Protein AF-0000000070964194 (afdb_homodimer)

Sequence (1006 aa):
MASSAAGGKPCYDMGPHTLQVPMDLFAENRRRLCARLRRRGDVPRGAVVLLQGGDGVSVYDSDIEYNFRQEAYFQWAFGVQEPGFYGAIHVDSGASALFMPRFPAEYAVWMGKLRDPDDVRKRYDVNRVFYADEIASVMESTLEFRPSVLLLLHGINTDSNLIAREAVFDGISKFKVDKVILFPEIAECRVIKTPMELEVIRYTNKISSEAHIQIMQKMKPGMKEYQAEATFLEYCYYVGGCRHVSYTCICGSGENGAILHYGHAAAPNDKTIHDGDMCLFDMGCSYNGYTSDITCSFPANGVFTPEQKIIYNAVLKANRAVIAAMKPGVSWVDMHVLANRVLLQELTDNGLLQGDVDDMLKADLGAIFQPHGLGHLMGLDVHDVGGYLPDQPQRPSAPGLKSLRTARVLQAGMVLTVEPGCYFIEPLLEAAKANERQNKFLVHDVLQRYKNFGGVRIEDDVVVTETGAENLTQVPRTVEEIEKVMKTEASNLNEICTSRSSKMASSAAGGKPCYDMGPHTLQVPMDLFAENRRRLCARLRRRGDVPRGAVVLLQGGDGVSVYDSDIEYNFRQEAYFQWAFGVQEPGFYGAIHVDSGASALFMPRFPAEYAVWMGKLRDPDDVRKRYDVNRVFYADEIASVMESTLEFRPSVLLLLHGINTDSNLIAREAVFDGISKFKVDKVILFPEIAECRVIKTPMELEVIRYTNKISSEAHIQIMQKMKPGMKEYQAEATFLEYCYYVGGCRHVSYTCICGSGENGAILHYGHAAAPNDKTIHDGDMCLFDMGCSYNGYTSDITCSFPANGVFTPEQKIIYNAVLKANRAVIAAMKPGVSWVDMHVLANRVLLQELTDNGLLQGDVDDMLKADLGAIFQPHGLGHLMGLDVHDVGGYLPDQPQRPSAPGLKSLRTARVLQAGMVLTVEPGCYFIEPLLEAAKANERQNKFLVHDVLQRYKNFGGVRIEDDVVVTETGAENLTQVPRTVEEIEKVMKTEASNLNEICTSRSSK

Secondary structure (DSSP, 8-state):
-----TTSPPEE-SSTTS--EETHHHHHHHHHHHHHHHT-TTPPTT-EEEEE-----BSTTSS-BPPP---HHHHHHH---SSS-EEEEETTT--EEEEEPP--TTHHHHH-PPPPHHHHHHHHT-SEEEEGGGHHHHHHH-GGG--SSEEE--EEETTTTEEEPPP--TTGGGS-EESSSHHHHHHHHHHS--HHHHHHHHHHHHHHHHHHHHHHHH--TT-BHHHHHHHHHHHHHHTT---EESS--EEEEGGGGG-TTTTSTTS-S-PBP-TTPEEEEEE-EEETTEE--EEEEEETTSS--HHHHHHHHHHHHHHHHHHHH--TT-BHHHHHHHHHHHHHHHHHHTTSB-S-HHHHHHTTTHHHH--S-S--B-SSSSS-S-TT-TTSPPPP-STTGGG-S--PBP-TT-EEEE--EEE--HHHHHHHHH-HHHHTTB-HHHHGGGTTT-EEE-BEEEEE-SSSEEE---S--SHHHHHHHTTSPPPPHHHHHHHHH--/-----TTSPPEE-SSTTS--EETHHHHHHHHHHHHHHHTSTTPPTT-EEEEE-----BSTTSS-BPPP---HHHHHHH---SSS-EEEEETTT--EEEEEPP--TTHHHHH-PPPPHHHHHHHHT-SEEEEGGGHHHHHHH-GGG--SSEEE--EE-TTT-PEEPPP--TTGGGS-EESSSHHHHHHHHHHS--HHHHHHHHHHHHHHHHHHHHHHHH--TT-BHHHHHHHHHHHHHHTT---EESS--EEEEGGGGG-TTTTSTTS-S-PBPPTTPEEEEEE-EEETTEE--EEEEEETTSS--HHHHHHHHHHHHHHHHHHHH--TT-BHHHHHHHHHHHHHHHHHHTTSB-S-HHHHHHTTTHHHH--S-S--B-SSSSS-S-TT-TTSPPPP-STTGGG-S--PBP-TT-EEEE--EEE--HHHHHHHHH-HHHHTTB-HHHHGGGTT--EEE-BEEEEE-SSSEEE---S--SHHHHHHHTTSPPPPHHHHHHHHHT-

Solvent-accessible surface area (backbone atoms only — not comparable to full-atom values): 50056 Å² total; per-residue (Å²): 94,50,58,63,57,96,88,60,78,32,22,42,40,58,48,80,46,32,70,74,45,53,40,63,50,19,51,50,43,44,47,53,47,25,54,55,47,65,70,37,89,84,58,60,79,46,25,23,40,40,40,47,41,22,61,78,45,56,54,76,30,46,72,43,55,55,84,70,62,62,31,52,72,37,35,52,44,48,64,60,66,51,64,53,29,34,39,36,35,23,42,82,82,56,50,32,35,37,19,38,67,83,73,60,79,68,43,34,54,40,62,27,83,76,80,50,49,68,56,52,20,55,48,46,66,44,77,38,49,48,46,42,93,39,50,50,59,44,33,71,67,36,75,84,56,35,50,64,29,34,33,21,38,34,44,70,30,84,84,47,68,29,58,38,73,51,54,81,60,82,59,54,85,80,50,54,75,39,54,65,70,39,31,65,54,52,31,49,53,60,38,44,47,50,74,65,54,45,52,49,34,43,48,20,19,46,38,34,21,52,22,52,50,43,40,47,25,66,53,46,51,70,40,44,24,37,38,49,51,24,51,33,51,25,40,25,21,48,53,47,50,18,88,41,58,39,53,75,49,21,39,21,44,18,53,42,25,33,21,72,54,36,29,42,65,80,46,54,19,57,52,68,34,44,77,78,21,31,26,22,34,38,47,21,26,19,47,97,57,26,23,27,59,34,28,49,51,49,39,31,69,40,61,72,50,74,70,53,44,54,55,46,50,25,33,50,51,17,37,49,52,36,53,72,65,39,25,52,71,39,45,42,56,58,40,40,51,49,28,37,51,44,31,50,44,42,38,32,76,70,52,42,27,49,87,55,57,70,58,38,56,74,50,42,46,47,27,51,33,29,55,59,29,41,39,34,36,43,35,60,33,55,75,24,64,55,32,67,42,92,94,43,46,68,77,51,78,52,76,29,50,48,44,37,55,41,34,41,62,40,42,54,34,28,32,31,35,45,33,35,42,44,33,45,42,66,73,44,52,53,52,34,60,73,30,71,80,40,29,76,31,56,30,62,79,53,48,59,76,38,62,64,40,6,24,38,37,45,26,36,36,31,34,28,32,88,79,20,56,45,74,48,53,62,62,70,76,49,71,67,47,40,35,52,50,32,71,37,80,61,78,60,63,69,59,52,38,57,57,42,47,76,102,95,50,56,62,56,95,89,58,79,32,22,43,39,58,47,80,47,32,70,74,45,52,39,62,50,19,50,51,42,44,47,52,47,24,54,54,48,64,69,37,89,83,58,62,80,47,27,22,39,39,40,47,41,22,62,78,47,58,53,76,32,47,72,45,54,53,85,71,62,62,30,53,70,34,36,53,45,48,64,58,66,52,63,52,30,34,40,37,34,23,42,82,79,56,51,31,34,38,18,38,65,82,73,60,78,68,45,34,55,38,62,28,83,76,81,48,50,67,58,51,20,55,46,46,67,44,75,39,50,49,46,43,94,39,51,49,58,45,33,73,68,36,75,84,56,33,51,65,29,36,33,22,38,34,43,71,30,84,83,46,68,28,58,38,71,49,53,79,62,82,59,56,84,80,50,52,74,40,52,65,69,39,30,64,54,52,31,48,53,61,38,44,49,49,74,64,53,46,51,50,33,43,50,20,19,45,38,33,22,52,23,53,51,42,41,47,25,67,53,46,53,68,40,43,26,37,38,49,51,23,52,33,53,25,40,25,22,48,51,47,50,17,89,43,58,41,52,74,49,21,39,21,44,16,52,42,26,32,22,73,53,36,30,42,66,80,46,55,20,56,51,68,34,45,78,81,20,32,27,23,36,39,46,21,25,19,46,97,57,26,22,28,58,35,29,50,51,50,38,32,69,40,61,72,50,74,70,54,43,53,54,46,48,27,32,49,53,16,36,50,53,37,54,72,65,37,24,52,72,39,46,43,56,58,41,42,51,50,28,38,51,44,32,49,45,42,38,31,77,70,52,40,28,49,84,56,58,69,59,37,56,75,50,41,47,47,26,52,34,29,55,60,29,42,39,34,37,43,35,61,34,52,73,25,64,55,30,67,41,91,92,42,46,67,75,50,79,50,75,30,50,48,45,36,54,40,34,40,61,40,41,54,35,27,34,31,33,45,34,36,44,43,32,45,40,65,74,44,52,52,51,35,59,72,31,73,79,40,29,76,31,55,30,63,79,55,48,58,75,38,62,64,40,6,24,37,38,45,28,35,35,31,35,29,31,87,78,22,56,45,74,49,52,62,61,71,77,51,72,68,47,40,36,52,50,33,73,38,81,60,79,60,63,69,60,52,38,55,58,40,47,77,101

Structure (mmCIF, N/CA/C/O backbone):
data_AF-0000000070964194-model_v1
#
loop_
_entity.id
_entity.type
_entity.pdbx_description
1 polymer 'Xaa-Pro dipeptidase'
#
loop_
_atom_site.group_PDB
_atom_site.id
_atom_site.type_symbol
_atom_site.label_atom_id
_atom_site.label_alt_id
_atom_site.label_comp_id
_atom_site.label_asym_id
_atom_site.label_entity_id
_atom_site.label_seq_id
_atom_site.pdbx_PDB_ins_code
_atom_site.Cartn_x
_atom_site.Cartn_y
_atom_site.Cartn_z
_atom_site.occupancy
_atom_site.B_iso_or_equiv
_atom_site.auth_seq_id
_atom_site.auth_comp_id
_atom_site.auth_asym_id
_atom_site.auth_atom_id
_atom_site.pdbx_PDB_model_num
ATOM 1 N N . MET A 1 1 ? -18.938 5.734 -2.074 1 29.72 1 MET A N 1
ATOM 2 C CA . MET A 1 1 ? -20.141 5.898 -1.262 1 29.72 1 MET A CA 1
ATOM 3 C C . MET A 1 1 ? -21.266 5.023 -1.781 1 29.72 1 MET A C 1
ATOM 5 O O . MET A 1 1 ? -21.5 4.953 -2.99 1 29.72 1 MET A O 1
ATOM 9 N N . ALA A 1 2 ? -21.562 4.074 -0.957 1 39.56 2 ALA A N 1
ATOM 10 C CA . ALA A 1 2 ? -22.859 3.529 -1.351 1 39.56 2 ALA A CA 1
ATOM 11 C C . ALA A 1 2 ? -23.844 4.645 -1.724 1 39.56 2 ALA A C 1
ATOM 13 O O . ALA A 1 2 ? -24.141 5.512 -0.902 1 39.56 2 ALA A O 1
ATOM 14 N N . SER A 1 3 ? -23.719 5.285 -2.867 1 37.75 3 SER A N 1
ATOM 15 C CA . SER A 1 3 ? -24.656 6.312 -3.33 1 37.75 3 SER A CA 1
ATOM 16 C C . SER A 1 3 ? -26.094 5.84 -3.223 1 37.75 3 SER A C 1
ATOM 18 O O . SER A 1 3 ? -26.453 4.797 -3.771 1 37.75 3 SER A O 1
ATOM 20 N N . SER A 1 4 ? -26.625 6.184 -2.115 1 36.38 4 SER A N 1
ATOM 21 C CA . SER A 1 4 ? -28.062 5.98 -2.258 1 36.38 4 SER A CA 1
ATOM 22 C C . SER A 1 4 ? -28.656 6.898 -3.328 1 36.38 4 SER A C 1
ATOM 24 O O . SER A 1 4 ? -28.719 8.117 -3.139 1 36.38 4 SER A O 1
ATOM 26 N N . ALA A 1 5 ? -28.547 6.898 -4.504 1 33.94 5 ALA A N 1
ATOM 27 C CA . ALA A 1 5 ? -29.516 7.586 -5.336 1 33.94 5 ALA A CA 1
ATOM 28 C C . ALA A 1 5 ? -30.922 7.504 -4.723 1 33.94 5 ALA A C 1
ATOM 30 O O . ALA A 1 5 ? -31.266 6.512 -4.074 1 33.94 5 ALA A O 1
ATOM 31 N N . ALA A 1 6 ? -31.797 8.438 -4.84 1 35.66 6 ALA A N 1
ATOM 32 C CA . ALA A 1 6 ? -33.25 8.523 -4.629 1 35.66 6 ALA A CA 1
ATOM 33 C C . ALA A 1 6 ? -33.969 7.305 -5.199 1 35.66 6 ALA A C 1
ATOM 35 O O . ALA A 1 6 ? -33.906 7.066 -6.406 1 35.66 6 ALA A O 1
ATOM 36 N N . GLY A 1 7 ? -34.188 6.285 -4.355 1 53.31 7 GLY A N 1
ATOM 37 C CA . GLY A 1 7 ? -35.156 5.215 -4.348 1 53.31 7 GLY A CA 1
ATOM 38 C C . GLY A 1 7 ? -34.562 3.844 -4.582 1 53.31 7 GLY A C 1
ATOM 39 O O . GLY A 1 7 ? -35.281 2.846 -4.648 1 53.31 7 GLY A O 1
ATOM 40 N N . GLY A 1 8 ? -33.125 3.697 -4.973 1 65.62 8 GLY A N 1
ATOM 41 C CA . GLY A 1 8 ? -32.719 2.359 -5.375 1 65.62 8 GLY A CA 1
ATOM 42 C C . GLY A 1 8 ? -32 1.595 -4.273 1 65.62 8 GLY A C 1
ATOM 43 O O . GLY A 1 8 ? -31.781 2.131 -3.188 1 65.62 8 GLY A O 1
ATOM 44 N N . LYS A 1 9 ? -31.688 0.338 -4.379 1 83.81 9 LYS A N 1
ATOM 45 C CA . LYS A 1 9 ? -31.031 -0.595 -3.475 1 83.81 9 LYS A CA 1
ATOM 46 C C . LYS A 1 9 ? -29.578 -0.184 -3.229 1 83.81 9 LYS A C 1
ATOM 48 O O . LYS A 1 9 ? -28.891 0.283 -4.145 1 83.81 9 LYS A O 1
ATOM 53 N N . PRO A 1 10 ? -29.125 -0.149 -1.895 1 94.94 10 PRO A N 1
ATOM 54 C CA . PRO A 1 10 ? -27.75 0.233 -1.575 1 94.94 10 PRO A CA 1
ATOM 55 C C . PRO A 1 10 ? -26.719 -0.574 -2.359 1 94.94 10 PRO A C 1
ATOM 57 O O . PRO A 1 10 ? -26.906 -1.769 -2.596 1 94.94 10 PRO A O 1
ATOM 60 N N . CYS A 1 11 ? -25.703 0.067 -2.861 1 96.44 11 CYS A N 1
ATOM 61 C CA . CYS A 1 11 ? -24.656 -0.59 -3.639 1 96.44 11 CYS A CA 1
ATOM 62 C C . CYS A 1 11 ? -23.312 0.078 -3.41 1 96.44 11 CYS A C 1
ATOM 64 O O . CYS A 1 11 ? -23.25 1.175 -2.854 1 96.44 11 CYS A O 1
ATOM 66 N N . TYR A 1 12 ? -22.312 -0.607 -3.684 1 96.38 12 TYR A N 1
ATOM 67 C CA . TYR A 1 12 ? -20.953 -0.064 -3.789 1 96.38 12 TYR A CA 1
ATOM 68 C C . TYR A 1 12 ? -20.625 0.292 -5.234 1 96.38 12 TYR A C 1
ATOM 70 O O . TYR A 1 12 ? -20.938 -0.47 -6.152 1 96.38 12 TYR A O 1
ATOM 78 N N . ASP A 1 13 ? -20.031 1.395 -5.484 1 95.88 13 ASP A N 1
ATOM 79 C CA . ASP A 1 13 ? -19.438 1.751 -6.77 1 95.88 13 ASP A CA 1
ATOM 80 C C . ASP A 1 13 ? -18.438 2.896 -6.617 1 95.88 13 ASP A C 1
ATOM 82 O O . ASP A 1 13 ? -18.344 3.498 -5.547 1 95.88 13 ASP A O 1
ATOM 86 N N . MET A 1 14 ? -17.641 3.121 -7.57 1 96.75 14 MET A N 1
ATOM 87 C CA . MET A 1 14 ? -16.625 4.18 -7.578 1 96.75 14 MET A CA 1
ATOM 88 C C . MET A 1 14 ? -16.922 5.207 -8.664 1 96.75 14 MET A C 1
ATOM 90 O O . MET A 1 14 ? -16.016 5.875 -9.164 1 96.75 14 MET A O 1
ATOM 94 N N . GLY A 1 15 ? -18.125 5.277 -9.078 1 94.88 15 GLY A N 1
ATOM 95 C CA . GLY A 1 15 ? -18.547 6.215 -10.102 1 94.88 15 GLY A CA 1
ATOM 96 C C . GLY A 1 15 ? -19.406 5.578 -11.18 1 94.88 15 GLY A C 1
ATOM 97 O O . GLY A 1 15 ? -19.5 4.352 -11.258 1 94.88 15 GLY A O 1
ATOM 98 N N . PRO A 1 16 ? -20.031 6.355 -12.008 1 93.81 16 PRO A N 1
ATOM 99 C CA . PRO A 1 16 ? -21 5.84 -12.992 1 93.81 16 PRO A CA 1
ATOM 100 C C . PRO A 1 16 ? -20.344 4.926 -14.031 1 93.81 16 PRO A C 1
ATOM 102 O O . PRO A 1 16 ? -21.016 4.094 -14.641 1 93.81 16 PRO A O 1
ATOM 105 N N . HIS A 1 17 ? -19.078 5.031 -14.227 1 95.81 17 HIS A N 1
ATOM 106 C CA . HIS A 1 17 ? -18.375 4.254 -15.25 1 95.81 17 HIS A CA 1
ATOM 107 C C . HIS A 1 17 ? -17.875 2.934 -14.68 1 95.81 17 HIS A C 1
ATOM 109 O O . HIS A 1 17 ? -17.234 2.15 -15.391 1 95.81 17 HIS A O 1
ATOM 115 N N . THR A 1 18 ? -18.062 2.656 -13.391 1 97.62 18 THR A N 1
ATOM 116 C CA . THR A 1 18 ? -17.562 1.442 -12.742 1 97.62 18 THR A CA 1
ATOM 117 C C . THR A 1 18 ? -18.719 0.506 -12.406 1 97.62 18 THR A C 1
ATOM 119 O O . THR A 1 18 ? -19.891 0.874 -12.547 1 97.62 18 THR A O 1
ATOM 122 N N . LEU A 1 19 ? -18.406 -0.662 -11.984 1 98.12 19 LEU A N 1
ATOM 123 C CA . LEU A 1 19 ? -19.422 -1.657 -11.656 1 98.12 19 LEU A CA 1
ATOM 124 C C . LEU A 1 19 ? -20.141 -1.304 -10.352 1 98.12 19 LEU A C 1
ATOM 126 O O . LEU A 1 19 ? -19.484 -0.942 -9.367 1 98.12 19 LEU A O 1
ATOM 130 N N . GLN A 1 20 ? -21.453 -1.402 -10.391 1 97.56 20 GLN A N 1
ATOM 131 C CA . GLN A 1 20 ? -22.234 -1.322 -9.164 1 97.56 20 GLN A CA 1
ATOM 132 C C . GLN A 1 20 ? -22.375 -2.693 -8.508 1 97.56 20 GLN A C 1
ATOM 134 O O . GLN A 1 20 ? -22.828 -3.646 -9.148 1 97.56 20 GLN A O 1
ATOM 139 N N . VAL A 1 21 ? -22 -2.826 -7.297 1 98.5 21 VAL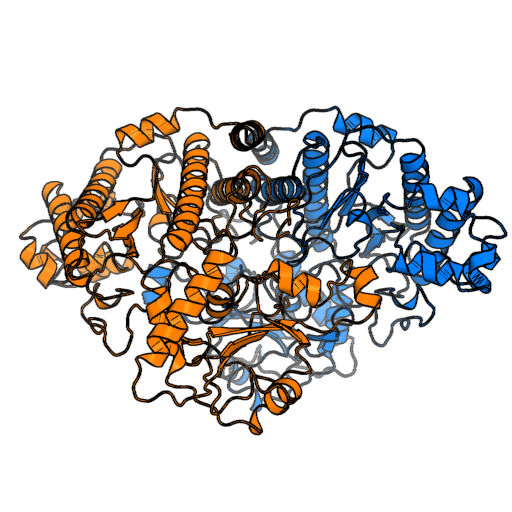 A N 1
ATOM 140 C CA . VAL A 1 21 ? -22.109 -4.066 -6.539 1 98.5 21 VAL A CA 1
ATOM 141 C C . VAL A 1 21 ? -23.25 -3.955 -5.523 1 98.5 21 VAL A C 1
ATOM 143 O O . VAL A 1 21 ? -23.109 -3.283 -4.5 1 98.5 21 VAL A O 1
ATOM 146 N N . PRO A 1 22 ? -24.344 -4.59 -5.746 1 98.38 22 PRO A N 1
ATOM 147 C CA . PRO A 1 22 ? -25.469 -4.48 -4.812 1 98.38 22 PRO A CA 1
ATOM 148 C C . PRO A 1 22 ? -25.156 -5.094 -3.447 1 98.38 22 PRO A C 1
ATOM 150 O O . PRO A 1 22 ? -24.484 -6.121 -3.363 1 98.38 22 PRO A O 1
ATOM 153 N N . MET A 1 23 ? -25.688 -4.523 -2.389 1 98.25 23 MET A N 1
ATOM 154 C CA . MET A 1 23 ? -25.484 -5.059 -1.043 1 98.25 23 MET A CA 1
ATOM 155 C C . MET A 1 23 ? -26.188 -6.402 -0.878 1 98.25 23 MET A C 1
ATOM 157 O O . MET A 1 23 ? -25.906 -7.145 0.063 1 98.25 23 MET A O 1
ATOM 161 N N . ASP A 1 24 ? -27.047 -6.734 -1.812 1 98.31 24 ASP A N 1
ATOM 162 C CA . ASP A 1 24 ? -27.688 -8.047 -1.849 1 98.31 24 ASP A CA 1
ATOM 163 C C . ASP A 1 24 ? -26.656 -9.164 -1.925 1 98.31 24 ASP A C 1
ATOM 165 O O . ASP A 1 24 ? -26.906 -10.281 -1.462 1 98.31 24 ASP A O 1
ATOM 169 N N . LEU A 1 25 ? -25.516 -8.867 -2.531 1 98.81 25 LEU A N 1
ATOM 170 C CA . LEU A 1 25 ? -24.438 -9.836 -2.604 1 98.81 25 LEU A CA 1
ATOM 171 C C . LEU A 1 25 ? -24.062 -10.336 -1.212 1 98.81 25 LEU A C 1
ATOM 173 O O . LEU A 1 25 ? -23.984 -11.547 -0.979 1 98.81 25 LEU A O 1
ATOM 177 N N . PHE A 1 26 ? -23.938 -9.445 -0.328 1 98.81 26 PHE A N 1
ATOM 178 C CA . PHE A 1 26 ? -23.469 -9.773 1.013 1 98.81 26 PHE A CA 1
ATOM 179 C C . PHE A 1 26 ? -24.594 -10.375 1.852 1 98.81 26 PHE A C 1
ATOM 181 O O . PHE A 1 26 ? -24.344 -11.258 2.678 1 98.81 26 PHE A O 1
ATOM 188 N N . ALA A 1 27 ? -25.781 -9.906 1.652 1 98.56 27 ALA A N 1
ATOM 189 C CA . ALA A 1 27 ? -26.938 -10.523 2.295 1 98.56 27 ALA A CA 1
ATOM 190 C C . ALA A 1 27 ? -27.078 -11.984 1.886 1 98.56 27 ALA A C 1
ATOM 192 O O . ALA A 1 27 ? -27.359 -12.844 2.723 1 98.56 27 ALA A O 1
ATOM 193 N N . GLU A 1 28 ? -26.906 -12.234 0.604 1 98.75 28 GLU A N 1
ATOM 194 C CA . GLU A 1 28 ? -26.969 -13.609 0.104 1 98.75 28 GLU A CA 1
ATOM 195 C C . GLU A 1 28 ? -25.875 -14.469 0.733 1 98.75 28 GLU A C 1
ATOM 197 O O . GLU A 1 28 ? -26.109 -15.633 1.068 1 98.75 28 GLU A O 1
ATOM 202 N N . ASN A 1 29 ? -24.719 -13.945 0.884 1 98.88 29 ASN A N 1
ATOM 203 C CA . ASN A 1 29 ? -23.625 -14.672 1.525 1 98.88 29 ASN A CA 1
ATOM 204 C C . ASN A 1 29 ? -23.969 -15.047 2.963 1 98.88 29 ASN A C 1
ATOM 206 O O . ASN A 1 29 ? -23.734 -16.188 3.385 1 98.88 29 ASN A O 1
ATOM 210 N N . ARG A 1 30 ? -24.531 -14.094 3.693 1 98.88 30 ARG A N 1
ATOM 211 C CA . ARG A 1 30 ? -24.953 -14.383 5.062 1 98.88 30 ARG A CA 1
ATOM 212 C C . ARG A 1 30 ? -26 -15.484 5.094 1 98.88 30 ARG A C 1
ATOM 214 O O . ARG A 1 30 ? -25.953 -16.375 5.938 1 98.88 30 ARG A O 1
ATOM 221 N N . ARG A 1 31 ? -26.938 -15.43 4.211 1 98.69 31 ARG A N 1
ATOM 222 C CA . ARG A 1 31 ? -27.984 -16.438 4.137 1 98.69 31 ARG A CA 1
ATOM 223 C C . ARG A 1 31 ? -27.391 -17.828 3.867 1 98.69 31 ARG A C 1
ATOM 225 O O . ARG A 1 31 ? -27.781 -18.797 4.5 1 98.69 31 ARG A O 1
ATOM 232 N N . ARG A 1 32 ? -26.5 -17.891 2.953 1 98.75 32 ARG A N 1
ATOM 233 C CA . ARG A 1 32 ? -25.859 -19.156 2.6 1 98.75 32 ARG A CA 1
ATOM 234 C C . ARG A 1 32 ? -25.094 -19.734 3.787 1 98.75 32 ARG A C 1
ATOM 236 O O . ARG A 1 32 ? -25.141 -20.938 4.027 1 98.75 32 ARG A O 1
ATOM 243 N N . LEU A 1 33 ? -24.391 -18.859 4.473 1 98.88 33 LEU A N 1
ATOM 244 C CA . LEU A 1 33 ? -23.656 -19.312 5.648 1 98.88 33 LEU A CA 1
ATOM 245 C C . LEU A 1 33 ? -24.609 -19.875 6.695 1 98.88 33 LEU A C 1
ATOM 247 O O . LEU A 1 33 ? -24.359 -20.953 7.242 1 98.88 33 LEU A O 1
ATOM 251 N N . CYS A 1 34 ? -25.672 -19.172 6.969 1 98.75 34 CYS A N 1
ATOM 252 C CA . CYS A 1 34 ? -26.656 -19.641 7.938 1 98.75 34 CYS A CA 1
ATOM 253 C C . CYS A 1 34 ? -27.234 -20.984 7.523 1 98.75 34 CYS A C 1
ATOM 255 O O . CYS A 1 34 ? -27.375 -21.875 8.352 1 98.75 34 CYS A O 1
ATOM 257 N N . ALA A 1 35 ? -27.578 -21.078 6.266 1 98.5 35 ALA A N 1
ATOM 258 C CA . ALA A 1 35 ? -28.141 -22.328 5.762 1 98.5 35 ALA A CA 1
ATOM 259 C C . ALA A 1 35 ? -27.188 -23.484 6 1 98.5 35 ALA A C 1
ATOM 261 O O . ALA A 1 35 ? -27.609 -24.578 6.414 1 98.5 35 ALA A O 1
ATOM 262 N N . ARG A 1 36 ? -25.969 -23.328 5.762 1 97.94 36 ARG A N 1
ATOM 263 C CA . ARG A 1 36 ? -24.953 -24.375 5.953 1 97.94 36 ARG A CA 1
ATOM 264 C C . ARG A 1 36 ? -24.812 -24.734 7.43 1 97.94 36 ARG A C 1
ATOM 266 O O . ARG A 1 36 ? -24.734 -25.906 7.781 1 97.94 36 ARG A O 1
ATOM 273 N N . LEU A 1 37 ? -24.766 -23.703 8.281 1 98.62 37 LEU A N 1
ATOM 274 C CA . LEU A 1 37 ? -24.609 -23.922 9.719 1 98.62 37 LEU A CA 1
ATOM 275 C C . LEU A 1 37 ? -25.812 -24.641 10.297 1 98.62 37 LEU A C 1
ATOM 277 O O . LEU A 1 37 ? -25.672 -25.516 11.148 1 98.62 37 LEU A O 1
ATOM 281 N N . ARG A 1 38 ? -26.984 -24.281 9.789 1 97.69 38 ARG A N 1
ATOM 282 C CA . ARG A 1 38 ? -28.219 -24.922 10.258 1 97.69 38 ARG A CA 1
ATOM 283 C C . ARG A 1 38 ? -28.25 -26.391 9.867 1 97.69 38 ARG A C 1
ATOM 285 O O . ARG A 1 38 ? -28.844 -27.203 10.562 1 97.69 38 ARG A O 1
ATOM 292 N N . ARG A 1 39 ? -27.641 -26.672 8.812 1 96.06 39 ARG A N 1
ATOM 293 C CA . ARG A 1 39 ? -27.641 -28.047 8.32 1 96.06 39 ARG A CA 1
ATOM 294 C C . ARG A 1 39 ? -26.688 -28.922 9.141 1 96.06 39 ARG A C 1
ATOM 296 O O . ARG A 1 39 ? -26.781 -30.156 9.094 1 96.06 39 ARG A O 1
ATOM 303 N N . ARG A 1 40 ? -25.953 -28.109 9.914 1 92.06 40 ARG A N 1
ATOM 304 C CA . ARG A 1 40 ? -25.047 -28.859 10.766 1 92.06 40 ARG A CA 1
ATOM 305 C C . ARG A 1 40 ? -25.766 -29.422 11.977 1 92.06 40 ARG A C 1
ATOM 307 O O . ARG A 1 40 ? -26.672 -28.781 12.523 1 92.06 40 ARG A O 1
ATOM 314 N N . GLY A 1 41 ? -25.719 -30.562 12.352 1 88.88 41 GLY A N 1
ATOM 315 C CA . GLY A 1 41 ? -26.375 -31.188 13.484 1 88.88 41 GLY A CA 1
ATOM 316 C C . GLY A 1 41 ? -25.781 -30.766 14.82 1 88.88 41 GLY A C 1
ATOM 317 O O . GLY A 1 41 ? -26.438 -30.875 15.859 1 88.88 41 GLY A O 1
ATOM 318 N N . ASP A 1 42 ? -24.625 -30.016 14.883 1 94.62 42 ASP A N 1
ATOM 319 C CA . ASP A 1 42 ? -23.938 -29.734 16.141 1 94.62 42 ASP A CA 1
ATOM 320 C C . ASP A 1 42 ? -23.938 -28.25 16.453 1 94.62 42 ASP A C 1
ATOM 322 O O . ASP A 1 42 ? -23.25 -27.797 17.375 1 94.62 42 ASP A O 1
ATOM 326 N N . VAL A 1 43 ? -24.672 -27.406 15.711 1 97.31 43 VAL A N 1
ATOM 327 C CA . VAL A 1 43 ? -24.812 -25.984 16 1 97.31 43 VAL A CA 1
ATOM 328 C C . VAL A 1 43 ? -26.062 -25.75 16.844 1 97.31 43 VAL A C 1
ATOM 330 O O . VAL A 1 43 ? -27.172 -26.016 16.406 1 97.31 43 VAL A O 1
ATOM 333 N N . PRO A 1 44 ? -25.891 -25.266 18.016 1 96.06 44 PRO A N 1
ATOM 334 C CA . PRO A 1 44 ? -27.047 -25.047 18.875 1 96.06 44 PRO A CA 1
ATOM 335 C C . PRO A 1 44 ? -27.953 -23.922 18.359 1 96.06 44 PRO A C 1
ATOM 337 O O . PRO A 1 44 ? -27.469 -22.984 17.719 1 96.06 44 PRO A O 1
ATOM 340 N N . ARG A 1 45 ? -29.219 -24.031 18.766 1 96.25 45 ARG A N 1
ATOM 341 C CA . ARG A 1 45 ? -30.125 -22.906 18.516 1 96.25 45 ARG A CA 1
ATOM 342 C C . ARG A 1 45 ? -29.656 -21.656 19.234 1 96.25 45 ARG A C 1
ATOM 344 O O . ARG A 1 45 ? -29.172 -21.719 20.375 1 96.25 45 ARG A O 1
ATOM 351 N N . GLY A 1 46 ? -29.812 -20.578 18.578 1 97.19 46 GLY A N 1
ATOM 352 C CA . GLY A 1 46 ? -29.438 -19.312 19.172 1 97.19 46 GLY A CA 1
ATOM 353 C C . GLY A 1 46 ? -27.984 -18.953 18.969 1 97.19 46 GLY A C 1
ATOM 354 O O . GLY A 1 46 ? -27.5 -17.953 19.516 1 97.19 46 GLY A O 1
ATOM 355 N N . ALA A 1 47 ? -27.281 -19.766 18.172 1 98.44 47 ALA A N 1
ATOM 356 C CA . ALA A 1 47 ? -25.875 -19.453 17.891 1 98.44 47 ALA A CA 1
ATOM 357 C C . ALA A 1 47 ? -25.75 -18.156 17.109 1 98.44 47 ALA A C 1
ATOM 359 O O . ALA A 1 47 ? -26.625 -17.828 16.312 1 98.44 47 ALA A O 1
ATOM 360 N N . VAL A 1 48 ? -24.688 -17.406 17.375 1 98.75 48 VAL A N 1
ATOM 361 C CA . VAL A 1 48 ? -24.406 -16.156 16.688 1 98.75 48 VAL A CA 1
ATOM 362 C C . VAL A 1 48 ? -22.984 -16.172 16.141 1 98.75 48 VAL A C 1
ATOM 364 O O . VAL A 1 48 ? -22.031 -16.438 16.875 1 98.75 48 VAL A O 1
ATOM 367 N N . VAL A 1 49 ? -22.844 -15.977 14.836 1 98.88 49 VAL A N 1
ATOM 368 C CA . VAL A 1 49 ? -21.547 -15.742 14.227 1 98.88 49 VAL A CA 1
ATOM 369 C C . VAL A 1 49 ? -21.062 -14.328 14.547 1 98.88 49 VAL A C 1
ATOM 371 O O . VAL A 1 49 ? -21.828 -13.367 14.406 1 98.88 49 VAL A O 1
ATOM 374 N N . LEU A 1 50 ? -19.875 -14.164 15.039 1 98.88 50 LEU A N 1
ATOM 375 C CA . LEU A 1 50 ? -19.281 -12.852 15.242 1 98.88 50 LEU A CA 1
ATOM 376 C C . LEU A 1 50 ? -17.953 -12.734 14.5 1 98.88 50 LEU A C 1
ATOM 378 O O . LEU A 1 50 ? -17.031 -13.508 14.75 1 98.88 50 LEU A O 1
ATOM 382 N N . LEU A 1 51 ? -17.891 -11.805 13.562 1 98.88 51 LEU A N 1
ATOM 383 C CA . LEU A 1 51 ? -16.688 -11.508 12.789 1 98.88 51 LEU A CA 1
ATOM 384 C C . LEU A 1 51 ? -16.141 -10.133 13.148 1 98.88 51 LEU A C 1
ATOM 386 O O . LEU A 1 51 ? -16.906 -9.203 13.414 1 98.88 51 LEU A O 1
ATOM 390 N N . GLN A 1 52 ? -14.852 -10.039 13.203 1 98.81 52 GLN A N 1
ATOM 391 C CA . GLN A 1 52 ? -14.156 -8.773 13.383 1 98.81 52 GLN A CA 1
ATOM 392 C C . GLN A 1 52 ? -13.531 -8.297 12.07 1 98.81 52 GLN A C 1
ATOM 394 O O . GLN A 1 52 ? -12.766 -9.039 11.445 1 98.81 52 GLN A O 1
ATOM 399 N N . GLY A 1 53 ? -13.898 -7.062 11.609 1 98.5 53 GLY A N 1
ATOM 400 C CA . GLY A 1 53 ? -13.266 -6.469 10.438 1 98.5 53 GLY A CA 1
ATOM 401 C C . GLY A 1 53 ? -11.82 -6.082 10.672 1 98.5 53 GLY A C 1
ATOM 402 O O . GLY A 1 53 ? -11.242 -6.422 11.703 1 98.5 53 GLY A O 1
ATOM 403 N N . GLY A 1 54 ? -11.273 -5.488 9.648 1 97.94 54 GLY A N 1
ATOM 404 C CA . GLY A 1 54 ? -9.875 -5.082 9.727 1 97.94 54 GLY A CA 1
ATOM 405 C C . GLY A 1 54 ? -9.68 -3.762 10.438 1 97.94 54 GLY A C 1
ATOM 406 O O . GLY A 1 54 ? -10.633 -3.008 10.641 1 97.94 54 GLY A O 1
ATOM 407 N N . ASP A 1 55 ? -8.398 -3.508 10.82 1 96.88 55 ASP A N 1
ATOM 408 C CA . ASP A 1 55 ? -7.953 -2.246 11.398 1 96.88 55 ASP A CA 1
ATOM 409 C C . ASP A 1 55 ? -6.828 -1.627 10.57 1 96.88 55 ASP A C 1
ATOM 411 O O . ASP A 1 55 ? -6.184 -2.316 9.781 1 96.88 55 ASP A O 1
ATOM 415 N N . GLY A 1 56 ? -6.703 -0.313 10.781 1 96.06 56 GLY A N 1
ATOM 416 C CA . GLY A 1 56 ? -5.539 0.321 10.18 1 96.06 56 GLY A CA 1
ATOM 417 C C . GLY A 1 56 ? -4.227 -0.254 10.68 1 96.06 56 GLY A C 1
ATOM 418 O O . GLY A 1 56 ? -4.129 -0.703 11.82 1 96.06 56 GLY A O 1
ATOM 419 N N . VAL A 1 57 ? -3.219 -0.25 9.719 1 96.94 57 VAL A N 1
ATOM 420 C CA . VAL A 1 57 ? -1.879 -0.712 10.07 1 96.94 57 VAL A CA 1
ATOM 421 C C . VAL A 1 57 ? -0.884 0.438 9.93 1 96.94 57 VAL A C 1
ATOM 423 O O . VAL A 1 57 ? -0.684 0.965 8.828 1 96.94 57 VAL A O 1
ATOM 426 N N . SER A 1 58 ? -0.238 0.833 11.016 1 97 58 SER A N 1
ATOM 427 C CA . SER A 1 58 ? 0.732 1.923 11.016 1 97 58 SER A CA 1
ATOM 428 C C . SER A 1 58 ? 2.037 1.498 10.344 1 97 58 SER A C 1
ATOM 430 O O . SER A 1 58 ? 2.451 0.343 10.461 1 97 58 SER A O 1
ATOM 432 N N . VAL A 1 59 ? 2.648 2.393 9.68 1 97.56 59 VAL A N 1
ATOM 433 C CA . VAL A 1 59 ? 4.027 2.182 9.25 1 97.56 59 VAL A CA 1
ATOM 434 C C . VAL A 1 59 ? 4.977 2.42 10.422 1 97.56 59 VAL A C 1
ATOM 436 O O . VAL A 1 59 ? 5.309 3.564 10.742 1 97.56 59 VAL A O 1
ATOM 439 N N . TYR A 1 60 ? 5.262 1.333 11.109 1 97.5 60 TYR A N 1
ATOM 440 C CA . TYR A 1 60 ? 6.121 1.335 12.289 1 97.5 60 TYR A CA 1
ATOM 441 C C . TYR A 1 60 ? 5.629 2.338 13.32 1 97.5 60 TYR A C 1
ATOM 443 O O . TYR A 1 60 ? 4.484 2.26 13.773 1 97.5 60 TYR A O 1
ATOM 451 N N . ASP A 1 61 ? 6.488 3.264 13.734 1 97.94 61 ASP A N 1
ATOM 452 C CA . ASP A 1 61 ? 6.09 4.168 14.812 1 97.94 61 ASP A CA 1
ATOM 453 C C . ASP A 1 61 ? 5.562 5.488 14.258 1 97.94 61 ASP A C 1
ATOM 455 O O . ASP A 1 61 ? 5.258 6.41 15.016 1 97.94 61 ASP A O 1
ATOM 459 N N . SER A 1 62 ? 5.406 5.645 12.953 1 97.31 62 SER A N 1
ATOM 460 C CA . SER A 1 62 ? 4.914 6.883 12.359 1 97.31 62 SER A CA 1
ATOM 461 C C . SER A 1 62 ? 3.396 6.984 12.461 1 97.31 62 SER A C 1
ATOM 463 O O . SER A 1 62 ? 2.738 6.055 12.938 1 97.31 62 SER A O 1
ATOM 465 N N . ASP A 1 63 ? 2.846 8.125 12.047 1 96.75 63 ASP A N 1
ATOM 466 C CA . ASP A 1 63 ? 1.398 8.305 12.109 1 96.75 63 ASP A CA 1
ATOM 467 C C . ASP A 1 63 ? 0.749 8.055 10.758 1 96.75 63 ASP A C 1
ATOM 469 O O . ASP A 1 63 ? -0.413 8.406 10.539 1 96.75 63 ASP A O 1
ATOM 473 N N . ILE A 1 64 ? 1.471 7.539 9.812 1 96.56 64 ILE A N 1
ATOM 474 C CA . ILE A 1 64 ? 0.852 7.152 8.547 1 96.56 64 ILE A CA 1
ATOM 475 C C . ILE A 1 64 ? 0.53 5.656 8.57 1 96.56 64 ILE A C 1
ATOM 477 O O . ILE A 1 64 ? 1.137 4.895 9.328 1 96.56 64 ILE A O 1
ATOM 481 N N . GLU A 1 65 ? -0.434 5.297 7.762 1 96.56 65 GLU A N 1
ATOM 482 C CA . GLU A 1 65 ? -0.877 3.908 7.676 1 96.56 65 GLU A CA 1
ATOM 483 C C . GLU A 1 65 ? -0.754 3.377 6.25 1 96.56 65 GLU A C 1
ATOM 485 O O . GLU A 1 65 ? -0.761 4.152 5.293 1 96.56 65 GLU A O 1
ATOM 490 N N . TYR A 1 66 ? -0.579 2.033 6.141 1 96.94 66 TYR A N 1
ATOM 491 C CA . TYR A 1 66 ? -0.808 1.396 4.848 1 96.94 66 TYR A CA 1
ATOM 492 C C . TYR A 1 66 ? -2.238 1.62 4.375 1 96.94 66 TYR A C 1
ATOM 494 O O . TYR A 1 66 ? -3.145 1.822 5.188 1 96.94 66 TYR A O 1
ATOM 502 N N . ASN A 1 67 ? -2.389 1.675 3.025 1 96 67 ASN A N 1
ATOM 503 C CA . ASN A 1 67 ? -3.758 1.74 2.523 1 96 67 ASN A CA 1
ATOM 504 C C . ASN A 1 67 ? -4.609 0.599 3.072 1 96 67 ASN A C 1
ATOM 506 O O . ASN A 1 67 ? -4.234 -0.569 2.963 1 96 67 ASN A O 1
ATOM 510 N N . PHE A 1 68 ? -5.699 0.914 3.695 1 97.56 68 PHE A N 1
ATOM 511 C CA . PHE A 1 68 ? -6.527 -0.039 4.422 1 97.56 68 PHE A CA 1
ATOM 512 C C . PHE A 1 68 ? -7.082 -1.104 3.48 1 97.56 68 PHE A C 1
ATOM 514 O O . PHE A 1 68 ? -7.531 -0.791 2.377 1 97.56 68 PHE A O 1
ATOM 521 N N . ARG A 1 69 ? -6.988 -2.311 3.871 1 96.94 69 ARG A N 1
ATOM 522 C CA . ARG A 1 69 ? -7.672 -3.461 3.285 1 96.94 69 ARG A CA 1
ATOM 523 C C . ARG A 1 69 ? -8.594 -4.125 4.305 1 96.94 69 ARG A C 1
ATOM 525 O O . ARG A 1 69 ? -8.188 -4.371 5.445 1 96.94 69 ARG A O 1
ATOM 532 N N . GLN A 1 70 ? -9.758 -4.387 3.953 1 98 70 GLN A N 1
ATOM 533 C CA . GLN A 1 70 ? -10.688 -5.047 4.863 1 98 70 GLN A CA 1
ATOM 534 C C . GLN A 1 70 ? -10.344 -6.523 5.031 1 98 70 GLN A C 1
ATOM 536 O O . GLN A 1 70 ? -9.758 -7.133 4.137 1 98 70 GLN A O 1
ATOM 541 N N . GLU A 1 71 ? -10.68 -7.059 6.164 1 98.5 71 GLU A N 1
ATOM 542 C CA . GLU A 1 71 ? -10.539 -8.492 6.41 1 98.5 71 GLU A CA 1
ATOM 543 C C . GLU A 1 71 ? -11.477 -9.297 5.512 1 98.5 71 GLU A C 1
ATOM 545 O O . GLU A 1 71 ? -12.656 -8.984 5.398 1 98.5 71 GLU A O 1
ATOM 550 N N . ALA A 1 72 ? -10.984 -10.297 4.871 1 98.56 72 ALA A N 1
ATOM 551 C CA . ALA A 1 72 ? -11.648 -10.922 3.734 1 98.56 72 ALA A CA 1
ATOM 552 C C . ALA A 1 72 ? -12.938 -11.609 4.164 1 98.56 72 ALA A C 1
ATOM 554 O O . ALA A 1 72 ? -13.938 -11.586 3.443 1 98.56 72 ALA A O 1
ATOM 555 N N . TYR A 1 73 ? -12.977 -12.336 5.301 1 98.81 73 TYR A N 1
ATOM 556 C CA . TYR A 1 73 ? -14.203 -13 5.746 1 98.81 73 TYR A CA 1
ATOM 557 C C . TYR A 1 73 ? -15.266 -11.977 6.133 1 98.81 73 TYR A C 1
ATOM 559 O O . TYR A 1 73 ? -16.453 -12.164 5.844 1 98.81 73 TYR A O 1
ATOM 567 N N . PHE A 1 74 ? -14.789 -10.945 6.801 1 98.88 74 PHE A N 1
ATOM 568 C CA . PHE A 1 74 ? -15.695 -9.859 7.152 1 98.88 74 PHE A CA 1
ATOM 569 C C . PHE A 1 74 ? -16.219 -9.164 5.898 1 98.88 74 PHE A C 1
ATOM 571 O O . PHE A 1 74 ? -17.422 -8.891 5.789 1 98.88 74 PHE A O 1
ATOM 578 N N . GLN A 1 75 ? -15.359 -8.891 4.957 1 98.81 75 GLN A N 1
ATOM 579 C CA . GLN A 1 75 ? -15.75 -8.328 3.668 1 98.81 75 GLN A CA 1
ATOM 580 C C . GLN A 1 75 ? -16.766 -9.219 2.967 1 98.81 75 GLN A C 1
ATOM 582 O O . GLN A 1 75 ? -17.734 -8.727 2.391 1 98.81 75 GLN A O 1
ATOM 587 N N . TRP A 1 76 ? -16.547 -10.461 2.998 1 98.88 76 TRP A N 1
ATOM 588 C CA . TRP A 1 76 ? -17.422 -11.438 2.359 1 98.88 76 TRP A CA 1
ATOM 589 C C . TRP A 1 76 ? -18.844 -11.352 2.936 1 98.88 76 TRP A C 1
ATOM 591 O O . TRP A 1 76 ? -19.828 -11.422 2.195 1 98.88 76 TRP A O 1
ATOM 601 N N . ALA A 1 77 ? -18.938 -11.141 4.152 1 98.88 77 ALA A N 1
ATOM 602 C CA . ALA A 1 77 ? -20.219 -11.211 4.844 1 98.88 77 ALA A CA 1
ATOM 603 C C . ALA A 1 77 ? -20.938 -9.867 4.812 1 98.88 77 ALA A C 1
ATOM 605 O O . ALA A 1 77 ? -22.156 -9.812 4.777 1 98.88 77 ALA A O 1
ATOM 606 N N . PHE A 1 78 ? -20.109 -8.727 4.816 1 98.88 78 PHE A N 1
ATOM 607 C CA . PHE A 1 78 ? -20.797 -7.488 5.152 1 98.88 78 PHE A CA 1
ATOM 608 C C . PHE A 1 78 ? -20.5 -6.398 4.137 1 98.88 78 PHE A C 1
ATOM 610 O O . PHE A 1 78 ? -21.219 -5.398 4.051 1 98.88 78 PHE A O 1
ATOM 617 N N . GLY A 1 79 ? -19.359 -6.438 3.418 1 98.5 79 GLY A N 1
ATOM 618 C CA . GLY A 1 79 ? -19.016 -5.473 2.383 1 98.5 79 GLY A CA 1
ATOM 619 C C . GLY A 1 79 ? -18.656 -4.105 2.934 1 98.5 79 GLY A C 1
ATOM 620 O O . GLY A 1 79 ? -18.703 -3.109 2.209 1 98.5 79 GLY A O 1
ATOM 621 N N . VAL A 1 80 ? -18.281 -4.043 4.223 1 98.31 80 VAL A N 1
ATOM 622 C CA . VAL A 1 80 ? -18.016 -2.775 4.891 1 98.31 80 VAL A CA 1
ATOM 623 C C . VAL A 1 80 ? -16.641 -2.248 4.449 1 98.31 80 VAL A C 1
ATOM 625 O O . VAL A 1 80 ? -15.656 -2.982 4.465 1 98.31 80 VAL A O 1
ATOM 628 N N . GLN A 1 81 ? -16.547 -1.01 4.129 1 95.62 81 GLN A N 1
ATOM 629 C CA . GLN A 1 81 ? -15.336 -0.4 3.602 1 95.62 81 GLN A CA 1
ATOM 630 C C . GLN A 1 81 ? -14.469 0.157 4.727 1 95.62 81 GLN A C 1
ATOM 632 O O . GLN A 1 81 ? -13.242 0.221 4.602 1 95.62 81 GLN A O 1
ATOM 637 N N . GLU A 1 82 ? -15.086 0.54 5.836 1 96.5 82 GLU A N 1
ATOM 638 C CA . GLU A 1 82 ? -14.414 1.25 6.922 1 96.5 82 GLU A CA 1
ATOM 639 C C . GLU A 1 82 ? -13.703 0.279 7.859 1 96.5 82 GLU A C 1
ATOM 641 O O . GLU A 1 82 ? -14.133 -0.865 8.023 1 96.5 82 GLU A O 1
ATOM 646 N N . PRO A 1 83 ? -12.656 0.669 8.508 1 97.19 83 PRO A N 1
ATOM 647 C CA . PRO A 1 83 ? -12 -0.143 9.531 1 97.19 83 PRO A CA 1
ATOM 648 C C . PRO A 1 83 ? -12.742 -0.122 10.867 1 97.19 83 PRO A C 1
ATOM 650 O O . PRO A 1 83 ? -13.586 0.751 11.094 1 97.19 83 PRO A O 1
ATOM 653 N N . GLY A 1 84 ? -12.469 -1.093 11.719 1 97.62 84 GLY A N 1
ATOM 654 C CA . GLY A 1 84 ? -12.852 -1.038 13.125 1 97.62 84 GLY A CA 1
ATOM 655 C C . GLY A 1 84 ? -14.234 -1.6 13.383 1 97.62 84 GLY A C 1
ATOM 656 O O . GLY A 1 84 ? -14.797 -1.402 14.469 1 97.62 84 GLY A O 1
ATOM 657 N N . PHE A 1 85 ? -14.82 -2.295 12.414 1 98.62 85 PHE A N 1
ATOM 658 C CA . PHE A 1 85 ? -16.188 -2.797 12.547 1 98.62 85 PHE A CA 1
ATOM 659 C C . PHE A 1 85 ? -16.172 -4.246 13.023 1 98.62 85 PHE A C 1
ATOM 661 O O . PHE A 1 85 ? -15.203 -4.969 12.82 1 98.62 85 PHE A O 1
ATOM 668 N N . TYR A 1 86 ? -17.266 -4.625 13.672 1 98.88 86 TYR A N 1
ATOM 669 C CA . TYR A 1 86 ? -17.641 -6.016 13.914 1 98.88 86 TYR A CA 1
ATOM 670 C C . TYR A 1 86 ? -18.984 -6.336 13.258 1 98.88 86 TYR A C 1
ATOM 672 O O . TYR A 1 86 ? -19.766 -5.43 12.945 1 98.88 86 TYR A O 1
ATOM 680 N N . GLY A 1 87 ? -19.234 -7.539 12.977 1 98.81 87 GLY A N 1
ATOM 681 C CA . GLY A 1 87 ? -20.5 -7.977 12.406 1 98.81 87 GLY A CA 1
ATOM 682 C C . GLY A 1 87 ? -21.016 -9.266 13.031 1 98.81 87 GLY A C 1
ATOM 683 O O . GLY A 1 87 ? -20.25 -10.203 13.258 1 98.81 87 GLY A O 1
ATOM 684 N N . ALA A 1 88 ? -22.281 -9.312 13.352 1 98.81 88 ALA A N 1
ATOM 685 C CA . ALA A 1 88 ? -22.922 -10.484 13.922 1 98.81 88 ALA A CA 1
ATOM 686 C C . ALA A 1 88 ? -24.016 -11.016 13 1 98.81 88 ALA A C 1
ATOM 688 O O . ALA A 1 88 ? -24.688 -10.234 12.32 1 98.81 88 ALA A O 1
ATOM 689 N N . ILE A 1 89 ? -24.188 -12.289 12.984 1 98.81 89 ILE A N 1
ATOM 690 C CA . ILE A 1 89 ? -25.25 -12.961 12.227 1 98.81 89 ILE A CA 1
ATOM 691 C C . ILE A 1 89 ? -25.922 -14.008 13.109 1 98.81 89 ILE A C 1
ATOM 693 O O . ILE A 1 89 ? -25.281 -14.961 13.555 1 98.81 89 ILE A O 1
ATOM 697 N N . HIS A 1 90 ? -27.172 -13.844 13.398 1 98.56 90 HIS A N 1
ATOM 698 C CA . HIS A 1 90 ? -27.938 -14.867 14.109 1 98.56 90 HIS A CA 1
ATOM 699 C C . HIS A 1 90 ? -28.25 -16.047 13.195 1 98.56 90 HIS A C 1
ATOM 701 O O . HIS A 1 90 ? -28.969 -15.898 12.211 1 98.56 90 HIS A O 1
ATOM 707 N N . VAL A 1 91 ? -27.844 -17.219 13.547 1 98.5 91 VAL A N 1
ATOM 708 C CA . VAL A 1 91 ? -27.812 -18.359 12.633 1 98.5 91 VAL A CA 1
ATOM 709 C C . VAL A 1 91 ? -29.234 -18.797 12.297 1 98.5 91 VAL A C 1
ATOM 711 O O . VAL A 1 91 ? -29.547 -19.078 11.141 1 98.5 91 VAL A O 1
ATOM 714 N N . ASP A 1 92 ? -30.141 -18.797 13.281 1 97.62 92 ASP A N 1
ATOM 715 C CA . ASP A 1 92 ? -31.5 -19.312 13.078 1 97.62 92 ASP A CA 1
ATOM 716 C C . ASP A 1 92 ? -32.312 -18.359 12.211 1 97.62 92 ASP A C 1
ATOM 718 O O . ASP A 1 92 ? -32.969 -18.797 11.266 1 97.62 92 ASP A O 1
ATOM 722 N N . SER A 1 93 ? -32.25 -17.078 12.492 1 97.25 93 SER A N 1
ATOM 723 C CA . SER A 1 93 ? -33.156 -16.109 11.844 1 97.25 93 SER A CA 1
ATOM 724 C C . SER A 1 93 ? -32.469 -15.469 10.641 1 97.25 93 SER A C 1
ATOM 726 O O . SER A 1 93 ? -33.156 -14.945 9.75 1 97.25 93 SER A O 1
ATOM 728 N N . GLY A 1 94 ? -31.156 -15.414 10.648 1 97.88 94 GLY A N 1
ATOM 729 C CA . GLY A 1 94 ? -30.422 -14.703 9.609 1 97.88 94 GLY A CA 1
ATOM 730 C C . GLY A 1 94 ? -30.281 -13.219 9.883 1 97.88 94 GLY A C 1
ATOM 731 O O . GLY A 1 94 ? -29.703 -12.492 9.086 1 97.88 94 GLY A O 1
ATOM 732 N N . ALA A 1 95 ? -30.781 -12.781 11.055 1 98.12 95 ALA A N 1
ATOM 733 C CA . ALA A 1 95 ? -30.656 -11.375 11.406 1 98.12 95 ALA A CA 1
ATOM 734 C C . ALA A 1 95 ? -29.188 -10.961 11.531 1 98.12 95 ALA A C 1
ATOM 736 O O . ALA A 1 95 ? -28.375 -11.711 12.07 1 98.12 95 ALA A O 1
ATOM 737 N N . SER A 1 96 ? -28.891 -9.742 10.992 1 98.69 96 SER A N 1
ATOM 738 C CA . SER A 1 96 ? -27.516 -9.273 10.984 1 98.69 96 SER A CA 1
ATOM 739 C C . SER A 1 96 ? -27.391 -7.922 11.688 1 98.69 96 SER A C 1
ATOM 741 O O . SER A 1 96 ? -28.312 -7.117 11.664 1 98.69 96 SER A O 1
ATOM 743 N N . ALA A 1 97 ? -26.266 -7.734 12.32 1 98.69 97 ALA A N 1
ATOM 744 C CA . ALA A 1 97 ? -25.938 -6.465 12.969 1 98.69 97 ALA A CA 1
ATOM 745 C C . ALA A 1 97 ? -24.484 -6.066 12.703 1 98.69 97 ALA A C 1
ATOM 747 O O . ALA A 1 97 ? -23.609 -6.93 12.617 1 98.69 97 ALA A O 1
ATOM 748 N N . LEU A 1 98 ? -24.266 -4.77 12.578 1 98.81 98 LEU A N 1
ATOM 749 C CA . LEU A 1 98 ? -22.922 -4.207 12.562 1 98.81 98 LEU A CA 1
ATOM 750 C C . LEU A 1 98 ? -22.641 -3.432 13.852 1 98.81 98 LEU A C 1
ATOM 752 O O . LEU A 1 98 ? -23.562 -2.836 14.43 1 98.81 98 LEU A O 1
ATOM 756 N N . PHE A 1 99 ? -21.453 -3.545 14.297 1 98.81 99 PHE A N 1
ATOM 757 C CA . PHE A 1 99 ? -20.938 -2.725 15.391 1 98.81 99 PHE A CA 1
ATOM 758 C C . PHE A 1 99 ? -19.875 -1.754 14.883 1 98.81 99 PHE A C 1
ATOM 760 O O . PHE A 1 99 ? -18.766 -2.164 14.539 1 98.81 99 PHE A O 1
ATOM 767 N N . MET A 1 100 ? -20.203 -0.475 14.836 1 98.25 100 MET A N 1
ATOM 768 C CA . MET A 1 100 ? -19.312 0.541 14.281 1 98.25 100 MET A CA 1
ATOM 769 C C . MET A 1 100 ? -18.5 1.197 15.383 1 98.25 100 MET A C 1
ATOM 771 O O . MET A 1 100 ? -18.922 1.242 16.547 1 98.25 100 MET A O 1
ATOM 775 N N . PRO A 1 101 ? -17.312 1.688 15.086 1 97 101 PRO A N 1
ATOM 776 C CA . PRO A 1 101 ? -16.531 2.412 16.109 1 97 101 PRO A CA 1
ATOM 777 C C . PRO A 1 101 ? -17.203 3.715 16.531 1 97 101 PRO A C 1
ATOM 779 O O . PRO A 1 101 ? -17.875 4.363 15.727 1 97 101 PRO A O 1
ATOM 782 N N . ARG A 1 102 ? -17.031 4.02 17.766 1 96.19 102 ARG A N 1
ATOM 783 C CA . ARG A 1 102 ? -17.453 5.316 18.281 1 96.19 102 ARG A CA 1
ATOM 784 C C . ARG A 1 102 ? -16.312 6.332 18.203 1 96.19 102 ARG A C 1
ATOM 786 O O . ARG A 1 102 ? -15.219 6.09 18.734 1 96.19 102 ARG A O 1
ATOM 793 N N . PHE A 1 103 ? -16.578 7.43 17.5 1 94.06 103 PHE A N 1
ATOM 794 C CA . PHE A 1 103 ? -15.555 8.461 17.359 1 94.06 103 PHE A CA 1
ATOM 795 C C . PHE A 1 103 ? -15.953 9.719 18.125 1 94.06 103 PHE A C 1
ATOM 797 O O . PHE A 1 103 ? -17.141 10.023 18.266 1 94.06 103 PHE A O 1
ATOM 804 N N . PRO A 1 104 ? -14.953 10.406 18.594 1 93.12 104 PRO A N 1
ATOM 805 C CA . PRO A 1 104 ? -15.25 11.68 19.25 1 93.12 104 PRO A CA 1
ATOM 806 C C . PRO A 1 104 ? -15.695 12.758 18.266 1 93.12 104 PRO A C 1
ATOM 808 O O . PRO A 1 104 ? -15.5 12.609 17.062 1 93.12 104 PRO A O 1
ATOM 811 N N . ALA A 1 105 ? -16.266 13.789 18.797 1 88.69 105 ALA A N 1
ATOM 812 C CA . ALA A 1 105 ? -16.797 14.875 17.984 1 88.69 105 ALA A CA 1
ATOM 813 C C . ALA A 1 105 ? -15.703 15.5 17.125 1 88.69 105 ALA A C 1
ATOM 815 O O . ALA A 1 105 ? -15.953 15.914 15.984 1 88.69 105 ALA A O 1
ATOM 816 N N . GLU A 1 106 ? -14.477 15.57 17.609 1 88.44 106 GLU A N 1
ATOM 817 C CA . GLU A 1 106 ? -13.359 16.172 16.891 1 88.44 106 GLU A CA 1
ATOM 818 C C . GLU A 1 106 ? -13.023 15.414 15.617 1 88.44 106 GLU A C 1
ATOM 820 O O . GLU A 1 106 ? -12.391 15.953 14.711 1 88.44 106 GLU A O 1
ATOM 825 N N . TYR A 1 107 ? -13.453 14.172 15.625 1 89.75 107 TYR A N 1
ATOM 826 C CA . TYR A 1 107 ? -13.211 13.336 14.453 1 89.75 107 TYR A CA 1
ATOM 827 C C . TYR A 1 107 ? -13.844 13.945 13.203 1 89.75 107 TYR A C 1
ATOM 829 O O . TYR A 1 107 ? -13.305 13.82 12.102 1 89.75 107 TYR A O 1
ATOM 837 N N . ALA A 1 108 ? -14.883 14.656 13.352 1 89.06 108 ALA A N 1
ATOM 838 C CA . ALA A 1 108 ? -15.609 15.25 12.227 1 89.06 108 ALA A CA 1
ATOM 839 C C . ALA A 1 108 ? -14.766 16.312 11.539 1 89.06 108 ALA A C 1
ATOM 841 O O . ALA A 1 108 ? -14.859 16.5 10.32 1 89.06 108 ALA A O 1
ATOM 842 N N . VAL A 1 109 ? -13.953 16.984 12.289 1 88.69 109 VAL A N 1
ATOM 843 C CA . VAL A 1 109 ? -13.086 18.031 11.758 1 88.69 109 VAL A CA 1
ATOM 844 C C . VAL A 1 109 ? -11.969 17.422 10.922 1 88.69 109 VAL A C 1
ATOM 846 O O . VAL A 1 109 ? -11.727 17.844 9.789 1 88.69 109 VAL A O 1
ATOM 849 N N . TRP A 1 110 ? -11.406 16.375 11.375 1 90.69 110 TRP A N 1
ATOM 850 C CA . TRP A 1 110 ? -10.195 15.812 10.797 1 90.69 110 TRP A CA 1
ATOM 851 C C . TRP A 1 110 ? -10.523 14.82 9.688 1 90.69 110 TRP A C 1
ATOM 853 O O . TRP A 1 110 ? -9.852 14.781 8.656 1 90.69 110 TRP A O 1
ATOM 863 N N . MET A 1 111 ? -11.648 14.062 9.906 1 91.56 111 MET A N 1
ATOM 864 C CA . MET A 1 111 ? -11.875 12.906 9.039 1 91.56 111 MET A CA 1
ATOM 865 C C . MET A 1 111 ? -13.18 13.039 8.266 1 91.56 111 MET A C 1
ATOM 867 O O . MET A 1 111 ? -13.5 12.211 7.418 1 91.56 111 MET A O 1
ATOM 871 N N . GLY A 1 112 ? -13.969 14.07 8.539 1 88.75 112 GLY A N 1
ATOM 872 C CA . GLY A 1 112 ? -15.234 14.289 7.859 1 88.75 112 GLY A CA 1
ATOM 873 C C . GLY A 1 112 ? -16.438 13.922 8.703 1 88.75 112 GLY A C 1
ATOM 874 O O . GLY A 1 112 ? -16.297 13.469 9.836 1 88.75 112 GLY A O 1
ATOM 875 N N . LYS A 1 113 ? -17.578 14.125 8.141 1 86.81 113 LYS A N 1
ATOM 876 C CA . LYS A 1 113 ? -18.844 13.938 8.836 1 86.81 113 LYS A CA 1
ATOM 877 C C . LYS A 1 113 ? -18.969 12.516 9.383 1 86.81 113 LYS A C 1
ATOM 879 O O . LYS A 1 113 ? -18.656 11.547 8.68 1 86.81 113 LYS A O 1
ATOM 884 N N . LEU A 1 114 ? -19.375 12.438 10.602 1 87.44 114 LEU A N 1
ATOM 885 C CA . LEU A 1 114 ? -19.594 11.141 11.242 1 87.44 114 LEU A CA 1
ATOM 886 C C . LEU A 1 114 ? -20.906 10.516 10.773 1 87.44 114 LEU A C 1
ATOM 888 O O . LEU A 1 114 ? -21.922 11.203 10.688 1 87.44 114 LEU A O 1
ATOM 892 N N . ARG A 1 115 ? -20.875 9.312 10.5 1 88.31 115 ARG A N 1
ATOM 893 C CA . ARG A 1 115 ? -22.094 8.594 10.156 1 88.31 115 ARG A CA 1
ATOM 894 C C . ARG A 1 115 ? -22.844 8.148 11.406 1 88.31 115 ARG A C 1
ATOM 896 O O . ARG A 1 115 ? -22.234 7.836 12.422 1 88.31 115 ARG A O 1
ATOM 903 N N . ASP A 1 116 ? -24.156 8.18 11.32 1 92.94 116 ASP A N 1
ATOM 904 C CA . ASP A 1 116 ? -24.938 7.621 12.422 1 92.94 116 ASP A CA 1
ATOM 905 C C . ASP A 1 116 ? -25.359 6.184 12.125 1 92.94 116 ASP A C 1
ATOM 907 O O . ASP A 1 116 ? -25.266 5.727 10.977 1 92.94 116 ASP A O 1
ATOM 911 N N . PRO A 1 117 ? -25.75 5.488 13.125 1 96.94 117 PRO A N 1
ATOM 912 C CA . PRO A 1 117 ? -26.078 4.066 12.969 1 96.94 117 PRO A CA 1
ATOM 913 C C . PRO A 1 117 ? -27.141 3.82 11.898 1 96.94 117 PRO A C 1
ATOM 915 O O . PRO A 1 117 ? -27.062 2.828 11.172 1 96.94 117 PRO A O 1
ATOM 918 N N . ASP A 1 118 ? -28.109 4.656 11.789 1 96.88 118 ASP A N 1
ATOM 919 C CA . ASP A 1 118 ? -29.172 4.465 10.797 1 96.88 118 ASP A CA 1
ATOM 920 C C . ASP A 1 118 ? -28.625 4.609 9.383 1 96.88 118 ASP A C 1
ATOM 922 O O . ASP A 1 118 ? -29.016 3.875 8.477 1 96.88 118 ASP A O 1
ATOM 926 N N . ASP A 1 119 ? -27.75 5.559 9.234 1 94.81 119 ASP A N 1
ATOM 927 C CA . ASP A 1 119 ? -27.078 5.715 7.941 1 94.81 119 ASP A CA 1
ATOM 928 C C . ASP A 1 119 ? -26.297 4.461 7.574 1 94.81 119 ASP A C 1
ATOM 930 O O . ASP A 1 119 ? -26.328 4.012 6.426 1 94.81 119 ASP A O 1
ATOM 934 N N . VAL A 1 120 ? -25.562 3.918 8.516 1 97.44 120 VAL A N 1
ATOM 935 C CA . VAL A 1 120 ? -24.766 2.719 8.305 1 97.44 120 VAL A CA 1
ATOM 936 C C . VAL A 1 120 ? -25.672 1.531 8 1 97.44 120 VAL A C 1
ATOM 938 O O . VAL A 1 120 ? -25.359 0.714 7.129 1 97.44 120 VAL A O 1
ATOM 941 N N . ARG A 1 121 ? -26.781 1.466 8.75 1 98.06 121 ARG A N 1
ATOM 942 C CA . ARG A 1 121 ? -27.75 0.395 8.539 1 98.06 121 ARG A CA 1
ATOM 943 C C . ARG A 1 121 ? -28.25 0.391 7.102 1 98.06 121 ARG A C 1
ATOM 945 O O . ARG A 1 121 ? -28.297 -0.658 6.457 1 98.06 121 ARG A O 1
ATOM 952 N N . LYS A 1 122 ? -28.594 1.557 6.602 1 96.75 122 LYS A N 1
ATOM 953 C CA . LYS A 1 122 ? -29.109 1.691 5.238 1 96.75 122 LYS A CA 1
ATOM 954 C C . LYS A 1 122 ? -28.016 1.418 4.211 1 96.75 122 LYS A C 1
ATOM 956 O O . LYS A 1 122 ? -28.25 0.744 3.207 1 96.75 122 LYS A O 1
ATOM 961 N N . ARG A 1 123 ? -26.891 1.856 4.5 1 96 123 ARG A N 1
ATOM 962 C CA . ARG A 1 123 ? -25.766 1.753 3.572 1 96 123 ARG A CA 1
ATOM 963 C C . ARG A 1 123 ? -25.375 0.297 3.346 1 96 123 ARG A C 1
ATOM 965 O O . ARG A 1 123 ? -25.062 -0.1 2.221 1 96 123 ARG A O 1
ATOM 972 N N . TYR A 1 124 ? -25.375 -0.506 4.391 1 98 124 TYR A N 1
ATOM 973 C CA . TYR A 1 124 ? -24.844 -1.858 4.281 1 98 124 TYR A CA 1
ATOM 974 C C . TYR A 1 124 ? -25.953 -2.895 4.355 1 98 124 TYR A C 1
ATOM 976 O O . TYR A 1 124 ? -25.688 -4.098 4.367 1 98 124 TYR A O 1
ATOM 984 N N . ASP A 1 125 ? -27.219 -2.414 4.391 1 97.44 125 ASP A N 1
ATOM 985 C CA . ASP A 1 125 ? -28.406 -3.264 4.301 1 97.44 125 ASP A CA 1
ATOM 986 C C . ASP A 1 125 ? -28.359 -4.375 5.344 1 97.44 125 ASP A C 1
ATOM 988 O O . ASP A 1 125 ? -28.469 -5.559 5.008 1 97.44 125 ASP A O 1
ATOM 992 N N . VAL A 1 126 ? -28.234 -3.957 6.609 1 98.38 126 VAL A N 1
ATOM 993 C CA . VAL A 1 126 ? -28.281 -4.891 7.73 1 98.38 126 VAL A CA 1
ATOM 994 C C . VAL A 1 126 ? -29.5 -4.578 8.609 1 98.38 126 VAL A C 1
ATOM 996 O O . VAL A 1 126 ? -30.156 -3.555 8.414 1 98.38 126 VAL A O 1
ATOM 999 N N . ASN A 1 127 ? -29.781 -5.434 9.57 1 98.25 127 ASN A N 1
ATOM 1000 C CA . ASN A 1 127 ? -30.984 -5.262 10.398 1 98.25 127 ASN A CA 1
ATOM 1001 C C . ASN A 1 127 ? -30.766 -4.211 11.477 1 98.25 127 ASN A C 1
ATOM 1003 O O . ASN A 1 127 ? -31.656 -3.422 11.773 1 98.25 127 ASN A O 1
ATOM 1007 N N . ARG A 1 128 ? -29.547 -4.25 12.086 1 98.12 128 ARG A N 1
ATOM 1008 C CA . ARG A 1 128 ? -29.266 -3.348 13.195 1 98.12 128 ARG A CA 1
ATOM 1009 C C . ARG A 1 128 ? -27.812 -2.852 13.133 1 98.12 128 ARG A C 1
ATOM 1011 O O . ARG A 1 128 ? -26.953 -3.504 12.531 1 98.12 128 ARG A O 1
ATOM 1018 N N . VAL A 1 129 ? -27.625 -1.672 13.711 1 98.62 129 VAL A N 1
ATOM 1019 C CA . VAL A 1 129 ? -26.281 -1.136 13.883 1 98.62 129 VAL A CA 1
ATOM 1020 C C . VAL A 1 129 ? -26.109 -0.616 15.312 1 98.62 129 VAL A C 1
ATOM 1022 O O . VAL A 1 129 ? -26.984 0.082 15.836 1 98.62 129 VAL A O 1
ATOM 1025 N N . PHE A 1 130 ? -25.047 -1.038 15.953 1 98.31 130 PHE A N 1
ATOM 1026 C CA . PHE A 1 130 ? -24.656 -0.605 17.297 1 98.31 130 PHE A CA 1
ATOM 1027 C C . PHE A 1 130 ? -23.234 -0.095 17.312 1 98.31 130 PHE A C 1
ATOM 1029 O O . PHE A 1 130 ? -22.594 0.022 16.266 1 98.31 130 PHE A O 1
ATOM 1036 N N . TYR A 1 131 ? -22.812 0.336 18.453 1 98.12 131 TYR A N 1
ATOM 1037 C CA . TYR A 1 131 ? -21.422 0.746 18.609 1 98.12 131 TYR A CA 1
ATOM 1038 C C . TYR A 1 131 ? -20.562 -0.41 19.109 1 98.12 131 TYR A C 1
ATOM 1040 O O . TYR A 1 131 ? -21.016 -1.204 19.953 1 98.12 131 TYR A O 1
ATOM 1048 N N . ALA A 1 132 ? -19.344 -0.452 18.656 1 98.19 132 ALA A N 1
ATOM 1049 C CA . ALA A 1 132 ? -18.422 -1.554 18.938 1 98.19 132 ALA A CA 1
ATOM 1050 C C . ALA A 1 132 ? -18.141 -1.672 20.438 1 98.19 132 ALA A C 1
ATOM 1052 O O . ALA A 1 132 ? -17.953 -2.775 20.953 1 98.19 132 ALA A O 1
ATOM 1053 N N . ASP A 1 133 ? -18.109 -0.572 21.156 1 97.81 133 ASP A N 1
ATOM 1054 C CA . ASP A 1 133 ? -17.812 -0.608 22.594 1 97.81 133 ASP A CA 1
ATOM 1055 C C . ASP A 1 133 ? -19.016 -1.123 23.375 1 97.81 133 ASP A C 1
ATOM 1057 O O . ASP A 1 133 ? -18.938 -1.267 24.609 1 97.81 133 ASP A O 1
ATOM 1061 N N . GLU A 1 134 ? -20.125 -1.485 22.641 1 97.38 134 GLU A N 1
ATOM 1062 C CA . GLU A 1 134 ? -21.344 -1.979 23.297 1 97.38 134 GLU A CA 1
ATOM 1063 C C . GLU A 1 134 ? -21.578 -3.449 22.969 1 97.38 134 GLU A C 1
ATOM 1065 O O . GLU A 1 134 ? -22.625 -4 23.297 1 97.38 134 GLU A O 1
ATOM 1070 N N . ILE A 1 135 ? -20.703 -4.121 22.344 1 98.19 135 ILE A N 1
ATOM 1071 C CA . ILE A 1 135 ? -20.938 -5.473 21.844 1 98.19 135 ILE A CA 1
ATOM 1072 C C . ILE A 1 135 ? -21.406 -6.371 22.984 1 98.19 135 ILE A C 1
ATOM 1074 O O . ILE A 1 135 ? -22.422 -7.043 22.875 1 98.19 135 ILE A O 1
ATOM 1078 N N . ALA A 1 136 ? -20.688 -6.391 24.156 1 98 136 ALA A N 1
ATOM 1079 C CA . ALA A 1 136 ? -21.031 -7.262 25.281 1 98 136 ALA A CA 1
ATOM 1080 C C . ALA A 1 136 ? -22.422 -6.953 25.812 1 98 136 ALA A C 1
ATOM 1082 O O . ALA A 1 136 ? -23.234 -7.859 26 1 98 136 ALA A O 1
ATOM 1083 N N . SER A 1 137 ? -22.688 -5.691 26 1 97.62 137 SER A N 1
ATOM 1084 C CA . SER A 1 137 ? -23.984 -5.289 26.547 1 97.62 137 SER A CA 1
ATOM 1085 C C . SER A 1 137 ? -25.125 -5.617 25.594 1 97.62 137 SER A C 1
ATOM 1087 O O . SER A 1 137 ? -26.188 -6.055 26.016 1 97.62 137 SER A O 1
ATOM 1089 N N . VAL A 1 138 ? -24.891 -5.352 24.312 1 97.38 138 VAL A N 1
ATOM 1090 C CA . VAL A 1 138 ? -25.906 -5.629 23.312 1 97.38 138 VAL A CA 1
ATOM 1091 C C . VAL A 1 138 ? -26.203 -7.125 23.266 1 97.38 138 VAL A C 1
ATOM 1093 O O . VAL A 1 138 ? -27.359 -7.535 23.234 1 97.38 138 VAL A O 1
ATOM 1096 N N . MET A 1 139 ? -25.219 -7.977 23.281 1 96.75 139 MET A N 1
ATOM 1097 C CA . MET A 1 139 ? -25.391 -9.422 23.188 1 96.75 139 MET A CA 1
ATOM 1098 C C . MET A 1 139 ? -26.016 -9.992 24.453 1 96.75 139 MET A C 1
ATOM 1100 O O . MET A 1 139 ? -26.641 -11.055 24.406 1 96.75 139 MET A O 1
ATOM 1104 N N . GLU A 1 140 ? -25.875 -9.273 25.547 1 96.19 140 GLU A N 1
ATOM 1105 C CA . GLU A 1 140 ? -26.516 -9.688 26.781 1 96.19 140 GLU A CA 1
ATOM 1106 C C . GLU A 1 140 ? -27.984 -9.266 26.828 1 96.19 140 GLU A C 1
ATOM 1108 O O . GLU A 1 140 ? -28.828 -10 27.312 1 96.19 140 GLU A O 1
ATOM 1113 N N . SER A 1 141 ? -28.25 -8.102 26.219 1 94.44 141 SER A N 1
ATOM 1114 C CA . SER A 1 141 ? -29.531 -7.469 26.531 1 94.44 141 SER A CA 1
ATOM 1115 C C . SER A 1 141 ? -30.469 -7.555 25.328 1 94.44 141 SER A C 1
ATOM 1117 O O . SER A 1 141 ? -31.688 -7.434 25.5 1 94.44 141 SER A O 1
ATOM 1119 N N . THR A 1 142 ? -29.969 -7.645 24.172 1 92.38 142 THR A N 1
ATOM 1120 C CA . THR A 1 142 ? -30.797 -7.691 22.984 1 92.38 142 THR A CA 1
ATOM 1121 C C . THR A 1 142 ? -31.125 -9.133 22.609 1 92.38 142 THR A C 1
ATOM 1123 O O . THR A 1 142 ? -30.297 -9.844 22.047 1 92.38 142 THR A O 1
ATOM 1126 N N . LEU A 1 143 ? -32.312 -9.547 22.734 1 87.94 143 LEU A N 1
ATOM 1127 C CA . LEU A 1 143 ? -32.75 -10.93 22.562 1 87.94 143 LEU A CA 1
ATOM 1128 C C . LEU A 1 143 ? -32.406 -11.445 21.172 1 87.94 143 LEU A C 1
ATOM 1130 O O . LEU A 1 143 ? -31.984 -12.594 21.016 1 87.94 143 LEU A O 1
ATOM 1134 N N . GLU A 1 144 ? -32.5 -10.648 20.25 1 90.81 144 GLU A N 1
ATOM 1135 C CA . GLU A 1 144 ? -32.25 -10.992 18.844 1 90.81 144 GLU A CA 1
ATOM 1136 C C . GLU A 1 144 ? -30.812 -11.422 18.625 1 90.81 144 GLU A C 1
ATOM 1138 O O . GLU A 1 144 ? -30.516 -12.18 17.688 1 90.81 144 GLU A O 1
ATOM 1143 N N . PHE A 1 145 ? -29.906 -11.016 19.469 1 93.5 145 PHE A N 1
ATOM 1144 C CA . PHE A 1 145 ? -28.484 -11.289 19.25 1 93.5 145 PHE A CA 1
ATOM 1145 C C . PHE A 1 145 ? -27.859 -11.906 20.484 1 93.5 145 PHE A C 1
ATOM 1147 O O . PHE A 1 145 ? -26.625 -11.977 20.594 1 93.5 145 PHE A O 1
ATOM 1154 N N . ARG A 1 146 ? -28.672 -12.297 21.469 1 95.56 146 ARG A N 1
ATOM 1155 C CA . ARG A 1 146 ? -28.141 -13.008 22.641 1 95.56 146 ARG A CA 1
ATOM 1156 C C . ARG A 1 146 ? -27.703 -14.414 22.25 1 95.56 146 ARG A C 1
ATOM 1158 O O . ARG A 1 146 ? -28.547 -15.273 21.969 1 95.56 146 ARG A O 1
ATOM 1165 N N . PRO A 1 147 ? -26.469 -14.664 22.312 1 97.38 147 PRO A N 1
ATOM 1166 C CA . PRO A 1 147 ? -26.016 -15.945 21.781 1 97.38 147 PRO A CA 1
ATOM 1167 C C . PRO A 1 147 ? -26.094 -17.078 22.812 1 97.38 147 PRO A C 1
ATOM 1169 O O . PRO A 1 147 ? -25.719 -16.891 23.969 1 97.38 147 PRO A O 1
ATOM 1172 N N . SER A 1 148 ? -26.609 -18.219 22.375 1 97.88 148 SER A N 1
ATOM 1173 C CA . SER A 1 148 ? -26.344 -19.453 23.125 1 97.88 148 SER A CA 1
ATOM 1174 C C . SER A 1 148 ? -24.875 -19.812 23.094 1 97.88 148 SER A C 1
ATOM 1176 O O . SER A 1 148 ? -24.328 -20.312 24.078 1 97.88 148 SER A O 1
ATOM 1178 N N . VAL A 1 149 ? -24.25 -19.578 22 1 98.31 149 VAL A N 1
ATOM 1179 C CA . VAL A 1 149 ? -22.828 -19.75 21.75 1 98.31 149 VAL A CA 1
ATOM 1180 C C . VAL A 1 149 ? -22.359 -18.781 20.656 1 98.31 149 VAL A C 1
ATOM 1182 O O . VAL A 1 149 ? -23.094 -18.531 19.703 1 98.31 149 VAL A O 1
ATOM 1185 N N . LEU A 1 150 ? -21.203 -18.172 20.859 1 98.62 150 LEU A N 1
ATOM 1186 C CA . LEU A 1 150 ? -20.562 -17.375 19.828 1 98.62 150 LEU A CA 1
ATOM 1187 C C . LEU A 1 150 ? -19.672 -18.234 18.922 1 98.62 150 LEU A C 1
ATOM 1189 O O . LEU A 1 150 ? -18.734 -18.859 19.406 1 98.62 150 LEU A O 1
ATOM 1193 N N . LEU A 1 151 ? -20.031 -18.297 17.672 1 98.81 151 LEU A N 1
ATOM 1194 C CA . LEU A 1 151 ? -19.156 -18.922 16.688 1 98.81 151 LEU A CA 1
ATOM 1195 C C . LEU A 1 151 ? -18.109 -17.938 16.188 1 98.81 151 LEU A C 1
ATOM 1197 O O . LEU A 1 151 ? -18.453 -16.953 15.523 1 98.81 151 LEU A O 1
ATOM 1201 N N . LEU A 1 152 ? -16.859 -18.188 16.453 1 98.81 152 LEU A N 1
ATOM 1202 C CA . LEU A 1 152 ? -15.773 -17.281 16.109 1 98.81 152 LEU A CA 1
ATOM 1203 C C . LEU A 1 152 ? -14.891 -17.875 15.016 1 98.81 152 LEU A C 1
ATOM 1205 O O . LEU A 1 152 ? -14.742 -19.109 14.938 1 98.81 152 LEU A O 1
ATOM 1209 N N . LEU A 1 153 ? -14.398 -17.016 14.211 1 98.56 153 LEU A N 1
ATOM 1210 C CA . LEU A 1 153 ? -13.469 -17.391 13.148 1 98.56 153 LEU A CA 1
ATOM 1211 C C . LEU A 1 153 ? -12.117 -17.797 13.727 1 98.56 153 LEU A C 1
ATOM 1213 O O . LEU A 1 153 ? -11.477 -17 14.422 1 98.56 153 LEU A O 1
ATOM 1217 N N . HIS A 1 154 ? -11.695 -19 13.438 1 98.25 154 HIS A N 1
ATOM 1218 C CA . HIS A 1 154 ? -10.383 -19.5 13.828 1 98.25 154 HIS A CA 1
ATOM 1219 C C . HIS A 1 154 ? -9.969 -20.703 12.984 1 98.25 154 HIS A C 1
ATOM 1221 O O . HIS A 1 154 ? -10.594 -21.766 13.062 1 98.25 154 HIS A O 1
ATOM 1227 N N . GLY A 1 155 ? -9.016 -20.547 12.18 1 97.62 155 GLY A N 1
ATOM 1228 C CA . GLY A 1 155 ? -8.531 -21.625 11.328 1 97.62 155 GLY A CA 1
ATOM 1229 C C . GLY A 1 155 ? -7.281 -21.25 10.555 1 97.62 155 GLY A C 1
ATOM 1230 O O . GLY A 1 155 ? -6.984 -20.078 10.367 1 97.62 155 GLY A O 1
ATOM 1231 N N . ILE A 1 156 ? -6.57 -22.219 10.086 1 97.12 156 ILE A N 1
ATOM 1232 C CA . ILE A 1 156 ? -5.309 -22.016 9.391 1 97.12 156 ILE A CA 1
ATOM 1233 C C . ILE A 1 156 ? -5.574 -21.766 7.902 1 97.12 156 ILE A C 1
ATOM 1235 O O . ILE A 1 156 ? -6.289 -22.531 7.258 1 97.12 156 ILE A O 1
ATOM 1239 N N . ASN A 1 157 ? -5.098 -20.672 7.391 1 97.81 157 ASN A N 1
ATOM 1240 C CA . ASN A 1 157 ? -4.988 -20.484 5.949 1 97.81 157 ASN A CA 1
ATOM 1241 C C . ASN A 1 157 ? -3.842 -21.297 5.359 1 97.81 157 ASN A C 1
ATOM 1243 O O . ASN A 1 157 ? -2.672 -21.016 5.633 1 97.81 157 ASN A O 1
ATOM 1247 N N . THR A 1 158 ? -4.109 -22.188 4.527 1 96.62 158 THR A N 1
ATOM 1248 C CA . THR A 1 158 ? -3.131 -23.188 4.094 1 96.62 158 THR A CA 1
ATOM 1249 C C . THR A 1 158 ? -2.16 -22.578 3.084 1 96.62 158 THR A C 1
ATOM 1251 O O . THR A 1 158 ? -1.122 -23.172 2.779 1 96.62 158 THR A O 1
ATOM 1254 N N . ASP A 1 159 ? -2.486 -21.438 2.531 1 96.5 159 ASP A N 1
ATOM 1255 C CA . ASP A 1 159 ? -1.583 -20.781 1.595 1 96.5 159 ASP A CA 1
ATOM 1256 C C . ASP A 1 159 ? -0.498 -20 2.336 1 96.5 159 ASP A C 1
ATOM 1258 O O . ASP A 1 159 ? 0.612 -19.844 1.825 1 96.5 159 ASP A O 1
ATOM 1262 N N . SER A 1 160 ? -0.828 -19.5 3.523 1 96.94 160 SER A N 1
ATOM 1263 C CA . SER A 1 160 ? 0.115 -18.672 4.273 1 96.94 160 SER A CA 1
ATOM 1264 C C . SER A 1 160 ? 0.569 -19.375 5.547 1 96.94 160 SER A C 1
ATOM 1266 O O . SER A 1 160 ? 1.56 -18.984 6.164 1 96.94 160 SER A O 1
ATOM 1268 N N . ASN A 1 161 ? -0.212 -20.375 5.988 1 97.06 161 ASN A N 1
ATOM 1269 C CA . ASN A 1 161 ? -0.045 -21.047 7.266 1 97.06 161 ASN A CA 1
ATOM 1270 C C . ASN A 1 161 ? -0.33 -20.125 8.438 1 97.06 161 ASN A C 1
ATOM 1272 O O . ASN A 1 161 ? 0.016 -20.422 9.586 1 97.06 161 ASN A O 1
ATOM 1276 N N . LEU A 1 162 ? -0.909 -18.969 8.195 1 97.94 162 LEU A N 1
ATOM 1277 C CA . LEU A 1 162 ? -1.344 -18.047 9.25 1 97.94 162 LEU A CA 1
ATOM 1278 C C . LEU A 1 162 ? -2.764 -18.375 9.703 1 97.94 162 LEU A C 1
ATOM 1280 O O . LEU A 1 162 ? -3.494 -19.078 9 1 97.94 162 LEU A O 1
ATOM 1284 N N . ILE A 1 163 ? -3.072 -17.875 10.852 1 97.75 163 ILE A N 1
ATOM 1285 C CA . ILE A 1 163 ? -4.375 -18.172 11.445 1 97.75 163 ILE A CA 1
ATOM 1286 C C . ILE A 1 163 ? -5.328 -17 11.188 1 97.75 163 ILE A C 1
ATOM 1288 O O . ILE A 1 163 ? -4.98 -15.844 11.422 1 97.75 163 ILE A O 1
ATOM 1292 N N . ALA A 1 164 ? -6.477 -17.312 10.594 1 97.12 164 ALA A N 1
ATOM 1293 C CA . ALA A 1 164 ? -7.547 -16.328 10.594 1 97.12 164 ALA A CA 1
ATOM 1294 C C . ALA A 1 164 ? -7.965 -15.969 12.016 1 97.12 164 ALA A C 1
ATOM 1296 O O . ALA A 1 164 ? -8.461 -16.828 12.758 1 97.12 164 ALA A O 1
ATOM 1297 N N . ARG A 1 165 ? -7.906 -14.789 12.367 1 94.19 165 ARG A N 1
ATOM 1298 C CA . ARG A 1 165 ? -8 -14.391 13.766 1 94.19 165 ARG A CA 1
ATOM 1299 C C . ARG A 1 165 ? -9.453 -14.242 14.203 1 94.19 165 ARG A C 1
ATOM 1301 O O . ARG A 1 165 ? -10.273 -13.68 13.469 1 94.19 165 ARG A O 1
ATOM 1308 N N . GLU A 1 166 ? -9.734 -14.742 15.344 1 98.12 166 GLU A N 1
ATOM 1309 C CA . GLU A 1 166 ? -11.062 -14.633 15.93 1 98.12 166 GLU A CA 1
ATOM 1310 C C . GLU A 1 166 ? -11.344 -13.211 16.406 1 98.12 166 GLU A C 1
ATOM 1312 O O . GLU A 1 166 ? -10.414 -12.453 16.688 1 98.12 166 GLU A O 1
ATOM 1317 N N . ALA A 1 167 ? -12.625 -12.906 16.406 1 98.5 167 ALA A N 1
ATOM 1318 C CA . ALA A 1 167 ? -13.031 -11.625 16.984 1 98.5 167 ALA A CA 1
ATOM 1319 C C . ALA A 1 167 ? -12.641 -11.539 18.453 1 98.5 167 ALA A C 1
ATOM 1321 O O . ALA A 1 167 ? -12.758 -12.516 19.203 1 98.5 167 ALA A O 1
ATOM 1322 N N . VAL A 1 168 ? -12.141 -10.438 18.875 1 98 168 VAL A N 1
ATOM 1323 C CA . VAL A 1 168 ? -11.82 -10.141 20.266 1 98 168 VAL A CA 1
ATOM 1324 C C . VAL A 1 168 ? -12.484 -8.836 20.688 1 98 168 VAL A C 1
ATOM 1326 O O . VAL A 1 168 ? -12.492 -7.863 19.938 1 98 168 VAL A O 1
ATOM 1329 N N . PHE A 1 169 ? -13.141 -8.844 21.781 1 97.81 169 PHE A N 1
ATOM 1330 C CA . PHE A 1 169 ? -13.742 -7.645 22.344 1 97.81 169 PHE A CA 1
ATOM 1331 C C . PHE A 1 169 ? -13.797 -7.73 23.859 1 97.81 169 PHE A C 1
ATOM 1333 O O . PHE A 1 169 ? -13.75 -8.82 24.438 1 97.81 169 PHE A O 1
ATOM 1340 N N . ASP A 1 170 ? -13.891 -6.602 24.516 1 97.25 170 ASP A N 1
ATOM 1341 C CA . ASP A 1 170 ? -13.984 -6.555 25.984 1 97.25 170 ASP A CA 1
ATOM 1342 C C . ASP A 1 170 ? -15.281 -7.199 26.469 1 97.25 170 ASP A C 1
ATOM 1344 O O . ASP A 1 170 ? -16.375 -6.797 26.047 1 97.25 170 ASP A O 1
ATOM 1348 N N . GLY A 1 171 ? -15.195 -8.203 27.297 1 97.69 171 GLY A N 1
ATOM 1349 C CA . GLY A 1 171 ? -16.359 -8.859 27.859 1 97.69 171 GLY A CA 1
ATOM 1350 C C . GLY A 1 171 ? -16.672 -10.188 27.188 1 97.69 171 GLY A C 1
ATOM 1351 O O . GLY A 1 171 ? -17.672 -10.844 27.531 1 97.69 171 GLY A O 1
ATOM 1352 N N . ILE A 1 172 ? -15.844 -10.578 26.281 1 97.81 172 ILE A N 1
ATOM 1353 C CA . ILE A 1 172 ? -16.094 -11.797 25.531 1 97.81 172 ILE A CA 1
ATOM 1354 C C . ILE A 1 172 ? -16.141 -12.992 26.469 1 97.81 172 ILE A C 1
ATOM 1356 O O . ILE A 1 172 ? -16.766 -14.008 26.172 1 97.81 172 ILE A O 1
ATOM 1360 N N . SER A 1 173 ? -15.469 -12.961 27.625 1 97.12 173 SER A N 1
ATOM 1361 C CA . SER A 1 173 ? -15.383 -14.055 28.594 1 97.12 173 SER A CA 1
ATOM 1362 C C . SER A 1 173 ? -16.75 -14.375 29.188 1 97.12 173 SER A C 1
ATOM 1364 O O . SER A 1 173 ? -16.938 -15.43 29.797 1 97.12 173 SER A O 1
ATOM 1366 N N . LYS A 1 174 ? -17.688 -13.508 29.016 1 96.94 174 LYS A N 1
ATOM 1367 C CA . LYS A 1 174 ? -19.031 -13.703 29.547 1 96.94 174 LYS A CA 1
ATOM 1368 C C . LYS A 1 174 ? -19.828 -14.68 28.688 1 96.94 174 LYS A C 1
ATOM 1370 O O . LYS A 1 174 ? -20.891 -15.148 29.078 1 96.94 174 LYS A O 1
ATOM 1375 N N . PHE A 1 175 ? -19.312 -15.023 27.578 1 98.31 175 PHE A N 1
ATOM 1376 C CA . PHE A 1 175 ? -20.062 -15.805 26.609 1 98.31 175 PHE A CA 1
ATOM 1377 C C . PHE A 1 175 ? -19.375 -17.141 26.328 1 98.31 175 PHE A C 1
ATOM 1379 O O . PHE A 1 175 ? -18.156 -17.25 26.453 1 98.31 175 PHE A O 1
ATOM 1386 N N . LYS A 1 176 ? -20.219 -18.141 26.047 1 97.94 176 LYS A N 1
ATOM 1387 C CA . LYS A 1 176 ? -19.672 -19.375 25.516 1 97.94 176 LYS A CA 1
ATOM 1388 C C . LYS A 1 176 ? -19.188 -19.188 24.078 1 97.94 176 LYS A C 1
ATOM 1390 O O . LYS A 1 176 ? -19.891 -18.609 23.25 1 97.94 176 LYS A O 1
ATOM 1395 N N . VAL A 1 177 ? -17.953 -19.656 23.828 1 98.25 177 VAL A N 1
ATOM 1396 C CA . VAL A 1 177 ? -17.359 -19.422 22.516 1 98.25 177 VAL A CA 1
ATOM 1397 C C . VAL A 1 177 ? -17 -20.766 21.875 1 98.25 177 VAL A C 1
ATOM 1399 O O . VAL A 1 177 ? -16.656 -21.719 22.562 1 98.25 177 VAL A O 1
ATOM 1402 N N . ASP A 1 178 ? -17.25 -20.906 20.594 1 98.38 178 ASP A N 1
ATOM 1403 C CA . ASP A 1 178 ? -16.797 -22 19.75 1 98.38 178 ASP A CA 1
ATOM 1404 C C . ASP A 1 178 ? -15.859 -21.5 18.656 1 98.38 178 ASP A C 1
ATOM 1406 O O . ASP A 1 178 ? -16.219 -20.609 17.875 1 98.38 178 ASP A O 1
ATOM 1410 N N . LYS A 1 179 ? -14.664 -22.047 18.562 1 97.94 179 LYS A N 1
ATOM 1411 C CA . LYS A 1 179 ? -13.664 -21.625 17.594 1 97.94 179 LYS A CA 1
ATOM 1412 C C . LYS A 1 179 ? -13.414 -22.703 16.547 1 97.94 179 LYS A C 1
ATOM 1414 O O . LYS A 1 179 ? -12.453 -22.625 15.781 1 97.94 179 LYS A O 1
ATOM 1419 N N . VAL A 1 180 ? -14.281 -23.672 16.438 1 96.81 180 VAL A N 1
ATOM 1420 C CA . VAL A 1 180 ? -14.008 -24.844 15.609 1 96.81 180 VAL A CA 1
ATOM 1421 C C . VAL A 1 180 ? -14.977 -24.875 14.43 1 96.81 180 VAL A C 1
ATOM 1423 O O . VAL A 1 180 ? -14.562 -25.125 13.289 1 96.81 180 VAL A O 1
ATOM 1426 N N . ILE A 1 181 ? -16.188 -24.562 14.625 1 97.44 181 ILE A N 1
ATOM 1427 C CA . ILE A 1 181 ? -17.281 -24.844 13.703 1 97.44 181 ILE A CA 1
ATOM 1428 C C . ILE A 1 181 ? -17.219 -23.875 12.523 1 97.44 181 ILE A C 1
ATOM 1430 O O . ILE A 1 181 ? -17.391 -24.281 11.367 1 97.44 181 ILE A O 1
ATOM 1434 N N . LEU A 1 182 ? -16.969 -22.641 12.758 1 98.5 182 LEU A N 1
ATOM 1435 C CA . LEU A 1 182 ? -17.266 -21.578 11.805 1 98.5 182 LEU A CA 1
ATOM 1436 C C . LEU A 1 182 ? -16.297 -21.625 10.625 1 98.5 182 LEU A C 1
ATOM 1438 O O . LEU A 1 182 ? -16.719 -21.547 9.469 1 98.5 182 LEU A O 1
ATOM 1442 N N . PHE A 1 183 ? -15 -21.812 10.828 1 98.25 183 PHE A N 1
ATOM 1443 C CA . PHE A 1 183 ? -13.961 -21.609 9.828 1 98.25 183 PHE A CA 1
ATOM 1444 C C . PHE A 1 183 ? -14.18 -22.516 8.625 1 98.25 183 PHE A C 1
ATOM 1446 O O . PHE A 1 183 ? -14.25 -22.031 7.488 1 98.25 183 PHE A O 1
ATOM 1453 N N . PRO A 1 184 ? -14.328 -23.828 8.75 1 97.5 184 PRO A N 1
ATOM 1454 C CA . PRO A 1 184 ? -14.492 -24.672 7.562 1 97.5 184 PRO A CA 1
ATOM 1455 C C . PRO A 1 184 ? -15.781 -24.359 6.797 1 97.5 184 PRO A C 1
ATOM 1457 O O . PRO A 1 184 ? -15.812 -24.453 5.566 1 97.5 184 PRO A O 1
ATOM 1460 N N . GLU A 1 185 ? -16.844 -23.938 7.496 1 98 185 GLU A N 1
ATOM 1461 C CA . GLU A 1 185 ? -18.125 -23.672 6.852 1 98 185 GLU A CA 1
ATOM 1462 C C . GLU A 1 185 ? -18.078 -22.391 6.027 1 98 185 GLU A C 1
ATOM 1464 O O . GLU A 1 185 ? -18.516 -22.359 4.875 1 98 185 GLU A O 1
ATOM 1469 N N . ILE A 1 186 ? -17.547 -21.375 6.66 1 98.69 186 ILE A N 1
ATOM 1470 C CA . ILE A 1 186 ? -17.516 -20.094 5.965 1 98.69 186 ILE A CA 1
ATOM 1471 C C . ILE A 1 186 ? -16.5 -20.156 4.828 1 98.69 186 ILE A C 1
ATOM 1473 O O . ILE A 1 186 ? -16.703 -19.547 3.771 1 98.69 186 ILE A O 1
ATOM 1477 N N . ALA A 1 187 ? -15.375 -20.844 4.957 1 98.5 187 ALA A N 1
ATOM 1478 C CA . ALA A 1 187 ? -14.406 -21.047 3.885 1 98.5 187 ALA A CA 1
ATOM 1479 C C . ALA A 1 187 ? -15.039 -21.766 2.701 1 98.5 187 ALA A C 1
ATOM 1481 O O . ALA A 1 187 ? -14.805 -21.406 1.546 1 98.5 187 ALA A O 1
ATOM 1482 N N . GLU A 1 188 ? -15.828 -22.781 3.016 1 98.06 188 GLU A N 1
ATOM 1483 C CA . GLU A 1 188 ? -16.484 -23.516 1.946 1 98.06 188 GLU A CA 1
ATOM 1484 C C . GLU A 1 188 ? -17.469 -22.625 1.182 1 98.06 188 GLU A C 1
ATOM 1486 O O . GLU A 1 188 ? -17.594 -22.75 -0.038 1 98.06 188 GLU A O 1
ATOM 1491 N N . CYS A 1 189 ? -18.156 -21.781 1.909 1 98.56 189 CYS A N 1
ATOM 1492 C CA . CYS A 1 189 ? -19.016 -20.828 1.234 1 98.56 189 CYS A CA 1
ATOM 1493 C C . CYS A 1 189 ? -18.234 -19.969 0.255 1 98.56 189 CYS A C 1
ATOM 1495 O O . CYS A 1 189 ? -18.703 -19.656 -0.836 1 98.56 189 CYS A O 1
ATOM 1497 N N . ARG A 1 190 ? -17 -19.594 0.614 1 98.69 190 ARG A N 1
ATOM 1498 C CA . ARG A 1 190 ? -16.172 -18.719 -0.209 1 98.69 190 ARG A CA 1
ATOM 1499 C C . ARG A 1 190 ? -15.609 -19.469 -1.409 1 98.69 190 ARG A C 1
ATOM 1501 O O . ARG A 1 190 ? -15.172 -18.859 -2.383 1 98.69 190 ARG A O 1
ATOM 1508 N N . VAL A 1 191 ? -15.594 -20.781 -1.37 1 98.62 191 VAL A N 1
ATOM 1509 C CA . VAL A 1 191 ? -15.07 -21.594 -2.465 1 98.62 191 VAL A CA 1
ATOM 1510 C C . VAL A 1 191 ? -16.031 -21.531 -3.652 1 98.62 191 VAL A C 1
ATOM 1512 O O . VAL A 1 191 ? -15.602 -21.469 -4.805 1 98.62 191 VAL A O 1
ATOM 1515 N N . ILE A 1 192 ? -17.328 -21.594 -3.381 1 98.62 192 ILE A N 1
ATOM 1516 C CA . ILE A 1 192 ? -18.344 -21.594 -4.426 1 98.62 192 ILE A CA 1
ATOM 1517 C C . ILE A 1 192 ? -18.922 -20.188 -4.57 1 98.62 192 ILE A C 1
ATOM 1519 O O . ILE A 1 192 ? -19.641 -19.703 -3.691 1 98.62 192 ILE A O 1
ATOM 1523 N N . LYS A 1 193 ? -18.672 -19.578 -5.664 1 98.81 193 LYS A N 1
ATOM 1524 C CA . LYS A 1 193 ? -19.078 -18.188 -5.863 1 98.81 193 LYS A CA 1
ATOM 1525 C C . LYS A 1 193 ? -20.547 -18.094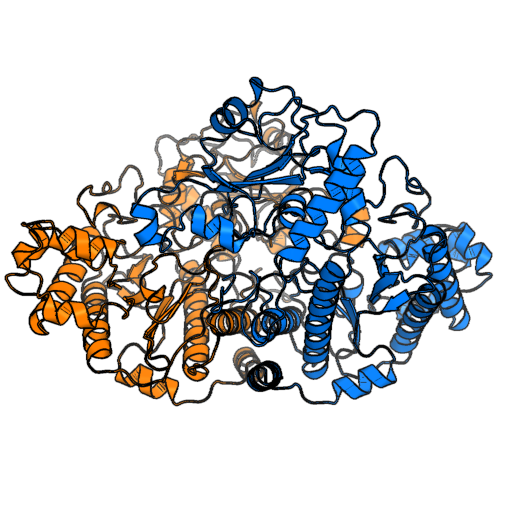 -6.285 1 98.81 193 LYS A C 1
ATOM 1527 O O . LYS A 1 193 ? -21.016 -18.922 -7.059 1 98.81 193 LYS A O 1
ATOM 1532 N N . THR A 1 194 ? -21.25 -17.094 -5.82 1 98.62 194 THR A N 1
ATOM 1533 C CA . THR A 1 194 ? -22.578 -16.75 -6.305 1 98.62 194 THR A CA 1
ATOM 1534 C C . THR A 1 194 ? -22.5 -15.992 -7.629 1 98.62 194 THR A C 1
ATOM 1536 O O . THR A 1 194 ? -21.438 -15.469 -7.988 1 98.62 194 THR A O 1
ATOM 1539 N N . PRO A 1 195 ? -23.641 -15.922 -8.328 1 98.5 195 PRO A N 1
ATOM 1540 C CA . PRO A 1 195 ? -23.656 -15.125 -9.555 1 98.5 195 PRO A CA 1
ATOM 1541 C C . PRO A 1 195 ? -23.25 -13.672 -9.32 1 98.5 195 PRO A C 1
ATOM 1543 O O . PRO A 1 195 ? -22.547 -13.078 -10.148 1 98.5 195 PRO A O 1
ATOM 1546 N N . MET A 1 196 ? -23.641 -13.07 -8.211 1 98.75 196 MET A N 1
ATOM 1547 C CA . MET A 1 196 ? -23.266 -11.688 -7.922 1 98.75 196 MET A CA 1
ATOM 1548 C C . MET A 1 196 ? -21.781 -11.562 -7.664 1 98.75 196 MET A C 1
ATOM 1550 O O . MET A 1 196 ? -21.141 -10.586 -8.078 1 98.75 196 MET A O 1
ATOM 1554 N N . GLU A 1 197 ? -21.188 -12.531 -6.957 1 98.88 197 GLU A N 1
ATOM 1555 C CA . GLU A 1 197 ? -19.734 -12.539 -6.781 1 98.88 197 GLU A CA 1
ATOM 1556 C C . GLU A 1 197 ? -19.016 -12.656 -8.125 1 98.88 197 GLU A C 1
ATOM 1558 O O . GLU A 1 197 ? -18.016 -11.977 -8.359 1 98.88 197 GLU A O 1
ATOM 1563 N N . LEU A 1 198 ? -19.531 -13.508 -8.938 1 98.88 198 LEU A N 1
ATOM 1564 C CA . LEU A 1 198 ? -18.922 -13.727 -10.25 1 98.88 198 LEU A CA 1
ATOM 1565 C C . LEU A 1 198 ? -18.953 -12.453 -11.086 1 98.88 198 LEU A C 1
ATOM 1567 O O . LEU A 1 198 ? -18.031 -12.195 -11.867 1 98.88 198 LEU A O 1
ATOM 1571 N N . GLU A 1 199 ? -19.984 -11.703 -10.93 1 98.75 199 GLU A N 1
ATOM 1572 C CA . GLU A 1 199 ? -20.062 -10.445 -11.664 1 98.75 199 GLU A CA 1
ATOM 1573 C C . GLU A 1 199 ? -18.906 -9.516 -11.281 1 98.75 199 GLU A C 1
ATOM 1575 O O . GLU A 1 199 ? -18.328 -8.844 -12.133 1 98.75 199 GLU A O 1
ATOM 1580 N N . VAL A 1 200 ? -18.594 -9.422 -10.031 1 98.88 200 VAL A N 1
ATOM 1581 C CA . VAL A 1 200 ? -17.5 -8.578 -9.578 1 98.88 200 VAL A CA 1
ATOM 1582 C C . VAL A 1 200 ? -16.172 -9.133 -10.094 1 98.88 200 VAL A C 1
ATOM 1584 O O . VAL A 1 200 ? -15.305 -8.375 -10.531 1 98.88 200 VAL A O 1
ATOM 1587 N N . ILE A 1 201 ? -15.992 -10.453 -10.031 1 98.88 201 ILE A N 1
ATOM 1588 C CA . ILE A 1 201 ? -14.773 -11.086 -10.516 1 98.88 201 ILE A CA 1
ATOM 1589 C C . ILE A 1 201 ? -14.633 -10.867 -12.016 1 98.88 201 ILE A C 1
ATOM 1591 O O . ILE A 1 201 ? -13.531 -10.594 -12.508 1 98.88 201 ILE A O 1
ATOM 1595 N N . ARG A 1 202 ? -15.742 -10.961 -12.781 1 98.81 202 ARG A N 1
ATOM 1596 C CA . ARG A 1 202 ? -15.727 -10.648 -14.203 1 98.81 202 ARG A CA 1
ATOM 1597 C C . ARG A 1 202 ? -15.25 -9.219 -14.445 1 98.81 202 ARG A C 1
ATOM 1599 O O . ARG A 1 202 ? -14.484 -8.961 -15.375 1 98.81 202 ARG A O 1
ATOM 1606 N N . TYR A 1 203 ? -15.734 -8.328 -13.602 1 98.75 203 TYR A N 1
ATOM 1607 C CA . TYR A 1 203 ? -15.352 -6.93 -13.742 1 98.75 203 TYR A CA 1
ATOM 1608 C C . TYR A 1 203 ? -13.852 -6.746 -13.516 1 98.75 203 TYR A C 1
ATOM 1610 O O . TYR A 1 203 ? -13.18 -6.062 -14.297 1 98.75 203 TYR A O 1
ATOM 1618 N N . THR A 1 204 ? -13.297 -7.336 -12.438 1 98.88 204 THR A N 1
ATOM 1619 C CA . THR A 1 204 ? -11.867 -7.211 -12.172 1 98.88 204 THR A CA 1
ATOM 1620 C C . THR A 1 204 ? -11.055 -7.82 -13.312 1 98.88 204 THR A C 1
ATOM 1622 O O . THR A 1 204 ? -9.992 -7.301 -13.664 1 98.88 204 THR A O 1
ATOM 1625 N N . ASN A 1 205 ? -11.516 -8.914 -13.867 1 98.88 205 ASN A N 1
ATOM 1626 C CA . ASN A 1 205 ? -10.844 -9.516 -15.008 1 98.88 205 ASN A CA 1
ATOM 1627 C C . ASN A 1 205 ? -10.883 -8.602 -16.234 1 98.88 205 ASN A C 1
ATOM 1629 O O . ASN A 1 205 ? -9.898 -8.5 -16.969 1 98.88 205 ASN A O 1
ATOM 1633 N N . LYS A 1 206 ? -12.016 -8.023 -16.438 1 98.75 206 LYS A N 1
ATOM 1634 C CA . LYS A 1 206 ? -12.148 -7.094 -17.562 1 98.75 206 LYS A CA 1
ATOM 1635 C C . LYS A 1 206 ? -11.148 -5.941 -17.438 1 98.75 206 LYS A C 1
ATOM 1637 O O . LYS A 1 206 ? -10.398 -5.664 -18.375 1 98.75 206 LYS A O 1
ATOM 1642 N N . ILE A 1 207 ? -11.133 -5.262 -16.312 1 98.75 207 ILE A N 1
ATOM 1643 C CA . ILE A 1 207 ? -10.273 -4.109 -16.078 1 98.75 207 ILE A CA 1
ATOM 1644 C C . ILE A 1 207 ? -8.812 -4.531 -16.172 1 98.75 207 ILE A C 1
ATOM 1646 O O . ILE A 1 207 ? -8.008 -3.867 -16.844 1 98.75 207 ILE A O 1
ATOM 1650 N N . SER A 1 208 ? -8.43 -5.645 -15.555 1 98.94 208 SER A N 1
ATOM 1651 C CA . SER A 1 208 ? -7.059 -6.133 -15.602 1 98.94 208 SER A CA 1
ATOM 1652 C C . SER A 1 208 ? -6.652 -6.488 -17.031 1 98.94 208 SER A C 1
ATOM 1654 O O . SER A 1 208 ? -5.527 -6.203 -17.453 1 98.94 208 SER A O 1
ATOM 1656 N N . SER A 1 209 ? -7.527 -7.148 -17.719 1 98.88 209 SER A N 1
ATOM 1657 C CA . SER A 1 209 ? -7.254 -7.496 -19.109 1 98.88 209 SER A CA 1
ATOM 1658 C C . SER A 1 209 ? -6.965 -6.254 -19.953 1 98.88 209 SER A C 1
ATOM 1660 O O . SER A 1 209 ? -5.973 -6.207 -20.688 1 98.88 209 SER A O 1
ATOM 1662 N N . GLU A 1 210 ? -7.84 -5.301 -19.797 1 98.62 210 GLU A N 1
ATOM 1663 C CA . GLU A 1 210 ? -7.664 -4.051 -20.531 1 98.62 210 GLU A CA 1
ATOM 1664 C C . GLU A 1 210 ? -6.348 -3.375 -20.156 1 98.62 210 GLU A C 1
ATOM 1666 O O . GLU A 1 210 ? -5.668 -2.809 -21.016 1 98.62 210 GLU A O 1
ATOM 1671 N N . ALA A 1 211 ? -6.016 -3.395 -18.922 1 98.75 211 ALA A N 1
ATOM 1672 C CA . ALA A 1 211 ? -4.766 -2.797 -18.453 1 98.75 211 ALA A CA 1
ATOM 1673 C C . ALA A 1 211 ? -3.561 -3.506 -19.062 1 98.75 211 ALA A C 1
ATOM 1675 O O . ALA A 1 211 ? -2.594 -2.859 -19.484 1 98.75 211 ALA A O 1
ATOM 1676 N N . HIS A 1 212 ? -3.545 -4.855 -19.094 1 98.81 212 HIS A N 1
ATOM 1677 C CA . HIS A 1 212 ? -2.479 -5.613 -19.734 1 98.81 212 HIS A CA 1
ATOM 1678 C C . HIS A 1 212 ? -2.34 -5.227 -21.203 1 98.81 212 HIS A C 1
ATOM 1680 O O . HIS A 1 212 ? -1.225 -5.098 -21.719 1 98.81 212 HIS A O 1
ATOM 1686 N N . ILE A 1 213 ? -3.443 -5.117 -21.859 1 98.75 213 ILE A N 1
ATOM 1687 C CA . ILE A 1 213 ? -3.436 -4.758 -23.266 1 98.75 213 ILE A CA 1
ATOM 1688 C C . ILE A 1 213 ? -2.818 -3.371 -23.453 1 98.75 213 ILE A C 1
ATOM 1690 O O . ILE A 1 213 ? -2.02 -3.15 -24.359 1 98.75 213 ILE A O 1
ATOM 1694 N N . GLN A 1 214 ? -3.191 -2.412 -22.547 1 97.69 214 GLN A N 1
ATOM 1695 C CA . GLN A 1 214 ? -2.598 -1.08 -22.562 1 97.69 214 GLN A CA 1
ATOM 1696 C C . GLN A 1 214 ? -1.075 -1.153 -22.5 1 97.69 214 GLN A C 1
ATOM 1698 O O . GLN A 1 214 ? -0.381 -0.413 -23.203 1 97.69 214 GLN A O 1
ATOM 1703 N N . ILE A 1 215 ? -0.538 -1.973 -21.703 1 98.06 215 ILE A N 1
ATOM 1704 C CA . ILE A 1 215 ? 0.902 -2.133 -21.531 1 98.06 215 ILE A CA 1
ATOM 1705 C C . ILE A 1 215 ? 1.512 -2.693 -22.812 1 98.06 215 ILE A C 1
ATOM 1707 O O . ILE A 1 215 ? 2.561 -2.229 -23.266 1 98.06 215 ILE A O 1
ATOM 1711 N N . MET A 1 216 ? 0.872 -3.715 -23.359 1 98.38 216 MET A N 1
ATOM 1712 C CA . MET A 1 216 ? 1.371 -4.305 -24.594 1 98.38 216 MET A CA 1
ATOM 1713 C C . MET A 1 216 ? 1.471 -3.252 -25.703 1 98.38 216 MET A C 1
ATOM 1715 O O . MET A 1 216 ? 2.439 -3.232 -26.469 1 98.38 216 MET A O 1
ATOM 1719 N N . GLN A 1 217 ? 0.498 -2.367 -25.734 1 97.88 217 GLN A N 1
ATOM 1720 C CA . GLN A 1 217 ? 0.433 -1.342 -26.766 1 97.88 217 GLN A CA 1
ATOM 1721 C C . GLN A 1 217 ? 1.495 -0.268 -26.547 1 97.88 217 GLN A C 1
ATOM 1723 O O . GLN A 1 217 ? 1.949 0.369 -27.5 1 97.88 217 GLN A O 1
ATOM 1728 N N . LYS A 1 218 ? 1.926 -0.114 -25.312 1 96.25 218 LYS A N 1
ATOM 1729 C CA . LYS A 1 218 ? 2.875 0.943 -24.984 1 96.25 218 LYS A CA 1
ATOM 1730 C C . LYS A 1 218 ? 4.297 0.395 -24.875 1 96.25 218 LYS A C 1
ATOM 1732 O O . LYS A 1 218 ? 5.262 1.16 -24.844 1 96.25 218 LYS A O 1
ATOM 1737 N N . MET A 1 219 ? 4.488 -0.887 -24.891 1 97.06 219 MET A N 1
ATOM 1738 C CA . MET A 1 219 ? 5.75 -1.546 -24.578 1 97.06 219 MET A CA 1
ATOM 1739 C C . MET A 1 219 ? 6.805 -1.242 -25.641 1 97.06 219 MET A C 1
ATOM 1741 O O . MET A 1 219 ? 6.527 -1.342 -26.828 1 97.06 219 MET A O 1
ATOM 1745 N N . LYS A 1 220 ? 7.969 -0.882 -25.188 1 95.31 220 LYS A N 1
ATOM 1746 C CA . LYS A 1 220 ? 9.141 -0.71 -26.047 1 95.31 220 LYS A CA 1
ATOM 1747 C C . LYS A 1 220 ? 10.43 -0.993 -25.266 1 95.31 220 LYS A C 1
ATOM 1749 O O . LYS A 1 220 ? 10.547 -0.644 -24.094 1 95.31 220 LYS A O 1
ATOM 1754 N N . PRO A 1 221 ? 11.391 -1.645 -26.031 1 97.19 221 PRO A N 1
ATOM 1755 C CA . PRO A 1 221 ? 12.695 -1.764 -25.375 1 97.19 221 PRO A CA 1
ATOM 1756 C C . PRO A 1 221 ? 13.227 -0.424 -24.875 1 97.19 221 PRO A C 1
ATOM 1758 O O . PRO A 1 221 ? 13.047 0.604 -25.531 1 97.19 221 PRO A O 1
ATOM 1761 N N . GLY A 1 222 ? 13.922 -0.437 -23.75 1 96.25 222 GLY A N 1
ATOM 1762 C CA . GLY A 1 222 ? 14.43 0.778 -23.141 1 96.25 222 GLY A CA 1
ATOM 1763 C C . GLY A 1 222 ? 13.617 1.212 -21.922 1 96.25 222 GLY A C 1
ATOM 1764 O O . GLY A 1 222 ? 14.133 1.916 -21.047 1 96.25 222 GLY A O 1
ATOM 1765 N N . MET A 1 223 ? 12.406 0.811 -21.812 1 96.62 223 MET A N 1
ATOM 1766 C CA . MET A 1 223 ? 11.555 1.104 -20.672 1 96.62 223 MET A CA 1
ATOM 1767 C C . MET A 1 223 ? 12.055 0.373 -19.422 1 96.62 223 MET A C 1
ATOM 1769 O O . MET A 1 223 ? 12.711 -0.662 -19.531 1 96.62 223 MET A O 1
ATOM 1773 N N . LYS A 1 224 ? 11.781 0.976 -18.281 1 97.88 224 LYS A N 1
ATOM 1774 C CA . LYS A 1 224 ? 11.922 0.236 -17.031 1 97.88 224 LYS A CA 1
ATOM 1775 C C . LYS A 1 224 ? 10.711 -0.656 -16.766 1 97.88 224 LYS A C 1
ATOM 1777 O O . LYS A 1 224 ? 9.578 -0.276 -17.078 1 97.88 224 LYS A O 1
ATOM 1782 N N . GLU A 1 225 ? 10.953 -1.856 -16.141 1 98.69 225 GLU A N 1
ATOM 1783 C CA . GLU A 1 225 ? 9.875 -2.77 -15.789 1 98.69 225 GLU A CA 1
ATOM 1784 C C . GLU A 1 225 ? 8.797 -2.059 -14.969 1 98.69 225 GLU A C 1
ATOM 1786 O O . GLU A 1 225 ? 7.602 -2.262 -15.195 1 98.69 225 GLU A O 1
ATOM 1791 N N . TYR A 1 226 ? 9.188 -1.152 -14.023 1 98.56 226 TYR A N 1
ATOM 1792 C CA . TYR A 1 226 ? 8.227 -0.515 -13.133 1 98.56 226 TYR A CA 1
ATOM 1793 C C . TYR A 1 226 ? 7.379 0.504 -13.883 1 98.56 226 TYR A C 1
ATOM 1795 O O . TYR A 1 226 ? 6.336 0.939 -13.391 1 98.56 226 TYR A O 1
ATOM 1803 N N . GLN A 1 227 ? 7.812 0.958 -15.031 1 98.44 227 GLN A N 1
ATOM 1804 C CA . GLN A 1 227 ? 6.98 1.851 -15.836 1 98.44 227 GLN A CA 1
ATOM 1805 C C . GLN A 1 227 ? 5.766 1.114 -16.391 1 98.44 227 GLN A C 1
ATOM 1807 O O . GLN A 1 227 ? 4.691 1.701 -16.531 1 98.44 227 GLN A O 1
ATOM 1812 N N . ALA A 1 228 ? 5.945 -0.204 -16.703 1 98.56 228 ALA A N 1
ATOM 1813 C CA . ALA A 1 228 ? 4.797 -1.042 -17.047 1 98.56 228 ALA A CA 1
ATOM 1814 C C . ALA A 1 228 ? 3.867 -1.213 -15.852 1 98.56 228 ALA A C 1
ATOM 1816 O O . ALA A 1 228 ? 2.645 -1.135 -15.984 1 98.56 228 ALA A O 1
ATOM 1817 N N . GLU A 1 229 ? 4.461 -1.453 -14.703 1 98.62 229 GLU A N 1
ATOM 1818 C CA . GLU A 1 229 ? 3.674 -1.558 -13.477 1 98.62 229 GLU A CA 1
ATOM 1819 C C . GLU A 1 229 ? 2.871 -0.284 -13.227 1 98.62 229 GLU A C 1
ATOM 1821 O O . GLU A 1 229 ? 1.681 -0.347 -12.914 1 98.62 229 GLU A O 1
ATOM 1826 N N . ALA A 1 230 ? 3.525 0.883 -13.367 1 98.5 230 ALA A N 1
ATOM 1827 C CA . ALA A 1 230 ? 2.869 2.172 -13.164 1 98.5 230 ALA A CA 1
ATOM 1828 C C . ALA A 1 230 ? 1.68 2.336 -14.102 1 98.5 230 ALA A C 1
ATOM 1830 O O . ALA A 1 230 ? 0.614 2.801 -13.695 1 98.5 230 ALA A O 1
ATOM 1831 N N . THR A 1 231 ? 1.854 1.945 -15.344 1 98.12 231 THR A N 1
ATOM 1832 C CA . THR A 1 231 ? 0.799 2.023 -16.344 1 98.12 231 THR A CA 1
ATOM 1833 C C . THR A 1 231 ? -0.381 1.136 -15.961 1 98.12 231 THR A C 1
ATOM 1835 O O . THR A 1 231 ? -1.537 1.55 -16.062 1 98.12 231 THR A O 1
ATOM 1838 N N . PHE A 1 232 ? -0.099 -0.053 -15.547 1 98.75 232 PHE A N 1
ATOM 1839 C CA . PHE A 1 232 ? -1.131 -0.985 -15.102 1 98.75 232 PHE A CA 1
ATOM 1840 C C . PHE A 1 232 ? -1.93 -0.4 -13.945 1 98.75 232 PHE A C 1
ATOM 1842 O O . PHE A 1 232 ? -3.162 -0.407 -13.969 1 98.75 232 PHE A O 1
ATOM 1849 N N . LEU A 1 233 ? -1.203 0.104 -12.938 1 98.62 233 LEU A N 1
ATOM 1850 C CA . LEU A 1 233 ? -1.827 0.641 -11.734 1 98.62 233 LEU A CA 1
ATOM 1851 C C . LEU A 1 233 ? -2.729 1.824 -12.07 1 98.62 233 LEU A C 1
ATOM 1853 O O . LEU A 1 233 ? -3.842 1.929 -11.555 1 98.62 233 LEU A O 1
ATOM 1857 N N . GLU A 1 234 ? -2.26 2.674 -12.906 1 98.38 234 GLU A N 1
ATOM 1858 C CA . GLU A 1 234 ? -3.064 3.834 -13.281 1 98.38 234 GLU A CA 1
ATOM 1859 C C . GLU A 1 234 ? -4.359 3.41 -13.961 1 98.38 234 GLU A C 1
ATOM 1861 O O . GLU A 1 234 ? -5.438 3.898 -13.617 1 98.38 234 GLU A O 1
ATOM 1866 N N . TYR A 1 235 ? -4.254 2.502 -14.93 1 98.56 235 TYR A N 1
ATOM 1867 C CA . TYR A 1 235 ? -5.445 2.088 -15.664 1 98.56 235 TYR A CA 1
ATOM 1868 C C . TYR A 1 235 ? -6.492 1.51 -14.727 1 98.56 235 TYR A C 1
ATOM 1870 O O . TYR A 1 235 ? -7.668 1.876 -14.797 1 98.56 235 TYR A O 1
ATOM 1878 N N . CYS A 1 236 ? -6.051 0.603 -13.883 1 98.75 236 CYS A N 1
ATOM 1879 C CA . CYS A 1 236 ? -6.965 -0.075 -12.977 1 98.75 236 CYS A CA 1
ATOM 1880 C C . CYS A 1 236 ? -7.68 0.926 -12.07 1 98.75 236 CYS A C 1
ATOM 1882 O O . CYS A 1 236 ? -8.875 0.789 -11.812 1 98.75 236 CYS A O 1
ATOM 1884 N N . TYR A 1 237 ? -6.906 1.922 -11.633 1 98.56 237 TYR A N 1
ATOM 1885 C CA . TYR A 1 237 ? -7.469 2.887 -10.695 1 98.56 237 TYR A CA 1
ATOM 1886 C C . TYR A 1 237 ? -8.281 3.947 -11.422 1 98.56 237 TYR A C 1
ATOM 1888 O O . TYR A 1 237 ? -9.469 4.141 -11.133 1 98.56 237 TYR A O 1
ATOM 1896 N N . TYR A 1 238 ? -7.75 4.527 -12.445 1 98.31 238 TYR A N 1
ATOM 1897 C CA . TYR A 1 238 ? -8.352 5.625 -13.188 1 98.31 238 TYR A CA 1
ATOM 1898 C C . TYR A 1 238 ? -9.617 5.176 -13.898 1 98.31 238 TYR A C 1
ATOM 1900 O O . TYR A 1 238 ? -10.656 5.844 -13.812 1 98.31 238 TYR A O 1
ATOM 1908 N N . VAL A 1 239 ? -9.547 4.035 -14.57 1 98.12 239 VAL A N 1
ATOM 1909 C CA . VAL A 1 239 ? -10.664 3.555 -15.375 1 98.12 239 VAL A CA 1
ATOM 1910 C C . VAL A 1 239 ? -11.547 2.631 -14.539 1 98.12 239 VAL A C 1
ATOM 1912 O O . VAL A 1 239 ? -12.773 2.73 -14.578 1 98.12 239 VAL A O 1
ATOM 1915 N N . GLY A 1 240 ? -10.938 1.786 -13.719 1 98.38 240 GLY A N 1
ATOM 1916 C CA . GLY A 1 240 ? -11.68 0.715 -13.07 1 98.38 240 GLY A CA 1
ATOM 1917 C C . GLY A 1 240 ? -12.133 1.07 -11.672 1 98.38 240 GLY A C 1
ATOM 1918 O O . GLY A 1 240 ? -12.945 0.357 -11.078 1 98.38 240 GLY A O 1
ATOM 1919 N N . GLY A 1 241 ? -11.586 2.164 -11.125 1 98.12 241 GLY A N 1
ATOM 1920 C CA . GLY A 1 241 ? -11.883 2.48 -9.742 1 98.12 241 GLY A CA 1
ATOM 1921 C C . GLY A 1 241 ? -11.266 1.505 -8.758 1 98.12 241 GLY A C 1
ATOM 1922 O O . GLY A 1 241 ? -11.742 1.362 -7.629 1 98.12 241 GLY A O 1
ATOM 1923 N N . CYS A 1 242 ? -10.266 0.78 -9.211 1 98.44 242 CYS A N 1
ATOM 1924 C CA . CYS A 1 242 ? -9.578 -0.2 -8.375 1 98.44 242 CYS A CA 1
ATOM 1925 C C . CYS A 1 242 ? -8.414 0.438 -7.625 1 98.44 242 CYS A C 1
ATOM 1927 O O . CYS A 1 242 ? -7.293 0.474 -8.125 1 98.44 242 CYS A O 1
ATOM 1929 N N . ARG A 1 243 ? -8.609 0.81 -6.418 1 96.25 243 ARG A N 1
ATOM 1930 C CA . ARG A 1 243 ? -7.605 1.476 -5.594 1 96.25 243 ARG A CA 1
ATOM 1931 C C . ARG A 1 243 ? -6.48 0.518 -5.219 1 96.25 243 ARG A C 1
ATOM 1933 O O . ARG A 1 243 ? -5.371 0.949 -4.902 1 96.25 243 ARG A O 1
ATOM 1940 N N . HIS A 1 244 ? -6.809 -0.797 -5.262 1 96.81 244 HIS A N 1
ATOM 1941 C CA . HIS A 1 244 ? -5.859 -1.829 -4.855 1 96.81 244 HIS A CA 1
ATOM 1942 C C . HIS A 1 244 ? -5.582 -2.801 -5.996 1 96.81 244 HIS A C 1
ATOM 1944 O O . HIS A 1 244 ? -6.387 -2.924 -6.926 1 96.81 244 HIS A O 1
ATOM 1950 N N . VAL A 1 245 ? -4.43 -3.396 -5.867 1 97.56 245 VAL A N 1
ATOM 1951 C CA . VAL A 1 245 ? -4.145 -4.578 -6.672 1 97.56 245 VAL A CA 1
ATOM 1952 C C . VAL A 1 245 ? -4.164 -5.824 -5.785 1 97.56 245 VAL A C 1
ATOM 1954 O O . VAL A 1 245 ? -4.031 -5.727 -4.562 1 97.56 245 VAL A O 1
ATOM 1957 N N . SER A 1 246 ? -4.324 -6.91 -6.379 1 98 246 SER A N 1
ATOM 1958 C CA . SER A 1 246 ? -4.586 -8.164 -5.68 1 98 246 SER A CA 1
ATOM 1959 C C . SER A 1 246 ? -3.33 -8.688 -4.992 1 98 246 SER A C 1
ATOM 1961 O O . SER A 1 246 ? -3.416 -9.414 -4 1 98 246 SER A O 1
ATOM 1963 N N . TYR A 1 247 ? -2.217 -8.43 -5.492 1 97.5 247 TYR A N 1
ATOM 1964 C CA . TYR A 1 247 ? -0.896 -8.867 -5.055 1 97.5 247 TYR A CA 1
ATOM 1965 C C . TYR A 1 247 ? 0.195 -7.984 -5.648 1 97.5 247 TYR A C 1
ATOM 1967 O O . TYR A 1 247 ? -0.088 -7.09 -6.445 1 97.5 247 TYR A O 1
ATOM 1975 N N . THR A 1 248 ? 1.409 -8.18 -5.164 1 96.38 248 THR A N 1
ATOM 1976 C CA . THR A 1 248 ? 2.535 -7.438 -5.715 1 96.38 248 THR A CA 1
ATOM 1977 C C . THR A 1 248 ? 2.693 -7.719 -7.207 1 96.38 248 THR A C 1
ATOM 1979 O O . THR A 1 248 ? 2.779 -8.875 -7.621 1 96.38 248 THR A O 1
ATOM 1982 N N . CYS A 1 249 ? 2.752 -6.711 -7.992 1 98.19 249 CYS A N 1
ATOM 1983 C CA . CYS A 1 249 ? 2.857 -6.852 -9.438 1 98.19 249 CYS A CA 1
ATOM 1984 C C . CYS A 1 249 ? 4.211 -7.426 -9.836 1 98.19 249 CYS A C 1
ATOM 1986 O O . CYS A 1 249 ? 5.242 -7.027 -9.297 1 98.19 249 CYS A O 1
ATOM 1988 N N . ILE A 1 250 ? 4.191 -8.359 -10.695 1 98.38 250 ILE A N 1
ATOM 1989 C CA . ILE A 1 250 ? 5.398 -8.953 -11.266 1 98.38 250 ILE A CA 1
ATOM 1990 C C . ILE A 1 250 ? 5.574 -8.484 -12.703 1 98.38 250 ILE A C 1
ATOM 1992 O O . ILE A 1 250 ? 4.75 -8.789 -13.57 1 98.38 250 ILE A O 1
ATOM 1996 N N . CYS A 1 251 ? 6.582 -7.766 -12.938 1 98.44 251 CYS A N 1
ATOM 1997 C CA . CYS A 1 251 ? 6.93 -7.301 -14.273 1 98.44 251 CYS A CA 1
ATOM 1998 C C . CYS A 1 251 ? 8.344 -7.73 -14.648 1 98.44 251 CYS A C 1
ATOM 2000 O O . CYS A 1 251 ? 9.234 -6.891 -14.805 1 98.44 251 CYS A O 1
ATOM 2002 N N . GLY A 1 252 ? 8.469 -9.008 -14.906 1 98.19 252 GLY A N 1
ATOM 2003 C CA . GLY A 1 252 ? 9.797 -9.531 -15.203 1 98.19 252 GLY A CA 1
ATOM 2004 C C . GLY A 1 252 ? 10.117 -9.531 -16.688 1 98.19 252 GLY A C 1
ATOM 2005 O O . GLY A 1 252 ? 9.25 -9.82 -17.516 1 98.19 252 GLY A O 1
ATOM 2006 N N . SER A 1 253 ? 11.336 -9.195 -17.062 1 98.31 253 SER A N 1
ATOM 2007 C CA . SER A 1 253 ? 11.836 -9.289 -18.438 1 98.31 253 SER A CA 1
ATOM 2008 C C . SER A 1 253 ? 13.148 -10.055 -18.484 1 98.31 253 SER A C 1
ATOM 2010 O O . SER A 1 253 ? 13.945 -10.008 -17.547 1 98.31 253 SER A O 1
ATOM 2012 N N . GLY A 1 254 ? 13.367 -10.734 -19.594 1 97.5 254 GLY A N 1
ATOM 2013 C CA . GLY A 1 254 ? 14.555 -11.57 -19.688 1 97.5 254 GLY A CA 1
ATOM 2014 C C . GLY A 1 254 ? 14.664 -12.578 -18.547 1 97.5 254 GLY A C 1
ATOM 2015 O O . GLY A 1 254 ? 13.711 -13.312 -18.281 1 97.5 254 GLY A O 1
ATOM 2016 N N . GLU A 1 255 ? 15.789 -12.617 -17.938 1 96 255 GLU A N 1
ATOM 2017 C CA . GLU A 1 255 ? 16.062 -13.617 -16.906 1 96 255 GLU A CA 1
ATOM 2018 C C . GLU A 1 255 ? 15.109 -13.461 -15.727 1 96 255 GLU A C 1
ATOM 2020 O O . GLU A 1 255 ? 14.812 -14.438 -15.031 1 96 255 GLU A O 1
ATOM 2025 N N . ASN A 1 256 ? 14.539 -12.273 -15.523 1 96.69 256 ASN A N 1
ATOM 2026 C CA . ASN A 1 256 ? 13.672 -12.031 -14.375 1 96.69 256 ASN A CA 1
ATOM 2027 C C . ASN A 1 256 ? 12.328 -12.734 -14.531 1 96.69 256 ASN A C 1
ATOM 2029 O O . ASN A 1 256 ? 11.594 -12.898 -13.555 1 96.69 256 ASN A O 1
ATOM 2033 N N . GLY A 1 257 ? 12.023 -13.133 -15.758 1 97.31 257 GLY A N 1
ATOM 2034 C CA . GLY A 1 257 ? 10.797 -13.891 -15.977 1 97.31 257 GLY A CA 1
ATOM 2035 C C . GLY A 1 257 ? 10.805 -15.242 -15.289 1 97.31 257 GLY A C 1
ATOM 2036 O O . GLY A 1 257 ? 9.75 -15.875 -15.148 1 97.31 257 GLY A O 1
ATOM 2037 N N . ALA A 1 258 ? 11.977 -15.664 -14.875 1 96.62 258 ALA A N 1
ATOM 2038 C CA . ALA A 1 258 ? 12.109 -16.969 -14.234 1 96.62 258 ALA A CA 1
ATOM 2039 C C . ALA A 1 258 ? 11.992 -16.844 -12.719 1 96.62 258 ALA A C 1
ATOM 2041 O O . ALA A 1 258 ? 11.938 -17.844 -12.008 1 96.62 258 ALA A O 1
ATOM 2042 N N . ILE A 1 259 ? 11.938 -15.648 -12.211 1 95.62 259 ILE A N 1
ATOM 2043 C CA . ILE A 1 259 ? 11.727 -15.422 -10.789 1 95.62 259 ILE A CA 1
ATOM 2044 C C . ILE A 1 259 ? 10.227 -15.438 -10.484 1 95.62 259 ILE A C 1
ATOM 2046 O O . ILE A 1 259 ? 9.508 -14.5 -10.828 1 95.62 259 ILE A O 1
ATOM 2050 N N . LEU A 1 260 ? 9.766 -16.406 -9.773 1 95 260 LEU A N 1
ATOM 2051 C CA . LEU A 1 260 ? 8.336 -16.688 -9.656 1 95 260 LEU A CA 1
ATOM 2052 C C . LEU A 1 260 ? 7.629 -15.602 -8.852 1 95 260 LEU A C 1
ATOM 2054 O O . LEU A 1 260 ? 6.492 -15.242 -9.148 1 95 260 LEU A O 1
ATOM 2058 N N . HIS A 1 261 ? 8.281 -15.117 -7.824 1 94.81 261 HIS A N 1
ATOM 2059 C CA . HIS A 1 261 ? 7.746 -14.031 -7.012 1 94.81 261 HIS A CA 1
ATOM 2060 C C . HIS A 1 261 ? 8.578 -12.766 -7.172 1 94.81 261 HIS A C 1
ATOM 2062 O O . HIS A 1 261 ? 9.031 -12.188 -6.184 1 94.81 261 HIS A O 1
ATOM 2068 N N . TYR A 1 262 ? 8.734 -12.32 -8.398 1 96 262 TYR A N 1
ATOM 2069 C CA . TYR A 1 262 ? 9.438 -11.086 -8.758 1 96 262 TYR A CA 1
ATOM 2070 C C . TYR A 1 262 ? 8.617 -9.859 -8.375 1 96 262 TYR A C 1
ATOM 2072 O O . TYR A 1 262 ? 7.434 -9.977 -8.055 1 96 262 TYR A O 1
ATOM 2080 N N . GLY A 1 263 ? 9.266 -8.656 -8.25 1 95.44 263 GLY A N 1
ATOM 2081 C CA . GLY A 1 263 ? 8.578 -7.41 -7.98 1 95.44 263 GLY A CA 1
ATOM 2082 C C . GLY A 1 263 ? 8.586 -7.023 -6.516 1 95.44 263 GLY A C 1
ATOM 2083 O O . GLY A 1 263 ? 8.188 -5.914 -6.156 1 95.44 263 GLY A O 1
ATOM 2084 N N . HIS A 1 264 ? 9.07 -7.867 -5.648 1 92.62 264 HIS A N 1
ATOM 2085 C CA . HIS A 1 264 ? 9.156 -7.59 -4.219 1 92.62 264 HIS A CA 1
ATOM 2086 C C . HIS A 1 264 ? 10.234 -6.551 -3.928 1 92.62 264 HIS A C 1
ATOM 2088 O O . HIS A 1 264 ? 10.891 -6.051 -4.848 1 92.62 264 HIS A O 1
ATOM 2094 N N . ALA A 1 265 ? 10.422 -6.215 -2.721 1 91.56 265 ALA A N 1
ATOM 2095 C CA . ALA A 1 265 ? 11.227 -5.07 -2.312 1 91.56 265 ALA A CA 1
ATOM 2096 C C . ALA A 1 265 ? 12.688 -5.254 -2.725 1 91.56 265 ALA A C 1
ATOM 2098 O O . ALA A 1 265 ? 13.375 -4.281 -3.041 1 91.56 265 ALA A O 1
ATOM 2099 N N . ALA A 1 266 ? 13.211 -6.469 -2.799 1 90 266 ALA A N 1
ATOM 2100 C CA . ALA A 1 266 ? 14.609 -6.734 -3.127 1 90 266 ALA A CA 1
ATOM 2101 C C . ALA A 1 266 ? 14.828 -6.762 -4.637 1 90 266 ALA A C 1
ATOM 2103 O O . ALA A 1 266 ? 15.961 -6.707 -5.109 1 90 266 ALA A O 1
ATOM 2104 N N . ALA A 1 267 ? 13.734 -6.879 -5.387 1 91.75 267 ALA A N 1
ATOM 2105 C CA . ALA A 1 267 ? 13.734 -6.844 -6.848 1 91.75 267 ALA A CA 1
ATOM 2106 C C . ALA A 1 267 ? 12.5 -6.121 -7.375 1 91.75 267 ALA A C 1
ATOM 2108 O O . ALA A 1 267 ? 11.594 -6.746 -7.934 1 91.75 267 ALA A O 1
ATOM 2109 N N . PRO A 1 268 ? 12.516 -4.855 -7.258 1 93.5 268 PRO A N 1
ATOM 2110 C CA . PRO A 1 268 ? 11.289 -4.059 -7.387 1 93.5 268 PRO A CA 1
ATOM 2111 C C . PRO A 1 268 ? 11 -3.652 -8.828 1 93.5 268 PRO A C 1
ATOM 2113 O O . PRO A 1 268 ? 10.719 -2.482 -9.102 1 93.5 268 PRO A O 1
ATOM 2116 N N . ASN A 1 269 ? 11.023 -4.629 -9.789 1 97.62 269 ASN A N 1
ATOM 2117 C CA . ASN A 1 269 ? 10.703 -4.359 -11.18 1 97.62 269 ASN A CA 1
ATOM 2118 C C . ASN A 1 269 ? 11.555 -3.219 -11.742 1 97.62 269 ASN A C 1
ATOM 2120 O O . ASN A 1 269 ? 11.047 -2.355 -12.461 1 97.62 269 ASN A O 1
ATOM 2124 N N . ASP A 1 270 ? 12.828 -3.205 -11.414 1 96.69 270 ASP A N 1
ATOM 2125 C CA . ASP A 1 270 ? 13.594 -2.01 -11.742 1 96.69 270 ASP A CA 1
ATOM 2126 C C . ASP A 1 270 ? 14.562 -2.273 -12.898 1 96.69 270 ASP A C 1
ATOM 2128 O O . ASP A 1 270 ? 15.391 -1.424 -13.227 1 96.69 270 ASP A O 1
ATOM 2132 N N . LYS A 1 271 ? 14.477 -3.426 -13.547 1 97.19 271 LYS A N 1
ATOM 2133 C CA . LYS A 1 271 ? 15.352 -3.719 -14.68 1 97.19 271 LYS A CA 1
ATOM 2134 C C . LYS A 1 271 ? 14.938 -2.922 -15.914 1 97.19 271 LYS A C 1
ATOM 2136 O O . LYS A 1 271 ? 13.742 -2.693 -16.141 1 97.19 271 LYS A O 1
ATOM 2141 N N . THR A 1 272 ? 15.938 -2.467 -16.672 1 97.5 272 THR A N 1
ATOM 2142 C CA . THR A 1 272 ? 15.672 -1.955 -18.016 1 97.5 272 THR A CA 1
ATOM 2143 C C . THR A 1 272 ? 15.32 -3.094 -18.969 1 97.5 272 THR A C 1
ATOM 2145 O O . THR A 1 272 ? 16.031 -4.098 -19.031 1 97.5 272 THR A O 1
ATOM 2148 N N . ILE A 1 273 ? 14.219 -2.965 -19.625 1 98 273 ILE A N 1
ATOM 2149 C CA . ILE A 1 273 ? 13.781 -3.969 -20.594 1 98 273 ILE A CA 1
ATOM 2150 C C . ILE A 1 273 ? 14.602 -3.85 -21.875 1 98 273 ILE A C 1
ATOM 2152 O O . ILE A 1 273 ? 14.648 -2.781 -22.484 1 98 273 ILE A O 1
ATOM 2156 N N . HIS A 1 274 ? 15.188 -4.918 -22.297 1 97.81 274 HIS A N 1
ATOM 2157 C CA . HIS A 1 274 ? 16.078 -4.879 -23.469 1 97.81 274 HIS A CA 1
ATOM 2158 C C . HIS A 1 274 ? 15.398 -5.477 -24.688 1 97.81 274 HIS A C 1
ATOM 2160 O O . HIS A 1 274 ? 14.477 -6.293 -24.562 1 97.81 274 HIS A O 1
ATOM 2166 N N . ASP A 1 275 ? 15.922 -5.02 -25.859 1 97.81 275 ASP A N 1
ATOM 2167 C CA . ASP A 1 275 ? 15.492 -5.656 -27.094 1 97.81 275 ASP A CA 1
ATOM 2168 C C . ASP A 1 275 ? 15.82 -7.148 -27.094 1 97.81 275 ASP A C 1
ATOM 2170 O O . ASP A 1 275 ? 16.953 -7.535 -26.797 1 97.81 275 ASP A O 1
ATOM 2174 N N . GLY A 1 276 ? 14.797 -7.941 -27.328 1 96.31 276 GLY A N 1
ATOM 2175 C CA . GLY A 1 276 ? 15 -9.383 -27.328 1 96.31 276 GLY A CA 1
ATOM 2176 C C . GLY A 1 276 ? 14.469 -10.062 -26.078 1 96.31 276 GLY A C 1
ATOM 2177 O O . GLY A 1 276 ? 14.297 -11.281 -26.047 1 96.31 276 GLY A O 1
ATOM 2178 N N . ASP A 1 277 ? 14.18 -9.297 -25.031 1 98 277 ASP A N 1
ATOM 2179 C CA . ASP A 1 277 ? 13.648 -9.867 -23.797 1 98 277 ASP A CA 1
ATOM 2180 C C . ASP A 1 277 ? 12.258 -10.453 -24.016 1 98 277 ASP A C 1
ATOM 2182 O O . ASP A 1 277 ? 11.453 -9.891 -24.766 1 98 277 ASP A O 1
ATOM 2186 N N . MET A 1 278 ? 12.031 -11.617 -23.391 1 98.19 278 MET A N 1
ATOM 2187 C CA . MET A 1 278 ? 10.664 -12.062 -23.125 1 98.19 278 MET A CA 1
ATOM 2188 C C . MET A 1 278 ? 10.117 -11.406 -21.859 1 98.19 278 MET A C 1
ATOM 2190 O O . MET A 1 278 ? 10.773 -11.414 -20.812 1 98.19 278 MET A O 1
ATOM 2194 N N . CYS A 1 279 ? 8.977 -10.789 -21.984 1 98.69 279 CYS A N 1
ATOM 2195 C CA . CYS A 1 279 ? 8.336 -10.195 -20.812 1 98.69 279 CYS A CA 1
ATOM 2196 C C . CYS A 1 279 ? 7.336 -11.164 -20.188 1 98.69 279 CYS A C 1
ATOM 2198 O O . CYS A 1 279 ? 6.613 -11.859 -20.906 1 98.69 279 CYS A O 1
ATOM 2200 N N . LEU A 1 280 ? 7.332 -11.312 -18.922 1 98.81 280 LEU A N 1
ATOM 2201 C CA . LEU A 1 280 ? 6.336 -12.023 -18.125 1 98.81 280 LEU A CA 1
ATOM 2202 C C . LEU A 1 280 ? 5.719 -11.102 -17.078 1 98.81 280 LEU A C 1
ATOM 2204 O O . LEU A 1 280 ? 6.363 -10.781 -16.078 1 98.81 280 LEU A O 1
ATOM 2208 N N . PHE A 1 281 ? 4.52 -10.648 -17.344 1 98.88 281 PHE A N 1
ATOM 2209 C CA . PHE A 1 281 ? 3.826 -9.703 -16.469 1 98.88 281 PHE A CA 1
ATOM 2210 C C . PHE A 1 281 ? 2.631 -10.359 -15.797 1 98.88 281 PHE A C 1
ATOM 2212 O O . PHE A 1 281 ? 1.707 -10.82 -16.469 1 98.88 281 PHE A O 1
ATOM 2219 N N . ASP A 1 282 ? 2.693 -10.5 -14.492 1 98.81 282 ASP A N 1
ATOM 2220 C CA . ASP A 1 282 ? 1.678 -11.094 -13.633 1 98.81 282 ASP A CA 1
ATOM 2221 C C . ASP A 1 282 ? 1.078 -10.055 -12.688 1 98.81 282 ASP A C 1
ATOM 2223 O O . ASP A 1 282 ? 1.687 -9.703 -11.68 1 98.81 282 ASP A O 1
ATOM 2227 N N . MET A 1 283 ? -0.064 -9.531 -13.047 1 98.75 283 MET A N 1
ATOM 2228 C CA . MET A 1 283 ? -0.704 -8.422 -12.336 1 98.75 283 MET A CA 1
ATOM 2229 C C . MET A 1 283 ? -2.221 -8.562 -12.367 1 98.75 283 MET A C 1
ATOM 2231 O O . MET A 1 283 ? -2.779 -9.125 -13.32 1 98.75 283 MET A O 1
ATOM 2235 N N . GLY A 1 284 ? -2.887 -8.07 -11.375 1 98.88 284 GLY A N 1
ATOM 2236 C CA . GLY A 1 284 ? -4.336 -8.094 -11.266 1 98.88 284 GLY A CA 1
ATOM 2237 C C . GLY A 1 284 ? -4.875 -7.074 -10.273 1 98.88 284 GLY A C 1
ATOM 2238 O O . GLY A 1 284 ? -4.301 -6.875 -9.203 1 98.88 284 GLY A O 1
ATOM 2239 N N . CYS A 1 285 ? -5.969 -6.414 -10.648 1 98.75 285 CYS A N 1
ATOM 2240 C CA . CYS A 1 285 ? -6.566 -5.41 -9.773 1 98.75 285 CYS A CA 1
ATOM 2241 C C . CYS A 1 285 ? -7.566 -6.043 -8.812 1 98.75 285 CYS A C 1
ATOM 2243 O O . CYS A 1 285 ? -7.875 -7.23 -8.93 1 98.75 285 CYS A O 1
ATOM 2245 N N . SER A 1 286 ? -8.016 -5.363 -7.871 1 98.62 286 SER A N 1
ATOM 2246 C CA . SER A 1 286 ? -9.031 -5.727 -6.891 1 98.62 286 SER A CA 1
ATOM 2247 C C . SER A 1 286 ? -10.133 -4.676 -6.816 1 98.62 286 SER A C 1
ATOM 2249 O O . SER A 1 286 ? -9.852 -3.475 -6.84 1 98.62 286 SER A O 1
ATOM 2251 N N . TYR A 1 287 ? -11.344 -5.074 -6.84 1 98.69 287 TYR A N 1
ATOM 2252 C CA . TYR A 1 287 ? -12.516 -4.211 -6.742 1 98.69 287 TYR A CA 1
ATOM 2253 C C . TYR A 1 287 ? -13.5 -4.746 -5.707 1 98.69 287 TYR A C 1
ATOM 2255 O O . TYR A 1 287 ? -13.922 -5.898 -5.785 1 98.69 287 TYR A O 1
ATOM 2263 N N . ASN A 1 288 ? -13.773 -3.861 -4.723 1 97.94 288 ASN A N 1
ATOM 2264 C CA . ASN A 1 288 ? -14.641 -4.262 -3.615 1 97.94 288 ASN A CA 1
ATOM 2265 C C . ASN A 1 288 ? -14.141 -5.539 -2.951 1 97.94 288 ASN A C 1
ATOM 2267 O O . ASN A 1 288 ? -14.938 -6.391 -2.557 1 97.94 288 ASN A O 1
ATOM 2271 N N . GLY A 1 289 ? -12.859 -5.719 -2.951 1 97.94 289 GLY A N 1
ATOM 2272 C CA . GLY A 1 289 ? -12.211 -6.836 -2.289 1 97.94 289 GLY A CA 1
ATOM 2273 C C . GLY A 1 289 ? -11.953 -8.008 -3.215 1 97.94 289 GLY A C 1
ATOM 2274 O O . GLY A 1 289 ? -11.055 -8.812 -2.969 1 97.94 289 GLY A O 1
ATOM 2275 N N . TYR A 1 290 ? -12.688 -8.188 -4.27 1 98.81 290 TYR A N 1
ATOM 2276 C CA . TYR A 1 290 ? -12.539 -9.32 -5.18 1 98.81 290 TYR A CA 1
ATOM 2277 C C . TYR A 1 290 ? -11.359 -9.109 -6.121 1 98.81 290 TYR A C 1
ATOM 2279 O O . TYR A 1 290 ? -11.102 -7.988 -6.566 1 98.81 290 TYR A O 1
ATOM 2287 N N . THR A 1 291 ? -10.711 -10.211 -6.508 1 98.81 291 THR A N 1
ATOM 2288 C CA . THR A 1 291 ? -9.398 -10.109 -7.145 1 98.81 291 THR A CA 1
ATOM 2289 C C . THR A 1 291 ? -9.461 -10.625 -8.578 1 98.81 291 THR A C 1
ATOM 2291 O O . THR A 1 291 ? -10.469 -11.195 -9 1 98.81 291 THR A O 1
ATOM 2294 N N . SER A 1 292 ? -8.453 -10.375 -9.312 1 98.81 292 SER A N 1
ATOM 2295 C CA . SER A 1 292 ? -8.039 -11.023 -10.555 1 98.81 292 SER A CA 1
ATOM 2296 C C . SER A 1 292 ? -6.555 -11.367 -10.531 1 98.81 292 SER A C 1
ATOM 2298 O O . SER A 1 292 ? -5.801 -10.844 -9.711 1 98.81 292 SER A O 1
ATOM 2300 N N . ASP A 1 293 ? -6.176 -12.273 -11.328 1 98.88 293 ASP A N 1
ATOM 2301 C CA . ASP A 1 293 ? -4.801 -12.75 -11.43 1 98.88 293 ASP A CA 1
ATOM 2302 C C . ASP A 1 293 ? -4.473 -13.188 -12.859 1 98.88 293 ASP A C 1
ATOM 2304 O O . ASP A 1 293 ? -4.809 -14.305 -13.266 1 98.88 293 ASP A O 1
ATOM 2308 N N . ILE A 1 294 ? -3.795 -12.305 -13.586 1 98.94 294 ILE A N 1
ATOM 2309 C CA . ILE A 1 294 ? -3.557 -12.539 -15 1 98.94 294 ILE A CA 1
ATOM 2310 C C . ILE A 1 294 ? -2.062 -12.438 -15.297 1 98.94 294 ILE A C 1
ATOM 2312 O O . ILE A 1 294 ? -1.393 -11.516 -14.836 1 98.94 294 ILE A O 1
ATOM 2316 N N . THR A 1 295 ? -1.549 -13.414 -15.945 1 98.88 295 THR A N 1
ATOM 2317 C CA . THR A 1 295 ? -0.177 -13.336 -16.438 1 98.88 295 THR A CA 1
ATOM 2318 C C . THR A 1 295 ? -0.147 -13.305 -17.969 1 98.88 295 THR A C 1
ATOM 2320 O O . THR A 1 295 ? -0.783 -14.133 -18.625 1 98.88 295 THR A O 1
ATOM 2323 N N . CYS A 1 296 ? 0.501 -12.359 -18.516 1 98.94 296 CYS A N 1
ATOM 2324 C CA . CYS A 1 296 ? 0.785 -12.25 -19.938 1 98.94 296 CYS A CA 1
ATOM 2325 C C . CYS A 1 296 ? 2.283 -12.328 -20.203 1 98.94 296 CYS A C 1
ATOM 2327 O O . CYS A 1 296 ? 3.072 -11.664 -19.516 1 98.94 296 CYS A O 1
ATOM 2329 N N . SER A 1 297 ? 2.625 -13.148 -21.109 1 98.88 297 SER A N 1
ATOM 2330 C CA . SER A 1 297 ? 3.988 -13.18 -21.625 1 98.88 297 SER A CA 1
ATOM 2331 C C . SER A 1 297 ? 4.039 -12.727 -23.078 1 98.88 297 SER A C 1
ATOM 2333 O O . SER A 1 297 ? 3.213 -13.141 -23.891 1 98.88 297 SER A O 1
ATOM 2335 N N . PHE A 1 298 ? 4.91 -11.844 -23.422 1 98.88 298 PHE A N 1
ATOM 2336 C CA . PHE A 1 298 ? 5.004 -11.281 -24.766 1 98.88 298 PHE A CA 1
ATOM 2337 C C . PHE A 1 298 ? 6.398 -10.727 -25.016 1 98.88 298 PHE A C 1
ATOM 2339 O O . PHE A 1 298 ? 7.156 -10.469 -24.078 1 98.88 298 PHE A O 1
ATOM 2346 N N . PRO A 1 299 ? 6.812 -10.617 -26.312 1 98.69 299 PRO A N 1
ATOM 2347 C CA . PRO A 1 299 ? 8.148 -10.102 -26.625 1 98.69 299 PRO A CA 1
ATOM 2348 C C . PRO A 1 299 ? 8.266 -8.594 -26.422 1 98.69 299 PRO A C 1
ATOM 2350 O O . PRO A 1 299 ? 7.363 -7.844 -26.797 1 98.69 299 PRO A O 1
ATOM 2353 N N . ALA A 1 300 ? 9.328 -8.133 -25.875 1 98.06 300 ALA A N 1
ATOM 2354 C CA . ALA A 1 300 ? 9.531 -6.734 -25.516 1 98.06 300 ALA A CA 1
ATOM 2355 C C . ALA A 1 300 ? 9.367 -5.828 -26.734 1 98.06 300 ALA A C 1
ATOM 2357 O O . ALA A 1 300 ? 8.922 -4.684 -26.609 1 98.06 300 ALA A O 1
ATOM 2358 N N . ASN A 1 301 ? 9.758 -6.34 -27.922 1 97.81 301 ASN A N 1
ATOM 2359 C CA . ASN A 1 301 ? 9.766 -5.473 -29.094 1 97.81 301 ASN A CA 1
ATOM 2360 C C . ASN A 1 301 ? 8.555 -5.723 -29.984 1 97.81 301 ASN A C 1
ATOM 2362 O O . ASN A 1 301 ? 8.477 -5.191 -31.094 1 97.81 301 ASN A O 1
ATOM 2366 N N . GLY A 1 302 ? 7.66 -6.684 -29.656 1 98.12 302 GLY A N 1
ATOM 2367 C CA . GLY A 1 302 ? 6.402 -6.855 -30.359 1 98.12 302 GLY A CA 1
ATOM 2368 C C . GLY A 1 302 ? 6.426 -8 -31.344 1 98.12 302 GLY A C 1
ATOM 2369 O O . GLY A 1 302 ? 5.406 -8.32 -31.969 1 98.12 302 GLY A O 1
ATOM 2370 N N . VAL A 1 303 ? 7.586 -8.641 -31.484 1 98.38 303 VAL A N 1
ATOM 2371 C CA . VAL A 1 303 ? 7.691 -9.766 -32.406 1 98.38 303 VAL A CA 1
ATOM 2372 C C . VAL A 1 303 ? 8.43 -10.914 -31.719 1 98.38 303 VAL A C 1
ATOM 2374 O O . VAL A 1 303 ? 9.57 -10.75 -31.266 1 98.38 303 VAL A O 1
ATOM 2377 N N . PHE A 1 304 ? 7.855 -12.078 -31.75 1 98.56 304 PHE A N 1
ATOM 2378 C CA . PHE A 1 304 ? 8.461 -13.25 -31.141 1 98.56 304 PHE A CA 1
ATOM 2379 C C . PHE A 1 304 ? 9.625 -13.773 -31.984 1 98.56 304 PHE A C 1
ATOM 2381 O O . PHE A 1 304 ? 9.539 -13.812 -33.219 1 98.56 304 PHE A O 1
ATOM 2388 N N . THR A 1 305 ? 10.719 -14.172 -31.328 1 97.62 305 THR A N 1
ATOM 2389 C CA . THR A 1 305 ? 11.727 -14.992 -32 1 97.62 305 THR A CA 1
ATOM 2390 C C . THR A 1 305 ? 11.25 -16.438 -32.125 1 97.62 305 THR A C 1
ATOM 2392 O O . THR A 1 305 ? 10.289 -16.844 -31.469 1 97.62 305 THR A O 1
ATOM 2395 N N . PRO A 1 306 ? 11.883 -17.219 -32.938 1 97.62 306 PRO A N 1
ATOM 2396 C CA . PRO A 1 306 ? 11.5 -18.625 -33.031 1 97.62 306 PRO A CA 1
ATOM 2397 C C . PRO A 1 306 ? 11.578 -19.375 -31.703 1 97.62 306 PRO A C 1
ATOM 2399 O O . PRO A 1 306 ? 10.688 -20.156 -31.375 1 97.62 306 PRO A O 1
ATOM 2402 N N . GLU A 1 307 ? 12.625 -19.109 -30.938 1 97.44 307 GLU A N 1
ATOM 2403 C CA . GLU A 1 307 ? 12.781 -19.75 -29.625 1 97.44 307 GLU A CA 1
ATOM 2404 C C . GLU A 1 307 ? 11.656 -19.344 -28.672 1 97.44 307 GLU A C 1
ATOM 2406 O O . GLU A 1 307 ? 11.109 -20.172 -27.953 1 97.44 307 GLU A O 1
ATOM 2411 N N . GLN A 1 308 ? 11.352 -18.078 -28.672 1 98.38 308 GLN A N 1
ATOM 2412 C CA . GLN A 1 308 ? 10.273 -17.578 -27.828 1 98.38 308 GLN A CA 1
ATOM 2413 C C . GLN A 1 308 ? 8.938 -18.203 -28.219 1 98.38 308 GLN A C 1
ATOM 2415 O O . GLN A 1 308 ? 8.141 -18.547 -27.344 1 98.38 308 GLN A O 1
ATOM 2420 N N . LYS A 1 309 ? 8.695 -18.375 -29.484 1 98.5 309 LYS A N 1
ATOM 2421 C CA . LYS A 1 309 ? 7.457 -18.953 -29.984 1 98.5 309 LYS A CA 1
ATOM 2422 C C . LYS A 1 309 ? 7.297 -20.391 -29.5 1 98.5 309 LYS A C 1
ATOM 2424 O O . LYS A 1 309 ? 6.191 -20.812 -29.141 1 98.5 309 LYS A O 1
ATOM 2429 N N . ILE A 1 310 ? 8.367 -21.094 -29.562 1 98.62 310 ILE A N 1
ATOM 2430 C CA . ILE A 1 310 ? 8.336 -22.5 -29.172 1 98.62 310 ILE A CA 1
ATOM 2431 C C . ILE A 1 310 ? 7.852 -22.609 -27.734 1 98.62 310 ILE A C 1
ATOM 2433 O O . ILE A 1 310 ? 6.91 -23.359 -27.438 1 98.62 310 ILE A O 1
ATOM 2437 N N . ILE A 1 311 ? 8.469 -21.875 -26.844 1 98.81 311 ILE A N 1
ATOM 2438 C CA . ILE A 1 311 ? 8.141 -21.969 -25.422 1 98.81 311 ILE A CA 1
ATOM 2439 C C . ILE A 1 311 ? 6.746 -21.406 -25.188 1 98.81 311 ILE A C 1
ATOM 2441 O O . ILE A 1 311 ? 5.949 -22 -24.453 1 98.81 311 ILE A O 1
ATOM 2445 N N . TYR A 1 312 ? 6.445 -20.25 -25.781 1 98.94 312 TYR A N 1
ATOM 2446 C CA . TYR A 1 312 ? 5.137 -19.641 -25.609 1 98.94 312 TYR A CA 1
ATOM 2447 C C . TYR A 1 312 ? 4.02 -20.594 -26.016 1 98.94 312 TYR A C 1
ATOM 2449 O O . TYR A 1 312 ? 3.059 -20.797 -25.281 1 98.94 312 TYR A O 1
ATOM 2457 N N . ASN A 1 313 ? 4.156 -21.125 -27.156 1 98.94 313 ASN A N 1
ATOM 2458 C CA . ASN A 1 313 ? 3.121 -22 -27.688 1 98.94 313 ASN A CA 1
ATOM 2459 C C . ASN A 1 313 ? 2.992 -23.281 -26.859 1 98.94 313 ASN A C 1
ATOM 2461 O O . ASN A 1 313 ? 1.896 -23.812 -26.703 1 98.94 313 ASN A O 1
ATOM 2465 N N . ALA A 1 314 ? 4.109 -23.828 -26.375 1 98.94 314 ALA A N 1
ATOM 2466 C CA . ALA A 1 314 ? 4.047 -24.984 -25.5 1 98.94 314 ALA A CA 1
ATOM 2467 C C . ALA A 1 314 ? 3.189 -24.703 -24.266 1 98.94 314 ALA A C 1
ATOM 2469 O O . ALA A 1 314 ? 2.332 -25.5 -23.891 1 98.94 314 ALA A O 1
ATOM 2470 N N . VAL A 1 315 ? 3.402 -23.531 -23.641 1 98.94 315 VAL A N 1
ATOM 2471 C CA . VAL A 1 315 ? 2.662 -23.141 -22.453 1 98.94 315 VAL A CA 1
ATOM 2472 C C . VAL A 1 315 ? 1.201 -22.875 -22.812 1 98.94 315 VAL A C 1
ATOM 2474 O O . VAL A 1 315 ? 0.295 -23.266 -22.062 1 98.94 315 VAL A O 1
ATOM 2477 N N . LEU A 1 316 ? 0.987 -22.188 -23.938 1 98.94 316 LEU A N 1
ATOM 2478 C CA . LEU A 1 316 ? -0.378 -21.906 -24.359 1 98.94 316 LEU A CA 1
ATOM 2479 C C . LEU A 1 316 ? -1.145 -23.203 -24.594 1 98.94 316 LEU A C 1
ATOM 2481 O O . LEU A 1 316 ? -2.311 -23.328 -24.219 1 98.94 316 LEU A O 1
ATOM 2485 N N . LYS A 1 317 ? -0.526 -24.188 -25.281 1 98.94 317 LYS A N 1
ATOM 2486 C CA . LYS A 1 317 ? -1.171 -25.469 -25.516 1 98.94 317 LYS A CA 1
ATOM 2487 C C . LYS A 1 317 ? -1.554 -26.156 -24.203 1 98.94 317 LYS A C 1
ATOM 2489 O O . LYS A 1 317 ? -2.625 -26.75 -24.094 1 98.94 317 LYS A O 1
ATOM 2494 N N . ALA A 1 318 ? -0.657 -26.109 -23.25 1 98.94 318 ALA A N 1
ATOM 2495 C CA . ALA A 1 318 ? -0.957 -26.656 -21.922 1 98.94 318 ALA A CA 1
ATOM 2496 C C . ALA A 1 318 ? -2.154 -25.953 -21.297 1 98.94 318 ALA A C 1
ATOM 2498 O O . ALA A 1 318 ? -3.053 -26.609 -20.766 1 98.94 318 ALA A O 1
ATOM 2499 N N . ASN A 1 319 ? -2.154 -24.641 -21.297 1 98.94 319 ASN A N 1
ATOM 2500 C CA . ASN A 1 319 ? -3.26 -23.844 -20.766 1 98.94 319 ASN A CA 1
ATOM 2501 C C . ASN A 1 319 ? -4.59 -24.234 -21.406 1 98.94 319 ASN A C 1
ATOM 2503 O O . ASN A 1 319 ? -5.559 -24.516 -20.688 1 98.94 319 ASN A O 1
ATOM 2507 N N . ARG A 1 320 ? -4.598 -24.344 -22.703 1 98.81 320 ARG A N 1
ATOM 2508 C CA . ARG A 1 320 ? -5.82 -24.656 -23.438 1 98.81 320 ARG A CA 1
ATOM 2509 C C . ARG A 1 320 ? -6.273 -26.094 -23.172 1 98.81 320 ARG A C 1
ATOM 2511 O O . ARG A 1 320 ? -7.473 -26.359 -23.078 1 98.81 320 ARG A O 1
ATOM 2518 N N . ALA A 1 321 ? -5.359 -26.984 -23.094 1 98.88 321 ALA A N 1
ATOM 2519 C CA . ALA A 1 321 ? -5.703 -28.359 -22.797 1 98.88 321 ALA A CA 1
ATOM 2520 C C . ALA A 1 321 ? -6.422 -28.484 -21.453 1 98.88 321 ALA A C 1
ATOM 2522 O O . ALA A 1 321 ? -7.418 -29.203 -21.328 1 98.88 321 ALA A O 1
ATOM 2523 N N . VAL A 1 322 ? -5.926 -27.781 -20.469 1 98.94 322 VAL A N 1
ATOM 2524 C CA . VAL A 1 322 ? -6.516 -27.828 -19.141 1 98.94 322 VAL A CA 1
ATOM 2525 C C . VAL A 1 322 ? -7.922 -27.234 -19.172 1 98.94 322 VAL A C 1
ATOM 2527 O O . VAL A 1 322 ? -8.883 -27.859 -18.703 1 98.94 322 VAL A O 1
ATOM 2530 N N . ILE A 1 323 ? -8.062 -26.047 -19.734 1 98.88 323 ILE A N 1
ATOM 2531 C CA . ILE A 1 323 ? -9.352 -25.359 -19.75 1 98.88 323 ILE A CA 1
ATOM 2532 C C . ILE A 1 323 ? -10.383 -26.203 -20.484 1 98.88 323 ILE A C 1
ATOM 2534 O O . ILE A 1 323 ? -11.531 -26.312 -20.062 1 98.88 323 ILE A O 1
ATOM 2538 N N . ALA A 1 324 ? -9.914 -26.844 -21.562 1 98.75 324 ALA A N 1
ATOM 2539 C CA . ALA A 1 324 ? -10.812 -27.688 -22.344 1 98.75 324 ALA A CA 1
ATOM 2540 C C . ALA A 1 324 ? -11.281 -28.891 -21.531 1 98.75 324 ALA A C 1
ATOM 2542 O O . ALA A 1 324 ? -12.391 -29.406 -21.75 1 98.75 324 ALA A O 1
ATOM 2543 N N . ALA A 1 325 ? -10.5 -29.344 -20.641 1 98.75 325 ALA A N 1
ATOM 2544 C CA . ALA A 1 325 ? -10.805 -30.547 -19.859 1 98.75 325 ALA A CA 1
ATOM 2545 C C . ALA A 1 325 ? -11.602 -30.203 -18.609 1 98.75 325 ALA A C 1
ATOM 2547 O O . ALA A 1 325 ? -12.203 -31.094 -17.984 1 98.75 325 ALA A O 1
ATOM 2548 N N . MET A 1 326 ? -11.641 -29.016 -18.188 1 98.81 326 MET A N 1
ATOM 2549 C CA . MET A 1 326 ? -12.258 -28.578 -16.938 1 98.81 326 MET A CA 1
ATOM 2550 C C . MET A 1 326 ? -13.773 -28.766 -16.984 1 98.81 326 MET A C 1
ATOM 2552 O O . MET A 1 326 ? -14.414 -28.328 -17.938 1 98.81 326 MET A O 1
ATOM 2556 N N . LYS A 1 327 ? -14.305 -29.328 -16.016 1 98.62 327 LYS A N 1
ATOM 2557 C CA . LYS A 1 327 ? -15.727 -29.516 -15.742 1 98.62 327 LYS A CA 1
ATOM 2558 C C . LYS A 1 327 ? -15.938 -30.125 -14.359 1 98.62 327 LYS A C 1
ATOM 2560 O O . LYS A 1 327 ? -14.992 -30.609 -13.742 1 98.62 327 LYS A O 1
ATOM 2565 N N . PRO A 1 328 ? -17.156 -30.016 -13.828 1 98.69 328 PRO A N 1
ATOM 2566 C CA . PRO A 1 328 ? -17.391 -30.625 -12.516 1 98.69 328 PRO A CA 1
ATOM 2567 C C . PRO A 1 328 ? -16.984 -32.094 -12.469 1 98.69 328 PRO A C 1
ATOM 2569 O O . PRO A 1 328 ? -17.219 -32.844 -13.422 1 98.69 328 PRO A O 1
ATOM 2572 N N . GLY A 1 329 ? -16.328 -32.469 -11.391 1 98.56 329 GLY A N 1
ATOM 2573 C CA . GLY A 1 329 ? -15.945 -33.875 -11.211 1 98.56 329 GLY A CA 1
ATOM 2574 C C . GLY A 1 329 ? -14.484 -34.125 -11.539 1 98.56 329 GLY A C 1
ATOM 2575 O O . GLY A 1 329 ? -13.938 -35.156 -11.164 1 98.56 329 GLY A O 1
ATOM 2576 N N . VAL A 1 330 ? -13.891 -33.25 -12.195 1 98.5 330 VAL A N 1
ATOM 2577 C CA . VAL A 1 330 ? -12.5 -33.406 -12.609 1 98.5 330 VAL A CA 1
ATOM 2578 C C . VAL A 1 330 ? -11.57 -33.094 -11.445 1 98.5 330 VAL A C 1
ATOM 2580 O O . VAL A 1 330 ? -11.805 -32.125 -10.695 1 98.5 330 VAL A O 1
ATOM 2583 N N . SER A 1 331 ? -10.547 -33.906 -11.266 1 98.56 331 SER A N 1
ATOM 2584 C CA . SER A 1 331 ? -9.531 -33.688 -10.242 1 98.56 331 SER A CA 1
ATOM 2585 C C . SER A 1 331 ? -8.539 -32.594 -10.672 1 98.56 331 SER A C 1
ATOM 2587 O O . SER A 1 331 ? -7.965 -32.688 -11.766 1 98.56 331 SER A O 1
ATOM 2589 N N . TRP A 1 332 ? -8.281 -31.625 -9.773 1 98.69 332 TRP A N 1
ATOM 2590 C CA . TRP A 1 332 ? -7.312 -30.578 -10.078 1 98.69 332 TRP A CA 1
ATOM 2591 C C . TRP A 1 332 ? -5.906 -31.156 -10.195 1 98.69 332 TRP A C 1
ATOM 2593 O O . TRP A 1 332 ? -5.098 -30.688 -11 1 98.69 332 TRP A O 1
ATOM 2603 N N . VAL A 1 333 ? -5.57 -32.188 -9.414 1 98.56 333 VAL A N 1
ATOM 2604 C CA . VAL A 1 333 ? -4.281 -32.875 -9.492 1 98.56 333 VAL A CA 1
ATOM 2605 C C . VAL A 1 333 ? -4.078 -33.438 -10.906 1 98.56 333 VAL A C 1
ATOM 2607 O O . VAL A 1 333 ? -2.998 -33.281 -11.484 1 98.56 333 VAL A O 1
ATOM 2610 N N . ASP A 1 334 ? -5.156 -34.031 -11.438 1 98.5 334 ASP A N 1
ATOM 2611 C CA . ASP A 1 334 ? -5.086 -34.562 -12.789 1 98.5 334 ASP A CA 1
ATOM 2612 C C . ASP A 1 334 ? -4.855 -33.469 -13.812 1 98.5 334 ASP A C 1
ATOM 2614 O O . ASP A 1 334 ? -4.195 -33.688 -14.836 1 98.5 334 ASP A O 1
ATOM 2618 N N . MET A 1 335 ? -5.465 -32.312 -13.562 1 98.75 335 MET A N 1
ATOM 2619 C CA . MET A 1 335 ? -5.273 -31.188 -14.461 1 98.75 335 MET A CA 1
ATOM 2620 C C . MET A 1 335 ? -3.818 -30.734 -14.461 1 98.75 335 MET A C 1
ATOM 2622 O O . MET A 1 335 ? -3.285 -30.344 -15.5 1 98.75 335 MET A O 1
ATOM 2626 N N . HIS A 1 336 ? -3.145 -30.734 -13.297 1 98.69 336 HIS A N 1
ATOM 2627 C CA . HIS A 1 336 ? -1.726 -30.406 -13.219 1 98.69 336 HIS A CA 1
ATOM 2628 C C . HIS A 1 336 ? -0.886 -31.375 -14.039 1 98.69 336 HIS A C 1
ATOM 2630 O O . HIS A 1 336 ? 0.02 -30.969 -14.766 1 98.69 336 HIS A O 1
ATOM 2636 N N . VAL A 1 337 ? -1.195 -32.625 -13.914 1 98.56 337 VAL A N 1
ATOM 2637 C CA . VAL A 1 337 ? -0.486 -33.656 -14.656 1 98.56 337 VAL A CA 1
ATOM 2638 C C . VAL A 1 337 ? -0.716 -33.469 -16.156 1 98.56 337 VAL A C 1
ATOM 2640 O O . VAL A 1 337 ? 0.212 -33.625 -16.953 1 98.56 337 VAL A O 1
ATOM 2643 N N . LEU A 1 338 ? -1.949 -33.188 -16.516 1 98.81 338 LEU A N 1
ATOM 2644 C CA . LEU A 1 338 ? -2.277 -32.938 -17.906 1 98.81 338 LEU A CA 1
ATOM 2645 C C . LEU A 1 338 ? -1.438 -31.797 -18.469 1 98.81 338 LEU A C 1
ATOM 2647 O O . LEU A 1 338 ? -0.873 -31.906 -19.562 1 98.81 338 LEU A O 1
ATOM 2651 N N . ALA A 1 339 ? -1.346 -30.703 -17.766 1 98.88 339 ALA A N 1
ATOM 2652 C CA . ALA A 1 339 ? -0.553 -29.562 -18.203 1 98.88 339 ALA A CA 1
ATOM 2653 C C . ALA A 1 339 ? 0.911 -29.953 -18.391 1 98.88 339 ALA A C 1
ATOM 2655 O O . ALA A 1 339 ? 1.527 -29.578 -19.391 1 98.88 339 ALA A O 1
ATOM 2656 N N . ASN A 1 340 ? 1.459 -30.672 -17.453 1 98.69 340 ASN A N 1
ATOM 2657 C CA . ASN A 1 340 ? 2.848 -31.109 -17.531 1 98.69 340 ASN A CA 1
ATOM 2658 C C . ASN A 1 340 ? 3.072 -32.031 -18.734 1 98.69 340 ASN A C 1
ATOM 2660 O O . ASN A 1 340 ? 4.094 -31.922 -19.422 1 98.69 340 ASN A O 1
ATOM 2664 N N . ARG A 1 341 ? 2.145 -32.938 -18.906 1 98.81 341 ARG A N 1
ATOM 2665 C CA . ARG A 1 341 ? 2.258 -33.875 -20.031 1 98.81 341 ARG A CA 1
ATOM 2666 C C . ARG A 1 341 ? 2.328 -33.094 -21.359 1 98.81 341 ARG A C 1
ATOM 2668 O O . ARG A 1 341 ? 3.191 -33.375 -22.188 1 98.81 341 ARG A O 1
ATOM 2675 N N . VAL A 1 342 ? 1.423 -32.156 -21.531 1 98.88 342 VAL A N 1
ATOM 2676 C CA . VAL A 1 342 ? 1.37 -31.391 -22.781 1 98.88 342 VAL A CA 1
ATOM 2677 C C . VAL A 1 342 ? 2.658 -30.594 -22.938 1 98.88 342 VAL A C 1
ATOM 2679 O O . VAL A 1 342 ? 3.246 -30.562 -24.016 1 98.88 342 VAL A O 1
ATOM 2682 N N . LEU A 1 343 ? 3.131 -29.953 -21.891 1 98.88 343 LEU A N 1
ATOM 2683 C CA . LEU A 1 343 ? 4.352 -29.156 -21.922 1 98.88 343 LEU A CA 1
ATOM 2684 C C . LEU A 1 343 ? 5.551 -30 -22.312 1 98.88 343 LEU A C 1
ATOM 2686 O O . LEU A 1 343 ? 6.32 -29.641 -23.203 1 98.88 343 LEU A O 1
ATOM 2690 N N . LEU A 1 344 ? 5.711 -31.141 -21.641 1 98.88 344 LEU A N 1
ATOM 2691 C CA . LEU A 1 344 ? 6.852 -32.031 -21.875 1 98.88 344 LEU A CA 1
ATOM 2692 C C . LEU A 1 344 ? 6.828 -32.562 -23.297 1 98.88 344 LEU A C 1
ATOM 2694 O O . LEU A 1 344 ? 7.879 -32.719 -23.922 1 98.88 344 LEU A O 1
ATOM 2698 N N . GLN A 1 345 ? 5.633 -32.875 -23.766 1 98.88 345 GLN A N 1
ATOM 2699 C CA . GLN A 1 345 ? 5.512 -33.344 -25.141 1 98.88 345 GLN A CA 1
ATOM 2700 C C . GLN A 1 345 ? 5.977 -32.281 -26.125 1 98.88 345 GLN A C 1
ATOM 2702 O O . GLN A 1 345 ? 6.723 -32.562 -27.062 1 98.88 345 GLN A O 1
ATOM 2707 N N . GLU A 1 346 ? 5.531 -31.062 -25.922 1 98.88 346 GLU A N 1
ATOM 2708 C CA . GLU A 1 346 ? 5.914 -29.953 -26.797 1 98.88 346 GLU A CA 1
ATOM 2709 C C . GLU A 1 346 ? 7.422 -29.719 -26.766 1 98.88 346 GLU A C 1
ATOM 2711 O O . GLU A 1 346 ? 8.039 -29.438 -27.781 1 98.88 346 GLU A O 1
ATOM 2716 N N . LEU A 1 347 ? 8.031 -29.734 -25.578 1 98.81 347 LEU A N 1
ATOM 2717 C CA . LEU A 1 347 ? 9.469 -29.547 -25.453 1 98.81 347 LEU A CA 1
ATOM 2718 C C . LEU A 1 347 ? 10.234 -30.672 -26.156 1 98.81 347 LEU A C 1
ATOM 2720 O O . LEU A 1 347 ? 11.297 -30.438 -26.734 1 98.81 347 LEU A O 1
ATOM 2724 N N . THR A 1 348 ? 9.695 -31.844 -26.062 1 98.81 348 THR A N 1
ATOM 2725 C CA . THR A 1 348 ? 10.289 -33 -26.766 1 98.81 348 THR A CA 1
ATOM 2726 C C . THR A 1 348 ? 10.18 -32.812 -28.266 1 98.81 348 THR A C 1
ATOM 2728 O O . THR A 1 348 ? 11.164 -32.969 -29 1 98.81 348 THR A O 1
ATOM 2731 N N . ASP A 1 349 ? 8.984 -32.469 -28.719 1 98.75 349 ASP A N 1
ATOM 2732 C CA . ASP A 1 349 ? 8.727 -32.312 -30.156 1 98.75 349 ASP A CA 1
ATOM 2733 C C . ASP A 1 349 ? 9.609 -31.219 -30.75 1 98.75 349 ASP A C 1
ATOM 2735 O O . ASP A 1 349 ? 9.93 -31.25 -31.938 1 98.75 349 ASP A O 1
ATOM 2739 N N . ASN A 1 350 ? 10.047 -30.297 -29.953 1 98.44 350 ASN A N 1
ATOM 2740 C CA . ASN A 1 350 ? 10.828 -29.188 -30.453 1 98.44 350 ASN A CA 1
ATOM 2741 C C . ASN A 1 350 ? 12.305 -29.328 -30.094 1 98.44 350 ASN A C 1
ATOM 2743 O O . ASN A 1 350 ? 13.086 -28.391 -30.25 1 98.44 350 ASN A O 1
ATOM 2747 N N . GLY A 1 351 ? 12.719 -30.422 -29.516 1 98.44 351 GLY A N 1
ATOM 2748 C CA . GLY A 1 351 ? 14.117 -30.812 -29.422 1 98.44 351 GLY A CA 1
ATOM 2749 C C . GLY A 1 351 ? 14.781 -30.375 -28.141 1 98.44 351 GLY A C 1
ATOM 2750 O O . GLY A 1 351 ? 15.992 -30.547 -27.969 1 98.44 351 GLY A O 1
ATOM 2751 N N . LEU A 1 352 ? 14.102 -29.797 -27.219 1 98.69 352 LEU A N 1
ATOM 2752 C CA . LEU A 1 352 ? 14.695 -29.422 -25.938 1 98.69 352 LEU A CA 1
ATOM 2753 C C . LEU A 1 352 ? 14.852 -30.641 -25.031 1 98.69 352 LEU A C 1
ATOM 2755 O O . LEU A 1 352 ? 15.75 -30.672 -24.188 1 98.69 352 LEU A O 1
ATOM 2759 N N . LEU A 1 353 ? 13.961 -31.562 -25.188 1 98.81 353 LEU A N 1
ATOM 2760 C CA . LEU A 1 353 ? 13.977 -32.844 -24.469 1 98.81 353 LEU A CA 1
ATOM 2761 C C . LEU A 1 353 ? 13.977 -34.031 -25.422 1 98.81 353 LEU A C 1
ATOM 2763 O O . LEU A 1 353 ? 13.773 -33.844 -26.625 1 98.81 353 LEU A O 1
ATOM 2767 N N . GLN A 1 354 ? 14.211 -35.188 -24.828 1 98.81 354 GLN A N 1
ATOM 2768 C CA . GLN A 1 354 ? 14.164 -36.438 -25.578 1 98.81 354 GLN A CA 1
ATOM 2769 C C . GLN A 1 354 ? 13.633 -37.562 -24.703 1 98.81 354 GLN A C 1
ATOM 2771 O O . GLN A 1 354 ? 13.664 -37.469 -23.484 1 98.81 354 GLN A O 1
ATOM 2776 N N . GLY A 1 355 ? 13.086 -38.594 -25.391 1 98.44 355 GLY A N 1
ATOM 2777 C CA . GLY A 1 355 ? 12.57 -39.75 -24.672 1 98.44 355 GLY A CA 1
ATOM 2778 C C . GLY A 1 355 ? 11.055 -39.75 -24.562 1 98.44 355 GLY A C 1
ATOM 2779 O O . GLY A 1 355 ? 10.367 -39.062 -25.328 1 98.44 355 GLY A O 1
ATOM 2780 N N . ASP A 1 356 ? 10.562 -40.594 -23.578 1 98.44 356 ASP A N 1
ATOM 2781 C CA . ASP A 1 356 ? 9.125 -40.812 -23.438 1 98.44 356 ASP A CA 1
ATOM 2782 C C . ASP A 1 356 ? 8.531 -39.906 -22.375 1 98.44 356 ASP A C 1
ATOM 2784 O O . ASP A 1 356 ? 9.062 -39.812 -21.266 1 98.44 356 ASP A O 1
ATOM 2788 N N . VAL A 1 357 ? 7.422 -39.344 -22.688 1 98.56 357 VAL A N 1
ATOM 2789 C CA . VAL A 1 357 ? 6.812 -38.344 -21.812 1 98.56 357 VAL A CA 1
ATOM 2790 C C . VAL A 1 357 ? 6.34 -39 -20.516 1 98.56 357 VAL A C 1
ATOM 2792 O O . VAL A 1 357 ? 6.43 -38.406 -19.438 1 98.56 357 VAL A O 1
ATOM 2795 N N . ASP A 1 358 ? 5.812 -40.188 -20.594 1 98.31 358 ASP A N 1
ATOM 2796 C CA . ASP A 1 358 ? 5.383 -40.906 -19.391 1 98.31 358 ASP A CA 1
ATOM 2797 C C . ASP A 1 358 ? 6.551 -41.125 -18.438 1 98.31 358 ASP A C 1
ATOM 2799 O O . ASP A 1 358 ? 6.395 -41 -17.219 1 98.31 358 ASP A O 1
ATOM 2803 N N . ASP A 1 359 ? 7.641 -41.469 -18.984 1 98.44 359 ASP A N 1
ATOM 2804 C CA . ASP A 1 359 ? 8.836 -41.656 -18.172 1 98.44 359 ASP A CA 1
ATOM 2805 C C . ASP A 1 359 ? 9.297 -40.312 -17.547 1 98.44 359 ASP A C 1
ATOM 2807 O O . ASP A 1 359 ? 9.789 -40.312 -16.422 1 98.44 359 ASP A O 1
ATOM 2811 N N . MET A 1 360 ? 9.203 -39.281 -18.312 1 98.56 360 MET A N 1
ATOM 2812 C CA . MET A 1 360 ? 9.531 -37.969 -17.797 1 98.56 360 MET A CA 1
ATOM 2813 C C . MET A 1 360 ? 8.656 -37.625 -16.594 1 98.56 360 MET A C 1
ATOM 2815 O O . MET A 1 360 ? 9.141 -37.062 -15.602 1 98.56 360 MET A O 1
ATOM 2819 N N . LEU A 1 361 ? 7.352 -37.875 -16.719 1 98.12 361 LEU A N 1
ATOM 2820 C CA . LEU A 1 361 ? 6.41 -37.594 -15.641 1 98.12 361 LEU A CA 1
ATOM 2821 C C . LEU A 1 361 ? 6.77 -38.406 -14.391 1 98.12 361 LEU A C 1
ATOM 2823 O O . LEU A 1 361 ? 6.73 -37.875 -13.281 1 98.12 361 LEU A O 1
ATOM 2827 N N . LYS A 1 362 ? 7.141 -39.656 -14.562 1 97.25 362 LYS A N 1
ATOM 2828 C CA . LYS A 1 362 ? 7.539 -40.531 -13.453 1 97.25 362 LYS A CA 1
ATOM 2829 C C . LYS A 1 362 ? 8.797 -39.969 -12.773 1 97.25 362 LYS A C 1
ATOM 2831 O O . LYS A 1 362 ? 8.969 -40.156 -11.562 1 97.25 362 LYS A O 1
ATOM 2836 N N . ALA A 1 363 ? 9.602 -39.344 -13.547 1 97.75 363 ALA A N 1
ATOM 2837 C CA . ALA A 1 363 ? 10.844 -38.781 -13.023 1 97.75 363 ALA A CA 1
ATOM 2838 C C . ALA A 1 363 ? 10.625 -37.375 -12.469 1 97.75 363 ALA A C 1
ATOM 2840 O O . ALA A 1 363 ? 11.586 -36.688 -12.094 1 97.75 363 ALA A O 1
ATOM 2841 N N . ASP A 1 364 ? 9.414 -36.875 -12.469 1 97.12 364 ASP A N 1
ATOM 2842 C CA . ASP A 1 364 ? 9.031 -35.562 -11.961 1 97.12 364 ASP A CA 1
ATOM 2843 C C . ASP A 1 364 ? 9.727 -34.438 -12.742 1 97.12 364 ASP A C 1
ATOM 2845 O O . ASP A 1 364 ? 10.125 -33.438 -12.164 1 97.12 364 ASP A O 1
ATOM 2849 N N . LEU A 1 365 ? 9.953 -34.656 -14.023 1 98.06 365 LEU A N 1
ATOM 2850 C CA . LEU A 1 365 ? 10.695 -33.688 -14.844 1 98.06 365 LEU A CA 1
ATOM 2851 C C . LEU A 1 365 ? 9.906 -32.406 -15.008 1 98.06 365 LEU A C 1
ATOM 2853 O O . LEU A 1 365 ? 10.492 -31.344 -15.203 1 98.06 365 LEU A O 1
ATOM 2857 N N . GLY A 1 366 ? 8.531 -32.531 -14.938 1 97.56 366 GLY A N 1
ATOM 2858 C CA . GLY A 1 366 ? 7.703 -31.328 -15.047 1 97.56 366 GLY A CA 1
ATOM 2859 C C . GLY A 1 366 ? 8.07 -30.266 -14.031 1 97.56 366 GLY A C 1
ATOM 2860 O O . GLY A 1 366 ? 8.047 -29.062 -14.344 1 97.56 366 GLY A O 1
ATOM 2861 N N . ALA A 1 367 ? 8.469 -30.609 -12.836 1 97 367 ALA A N 1
ATOM 2862 C CA . ALA A 1 367 ? 8.766 -29.719 -11.727 1 97 367 ALA A CA 1
ATOM 2863 C C . ALA A 1 367 ? 10.016 -28.891 -12.008 1 97 367 ALA A C 1
ATOM 2865 O O . ALA A 1 367 ? 10.203 -27.812 -11.422 1 97 367 ALA A O 1
ATOM 2866 N N . ILE A 1 368 ? 10.859 -29.344 -12.914 1 97.12 368 ILE A N 1
ATOM 2867 C CA . ILE A 1 368 ? 12.078 -28.641 -13.273 1 97.12 368 ILE A CA 1
ATOM 2868 C C . ILE A 1 368 ? 11.727 -27.391 -14.078 1 97.12 368 ILE A C 1
ATOM 2870 O O . ILE A 1 368 ? 12.344 -26.328 -13.906 1 97.12 368 ILE A O 1
ATOM 2874 N N . PHE A 1 369 ? 10.688 -27.5 -14.906 1 97.88 369 PHE A N 1
ATOM 2875 C CA . PHE A 1 369 ? 10.32 -26.406 -15.797 1 97.88 369 PHE A CA 1
ATOM 2876 C C . PHE A 1 369 ? 9.148 -25.609 -15.227 1 97.88 369 PHE A C 1
ATOM 2878 O O . PHE A 1 369 ? 8.969 -24.438 -15.562 1 97.88 369 PHE A O 1
ATOM 2885 N N . GLN A 1 370 ? 8.344 -26.219 -14.422 1 97.19 370 GLN A N 1
ATOM 2886 C CA . GLN A 1 370 ? 7.246 -25.562 -13.719 1 97.19 370 GLN A CA 1
ATOM 2887 C C . GLN A 1 370 ? 7.234 -25.953 -12.242 1 97.19 370 GLN A C 1
ATOM 2889 O O . GLN A 1 370 ? 6.453 -26.797 -11.82 1 97.19 370 GLN A O 1
ATOM 2894 N N . PRO A 1 371 ? 7.938 -25.234 -11.453 1 95.56 371 PRO A N 1
ATOM 2895 C CA . PRO A 1 371 ? 8.047 -25.641 -10.047 1 95.56 371 PRO A CA 1
ATOM 2896 C C . PRO A 1 371 ? 6.824 -25.234 -9.219 1 95.56 371 PRO A C 1
ATOM 2898 O O . PRO A 1 371 ? 6.645 -25.734 -8.102 1 95.56 371 PRO A O 1
ATOM 2901 N N . HIS A 1 372 ? 6.043 -24.297 -9.688 1 96.25 372 HIS A N 1
ATOM 2902 C CA . HIS A 1 372 ? 4.84 -23.906 -8.961 1 96.25 372 HIS A CA 1
ATOM 2903 C C . HIS A 1 372 ? 3.639 -24.75 -9.375 1 96.25 372 HIS A C 1
ATOM 2905 O O . HIS A 1 372 ? 3.713 -25.5 -10.352 1 96.25 372 HIS A O 1
ATOM 2911 N N . GLY A 1 373 ? 2.568 -24.688 -8.641 1 97.44 373 GLY A N 1
ATOM 2912 C CA . GLY A 1 373 ? 1.331 -25.375 -8.977 1 97.44 373 GLY A CA 1
ATOM 2913 C C . GLY A 1 373 ? 0.635 -24.781 -10.195 1 97.44 373 GLY A C 1
ATOM 2914 O O . GLY A 1 373 ? 1.003 -23.719 -10.672 1 97.44 373 GLY A O 1
ATOM 2915 N N . LEU A 1 374 ? -0.358 -25.516 -10.68 1 98.44 374 LEU A N 1
ATOM 2916 C CA . LEU A 1 374 ? -1.052 -25.156 -11.914 1 98.44 374 LEU A CA 1
ATOM 2917 C C . LEU A 1 374 ? -1.93 -23.922 -11.703 1 98.44 374 LEU A C 1
ATOM 2919 O O . LEU A 1 374 ? -2.24 -23.219 -12.656 1 98.44 374 LEU A O 1
ATOM 2923 N N . GLY A 1 375 ? -2.35 -23.734 -10.461 1 98.31 375 GLY A N 1
ATOM 2924 C CA . GLY A 1 375 ? -3.234 -22.625 -10.164 1 98.31 375 GLY A CA 1
ATOM 2925 C C . GLY A 1 375 ? -3.76 -22.641 -8.742 1 98.31 375 GLY A C 1
ATOM 2926 O O . GLY A 1 375 ? -3.213 -23.344 -7.879 1 98.31 375 GLY A O 1
ATOM 2927 N N . HIS A 1 376 ? -4.699 -21.781 -8.484 1 98.69 376 HIS A N 1
ATOM 2928 C CA . HIS A 1 376 ? -5.262 -21.625 -7.148 1 98.69 376 HIS A CA 1
ATOM 2929 C C . HIS A 1 376 ? -6.699 -21.125 -7.215 1 98.69 376 HIS A C 1
ATOM 2931 O O . HIS A 1 376 ? -7.117 -20.547 -8.227 1 98.69 376 HIS A O 1
ATOM 2937 N N . LEU A 1 377 ? -7.41 -21.359 -6.102 1 98.75 377 LEU A N 1
ATOM 2938 C CA . LEU A 1 377 ? -8.719 -20.75 -5.949 1 98.75 377 LEU A CA 1
ATOM 2939 C C . LEU A 1 377 ? -8.602 -19.219 -5.875 1 98.75 377 LEU A C 1
ATOM 2941 O O . LEU A 1 377 ? -7.586 -18.703 -5.418 1 98.75 377 LEU A O 1
ATOM 2945 N N . MET A 1 378 ? -9.641 -18.562 -6.324 1 98.62 378 MET A N 1
ATOM 2946 C CA . MET A 1 378 ? -9.602 -17.109 -6.367 1 98.62 378 MET A CA 1
ATOM 2947 C C . MET A 1 378 ? -10.93 -16.516 -5.895 1 98.62 378 MET A C 1
ATOM 2949 O O . MET A 1 378 ? -11.992 -17.094 -6.109 1 98.62 378 MET A O 1
ATOM 2953 N N . GLY A 1 379 ? -10.922 -15.414 -5.254 1 98.5 379 GLY A N 1
ATOM 2954 C CA . GLY A 1 379 ? -12.055 -14.664 -4.738 1 98.5 379 GLY A CA 1
ATOM 2955 C C . GLY A 1 379 ? -11.648 -13.375 -4.043 1 98.5 379 GLY A C 1
ATOM 2956 O O . GLY A 1 379 ? -11.07 -12.484 -4.668 1 98.5 379 GLY A O 1
ATOM 2957 N N . LEU A 1 380 ? -11.828 -13.328 -2.732 1 98.62 380 LEU A N 1
ATOM 2958 C CA . LEU A 1 380 ? -11.5 -12.133 -1.963 1 98.62 380 LEU A CA 1
ATOM 2959 C C . LEU A 1 380 ? -10.023 -12.117 -1.587 1 98.62 380 LEU A C 1
ATOM 2961 O O . LEU A 1 380 ? -9.484 -11.078 -1.188 1 98.62 380 LEU A O 1
ATOM 2965 N N . ASP A 1 381 ? -9.391 -13.203 -1.667 1 98.38 381 ASP A N 1
ATOM 2966 C CA . ASP A 1 381 ? -7.938 -13.32 -1.713 1 98.38 381 ASP A CA 1
ATOM 2967 C C . ASP A 1 381 ? -7.465 -13.805 -3.084 1 98.38 381 ASP A C 1
ATOM 2969 O O . ASP A 1 381 ? -8.164 -14.57 -3.752 1 98.38 381 ASP A O 1
ATOM 2973 N N . VAL A 1 382 ? -6.301 -13.297 -3.488 1 98.56 382 VAL A N 1
ATOM 2974 C CA . VAL A 1 382 ? -5.805 -13.781 -4.773 1 98.56 382 VAL A CA 1
ATOM 2975 C C . VAL A 1 382 ? -5.617 -15.297 -4.715 1 98.56 382 VAL A C 1
ATOM 2977 O O . VAL A 1 382 ? -6.039 -16.016 -5.625 1 98.56 382 VAL A O 1
ATOM 2980 N N . HIS A 1 383 ? -4.949 -15.727 -3.682 1 98.56 383 HIS A N 1
ATOM 2981 C CA . HIS A 1 383 ? -4.984 -17.141 -3.32 1 98.56 383 HIS A CA 1
ATOM 2982 C C . HIS A 1 383 ? -6.059 -17.406 -2.273 1 98.56 383 HIS A C 1
ATOM 2984 O O . HIS A 1 383 ? -5.797 -17.328 -1.071 1 98.56 383 HIS A O 1
ATOM 2990 N N . ASP A 1 384 ? -7.199 -17.703 -2.766 1 98.19 384 ASP A N 1
ATOM 2991 C CA . ASP A 1 384 ? -8.375 -17.734 -1.901 1 98.19 384 ASP A CA 1
ATOM 2992 C C . ASP A 1 384 ? -8.398 -19.016 -1.068 1 98.19 384 ASP A C 1
ATOM 2994 O O . ASP A 1 384 ? -7.703 -19.984 -1.383 1 98.19 384 ASP A O 1
ATOM 2998 N N . VAL A 1 385 ? -9.211 -19.125 -0.122 1 97 385 VAL A N 1
ATOM 2999 C CA . VAL A 1 385 ? -9.266 -20.141 0.917 1 97 385 VAL A CA 1
ATOM 3000 C C . VAL A 1 385 ? -9.992 -21.391 0.389 1 97 385 VAL A C 1
ATOM 3002 O O . VAL A 1 385 ? -10.594 -21.344 -0.688 1 97 385 VAL A O 1
ATOM 3005 N N . GLY A 1 386 ? -9.828 -22.516 1.143 1 97.5 386 GLY A N 1
ATOM 3006 C CA . GLY A 1 386 ? -10.641 -23.703 0.921 1 97.5 386 GLY A CA 1
ATOM 3007 C C . GLY A 1 386 ? -9.93 -24.766 0.119 1 97.5 386 GLY A C 1
ATOM 3008 O O . GLY A 1 386 ? -10.516 -25.797 -0.206 1 97.5 386 GLY A O 1
ATOM 3009 N N . GLY A 1 387 ? -8.648 -24.547 -0.203 1 98.06 387 GLY A N 1
ATOM 3010 C CA . GLY A 1 387 ? -7.93 -25.516 -1.012 1 98.06 387 GLY A CA 1
ATOM 3011 C C . GLY A 1 387 ? -7.746 -26.844 -0.319 1 98.06 387 GLY A C 1
ATOM 3012 O O . GLY A 1 387 ? -7.746 -27.891 -0.97 1 98.06 387 GLY A O 1
ATOM 3013 N N . TYR A 1 388 ? -7.613 -26.844 0.972 1 97.94 388 TYR A N 1
ATOM 3014 C CA . TYR A 1 388 ? -7.332 -28.047 1.739 1 97.94 388 TYR A CA 1
ATOM 3015 C C . TYR A 1 388 ? -8.148 -28.078 3.025 1 97.94 388 TYR A C 1
ATOM 3017 O O . TYR A 1 388 ? -7.605 -28.312 4.109 1 97.94 388 TYR A O 1
ATOM 3025 N N . LEU A 1 389 ? -9.438 -27.953 2.934 1 96.19 389 LEU A N 1
ATOM 3026 C CA . LEU A 1 389 ? -10.328 -28.109 4.078 1 96.19 389 LEU A CA 1
ATOM 3027 C C . LEU A 1 389 ? -10.398 -29.562 4.527 1 96.19 389 LEU A C 1
ATOM 3029 O O . LEU A 1 389 ? -10.016 -30.453 3.777 1 96.19 389 LEU A O 1
ATOM 3033 N N . PRO A 1 390 ? -10.805 -29.891 5.723 1 91 390 PRO A N 1
ATOM 3034 C CA . PRO A 1 390 ? -10.766 -31.25 6.285 1 91 390 PRO A CA 1
ATOM 3035 C C . PRO A 1 390 ? -11.461 -32.281 5.398 1 91 390 PRO A C 1
ATOM 3037 O O . PRO A 1 390 ? -11.008 -33.406 5.293 1 91 390 PRO A O 1
ATOM 3040 N N . ASP A 1 391 ? -12.469 -32 4.742 1 90.88 391 ASP A N 1
ATOM 3041 C CA . ASP A 1 391 ? -13.227 -32.969 3.965 1 90.88 391 ASP A CA 1
ATOM 3042 C C . ASP A 1 391 ? -12.828 -32.938 2.492 1 90.88 391 ASP A C 1
ATOM 3044 O O . ASP A 1 391 ? -13.5 -33.531 1.644 1 90.88 391 ASP A O 1
ATOM 3048 N N . GLN A 1 392 ? -11.672 -32.375 2.238 1 95.94 392 GLN A N 1
ATOM 3049 C CA . GLN A 1 392 ? -11.195 -32.281 0.865 1 95.94 392 GLN A CA 1
ATOM 3050 C C . GLN A 1 392 ? -9.914 -33.062 0.66 1 95.94 392 GLN A C 1
ATOM 3052 O O . GLN A 1 392 ? -9.234 -33.406 1.628 1 95.94 392 GLN A O 1
ATOM 3057 N N . PRO A 1 393 ? -9.586 -33.406 -0.638 1 97.31 393 PRO A N 1
ATOM 3058 C CA . PRO A 1 393 ? -8.344 -34.125 -0.891 1 97.31 393 PRO A CA 1
ATOM 3059 C C . PRO A 1 393 ? -7.121 -33.469 -0.26 1 97.31 393 PRO A C 1
ATOM 3061 O O . PRO A 1 393 ? -7.016 -32.219 -0.264 1 97.31 393 PRO A O 1
ATOM 3064 N N . GLN A 1 394 ? -6.246 -34.281 0.224 1 96.62 394 GLN A N 1
ATOM 3065 C CA . GLN A 1 394 ? -5.039 -33.781 0.876 1 96.62 394 GLN A CA 1
ATOM 3066 C C . GLN A 1 394 ? -3.998 -33.344 -0.151 1 96.62 394 GLN A C 1
ATOM 3068 O O . GLN A 1 394 ? -4.023 -33.781 -1.299 1 96.62 394 GLN A O 1
ATOM 3073 N N . ARG A 1 395 ? -3.125 -32.531 0.264 1 96.62 395 ARG A N 1
ATOM 3074 C CA . ARG A 1 395 ? -2.051 -32.094 -0.607 1 96.62 395 ARG A CA 1
ATOM 3075 C C . ARG A 1 395 ? -1.107 -33.219 -0.971 1 96.62 395 ARG A C 1
ATOM 3077 O O . ARG A 1 395 ? -0.577 -33.906 -0.09 1 96.62 395 ARG A O 1
ATOM 3084 N N . PRO A 1 396 ? -0.901 -33.406 -2.232 1 96.38 396 PRO A N 1
ATOM 3085 C CA . PRO A 1 396 ? 0.079 -34.438 -2.605 1 96.38 396 PRO A CA 1
ATOM 3086 C C . PRO A 1 396 ? 1.494 -34.094 -2.146 1 96.38 396 PRO A C 1
ATOM 3088 O O . PRO A 1 396 ? 1.812 -32.906 -1.938 1 96.38 396 PRO A O 1
ATOM 3091 N N . SER A 1 397 ? 2.357 -35.062 -2.033 1 94.75 397 SER A N 1
ATOM 3092 C CA . SER A 1 397 ? 3.703 -34.844 -1.514 1 94.75 397 SER A CA 1
ATOM 3093 C C . SER A 1 397 ? 4.742 -34.875 -2.631 1 94.75 397 SER A C 1
ATOM 3095 O O . SER A 1 397 ? 5.875 -34.438 -2.443 1 94.75 397 SER A O 1
ATOM 3097 N N . ALA A 1 398 ? 4.441 -35.406 -3.801 1 91.94 398 ALA A N 1
ATOM 3098 C CA . ALA A 1 398 ? 5.398 -35.562 -4.895 1 91.94 398 ALA A CA 1
ATOM 3099 C C . ALA A 1 398 ? 5.883 -34.188 -5.387 1 91.94 398 ALA A C 1
ATOM 3101 O O . ALA A 1 398 ? 5.152 -33.188 -5.316 1 91.94 398 ALA A O 1
ATOM 3102 N N . PRO A 1 399 ? 7.184 -34.156 -5.926 1 87.38 399 PRO A N 1
ATOM 3103 C CA . PRO A 1 399 ? 7.691 -32.875 -6.473 1 87.38 399 PRO A CA 1
ATOM 3104 C C . PRO A 1 399 ? 6.77 -32.281 -7.531 1 87.38 399 PRO A C 1
ATOM 3106 O O . PRO A 1 399 ? 6.215 -33.031 -8.359 1 87.38 399 PRO A O 1
ATOM 3109 N N . GLY A 1 400 ? 6.625 -31 -7.48 1 88.06 400 GLY A N 1
ATOM 3110 C CA . GLY A 1 400 ? 5.688 -30.328 -8.359 1 88.06 400 GLY A CA 1
ATOM 3111 C C . GLY A 1 400 ? 4.27 -30.297 -7.82 1 88.06 400 GLY A C 1
ATOM 3112 O O . GLY A 1 400 ? 3.654 -29.234 -7.711 1 88.06 400 GLY A O 1
ATOM 3113 N N . LEU A 1 401 ? 3.797 -31.516 -7.496 1 94.5 401 LEU A N 1
ATOM 3114 C CA . LEU A 1 401 ? 2.428 -31.641 -7.008 1 94.5 401 LEU A CA 1
ATOM 3115 C C . LEU A 1 401 ? 2.291 -31.062 -5.605 1 94.5 401 LEU A C 1
ATOM 3117 O O . LEU A 1 401 ? 1.218 -30.594 -5.227 1 94.5 401 LEU A O 1
ATOM 3121 N N . LYS A 1 402 ? 3.361 -31.109 -4.852 1 95.31 402 LYS A N 1
ATOM 3122 C CA . LYS A 1 402 ? 3.346 -30.578 -3.486 1 95.31 402 LYS A CA 1
ATOM 3123 C C . LYS A 1 402 ? 3.143 -29.062 -3.479 1 95.31 402 LYS A C 1
ATOM 3125 O O . LYS A 1 402 ? 2.855 -28.484 -2.434 1 95.31 402 LYS A O 1
ATOM 3130 N N . SER A 1 403 ? 3.338 -28.422 -4.605 1 95.25 403 SER A N 1
ATOM 3131 C CA . SER A 1 403 ? 3.188 -26.969 -4.723 1 95.25 403 SER A CA 1
ATOM 3132 C C . SER A 1 403 ? 1.755 -26.594 -5.078 1 95.25 403 SER A C 1
ATOM 3134 O O . SER A 1 403 ? 1.427 -25.406 -5.168 1 95.25 403 SER A O 1
ATOM 3136 N N . LEU A 1 404 ? 0.888 -27.609 -5.25 1 98.19 404 LEU A N 1
ATOM 3137 C CA . LEU A 1 404 ? -0.51 -27.312 -5.551 1 98.19 404 LEU A CA 1
ATOM 3138 C C . LEU A 1 404 ? -1.178 -26.594 -4.387 1 98.19 404 LEU A C 1
ATOM 3140 O O . LEU A 1 404 ? -1.062 -27.016 -3.236 1 98.19 404 LEU A O 1
ATOM 3144 N N . ARG A 1 405 ? -1.878 -25.547 -4.707 1 98.19 405 ARG A N 1
ATOM 3145 C CA . ARG A 1 405 ? -2.576 -24.766 -3.682 1 98.19 405 ARG A CA 1
ATOM 3146 C C . ARG A 1 405 ? -3.979 -25.328 -3.443 1 98.19 405 ARG A C 1
ATOM 3148 O O . ARG A 1 405 ? -4.688 -24.859 -2.545 1 98.19 405 ARG A O 1
ATOM 3155 N N . THR A 1 406 ? -4.391 -26.281 -4.207 1 98.56 406 THR A N 1
ATOM 3156 C CA . THR A 1 406 ? -5.617 -27.047 -3.998 1 98.56 406 THR A CA 1
ATOM 3157 C C . THR A 1 406 ? -5.539 -28.391 -4.703 1 98.56 406 THR A C 1
ATOM 3159 O O . THR A 1 406 ? -4.816 -28.547 -5.691 1 98.56 406 THR A O 1
ATOM 3162 N N . ALA A 1 407 ? -6.172 -29.328 -4.211 1 98.38 407 ALA A N 1
ATOM 3163 C CA . ALA A 1 407 ? -6.309 -30.656 -4.82 1 98.38 407 ALA A CA 1
ATOM 3164 C C . ALA A 1 407 ? -7.777 -31.016 -5.02 1 98.38 407 ALA A C 1
ATOM 3166 O O . ALA A 1 407 ? -8.117 -32.188 -5.191 1 98.38 407 ALA A O 1
ATOM 3167 N N . ARG A 1 408 ? -8.586 -30.047 -5.043 1 98.25 408 ARG A N 1
ATOM 3168 C CA . ARG A 1 408 ? -10.031 -30.266 -5.02 1 98.25 408 ARG A CA 1
ATOM 3169 C C . ARG A 1 408 ? -10.516 -30.875 -6.328 1 98.25 408 ARG A C 1
ATOM 3171 O O . ARG A 1 408 ? -9.875 -30.719 -7.371 1 98.25 408 ARG A O 1
ATOM 3178 N N . VAL A 1 409 ? -11.641 -31.578 -6.164 1 98.62 409 VAL A N 1
ATOM 3179 C CA . VAL A 1 409 ? -12.453 -31.922 -7.328 1 98.62 409 VAL A CA 1
ATOM 3180 C C . VAL A 1 409 ? -13.305 -30.734 -7.738 1 98.62 409 VAL A C 1
ATOM 3182 O O . VAL A 1 409 ? -13.992 -30.141 -6.906 1 98.62 409 VAL A O 1
ATOM 3185 N N . LEU A 1 410 ? -13.242 -30.359 -9.016 1 98.81 410 LEU A N 1
ATOM 3186 C CA . LEU A 1 410 ? -13.875 -29.141 -9.492 1 98.81 410 LEU A CA 1
ATOM 3187 C C . LEU A 1 410 ? -15.391 -29.219 -9.359 1 98.81 410 LEU A C 1
ATOM 3189 O O . LEU A 1 410 ? -15.984 -30.266 -9.586 1 98.81 410 LEU A O 1
ATOM 3193 N N . GLN A 1 411 ? -15.961 -28.156 -8.977 1 98.69 411 GLN A N 1
ATOM 3194 C CA . GLN A 1 411 ? -17.406 -27.984 -8.859 1 98.69 411 GLN A CA 1
ATOM 3195 C C . GLN A 1 411 ? -17.859 -26.672 -9.5 1 98.69 411 GLN A C 1
ATOM 3197 O O . GLN A 1 411 ? -17.094 -25.703 -9.531 1 98.69 411 GLN A O 1
ATOM 3202 N N . ALA A 1 412 ? -19.109 -26.703 -10.016 1 98.75 412 ALA A N 1
ATOM 3203 C CA . ALA A 1 412 ? -19.672 -25.484 -10.578 1 98.75 412 ALA A CA 1
ATOM 3204 C C . ALA A 1 412 ? -19.609 -24.344 -9.562 1 98.75 412 ALA A C 1
ATOM 3206 O O . ALA A 1 412 ? -19.891 -24.531 -8.375 1 98.75 412 ALA A O 1
ATOM 3207 N N . GLY A 1 413 ? -19.156 -23.188 -10.039 1 98.62 413 GLY A N 1
ATOM 3208 C CA . GLY A 1 413 ? -19.094 -22.016 -9.18 1 98.62 413 GLY A CA 1
ATOM 3209 C C . GLY A 1 413 ? -17.703 -21.75 -8.641 1 98.62 413 GLY A C 1
ATOM 3210 O O . GLY A 1 413 ? -17.438 -20.672 -8.102 1 98.62 413 GLY A O 1
ATOM 3211 N N . MET A 1 414 ? -16.812 -22.75 -8.766 1 98.88 414 MET A N 1
ATOM 3212 C CA . MET A 1 414 ? -15.414 -22.516 -8.398 1 98.88 414 MET A CA 1
ATOM 3213 C C . MET A 1 414 ? -14.734 -21.594 -9.398 1 98.88 414 MET A C 1
ATOM 3215 O O . MET A 1 414 ? -15 -21.672 -10.602 1 98.88 414 MET A O 1
ATOM 3219 N N . VAL A 1 415 ? -13.953 -20.719 -8.906 1 98.88 415 VAL A N 1
ATOM 3220 C CA . VAL A 1 415 ? -13.086 -19.891 -9.742 1 98.88 415 VAL A CA 1
ATOM 3221 C C . VAL A 1 415 ? -11.625 -20.25 -9.484 1 98.88 415 VAL A C 1
ATOM 3223 O O . VAL A 1 415 ? -11.172 -20.25 -8.328 1 98.88 415 VAL A O 1
ATOM 3226 N N . LEU A 1 416 ? -10.883 -20.578 -10.508 1 98.69 416 LEU A N 1
ATOM 3227 C CA . LEU A 1 416 ? -9.477 -20.953 -10.406 1 98.69 416 LEU A CA 1
ATOM 3228 C C . LEU A 1 416 ? -8.648 -20.234 -11.469 1 98.69 416 LEU A C 1
ATOM 3230 O O . LEU A 1 416 ? -9.172 -19.844 -12.508 1 98.69 416 LEU A O 1
ATOM 3234 N N . THR A 1 417 ? -7.406 -20.062 -11.172 1 98.88 417 THR A N 1
ATOM 3235 C CA . THR A 1 417 ? -6.469 -19.703 -12.234 1 98.88 417 THR A CA 1
ATOM 3236 C C . THR A 1 417 ? -5.922 -20.953 -12.922 1 98.88 417 THR A C 1
ATOM 3238 O O . THR A 1 417 ? -5.688 -21.984 -12.266 1 98.88 417 THR A O 1
ATOM 3241 N N . VAL A 1 418 ? -5.797 -20.922 -14.148 1 98.94 418 VAL A N 1
ATOM 3242 C CA . VAL A 1 418 ? -5.039 -21.891 -14.938 1 98.94 418 VAL A CA 1
ATOM 3243 C C . VAL A 1 418 ? -3.742 -21.266 -15.43 1 98.94 418 VAL A C 1
ATOM 3245 O O . VAL A 1 418 ? -3.754 -20.453 -16.359 1 98.94 418 VAL A O 1
ATOM 3248 N N . GLU A 1 419 ? -2.633 -21.641 -14.766 1 98.81 419 GLU A N 1
ATOM 3249 C CA . GLU A 1 419 ? -1.429 -20.844 -14.984 1 98.81 419 GLU A CA 1
ATOM 3250 C C . GLU A 1 419 ? -0.209 -21.734 -15.195 1 98.81 419 GLU A C 1
ATOM 3252 O O . GLU A 1 419 ? 0.805 -21.578 -14.508 1 98.81 419 GLU A O 1
ATOM 3257 N N . PRO A 1 420 ? -0.24 -22.562 -16.25 1 98.81 420 PRO A N 1
ATOM 3258 C CA . PRO A 1 420 ? 1.006 -23.266 -16.562 1 98.81 420 PRO A CA 1
ATOM 3259 C C . PRO A 1 420 ? 2.15 -22.312 -16.906 1 98.81 420 PRO A C 1
ATOM 3261 O O . PRO A 1 420 ? 1.909 -21.156 -17.25 1 98.81 420 PRO A O 1
ATOM 3264 N N . GLY A 1 421 ? 3.354 -22.812 -16.719 1 98.62 421 GLY A N 1
ATOM 3265 C CA . GLY A 1 421 ? 4.555 -22.078 -17.062 1 98.62 421 GLY A CA 1
ATOM 3266 C C . GLY A 1 421 ? 5.707 -22.953 -17.484 1 98.62 421 GLY A C 1
ATOM 3267 O O . GLY A 1 421 ? 5.641 -24.188 -17.344 1 98.62 421 GLY A O 1
ATOM 3268 N N . CYS A 1 422 ? 6.637 -22.406 -18.094 1 98.81 422 CYS A N 1
ATOM 3269 C CA . CYS A 1 422 ? 7.91 -23 -18.453 1 98.81 422 CYS A CA 1
ATOM 3270 C C . CYS A 1 422 ? 9.062 -22.047 -18.203 1 98.81 422 CYS A C 1
ATOM 3272 O O . CYS A 1 422 ? 9.156 -20.984 -18.844 1 98.81 422 CYS A O 1
ATOM 3274 N N . TYR A 1 423 ? 9.891 -22.438 -17.297 1 98.19 423 TYR A N 1
ATOM 3275 C CA . TYR A 1 423 ? 10.969 -21.562 -16.859 1 98.19 423 TYR A CA 1
ATOM 3276 C C . TYR A 1 423 ? 12.328 -22.234 -17.031 1 98.19 423 TYR A C 1
ATOM 3278 O O . TYR A 1 423 ? 12.438 -23.453 -16.953 1 98.19 423 TYR A O 1
ATOM 3286 N N . PHE A 1 424 ? 13.234 -21.453 -17.297 1 97.81 424 PHE A N 1
ATOM 3287 C CA . PHE A 1 424 ? 14.617 -21.906 -17.328 1 97.81 424 PHE A CA 1
ATOM 3288 C C . PHE A 1 424 ? 15.398 -21.328 -16.141 1 97.81 424 PHE A C 1
ATOM 3290 O O . PHE A 1 424 ? 16.016 -20.266 -16.25 1 97.81 424 PHE A O 1
ATOM 3297 N N . ILE A 1 425 ? 15.328 -22.078 -15.062 1 96.06 425 ILE A N 1
ATOM 3298 C CA . ILE A 1 425 ? 15.922 -21.688 -13.789 1 96.06 425 ILE A CA 1
ATOM 3299 C C . ILE A 1 425 ? 17.219 -22.469 -13.555 1 96.06 425 ILE A C 1
ATOM 3301 O O . ILE A 1 425 ? 17.188 -23.688 -13.406 1 96.06 425 ILE A O 1
ATOM 3305 N N . GLU A 1 426 ? 18.297 -21.781 -13.422 1 93.06 426 GLU A N 1
ATOM 3306 C CA . GLU A 1 426 ? 19.625 -22.391 -13.43 1 93.06 426 GLU A CA 1
ATOM 3307 C C . GLU A 1 426 ? 19.766 -23.422 -12.305 1 93.06 426 GLU A C 1
ATOM 3309 O O . GLU A 1 426 ? 20.172 -24.547 -12.547 1 93.06 426 GLU A O 1
ATOM 3314 N N . PRO A 1 427 ? 19.391 -23.109 -11.055 1 92.81 427 PRO A N 1
ATOM 3315 C CA . PRO A 1 427 ? 19.562 -24.094 -9.992 1 92.81 427 PRO A CA 1
ATOM 3316 C C . PRO A 1 427 ? 18.75 -25.375 -10.25 1 92.81 427 PRO A C 1
ATOM 3318 O O . PRO A 1 427 ? 19.203 -26.469 -9.898 1 92.81 427 PRO A O 1
ATOM 3321 N N . LEU A 1 428 ? 17.609 -25.281 -10.82 1 95.31 428 LEU A N 1
ATOM 3322 C CA . LEU A 1 428 ? 16.781 -26.453 -11.094 1 95.31 428 LEU A CA 1
ATOM 3323 C C . LEU A 1 428 ? 17.344 -27.266 -12.258 1 95.31 428 LEU A C 1
ATOM 3325 O O . LEU A 1 428 ? 17.375 -28.5 -12.211 1 95.31 428 LEU A O 1
ATOM 3329 N N . LEU A 1 429 ? 17.797 -26.562 -13.297 1 96.19 429 LEU A N 1
ATOM 3330 C CA . LEU A 1 429 ? 18.359 -27.234 -14.453 1 96.19 429 LEU A CA 1
ATOM 3331 C C . LEU A 1 429 ? 19.656 -27.953 -14.086 1 96.19 429 LEU A C 1
ATOM 3333 O O . LEU A 1 429 ? 19.906 -29.078 -14.539 1 96.19 429 LEU A O 1
ATOM 3337 N N . GLU A 1 430 ? 20.469 -27.297 -13.234 1 95.06 430 GLU A N 1
ATOM 3338 C CA . GLU A 1 430 ? 21.688 -27.938 -12.773 1 95.06 430 GLU A CA 1
ATOM 3339 C C . GLU A 1 430 ? 21.391 -29.156 -11.914 1 95.06 430 GLU A C 1
ATOM 3341 O O . GLU A 1 430 ? 22.094 -30.172 -12.008 1 95.06 430 GLU A O 1
ATOM 3346 N N . ALA A 1 431 ? 20.422 -29.062 -11.086 1 95.19 431 ALA A N 1
ATOM 3347 C CA . ALA A 1 431 ? 20.016 -30.203 -10.266 1 95.19 431 ALA A CA 1
ATOM 3348 C C . ALA A 1 431 ? 19.547 -31.359 -11.133 1 95.19 431 ALA A C 1
ATOM 3350 O O . ALA A 1 431 ? 19.859 -32.531 -10.852 1 95.19 431 ALA A O 1
ATOM 3351 N N . ALA A 1 432 ? 18.797 -31.062 -12.164 1 97.38 432 ALA A N 1
ATOM 3352 C CA . ALA A 1 432 ? 18.312 -32.094 -13.078 1 97.38 432 ALA A CA 1
ATOM 3353 C C . ALA A 1 432 ? 19.469 -32.75 -13.836 1 97.38 432 ALA A C 1
ATOM 3355 O O . ALA A 1 432 ? 19.438 -33.969 -14.086 1 97.38 432 ALA A O 1
ATOM 3356 N N . LYS A 1 433 ? 20.422 -31.953 -14.219 1 97.38 433 LYS A N 1
ATOM 3357 C CA . LYS A 1 433 ? 21.609 -32.469 -14.898 1 97.38 433 LYS A CA 1
ATOM 3358 C C . LYS A 1 433 ? 22.375 -33.469 -14.016 1 97.38 433 LYS A C 1
ATOM 3360 O O . LYS A 1 433 ? 22.938 -34.438 -14.508 1 97.38 433 LYS A O 1
ATOM 3365 N N . ALA A 1 434 ? 22.359 -33.188 -12.75 1 97.56 434 ALA A N 1
ATOM 3366 C CA . ALA A 1 434 ? 23.094 -34 -11.797 1 97.56 434 ALA A CA 1
ATOM 3367 C C . ALA A 1 434 ? 22.281 -35.219 -11.398 1 97.56 434 ALA A C 1
ATOM 3369 O O . ALA A 1 434 ? 22.797 -36.156 -10.75 1 97.56 434 ALA A O 1
ATOM 3370 N N . ASN A 1 435 ? 21.062 -35.281 -11.711 1 97.5 435 ASN A N 1
ATOM 3371 C CA . ASN A 1 435 ? 20.156 -36.406 -11.414 1 97.5 435 ASN A CA 1
ATOM 3372 C C . ASN A 1 435 ? 20.031 -37.344 -12.594 1 97.5 435 ASN A C 1
ATOM 3374 O O . ASN A 1 435 ? 19.359 -37.031 -13.578 1 97.5 435 ASN A O 1
ATOM 3378 N N . GLU A 1 436 ? 20.469 -38.5 -12.453 1 97.5 436 GLU A N 1
ATOM 3379 C CA . GLU A 1 436 ? 20.516 -39.469 -13.555 1 97.5 436 GLU A CA 1
ATOM 3380 C C . GLU A 1 436 ? 19.109 -39.781 -14.07 1 97.5 436 GLU A C 1
ATOM 3382 O O . GLU A 1 436 ? 18.922 -40 -15.266 1 97.5 436 GLU A O 1
ATOM 3387 N N . ARG A 1 437 ? 18.188 -39.781 -13.18 1 97.38 437 ARG A N 1
ATOM 3388 C CA . ARG A 1 437 ? 16.797 -40.094 -13.547 1 97.38 437 ARG A CA 1
ATOM 3389 C C . ARG A 1 437 ? 16.203 -39 -14.43 1 97.38 437 ARG A C 1
ATOM 3391 O O . ARG A 1 437 ? 15.266 -39.25 -15.188 1 97.38 437 ARG A O 1
ATOM 3398 N N . GLN A 1 438 ? 16.75 -37.812 -14.43 1 98.38 438 GLN A N 1
ATOM 3399 C CA . GLN A 1 438 ? 16.219 -36.688 -15.18 1 98.38 438 GLN A CA 1
ATOM 3400 C C . GLN A 1 438 ? 17.141 -36.312 -16.328 1 98.38 438 GLN A C 1
ATOM 3402 O O . GLN A 1 438 ? 16.672 -35.938 -17.406 1 98.38 438 GLN A O 1
ATOM 3407 N N . ASN A 1 439 ? 18.422 -36.438 -16.141 1 98.5 439 ASN A N 1
ATOM 3408 C CA . ASN A 1 439 ? 19.453 -36 -17.078 1 98.5 439 ASN A CA 1
ATOM 3409 C C . ASN A 1 439 ? 19.281 -36.656 -18.438 1 98.5 439 ASN A C 1
ATOM 3411 O O . ASN A 1 439 ? 19.547 -36.031 -19.469 1 98.5 439 ASN A O 1
ATOM 3415 N N . LYS A 1 440 ? 18.875 -37.844 -18.453 1 98.44 440 LYS A N 1
ATOM 3416 C CA . LYS A 1 440 ? 18.781 -38.594 -19.688 1 98.44 440 LYS A CA 1
ATOM 3417 C C . LYS A 1 440 ? 17.766 -38 -20.656 1 98.44 440 LYS A C 1
ATOM 3419 O O . LYS A 1 440 ? 17.781 -38.281 -21.844 1 98.44 440 LYS A O 1
ATOM 3424 N N . PHE A 1 441 ? 16.844 -37.188 -20.109 1 98.75 441 PHE A N 1
ATOM 3425 C CA . PHE A 1 441 ? 15.797 -36.594 -20.938 1 98.75 441 PHE A CA 1
ATOM 3426 C C . PHE A 1 441 ? 16.219 -35.25 -21.484 1 98.75 441 PHE A C 1
ATOM 3428 O O . PHE A 1 441 ? 15.586 -34.719 -22.391 1 98.75 441 PHE A O 1
ATOM 3435 N N . LEU A 1 442 ? 17.297 -34.625 -20.969 1 98.75 442 LEU A N 1
ATOM 3436 C CA . LEU A 1 442 ? 17.688 -33.25 -21.281 1 98.75 442 LEU A CA 1
ATOM 3437 C C . LEU A 1 442 ? 18.594 -33.219 -22.5 1 98.75 442 LEU A C 1
ATOM 3439 O O . LEU A 1 442 ? 19.547 -34 -22.594 1 98.75 442 LEU A O 1
ATOM 3443 N N . VAL A 1 443 ? 18.281 -32.375 -23.453 1 98.62 443 VAL A N 1
ATOM 3444 C CA . VAL A 1 443 ? 19.188 -32.094 -24.562 1 98.62 443 VAL A CA 1
ATOM 3445 C C . VAL A 1 443 ? 20 -30.812 -24.25 1 98.62 443 VAL A C 1
ATOM 3447 O O . VAL A 1 443 ? 19.625 -29.719 -24.688 1 98.62 443 VAL A O 1
ATOM 3450 N N . HIS A 1 444 ? 21.109 -30.969 -23.703 1 97.06 444 HIS A N 1
ATOM 3451 C CA . HIS A 1 444 ? 21.859 -29.906 -23.047 1 97.06 444 HIS A CA 1
ATOM 3452 C C . HIS A 1 444 ? 22.25 -28.812 -24.031 1 97.06 444 HIS A C 1
ATOM 3454 O O . HIS A 1 444 ? 22.172 -27.625 -23.703 1 97.06 444 HIS A O 1
ATOM 3460 N N . ASP A 1 445 ? 22.656 -29.125 -25.219 1 96.75 445 ASP A N 1
ATOM 3461 C CA . ASP A 1 445 ? 23.094 -28.141 -26.203 1 96.75 445 ASP A CA 1
ATOM 3462 C C . ASP A 1 445 ? 21.969 -27.203 -26.609 1 96.75 445 ASP A C 1
ATOM 3464 O O . ASP A 1 445 ? 22.188 -26.016 -26.844 1 96.75 445 ASP A O 1
ATOM 3468 N N . VAL A 1 446 ? 20.812 -27.734 -26.688 1 97.69 446 VAL A N 1
ATOM 3469 C CA . VAL A 1 446 ? 19.656 -26.922 -27.062 1 97.69 446 VAL A CA 1
ATOM 3470 C C . VAL A 1 446 ? 19.203 -26.094 -25.859 1 97.69 446 VAL A C 1
ATOM 3472 O O . VAL A 1 446 ? 18.922 -24.906 -26 1 97.69 446 VAL A O 1
ATOM 3475 N N . LEU A 1 447 ? 19.172 -26.719 -24.656 1 97.69 447 LEU A N 1
ATOM 3476 C CA . LEU A 1 447 ? 18.734 -26.031 -23.453 1 97.69 447 LEU A CA 1
ATOM 3477 C C . LEU A 1 447 ? 19.625 -24.844 -23.141 1 97.69 447 LEU A C 1
ATOM 3479 O O . LEU A 1 447 ? 19.172 -23.828 -22.594 1 97.69 447 LEU A O 1
ATOM 3483 N N . GLN A 1 448 ? 20.859 -24.875 -23.516 1 95.81 448 GLN A N 1
ATOM 3484 C CA . GLN A 1 448 ? 21.828 -23.812 -23.266 1 95.81 448 GLN A CA 1
ATOM 3485 C C . GLN A 1 448 ? 21.422 -22.531 -24.016 1 95.81 448 GLN A C 1
ATOM 3487 O O . GLN A 1 448 ? 21.734 -21.438 -23.562 1 95.81 448 GLN A O 1
ATOM 3492 N N . ARG A 1 449 ? 20.688 -22.641 -25.062 1 95.38 449 ARG A N 1
ATOM 3493 C CA . ARG A 1 449 ? 20.234 -21.5 -25.844 1 95.38 449 ARG A CA 1
ATOM 3494 C C . ARG A 1 449 ? 19.203 -20.688 -25.062 1 95.38 449 ARG A C 1
ATOM 3496 O O . ARG A 1 449 ? 18.922 -19.531 -25.406 1 95.38 449 ARG A O 1
ATOM 3503 N N . TYR A 1 450 ? 18.641 -21.281 -24.047 1 96.5 450 TYR A N 1
ATOM 3504 C CA . TYR A 1 450 ? 17.547 -20.656 -23.312 1 96.5 450 TYR A CA 1
ATOM 3505 C C . TYR A 1 450 ? 18.031 -20.156 -21.953 1 96.5 450 TYR A C 1
ATOM 3507 O O . TYR A 1 450 ? 17.219 -19.797 -21.094 1 96.5 450 TYR A O 1
ATOM 3515 N N . LYS A 1 451 ? 19.312 -20.125 -21.719 1 90.5 451 LYS A N 1
ATOM 3516 C CA . LYS A 1 451 ? 19.906 -19.75 -20.438 1 90.5 451 LYS A CA 1
ATOM 3517 C C . LYS A 1 451 ? 19.438 -18.375 -19.969 1 90.5 451 LYS A C 1
ATOM 3519 O O . LYS A 1 451 ? 19.203 -18.156 -18.781 1 90.5 451 LYS A O 1
ATOM 3524 N N . ASN A 1 452 ? 19.266 -17.391 -20.734 1 89.5 452 ASN A N 1
ATOM 3525 C CA . ASN A 1 452 ? 18.844 -16.047 -20.359 1 89.5 452 ASN A CA 1
ATOM 3526 C C . ASN A 1 452 ? 17.438 -15.734 -20.859 1 89.5 452 ASN A C 1
ATOM 3528 O O . ASN A 1 452 ? 17.078 -14.57 -21.031 1 89.5 452 ASN A O 1
ATOM 3532 N N . PHE A 1 453 ? 16.734 -16.797 -21.016 1 96.5 453 PHE A N 1
ATOM 3533 C CA . PHE A 1 453 ? 15.391 -16.672 -21.578 1 96.5 453 PHE A CA 1
ATOM 3534 C C . PHE A 1 453 ? 14.398 -16.203 -20.531 1 96.5 453 PHE A C 1
ATOM 3536 O O . PHE A 1 453 ? 13.484 -15.43 -20.828 1 96.5 453 PHE A O 1
ATOM 3543 N N . GLY A 1 454 ? 14.586 -16.609 -19.328 1 97.19 454 GLY A N 1
ATOM 3544 C CA . GLY A 1 454 ? 13.586 -16.422 -18.297 1 97.19 454 GLY A CA 1
ATOM 3545 C C . GLY A 1 454 ? 12.508 -17.484 -18.312 1 97.19 454 GLY A C 1
ATOM 3546 O O . GLY A 1 454 ? 12.805 -18.672 -18.141 1 97.19 454 GLY A O 1
ATOM 3547 N N . GLY A 1 455 ? 11.312 -17.047 -18.688 1 98.25 455 GLY A N 1
ATOM 3548 C CA . GLY A 1 455 ? 10.219 -18 -18.734 1 98.25 455 GLY A CA 1
ATOM 3549 C C . GLY A 1 455 ? 8.938 -17.422 -19.312 1 98.25 455 GLY A C 1
ATOM 3550 O O . GLY A 1 455 ? 8.914 -16.25 -19.719 1 98.25 455 GLY A O 1
ATOM 3551 N N . VAL A 1 456 ? 8.008 -18.312 -19.5 1 98.81 456 VAL A N 1
ATOM 3552 C CA . VAL A 1 456 ? 6.656 -17.953 -19.922 1 98.81 456 VAL A CA 1
ATOM 3553 C C . VAL A 1 456 ? 5.641 -18.5 -18.922 1 98.81 456 VAL A C 1
ATOM 3555 O O . VAL A 1 456 ? 5.805 -19.609 -18.406 1 98.81 456 VAL A O 1
ATOM 3558 N N . ARG A 1 457 ? 4.746 -17.719 -18.578 1 98.88 457 ARG A N 1
ATOM 3559 C CA . ARG A 1 457 ? 3.559 -18.109 -17.828 1 98.88 457 ARG A CA 1
ATOM 3560 C C . ARG A 1 457 ? 2.297 -17.531 -18.469 1 98.88 457 ARG A C 1
ATOM 3562 O O . ARG A 1 457 ? 2.283 -16.375 -18.891 1 98.88 457 ARG A O 1
ATOM 3569 N N . ILE A 1 458 ? 1.393 -18.281 -18.672 1 98.88 458 ILE A N 1
ATOM 3570 C CA . ILE A 1 458 ? 0.068 -17.875 -19.125 1 98.88 458 ILE A CA 1
ATOM 3571 C C . ILE A 1 458 ? -0.968 -18.203 -18.062 1 98.88 458 ILE A C 1
ATOM 3573 O O . ILE A 1 458 ? -1.128 -19.359 -17.672 1 98.88 458 ILE A O 1
ATOM 3577 N N . GLU A 1 459 ? -1.575 -17.172 -17.562 1 98.88 459 GLU A N 1
ATOM 3578 C CA . GLU A 1 459 ? -2.502 -17.359 -16.453 1 98.88 459 GLU A CA 1
ATOM 3579 C C . GLU A 1 459 ? -3.861 -16.734 -16.75 1 98.88 459 GLU A C 1
ATOM 3581 O O . GLU A 1 459 ? -3.969 -15.516 -16.938 1 98.88 459 GLU A O 1
ATOM 3586 N N . ASP A 1 460 ? -4.879 -17.531 -16.812 1 98.94 460 ASP A N 1
ATOM 3587 C CA . ASP A 1 460 ? -6.27 -17.125 -17 1 98.94 460 ASP A CA 1
ATOM 3588 C C . ASP A 1 460 ? -7.109 -17.453 -15.773 1 98.94 460 ASP A C 1
ATOM 3590 O O . ASP A 1 460 ? -6.879 -18.469 -15.102 1 98.94 460 ASP A O 1
ATOM 3594 N N . ASP A 1 461 ? -7.992 -16.547 -15.477 1 98.94 461 ASP A N 1
ATOM 3595 C CA . ASP A 1 461 ? -8.992 -16.797 -14.445 1 98.94 461 ASP A CA 1
ATOM 3596 C C . ASP A 1 461 ? -10.219 -17.5 -15.031 1 98.94 461 ASP A C 1
ATOM 3598 O O . ASP A 1 461 ? -10.875 -16.969 -15.93 1 98.94 461 ASP A O 1
ATOM 3602 N N . VAL A 1 462 ? -10.594 -18.656 -14.461 1 98.94 462 VAL A N 1
ATOM 3603 C CA . VAL A 1 462 ? -11.586 -19.516 -15.078 1 98.94 462 VAL A CA 1
ATOM 3604 C C . VAL A 1 462 ? -12.664 -19.891 -14.062 1 98.94 462 VAL A C 1
ATOM 3606 O O . VAL A 1 462 ? -12.352 -20.25 -12.922 1 98.94 462 VAL A O 1
ATOM 3609 N N . VAL A 1 463 ? -13.914 -19.828 -14.461 1 98.75 463 VAL A N 1
ATOM 3610 C CA . VAL A 1 463 ? -15.031 -20.281 -13.648 1 98.75 463 VAL A CA 1
ATOM 3611 C C . VAL A 1 463 ? -15.484 -21.672 -14.117 1 98.75 463 VAL A C 1
ATOM 3613 O O . VAL A 1 463 ? -15.672 -21.891 -15.312 1 98.75 463 VAL A O 1
ATOM 3616 N N . VAL A 1 464 ? -15.609 -22.562 -13.219 1 98.88 464 VAL A N 1
ATOM 3617 C CA . VAL A 1 464 ? -16.188 -23.859 -13.539 1 98.88 464 VAL A CA 1
ATOM 3618 C C . VAL A 1 464 ? -17.703 -23.734 -13.672 1 98.88 464 VAL A C 1
ATOM 3620 O O . VAL A 1 464 ? -18.375 -23.234 -12.766 1 98.88 464 VAL A O 1
ATOM 3623 N N . THR A 1 465 ? -18.219 -24.078 -14.789 1 98.5 465 THR A N 1
ATOM 3624 C CA . THR A 1 465 ? -19.672 -24.062 -15.016 1 98.5 465 THR A CA 1
ATOM 3625 C C . THR A 1 465 ? -20.266 -25.438 -14.781 1 98.5 465 THR A C 1
ATOM 3627 O O . THR A 1 465 ? -19.594 -26.344 -14.312 1 98.5 465 THR A O 1
ATOM 3630 N N . GLU A 1 466 ? -21.547 -25.578 -15.109 1 98.25 466 GLU A N 1
ATOM 3631 C CA . GLU A 1 466 ? -22.234 -26.844 -14.883 1 98.25 466 GLU A CA 1
ATOM 3632 C C . GLU A 1 466 ? -21.734 -27.938 -15.82 1 98.25 466 GLU A C 1
ATOM 3634 O O . GLU A 1 466 ? -21.844 -29.125 -15.523 1 98.25 466 GLU A O 1
ATOM 3639 N N . THR A 1 467 ? -21.172 -27.484 -16.938 1 98.06 467 THR A N 1
ATOM 3640 C CA . THR A 1 467 ? -20.828 -28.484 -17.938 1 98.06 467 THR A CA 1
ATOM 3641 C C . THR A 1 467 ? -19.406 -28.297 -18.438 1 98.06 467 THR A C 1
ATOM 3643 O O . THR A 1 467 ? -18.922 -29.062 -19.281 1 98.06 467 THR A O 1
ATOM 3646 N N . GLY A 1 468 ? -18.781 -27.312 -18.016 1 98.38 468 GLY A N 1
ATOM 3647 C CA . GLY A 1 468 ? -17.438 -26.984 -18.484 1 98.38 468 GLY A CA 1
ATOM 3648 C C . GLY A 1 468 ? -16.797 -25.844 -17.719 1 98.38 468 GLY A C 1
ATOM 3649 O O . GLY A 1 468 ? -16.844 -25.797 -16.484 1 98.38 468 GLY A O 1
ATOM 3650 N N . ALA A 1 469 ? -16.156 -24.953 -18.484 1 98.25 469 ALA A N 1
ATOM 3651 C CA . ALA A 1 469 ? -15.461 -23.812 -17.891 1 98.25 469 ALA A CA 1
ATOM 3652 C C . ALA A 1 469 ? -15.594 -22.562 -18.75 1 98.25 469 ALA A C 1
ATOM 3654 O O . ALA A 1 469 ? -15.719 -22.656 -19.969 1 98.25 469 ALA A O 1
ATOM 3655 N N . GLU A 1 470 ? -15.648 -21.453 -18.109 1 98.38 470 GLU A N 1
ATOM 3656 C CA . GLU A 1 470 ? -15.656 -20.141 -18.766 1 98.38 470 GLU A CA 1
ATOM 3657 C C . GLU A 1 470 ? -14.391 -19.344 -18.438 1 98.38 470 GLU A C 1
ATOM 3659 O O . GLU A 1 470 ? -14.086 -19.125 -17.266 1 98.38 470 GLU A O 1
ATOM 3664 N N . ASN A 1 471 ? -13.656 -19.016 -19.453 1 98.75 471 ASN A N 1
ATOM 3665 C CA . ASN A 1 471 ? -12.492 -18.156 -19.266 1 98.75 471 ASN A CA 1
ATOM 3666 C C . ASN A 1 471 ? -12.898 -16.688 -19.125 1 98.75 471 ASN A C 1
ATOM 3668 O O . ASN A 1 471 ? -13.469 -16.109 -20.047 1 98.75 471 ASN A O 1
ATOM 3672 N N . LEU A 1 472 ? -12.555 -16.062 -18 1 98.81 472 LEU A N 1
ATOM 3673 C CA . LEU A 1 472 ? -12.953 -14.688 -17.719 1 98.81 472 LEU A CA 1
ATOM 3674 C C . LEU A 1 472 ? -11.906 -13.7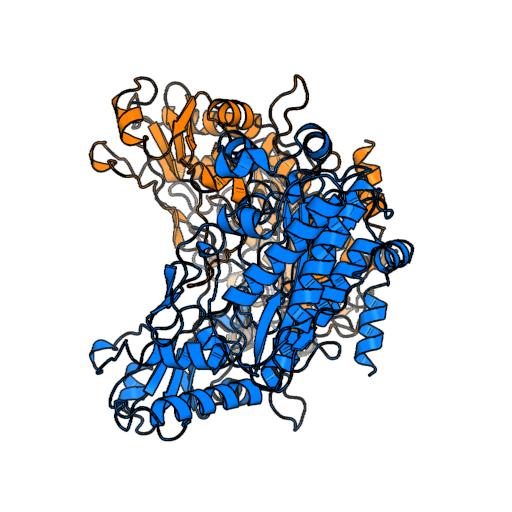03 -18.234 1 98.81 472 LEU A C 1
ATOM 3676 O O . LEU A 1 472 ? -12.18 -12.5 -18.344 1 98.81 472 LEU A O 1
ATOM 3680 N N . THR A 1 473 ? -10.711 -14.156 -18.5 1 98.81 473 THR A N 1
ATOM 3681 C CA . THR A 1 473 ? -9.609 -13.312 -18.938 1 98.81 473 THR A CA 1
ATOM 3682 C C . THR A 1 473 ? -9.734 -12.992 -20.438 1 98.81 473 THR A C 1
ATOM 3684 O O . THR A 1 473 ? -9.906 -13.891 -21.25 1 98.81 473 THR A O 1
ATOM 3687 N N . GLN A 1 474 ? -9.664 -11.742 -20.703 1 98.12 474 GLN A N 1
ATOM 3688 C CA . GLN A 1 474 ? -9.82 -11.297 -22.094 1 98.12 474 GLN A CA 1
ATOM 3689 C C . GLN A 1 474 ? -8.578 -10.562 -22.578 1 98.12 474 GLN A C 1
ATOM 3691 O O . GLN A 1 474 ? -8.602 -9.336 -22.75 1 98.12 474 GLN A O 1
ATOM 3696 N N . VAL A 1 475 ? -7.598 -11.227 -22.938 1 98.75 475 VAL A N 1
ATOM 3697 C CA . VAL A 1 475 ? -6.352 -10.711 -23.484 1 98.75 475 VAL A CA 1
ATOM 3698 C C . VAL A 1 475 ? -5.957 -11.508 -24.719 1 98.75 475 VAL A C 1
ATOM 3700 O O . VAL A 1 475 ? -6.422 -12.633 -24.922 1 98.75 475 VAL A O 1
ATOM 3703 N N . PRO A 1 476 ? -5.137 -10.922 -25.625 1 98.75 476 PRO A N 1
ATOM 3704 C CA . PRO A 1 476 ? -4.621 -11.75 -26.719 1 98.75 476 PRO A CA 1
ATOM 3705 C C . PRO A 1 476 ? -3.752 -12.906 -26.234 1 98.75 476 PRO A C 1
ATOM 3707 O O . PRO A 1 476 ? -2.936 -12.727 -25.328 1 98.75 476 PRO A O 1
ATOM 3710 N N . ARG A 1 477 ? -3.918 -14.078 -26.844 1 98.75 477 ARG A N 1
ATOM 3711 C CA . ARG A 1 477 ? -3.176 -15.234 -26.344 1 98.75 477 ARG A CA 1
ATOM 3712 C C . ARG A 1 477 ? -2.352 -15.875 -27.453 1 98.75 477 ARG A C 1
ATOM 3714 O O . ARG A 1 477 ? -1.255 -16.375 -27.203 1 98.75 477 ARG A O 1
ATOM 3721 N N . THR A 1 478 ? -2.801 -15.875 -28.625 1 98.81 478 THR A N 1
ATOM 3722 C CA . THR A 1 478 ? -1.957 -16.453 -29.656 1 98.81 478 THR A CA 1
ATOM 3723 C C . THR A 1 478 ? -0.821 -15.508 -30.031 1 98.81 478 THR A C 1
ATOM 3725 O O . THR A 1 478 ? -0.92 -14.297 -29.812 1 98.81 478 THR A O 1
ATOM 3728 N N . VAL A 1 479 ? 0.207 -16.094 -30.609 1 98.69 479 VAL A N 1
ATOM 3729 C CA . VAL A 1 479 ? 1.344 -15.297 -31.062 1 98.69 479 VAL A CA 1
ATOM 3730 C C . VAL A 1 479 ? 0.867 -14.219 -32.031 1 98.69 479 VAL A C 1
ATOM 3732 O O . VAL A 1 479 ? 1.242 -13.047 -31.891 1 98.69 479 VAL A O 1
ATOM 3735 N N . GLU A 1 480 ? -0.017 -14.578 -32.938 1 98.56 480 GLU A N 1
ATOM 3736 C CA . GLU A 1 480 ? -0.526 -13.648 -33.938 1 98.56 480 GLU A CA 1
ATOM 3737 C C . GLU A 1 480 ? -1.328 -12.523 -33.281 1 98.56 480 GLU A C 1
ATOM 3739 O O . GLU A 1 480 ? -1.163 -11.352 -33.656 1 98.56 480 GLU A O 1
ATOM 3744 N N . GLU A 1 481 ? -2.17 -12.852 -32.375 1 98.69 481 GLU A N 1
ATOM 3745 C CA . GLU A 1 481 ? -2.994 -11.859 -31.703 1 98.69 481 GLU A CA 1
ATOM 3746 C C . GLU A 1 481 ? -2.135 -10.875 -30.906 1 98.69 481 GLU A C 1
ATOM 3748 O O . GLU A 1 481 ? -2.408 -9.68 -30.891 1 98.69 481 GLU A O 1
ATOM 3753 N N . ILE A 1 482 ? -1.137 -11.398 -30.25 1 98.81 482 ILE A N 1
ATOM 3754 C CA . ILE A 1 482 ? -0.264 -10.57 -29.422 1 98.81 482 ILE A CA 1
ATOM 3755 C C . ILE A 1 482 ? 0.517 -9.602 -30.312 1 98.81 482 ILE A C 1
ATOM 3757 O O . ILE A 1 482 ? 0.544 -8.398 -30.047 1 98.81 482 ILE A O 1
ATOM 3761 N N . GLU A 1 483 ? 1.129 -10.117 -31.375 1 98.69 483 GLU A N 1
ATOM 3762 C CA . GLU A 1 483 ? 1.897 -9.266 -32.281 1 98.69 483 GLU A CA 1
ATOM 3763 C C . GLU A 1 483 ? 1.011 -8.203 -32.938 1 98.69 483 GLU A C 1
ATOM 3765 O O . GLU A 1 483 ? 1.442 -7.062 -33.125 1 98.69 483 GLU A O 1
ATOM 3770 N N . LYS A 1 484 ? -0.197 -8.555 -33.188 1 98.5 484 LYS A N 1
ATOM 3771 C CA . LYS A 1 484 ? -1.14 -7.613 -33.812 1 98.5 484 LYS A CA 1
ATOM 3772 C C . LYS A 1 484 ? -1.489 -6.496 -32.812 1 98.5 484 LYS A C 1
ATOM 3774 O O . LYS A 1 484 ? -1.45 -5.316 -33.188 1 98.5 484 LYS A O 1
ATOM 3779 N N . VAL A 1 485 ? -1.846 -6.828 -31.594 1 98.12 485 VAL A N 1
ATOM 3780 C CA . VAL A 1 485 ? -2.271 -5.852 -30.609 1 98.12 485 VAL A CA 1
ATOM 3781 C C . VAL A 1 485 ? -1.113 -4.91 -30.281 1 98.12 485 VAL A C 1
ATOM 3783 O O . VAL A 1 485 ? -1.319 -3.715 -30.062 1 98.12 485 VAL A O 1
ATOM 3786 N N . MET A 1 486 ? 0.094 -5.426 -30.25 1 98.12 486 MET A N 1
ATOM 3787 C CA . MET A 1 486 ? 1.257 -4.625 -29.875 1 98.12 486 MET A CA 1
ATOM 3788 C C . MET A 1 486 ? 1.577 -3.602 -30.969 1 98.12 486 MET A C 1
ATOM 3790 O O . MET A 1 486 ? 2.342 -2.664 -30.734 1 98.12 486 MET A O 1
ATOM 3794 N N . LYS A 1 487 ? 0.938 -3.711 -32.125 1 96.94 487 LYS A N 1
ATOM 3795 C CA . LYS A 1 487 ? 1.127 -2.764 -33.219 1 96.94 487 LYS A CA 1
ATOM 3796 C C . LYS A 1 487 ? 0.066 -1.669 -33.188 1 96.94 487 LYS A C 1
ATOM 3798 O O . LYS A 1 487 ? 0.152 -0.692 -33.938 1 96.94 487 LYS A O 1
ATOM 3803 N N . THR A 1 488 ? -0.877 -1.772 -32.281 1 95 488 THR A N 1
ATOM 3804 C CA . THR A 1 488 ? -1.945 -0.784 -32.188 1 95 488 THR A CA 1
ATOM 3805 C C . THR A 1 488 ? -1.63 0.252 -31.109 1 95 488 THR A C 1
ATOM 3807 O O . THR A 1 488 ? -0.796 0.012 -30.234 1 95 488 THR A O 1
ATOM 3810 N N . GLU A 1 489 ? -2.371 1.402 -31.234 1 90.25 489 GLU A N 1
ATOM 3811 C CA . GLU A 1 489 ? -2.156 2.486 -30.281 1 90.25 489 GLU A CA 1
ATOM 3812 C C . GLU A 1 489 ? -3.053 2.328 -29.047 1 90.25 489 GLU A C 1
ATOM 3814 O O . GLU A 1 489 ? -4.207 1.908 -29.172 1 90.25 489 GLU A O 1
ATOM 3819 N N . ALA A 1 490 ? -2.473 2.717 -27.953 1 87.81 490 ALA A N 1
ATOM 3820 C CA . ALA A 1 490 ? -3.254 2.693 -26.719 1 87.81 490 ALA A CA 1
ATOM 3821 C C . ALA A 1 490 ? -4.301 3.803 -26.719 1 87.81 490 ALA A C 1
ATOM 3823 O O . ALA A 1 490 ? -4.09 4.871 -27.297 1 87.81 490 ALA A O 1
ATOM 3824 N N . SER A 1 491 ? -5.383 3.531 -26.047 1 83.81 491 SER A N 1
ATOM 3825 C CA . SER A 1 491 ? -6.465 4.504 -25.969 1 83.81 491 SER A CA 1
ATOM 3826 C C . SER A 1 491 ? -6.215 5.508 -24.844 1 83.81 491 SER A C 1
ATOM 3828 O O . SER A 1 491 ? -5.496 5.215 -23.891 1 83.81 491 SER A O 1
ATOM 3830 N N . ASN A 1 492 ? -6.898 6.676 -25.047 1 86.56 492 ASN A N 1
ATOM 3831 C CA . ASN A 1 492 ? -6.887 7.695 -24 1 86.56 492 ASN A CA 1
ATOM 3832 C C . ASN A 1 492 ? -7.816 7.32 -22.844 1 86.56 492 ASN A C 1
ATOM 3834 O O . ASN A 1 492 ? -8.977 6.965 -23.062 1 86.56 492 ASN A O 1
ATOM 3838 N N . LEU A 1 493 ? -7.379 7.461 -21.688 1 87.25 493 LEU A N 1
ATOM 3839 C CA . LEU A 1 493 ? -8.109 6.965 -20.531 1 87.25 493 LEU A CA 1
ATOM 3840 C C . LEU A 1 493 ? -9.406 7.746 -20.328 1 87.25 493 LEU A C 1
ATOM 3842 O O . LEU A 1 493 ? -10.43 7.168 -19.953 1 87.25 493 LEU A O 1
ATOM 3846 N N . ASN A 1 494 ? -9.281 9.047 -20.484 1 83.69 494 ASN A N 1
ATOM 3847 C CA . ASN A 1 494 ? -10.477 9.867 -20.312 1 83.69 494 ASN A CA 1
ATOM 3848 C C . ASN A 1 494 ? -11.578 9.477 -21.281 1 83.69 494 ASN A C 1
ATOM 3850 O O . ASN A 1 494 ? -12.758 9.469 -20.922 1 83.69 494 ASN A O 1
ATOM 3854 N N . GLU A 1 495 ? -11.219 9.148 -22.469 1 84.44 495 GLU A N 1
ATOM 3855 C CA . GLU A 1 495 ? -12.188 8.734 -23.484 1 84.44 495 GLU A CA 1
ATOM 3856 C C . GLU A 1 495 ? -12.812 7.391 -23.109 1 84.44 495 GLU A C 1
ATOM 3858 O O . GLU A 1 495 ? -14.016 7.184 -23.328 1 84.44 495 GLU A O 1
ATOM 3863 N N . ILE A 1 496 ? -12.078 6.559 -22.516 1 87.88 496 ILE A N 1
ATOM 3864 C CA . ILE A 1 496 ? -12.578 5.258 -22.094 1 87.88 496 ILE A CA 1
ATOM 3865 C C . ILE A 1 496 ? -13.641 5.441 -21.016 1 87.88 496 ILE A C 1
ATOM 3867 O O . ILE A 1 496 ? -14.727 4.852 -21.078 1 87.88 496 ILE A O 1
ATOM 3871 N N . CYS A 1 497 ? -13.359 6.273 -20.062 1 88.06 497 CYS A N 1
ATOM 3872 C CA . CYS A 1 497 ? -14.281 6.496 -18.953 1 88.06 497 CYS A CA 1
ATOM 3873 C C . CYS A 1 497 ? -15.586 7.121 -19.438 1 88.06 497 CYS A C 1
ATOM 3875 O O . CYS A 1 497 ? -16.672 6.727 -19 1 88.06 497 CYS A O 1
ATOM 3877 N N . THR A 1 498 ? -15.469 8.094 -20.312 1 84.56 498 THR A N 1
ATOM 3878 C CA . THR A 1 498 ? -16.641 8.789 -20.828 1 84.56 498 THR A CA 1
ATOM 3879 C C . THR A 1 498 ? -17.531 7.824 -21.609 1 84.56 498 THR A C 1
ATOM 3881 O O . THR A 1 498 ? -18.766 7.875 -21.484 1 84.56 498 THR A O 1
ATOM 3884 N N . SER A 1 499 ? -16.953 6.945 -22.312 1 82.81 499 SER A N 1
ATOM 3885 C CA . SER A 1 499 ? -17.703 5.973 -23.094 1 82.81 499 SER A CA 1
ATOM 3886 C C . SER A 1 499 ? -18.438 4.984 -22.188 1 82.81 499 SER A C 1
ATOM 3888 O O . SER A 1 499 ? -19.547 4.551 -22.516 1 82.81 499 SER A O 1
ATOM 3890 N N . ARG A 1 500 ? -17.922 4.66 -21.125 1 85.38 500 ARG A N 1
ATOM 3891 C CA . ARG A 1 500 ? -18.5 3.686 -20.203 1 85.38 500 ARG A CA 1
ATOM 3892 C C . ARG A 1 500 ? -19.641 4.305 -19.391 1 85.38 500 ARG A C 1
ATOM 3894 O O . ARG A 1 500 ? -20.531 3.598 -18.938 1 85.38 500 ARG A O 1
ATOM 3901 N N . SER A 1 501 ? -19.516 5.562 -19.156 1 80.62 501 SER A N 1
ATOM 3902 C CA . SER A 1 501 ? -20.547 6.242 -18.391 1 80.62 501 SER A CA 1
ATOM 3903 C C . SER A 1 501 ? -21.828 6.422 -19.188 1 80.62 501 SER A C 1
ATOM 3905 O O . SER A 1 501 ? -22.906 6.543 -18.625 1 80.62 501 SER A O 1
ATOM 3907 N N . SER A 1 502 ? -21.844 6.391 -20.484 1 69.38 502 SER A N 1
ATOM 3908 C CA . SER A 1 502 ? -22.969 6.641 -21.375 1 69.38 502 SER A CA 1
ATOM 3909 C C . SER A 1 502 ? -23.719 5.352 -21.688 1 69.38 502 SER A C 1
ATOM 3911 O O . SER A 1 502 ? -24.812 5.383 -22.281 1 69.38 502 SER A O 1
ATOM 3913 N N . LYS A 1 503 ? -23.25 4.277 -21.266 1 59.22 503 LYS A N 1
ATOM 3914 C CA . LYS A 1 503 ? -23.953 3.016 -21.516 1 59.22 503 LYS A CA 1
ATOM 3915 C C . LYS A 1 503 ? -24.719 2.559 -20.281 1 59.22 503 LYS A C 1
ATOM 3917 O O . LYS A 1 503 ? -24.25 2.738 -19.156 1 59.22 503 LYS A O 1
ATOM 3922 N N . MET B 1 1 ? 18.547 -1.517 -8.008 1 30.77 1 MET B N 1
ATOM 3923 C CA . MET B 1 1 ? 19.812 -2.186 -7.727 1 30.77 1 MET B CA 1
ATOM 3924 C C . MET B 1 1 ? 20.938 -1.17 -7.551 1 30.77 1 MET B C 1
ATOM 3926 O O . MET B 1 1 ? 21.031 -0.209 -8.32 1 30.77 1 MET B O 1
ATOM 3930 N N . ALA B 1 2 ? 21.422 -1.164 -6.375 1 38.91 2 ALA B N 1
ATOM 3931 C CA . ALA B 1 2 ? 22.688 -0.453 -6.391 1 38.91 2 ALA B CA 1
ATOM 3932 C C . ALA B 1 2 ? 23.547 -0.891 -7.57 1 38.91 2 ALA B C 1
ATOM 3934 O O . ALA B 1 2 ? 23.922 -2.062 -7.68 1 38.91 2 ALA B O 1
ATOM 3935 N N . SER B 1 3 ? 23.234 -0.469 -8.758 1 37 3 SER B N 1
ATOM 3936 C CA . SER B 1 3 ? 24.047 -0.805 -9.914 1 37 3 SER B CA 1
ATOM 3937 C C . SER B 1 3 ? 25.516 -0.451 -9.68 1 37 3 SER B C 1
ATOM 3939 O O . SER B 1 3 ? 25.844 0.675 -9.289 1 37 3 SER B O 1
ATOM 3941 N N . SER B 1 4 ? 26.203 -1.443 -9.297 1 38.19 4 SER B N 1
ATOM 3942 C CA . SER B 1 4 ? 27.594 -1.051 -9.383 1 38.19 4 SER B CA 1
ATOM 3943 C C . SER B 1 4 ? 28 -0.725 -10.82 1 38.19 4 SER B C 1
ATOM 3945 O O . SER B 1 4 ? 28.031 -1.611 -11.68 1 38.19 4 SER B O 1
ATOM 3947 N N . ALA B 1 5 ? 27.719 0.152 -11.492 1 33.34 5 ALA B N 1
ATOM 3948 C CA . ALA B 1 5 ? 28.547 0.485 -12.648 1 33.34 5 ALA B CA 1
ATOM 3949 C C . ALA B 1 5 ? 30 0.079 -12.43 1 33.34 5 ALA B C 1
ATOM 3951 O O . ALA B 1 5 ? 30.5 0.164 -11.305 1 33.34 5 ALA B O 1
ATOM 3952 N N . ALA B 1 6 ? 30.703 -0.429 -13.328 1 33.56 6 ALA B N 1
ATOM 3953 C CA . ALA B 1 6 ? 32.156 -0.622 -13.461 1 33.56 6 ALA B CA 1
ATOM 3954 C C . ALA B 1 6 ? 32.906 0.599 -12.969 1 33.56 6 ALA B C 1
ATOM 3956 O O . ALA B 1 6 ? 32.781 1.69 -13.531 1 33.56 6 ALA B O 1
ATOM 3957 N N . GLY B 1 7 ? 33.438 0.553 -11.68 1 51.97 7 GLY B N 1
ATOM 3958 C CA . GLY B 1 7 ? 34.469 1.306 -11.008 1 51.97 7 GLY B CA 1
ATOM 3959 C C . GLY B 1 7 ? 33.938 2.402 -10.109 1 51.97 7 GLY B C 1
ATOM 3960 O O . GLY B 1 7 ? 34.719 3.158 -9.516 1 51.97 7 GLY B O 1
ATOM 3961 N N . GLY B 1 8 ? 32.5 2.693 -10.047 1 65.62 8 GLY B N 1
ATOM 3962 C CA . GLY B 1 8 ? 32.094 3.871 -9.289 1 65.62 8 GLY B CA 1
ATOM 3963 C C . GLY B 1 8 ? 31.547 3.541 -7.918 1 65.62 8 GLY B C 1
ATOM 3964 O O . GLY B 1 8 ? 31.438 2.369 -7.555 1 65.62 8 GLY B O 1
ATOM 3965 N N . LYS B 1 9 ? 31.25 4.438 -7.062 1 83.25 9 LYS B N 1
ATOM 3966 C CA . LYS B 1 9 ? 30.75 4.355 -5.695 1 83.25 9 LYS B CA 1
ATOM 3967 C C . LYS B 1 9 ? 29.328 3.814 -5.668 1 83.25 9 LYS B C 1
ATOM 3969 O O . LYS B 1 9 ? 28.516 4.137 -6.539 1 83.25 9 LYS B O 1
ATOM 3974 N N . PRO B 1 10 ? 29.031 2.773 -4.762 1 95.06 10 PRO B N 1
ATOM 3975 C CA . PRO B 1 10 ? 27.688 2.203 -4.672 1 95.06 10 PRO B CA 1
ATOM 3976 C C . PRO B 1 10 ? 26.609 3.266 -4.473 1 95.06 10 PRO B C 1
ATOM 3978 O O . PRO B 1 10 ? 26.828 4.25 -3.76 1 95.06 10 PRO B O 1
ATOM 3981 N N . CYS B 1 11 ? 25.516 3.15 -5.168 1 96.44 11 CYS B N 1
ATOM 3982 C CA . CYS B 1 11 ? 24.422 4.109 -5.074 1 96.44 11 CYS B CA 1
ATOM 3983 C C . CYS B 1 11 ? 23.062 3.422 -5.258 1 96.44 11 CYS B C 1
ATOM 3985 O O . CYS B 1 11 ? 23.016 2.268 -5.684 1 96.44 11 CYS B O 1
ATOM 3987 N N . TYR B 1 12 ? 22.078 4.031 -4.816 1 96.38 12 TYR B N 1
ATOM 3988 C CA . TYR B 1 12 ? 20.688 3.676 -5.125 1 96.38 12 TYR B CA 1
ATOM 3989 C C . TYR B 1 12 ? 20.172 4.492 -6.301 1 96.38 12 TYR B C 1
ATOM 3991 O O . TYR B 1 12 ? 20.406 5.699 -6.383 1 96.38 12 TYR B O 1
ATOM 3999 N N . ASP B 1 13 ? 19.5 3.914 -7.219 1 95.88 13 ASP B N 1
ATOM 4000 C CA . ASP B 1 13 ? 18.734 4.598 -8.258 1 95.88 13 ASP B CA 1
ATOM 4001 C C . ASP B 1 13 ? 17.703 3.664 -8.883 1 95.88 13 ASP B C 1
ATOM 4003 O O . ASP B 1 13 ? 17.688 2.463 -8.609 1 95.88 13 ASP B O 1
ATOM 4007 N N . MET B 1 14 ? 16.781 4.172 -9.586 1 96.81 14 MET B N 1
ATOM 4008 C CA . MET B 1 14 ? 15.727 3.414 -10.25 1 96.81 14 MET B CA 1
ATOM 4009 C C . MET B 1 14 ? 15.828 3.547 -11.766 1 96.81 14 MET B C 1
ATOM 4011 O O . MET B 1 14 ? 14.836 3.414 -12.477 1 96.81 14 MET B O 1
ATOM 4015 N N . GLY B 1 15 ? 16.953 3.869 -12.227 1 94.94 15 GLY B N 1
ATOM 4016 C CA . GLY B 1 15 ? 17.203 4.023 -13.656 1 94.94 15 GLY B CA 1
ATOM 4017 C C . GLY B 1 15 ? 17.969 5.289 -14 1 94.94 15 GLY B C 1
ATOM 4018 O O . GLY B 1 15 ? 18.125 6.172 -13.148 1 94.94 15 GLY B O 1
ATOM 4019 N N . PRO B 1 16 ? 18.453 5.41 -15.195 1 93.88 16 PRO B N 1
ATOM 4020 C CA . PRO B 1 16 ? 19.312 6.531 -15.578 1 93.88 16 PRO B CA 1
ATOM 4021 C C . PRO B 1 16 ? 18.594 7.875 -15.508 1 93.88 16 PRO B C 1
ATOM 4023 O O . PRO B 1 16 ? 19.234 8.922 -15.375 1 93.88 16 PRO B O 1
ATOM 4026 N N . HIS B 1 17 ? 17.297 7.891 -15.562 1 95.81 17 HIS B N 1
ATOM 4027 C CA . HIS B 1 17 ? 16.531 9.133 -15.578 1 95.81 17 HIS B CA 1
ATOM 4028 C C . HIS B 1 17 ? 16.172 9.562 -14.164 1 95.81 17 HIS B C 1
ATOM 4030 O O . HIS B 1 17 ? 15.5 10.586 -13.984 1 95.81 17 HIS B O 1
ATOM 4036 N N . THR B 1 18 ? 16.531 8.797 -13.133 1 97.62 18 THR B N 1
ATOM 4037 C CA . THR B 1 18 ? 16.188 9.109 -11.75 1 97.62 18 THR B CA 1
ATOM 4038 C C . THR B 1 18 ? 17.422 9.539 -10.969 1 97.62 18 THR B C 1
ATOM 4040 O O . THR B 1 18 ? 18.547 9.469 -11.484 1 97.62 18 THR B O 1
ATOM 4043 N N . LEU B 1 19 ? 17.234 10 -9.781 1 98.12 19 LEU B N 1
ATOM 4044 C CA . LEU B 1 19 ? 18.328 10.484 -8.953 1 98.12 19 LEU B CA 1
ATOM 4045 C C . LEU B 1 19 ? 19.172 9.32 -8.43 1 98.12 19 LEU B C 1
ATOM 4047 O O . LEU B 1 19 ? 18.641 8.32 -7.965 1 98.12 19 LEU B O 1
ATOM 4051 N N . GLN B 1 20 ? 20.469 9.484 -8.547 1 97.56 20 GLN B N 1
ATOM 4052 C CA . GLN B 1 20 ? 21.391 8.57 -7.887 1 97.56 20 GLN B CA 1
ATOM 4053 C C . GLN B 1 20 ? 21.688 9.008 -6.457 1 97.56 20 GLN B C 1
ATOM 4055 O O . GLN B 1 20 ? 22.094 10.148 -6.223 1 97.56 20 GLN B O 1
ATOM 4060 N N . VAL B 1 21 ? 21.469 8.164 -5.516 1 98.5 21 VAL B N 1
ATOM 4061 C CA . VAL B 1 21 ? 21.734 8.438 -4.109 1 98.5 21 VAL B CA 1
ATOM 4062 C C . VAL B 1 21 ? 22.984 7.672 -3.656 1 98.5 21 VAL B C 1
ATOM 4064 O O . VAL B 1 21 ? 22.922 6.457 -3.459 1 98.5 21 VAL B O 1
ATOM 4067 N N . PRO B 1 22 ? 24.062 8.328 -3.467 1 98.38 22 PRO B N 1
ATOM 4068 C CA . PRO B 1 22 ? 25.281 7.621 -3.066 1 98.38 22 PRO B CA 1
ATOM 4069 C C . PRO B 1 22 ? 25.188 7 -1.674 1 98.38 22 PRO B C 1
ATOM 4071 O O . PRO B 1 22 ? 24.578 7.594 -0.775 1 98.38 22 PRO B O 1
ATOM 4074 N N . MET B 1 23 ? 25.797 5.863 -1.459 1 98.25 23 MET B N 1
ATOM 4075 C CA . MET B 1 23 ? 25.797 5.215 -0.151 1 98.25 23 MET B CA 1
ATOM 4076 C C . MET B 1 23 ? 26.578 6.031 0.87 1 98.25 23 MET B C 1
ATOM 4078 O O . MET B 1 23 ? 26.438 5.82 2.076 1 98.25 23 MET B O 1
ATOM 4082 N N . ASP B 1 24 ? 27.344 7 0.399 1 98.38 24 ASP B N 1
ATOM 4083 C CA . ASP B 1 24 ? 28.047 7.941 1.267 1 98.38 24 ASP B CA 1
ATOM 4084 C C . ASP B 1 24 ? 27.062 8.695 2.168 1 98.38 24 ASP B C 1
ATOM 4086 O O . ASP B 1 24 ? 27.422 9.117 3.268 1 98.38 24 ASP B O 1
ATOM 4090 N N . LEU B 1 25 ? 25.844 8.867 1.679 1 98.81 25 LEU B N 1
ATOM 4091 C CA . LEU B 1 25 ? 24.812 9.516 2.48 1 98.81 25 LEU B CA 1
ATOM 4092 C C . LEU B 1 25 ? 24.641 8.797 3.812 1 98.81 25 LEU B C 1
ATOM 4094 O O . LEU B 1 25 ? 24.656 9.43 4.871 1 98.81 25 LEU B O 1
ATOM 4098 N N . PHE B 1 26 ? 24.578 7.543 3.75 1 98.81 26 PHE B N 1
ATOM 4099 C CA . PHE B 1 26 ? 24.297 6.742 4.934 1 98.81 26 PHE B CA 1
ATOM 4100 C C . PHE B 1 26 ? 25.531 6.582 5.801 1 98.81 26 PHE B C 1
ATOM 4102 O O . PHE B 1 26 ? 25.438 6.551 7.027 1 98.81 26 PHE B O 1
ATOM 4109 N N . ALA B 1 27 ? 26.672 6.48 5.18 1 98.56 27 ALA B N 1
ATOM 4110 C CA . ALA B 1 27 ? 27.922 6.48 5.926 1 98.56 27 ALA B CA 1
ATOM 4111 C C . ALA B 1 27 ? 28.094 7.773 6.723 1 98.56 27 ALA B C 1
ATOM 4113 O O . ALA B 1 27 ? 28.516 7.742 7.883 1 98.56 27 ALA B O 1
ATOM 4114 N N . GLU B 1 28 ? 27.781 8.875 6.086 1 98.75 28 GLU B N 1
ATOM 4115 C CA . GLU B 1 28 ? 27.859 10.164 6.766 1 98.75 28 GLU B CA 1
ATOM 4116 C C . GLU B 1 28 ? 26.891 10.219 7.953 1 98.75 28 GLU B C 1
ATOM 4118 O O . GLU B 1 28 ? 27.234 10.758 9.008 1 98.75 28 GLU B O 1
ATOM 4123 N N . ASN B 1 29 ? 25.734 9.695 7.801 1 98.88 29 ASN B N 1
ATOM 4124 C CA . ASN B 1 29 ? 24.766 9.648 8.891 1 98.88 29 ASN B CA 1
ATOM 4125 C C . ASN B 1 29 ? 25.297 8.852 10.078 1 98.88 29 ASN B C 1
ATOM 4127 O O . ASN B 1 29 ? 25.172 9.281 11.227 1 98.88 29 ASN B O 1
ATOM 4131 N N . ARG B 1 30 ? 25.891 7.699 9.781 1 98.88 30 ARG B N 1
ATOM 4132 C CA . ARG B 1 30 ? 26.484 6.898 10.852 1 98.88 30 ARG B CA 1
ATOM 4133 C C . ARG B 1 30 ? 27.594 7.664 11.555 1 98.88 30 ARG B C 1
ATOM 4135 O O . ARG B 1 30 ? 27.688 7.633 12.789 1 98.88 30 ARG B O 1
ATOM 4142 N N . ARG B 1 31 ? 28.406 8.336 10.828 1 98.69 31 ARG B N 1
ATOM 4143 C CA . ARG B 1 31 ? 29.484 9.125 11.406 1 98.69 31 ARG B CA 1
ATOM 4144 C C . ARG B 1 31 ? 28.938 10.219 12.328 1 98.69 31 ARG B C 1
ATOM 4146 O O . ARG B 1 31 ? 29.469 10.43 13.422 1 98.69 31 ARG B O 1
ATOM 4153 N N . ARG B 1 32 ? 27.953 10.891 11.883 1 98.75 32 ARG B N 1
ATOM 4154 C CA . ARG B 1 32 ? 27.344 11.961 12.664 1 98.75 32 ARG B CA 1
ATOM 4155 C C . ARG B 1 32 ? 26.766 11.43 13.969 1 98.75 32 ARG B C 1
ATOM 4157 O O . ARG B 1 32 ? 26.906 12.055 15.023 1 98.75 32 ARG B O 1
ATOM 4164 N N . LEU B 1 33 ? 26.109 10.297 13.859 1 98.88 33 LEU B N 1
ATOM 4165 C CA . LEU B 1 33 ? 25.547 9.688 15.055 1 98.88 33 LEU B CA 1
ATOM 4166 C C . LEU B 1 33 ? 26.641 9.336 16.062 1 98.88 33 LEU B C 1
ATOM 4168 O O . LEU B 1 33 ? 26.516 9.641 17.25 1 98.88 33 LEU B O 1
ATOM 4172 N N . CYS B 1 34 ? 27.688 8.727 15.578 1 98.75 34 CYS B N 1
ATOM 4173 C CA . CYS B 1 34 ? 28.812 8.367 16.453 1 98.75 34 CYS B CA 1
ATOM 4174 C C . CYS B 1 34 ? 29.406 9.609 17.094 1 98.75 34 CYS B C 1
ATOM 4176 O O . CYS B 1 34 ? 29.688 9.609 18.297 1 98.75 34 CYS B O 1
ATOM 4178 N N . ALA B 1 35 ? 29.609 10.617 16.297 1 98.5 35 ALA B N 1
ATOM 4179 C CA . ALA B 1 35 ? 30.172 11.859 16.828 1 98.5 35 ALA B CA 1
ATOM 4180 C C . ALA B 1 35 ? 29.312 12.414 17.969 1 98.5 35 ALA B C 1
ATOM 4182 O O . ALA B 1 35 ? 29.828 12.852 18.984 1 98.5 35 ALA B O 1
ATOM 4183 N N . ARG B 1 36 ? 28.047 12.414 17.844 1 97.94 36 ARG B N 1
ATOM 4184 C CA . ARG B 1 36 ? 27.141 12.914 18.859 1 97.94 36 ARG B CA 1
ATOM 4185 C C . ARG B 1 36 ? 27.188 12.047 20.109 1 97.94 36 ARG B C 1
ATOM 4187 O O . ARG B 1 36 ? 27.219 12.57 21.234 1 97.94 36 ARG B O 1
ATOM 4194 N N . LEU B 1 37 ? 27.188 10.727 19.906 1 98.56 37 LEU B N 1
ATOM 4195 C CA . LEU B 1 37 ? 27.219 9.797 21.031 1 98.56 37 LEU B CA 1
ATOM 4196 C C . LEU B 1 37 ? 28.531 9.922 21.812 1 98.56 37 LEU B C 1
ATOM 4198 O O . LEU B 1 37 ? 28.531 9.867 23.047 1 98.56 37 LEU B O 1
ATOM 4202 N N . ARG B 1 38 ? 29.609 10.109 21.078 1 97.69 38 ARG B N 1
ATOM 4203 C CA . ARG B 1 38 ? 30.922 10.258 21.703 1 97.69 38 ARG B CA 1
ATOM 4204 C C . ARG B 1 38 ? 30.984 11.539 22.531 1 97.69 38 ARG B C 1
ATOM 4206 O O . ARG B 1 38 ? 31.703 11.602 23.531 1 97.69 38 ARG B O 1
ATOM 4213 N N . ARG B 1 39 ? 30.266 12.469 22.125 1 96 39 ARG B N 1
ATOM 4214 C CA . ARG B 1 39 ? 30.281 13.75 22.812 1 96 39 ARG B CA 1
ATOM 4215 C C . ARG B 1 39 ? 29.484 13.688 24.109 1 96 39 ARG B C 1
ATOM 4217 O O . ARG B 1 39 ? 29.641 14.547 24.969 1 96 39 ARG B O 1
ATOM 4224 N N . ARG B 1 40 ? 28.812 12.523 24.078 1 91.69 40 ARG B N 1
ATOM 4225 C CA . ARG B 1 40 ? 28.047 12.352 25.312 1 91.69 40 ARG B CA 1
ATOM 4226 C C . ARG B 1 40 ? 28.953 11.883 26.438 1 91.69 40 ARG B C 1
ATOM 4228 O O . ARG B 1 40 ? 29.906 11.133 26.219 1 91.69 40 ARG B O 1
ATOM 4235 N N . GLY B 1 41 ? 29.016 12.359 27.531 1 88.69 41 GLY B N 1
ATOM 4236 C CA . GLY B 1 41 ? 29.844 11.977 28.672 1 88.69 41 GLY B CA 1
ATOM 4237 C C . GLY B 1 41 ? 29.391 10.68 29.328 1 88.69 41 GLY B C 1
ATOM 4238 O O . GLY B 1 41 ? 30.172 10.039 30.031 1 88.69 41 GLY B O 1
ATOM 4239 N N . ASP B 1 42 ? 28.219 10.062 28.953 1 94.5 42 ASP B N 1
ATOM 4240 C CA . ASP B 1 42 ? 27.688 8.914 29.672 1 94.5 42 ASP B CA 1
ATOM 4241 C C . ASP B 1 42 ? 27.625 7.68 28.766 1 94.5 42 ASP B C 1
ATOM 4243 O O . ASP B 1 42 ? 27.031 6.664 29.141 1 94.5 42 ASP B O 1
ATOM 4247 N N . VAL B 1 43 ? 28.219 7.703 27.578 1 97.25 43 VAL B N 1
ATOM 4248 C CA . VAL B 1 43 ? 28.297 6.535 26.703 1 97.25 43 VAL B CA 1
ATOM 4249 C C . VAL B 1 43 ? 29.625 5.812 26.938 1 97.25 43 VAL B C 1
ATOM 4251 O O . VAL B 1 43 ? 30.688 6.375 26.703 1 97.25 43 VAL B O 1
ATOM 4254 N N . PRO B 1 44 ? 29.562 4.625 27.375 1 96.06 44 PRO B N 1
ATOM 4255 C CA . PRO B 1 44 ? 30.812 3.9 27.625 1 96.06 44 PRO B CA 1
ATOM 4256 C C . PRO B 1 44 ? 31.578 3.572 26.344 1 96.06 44 PRO B C 1
ATOM 4258 O O . PRO B 1 44 ? 30.969 3.41 25.281 1 96.06 44 PRO B O 1
ATOM 4261 N N . ARG B 1 45 ? 32.875 3.402 26.547 1 96.19 45 ARG B N 1
ATOM 4262 C CA . ARG B 1 45 ? 33.688 2.898 25.438 1 96.19 45 ARG B CA 1
ATOM 4263 C C . ARG B 1 45 ? 33.25 1.493 25.047 1 96.19 45 ARG B C 1
ATOM 4265 O O . ARG B 1 45 ? 32.906 0.675 25.906 1 96.19 45 ARG B O 1
ATOM 4272 N N . GLY B 1 46 ? 33.25 1.287 23.781 1 97.19 46 GLY B N 1
ATOM 4273 C CA . GLY B 1 46 ? 32.906 -0.029 23.281 1 97.19 46 GLY B CA 1
ATOM 4274 C C . GLY B 1 46 ? 31.406 -0.193 23.062 1 97.19 46 GLY B C 1
ATOM 4275 O O . GLY B 1 46 ? 30.938 -1.287 22.734 1 97.19 46 GLY B O 1
ATOM 4276 N N . ALA B 1 47 ? 30.656 0.891 23.219 1 98.44 47 ALA B N 1
ATOM 4277 C CA . ALA B 1 47 ? 29.219 0.82 22.969 1 98.44 47 ALA B CA 1
ATOM 4278 C C . ALA B 1 47 ? 28.922 0.525 21.5 1 98.44 47 ALA B C 1
ATOM 4280 O O . ALA B 1 47 ? 29.688 0.936 20.625 1 98.44 47 ALA B O 1
ATOM 4281 N N . VAL B 1 48 ? 27.859 -0.225 21.25 1 98.75 48 VAL B N 1
ATOM 4282 C CA . VAL B 1 48 ? 27.438 -0.568 19.906 1 98.75 48 VAL B CA 1
ATOM 4283 C C . VAL B 1 48 ? 25.953 -0.222 19.719 1 98.75 48 VAL B C 1
ATOM 4285 O O . VAL B 1 48 ? 25.109 -0.628 20.516 1 98.75 48 VAL B O 1
ATOM 4288 N N . VAL B 1 49 ? 25.656 0.612 18.734 1 98.88 49 VAL B N 1
ATOM 4289 C CA . VAL B 1 49 ? 24.281 0.838 18.312 1 98.88 49 VAL B CA 1
ATOM 4290 C C . VAL B 1 49 ? 23.766 -0.37 17.531 1 98.88 49 VAL B C 1
ATOM 4292 O O . VAL B 1 49 ? 24.453 -0.868 16.641 1 98.88 49 VAL B O 1
ATOM 4295 N N . LEU B 1 50 ? 22.641 -0.911 17.891 1 98.88 50 LEU B N 1
ATOM 4296 C CA . LEU B 1 50 ? 22 -1.974 17.125 1 98.88 50 LEU B CA 1
ATOM 4297 C C . LEU B 1 50 ? 20.594 -1.571 16.703 1 98.88 50 LEU B C 1
ATOM 4299 O O . LEU B 1 50 ? 19.75 -1.289 17.562 1 98.88 50 LEU B O 1
ATOM 4303 N N . LEU B 1 51 ? 20.359 -1.503 15.398 1 98.88 51 LEU B N 1
ATOM 4304 C CA . LEU B 1 51 ? 19.062 -1.189 14.82 1 98.88 51 LEU B CA 1
ATOM 4305 C C . LEU B 1 51 ? 18.484 -2.402 14.094 1 98.88 51 LEU B C 1
ATOM 4307 O O . LEU B 1 51 ? 19.234 -3.18 13.492 1 98.88 51 LEU B O 1
ATOM 4311 N N . GLN B 1 52 ? 17.219 -2.57 14.219 1 98.81 52 GLN B N 1
ATOM 4312 C CA . GLN B 1 52 ? 16.484 -3.59 13.477 1 98.81 52 GLN B CA 1
ATOM 4313 C C . GLN B 1 52 ? 15.68 -2.969 12.336 1 98.81 52 GLN B C 1
ATOM 4315 O O . GLN B 1 52 ? 14.883 -2.049 12.562 1 98.81 52 GLN B O 1
ATOM 4320 N N . GLY B 1 53 ? 15.922 -3.438 11.07 1 98.56 53 GLY B N 1
ATOM 4321 C CA . GLY B 1 53 ? 15.125 -3 9.938 1 98.56 53 GLY B CA 1
ATOM 4322 C C . GLY B 1 53 ? 13.695 -3.51 9.977 1 98.56 53 GLY B C 1
ATOM 4323 O O . GLY B 1 53 ? 13.266 -4.078 10.977 1 98.56 53 GLY B O 1
ATOM 4324 N N . GLY B 1 54 ? 13.008 -3.178 8.93 1 97.94 54 GLY B N 1
ATOM 4325 C CA . GLY B 1 54 ? 11.609 -3.578 8.844 1 97.94 54 GLY B CA 1
ATOM 4326 C C . GLY B 1 54 ? 11.43 -5.008 8.367 1 97.94 54 GLY B C 1
ATOM 4327 O O . GLY B 1 54 ? 12.359 -5.609 7.824 1 97.94 54 GLY B O 1
ATOM 4328 N N . ASP B 1 55 ? 10.188 -5.516 8.586 1 96.88 55 ASP B N 1
ATOM 4329 C CA . ASP B 1 55 ? 9.75 -6.812 8.094 1 96.88 55 ASP B CA 1
ATOM 4330 C C . ASP B 1 55 ? 8.5 -6.676 7.219 1 96.88 55 ASP B C 1
ATOM 4332 O O . ASP B 1 55 ? 7.812 -5.652 7.273 1 96.88 55 ASP B O 1
ATOM 4336 N N . GLY B 1 56 ? 8.328 -7.727 6.398 1 96 56 GLY B N 1
ATOM 4337 C CA . GLY B 1 56 ? 7.066 -7.766 5.672 1 96 56 GLY B CA 1
ATOM 4338 C C . GLY B 1 56 ? 5.852 -7.812 6.582 1 96 56 GLY B C 1
ATOM 4339 O O . GLY B 1 56 ? 5.918 -8.367 7.684 1 96 56 GLY B O 1
ATOM 4340 N N . VAL B 1 57 ? 4.746 -7.156 6.059 1 97 57 VAL B N 1
ATOM 4341 C CA . VAL B 1 57 ? 3.482 -7.176 6.789 1 97 57 VAL B CA 1
ATOM 4342 C C . VAL B 1 57 ? 2.42 -7.898 5.965 1 97 57 VAL B C 1
ATOM 4344 O O . VAL B 1 57 ? 2.064 -7.453 4.871 1 97 57 VAL B O 1
ATOM 4347 N N . SER B 1 58 ? 1.88 -9 6.477 1 97.06 58 SER B N 1
ATOM 4348 C CA . SER B 1 58 ? 0.86 -9.781 5.781 1 97.06 58 SER B CA 1
ATOM 4349 C C . SER B 1 58 ? -0.492 -9.07 5.812 1 97.06 58 SER B C 1
ATOM 4351 O O . SER B 1 58 ? -0.826 -8.406 6.793 1 97.06 58 SER B O 1
ATOM 4353 N N . VAL B 1 59 ? -1.222 -9.219 4.777 1 97.62 59 VAL B N 1
ATOM 4354 C CA . VAL B 1 59 ? -2.629 -8.844 4.812 1 97.62 59 VAL B CA 1
ATOM 4355 C C . VAL B 1 59 ? -3.439 -9.922 5.527 1 97.62 59 VAL B C 1
ATOM 4357 O O . VAL B 1 59 ? -3.797 -10.938 4.926 1 97.62 59 VAL B O 1
ATOM 4360 N N . TYR B 1 60 ? -3.584 -9.711 6.816 1 97.56 60 TYR B N 1
ATOM 4361 C CA . TYR B 1 60 ? -4.297 -10.633 7.695 1 97.56 60 TYR B CA 1
ATOM 4362 C C . TYR B 1 60 ? -3.74 -12.047 7.57 1 97.56 60 TYR B C 1
ATOM 4364 O O . TYR B 1 60 ? -2.547 -12.266 7.785 1 97.56 60 TYR B O 1
ATOM 4372 N N . ASP B 1 61 ? -4.586 -13.016 7.273 1 97.94 61 ASP B N 1
ATOM 4373 C CA . ASP B 1 61 ? -4.109 -14.398 7.266 1 97.94 61 ASP B CA 1
ATOM 4374 C C . ASP B 1 61 ? -3.721 -14.836 5.852 1 97.94 61 ASP B C 1
ATOM 4376 O O . ASP B 1 61 ? -3.373 -15.992 5.633 1 97.94 61 ASP B O 1
ATOM 4380 N N . SER B 1 62 ? -3.742 -13.969 4.855 1 97.44 62 SER B N 1
ATOM 4381 C CA . SER B 1 62 ? -3.395 -14.328 3.484 1 97.44 62 SER B CA 1
ATOM 4382 C C . SER B 1 62 ? -1.883 -14.398 3.299 1 97.44 62 SER B C 1
ATOM 4384 O O . SER B 1 62 ? -1.123 -14.102 4.223 1 97.44 62 SER B O 1
ATOM 4386 N N . ASP B 1 63 ? -1.445 -14.805 2.111 1 96.88 63 ASP B N 1
ATOM 4387 C CA . ASP B 1 63 ? -0.014 -14.906 1.846 1 96.88 63 ASP B CA 1
ATOM 4388 C C . ASP B 1 63 ? 0.482 -13.703 1.051 1 96.88 63 ASP B C 1
ATOM 4390 O O . ASP B 1 63 ? 1.583 -13.727 0.496 1 96.88 63 ASP B O 1
ATOM 4394 N N . ILE B 1 64 ? -0.32 -12.688 0.911 1 96.62 64 ILE B N 1
ATOM 4395 C CA . ILE B 1 64 ? 0.162 -11.461 0.287 1 96.62 64 ILE B CA 1
ATOM 4396 C C . ILE B 1 64 ? 0.563 -10.461 1.365 1 96.62 64 ILE B C 1
ATOM 4398 O O . ILE B 1 64 ? 0.09 -10.539 2.502 1 96.62 64 ILE B O 1
ATOM 4402 N N . GLU B 1 65 ? 1.447 -9.57 0.996 1 96.62 65 GLU B N 1
ATOM 4403 C CA . GLU B 1 65 ? 1.952 -8.555 1.914 1 96.62 65 GLU B CA 1
ATOM 4404 C C . GLU B 1 65 ? 1.69 -7.148 1.381 1 96.62 65 GLU B C 1
ATOM 4406 O O . GLU B 1 65 ? 1.543 -6.953 0.172 1 96.62 65 GLU B O 1
ATOM 4411 N N . TYR B 1 66 ? 1.576 -6.18 2.314 1 96.94 66 TYR B N 1
ATOM 4412 C CA . TYR B 1 66 ? 1.682 -4.785 1.907 1 96.94 66 TYR B CA 1
ATOM 4413 C C . TYR B 1 66 ? 3.029 -4.508 1.252 1 96.94 66 TYR B C 1
ATOM 4415 O O . TYR B 1 66 ? 4.016 -5.195 1.531 1 96.94 66 TYR B O 1
ATOM 4423 N N . ASN B 1 67 ? 3.018 -3.539 0.302 1 96.06 67 ASN B N 1
ATOM 4424 C CA . ASN B 1 67 ? 4.312 -3.141 -0.242 1 96.06 67 ASN B CA 1
ATOM 4425 C C . ASN B 1 67 ? 5.281 -2.734 0.863 1 96.06 67 ASN B C 1
ATOM 4427 O O . ASN B 1 67 ? 4.961 -1.884 1.695 1 96.06 67 ASN B O 1
ATOM 4431 N N . PHE B 1 68 ? 6.414 -3.346 0.917 1 97.56 68 PHE B N 1
ATOM 4432 C CA . PHE B 1 68 ? 7.375 -3.203 2.004 1 97.56 68 PHE B CA 1
ATOM 4433 C C . PHE B 1 68 ? 7.871 -1.765 2.104 1 97.56 68 PHE B C 1
ATOM 4435 O O . PHE B 1 68 ? 8.164 -1.133 1.088 1 97.56 68 PHE B O 1
ATOM 4442 N N . ARG B 1 69 ? 7.898 -1.246 3.266 1 96.94 69 ARG B N 1
ATOM 4443 C CA . ARG B 1 69 ? 8.57 -0.01 3.646 1 96.94 69 ARG B CA 1
ATOM 4444 C C . ARG B 1 69 ? 9.641 -0.272 4.703 1 96.94 69 ARG B C 1
ATOM 4446 O O . ARG B 1 69 ? 9.398 -0.986 5.676 1 96.94 69 ARG B O 1
ATOM 4453 N N . GLN B 1 70 ? 10.766 0.226 4.531 1 98 70 GLN B N 1
ATOM 4454 C CA . GLN B 1 70 ? 11.836 0.043 5.512 1 98 70 GLN B CA 1
ATOM 4455 C C . GLN B 1 70 ? 11.586 0.885 6.758 1 98 70 GLN B C 1
ATOM 4457 O O . GLN B 1 70 ? 10.93 1.929 6.688 1 98 70 GLN B O 1
ATOM 4462 N N . GLU B 1 71 ? 12.086 0.426 7.863 1 98.44 71 GLU B N 1
ATOM 4463 C CA . GLU B 1 71 ? 12.047 1.197 9.102 1 98.44 71 GLU B CA 1
ATOM 4464 C C . GLU B 1 71 ? 12.906 2.453 9 1 98.44 71 GLU B C 1
ATOM 4466 O O . GLU B 1 71 ? 14.055 2.391 8.547 1 98.44 71 GLU B O 1
ATOM 4471 N N . ALA B 1 72 ? 12.398 3.566 9.375 1 98.56 72 ALA B N 1
ATOM 4472 C CA . ALA B 1 72 ? 12.953 4.863 9.008 1 98.56 72 ALA B CA 1
ATOM 4473 C C . ALA B 1 72 ? 14.32 5.074 9.648 1 98.56 72 ALA B C 1
ATOM 4475 O O . ALA B 1 72 ? 15.227 5.641 9.031 1 98.56 72 ALA B O 1
ATOM 4476 N N . TYR B 1 73 ? 14.547 4.727 10.93 1 98.81 73 TYR B N 1
ATOM 4477 C CA . TYR B 1 73 ? 15.844 4.902 11.57 1 98.81 73 TYR B CA 1
ATOM 4478 C C . TYR B 1 73 ? 16.891 3.99 10.938 1 98.81 73 TYR B C 1
ATOM 4480 O O . TYR B 1 73 ? 18.031 4.395 10.75 1 98.81 73 TYR B O 1
ATOM 4488 N N . PHE B 1 74 ? 16.438 2.783 10.672 1 98.88 74 PHE B N 1
ATOM 4489 C CA . PHE B 1 74 ? 17.312 1.843 9.984 1 98.88 74 PHE B CA 1
ATOM 4490 C C . PHE B 1 74 ? 17.656 2.334 8.586 1 98.88 74 PHE B C 1
ATOM 4492 O O . PHE B 1 74 ? 18.812 2.289 8.164 1 98.88 74 PHE B O 1
ATOM 4499 N N . GLN B 1 75 ? 16.672 2.797 7.855 1 98.81 75 GLN B N 1
ATOM 4500 C CA . GLN B 1 75 ? 16.875 3.396 6.543 1 98.81 75 GLN B CA 1
ATOM 4501 C C . GLN B 1 75 ? 17.844 4.566 6.617 1 98.81 75 GLN B C 1
ATOM 4503 O O . GLN B 1 75 ? 18.719 4.715 5.754 1 98.81 75 GLN B O 1
ATOM 4508 N N . TRP B 1 76 ? 17.703 5.363 7.59 1 98.88 76 TRP B N 1
ATOM 4509 C CA . TRP B 1 76 ? 18.547 6.535 7.785 1 98.88 76 TRP B CA 1
ATOM 4510 C C . TRP B 1 76 ? 20.016 6.125 7.934 1 98.88 76 TRP B C 1
ATOM 4512 O O . TRP B 1 76 ? 20.906 6.77 7.379 1 98.88 76 TRP B O 1
ATOM 4522 N N . ALA B 1 77 ? 20.234 5.078 8.562 1 98.88 77 ALA B N 1
ATOM 4523 C CA . ALA B 1 77 ? 21.594 4.688 8.922 1 98.88 77 ALA B CA 1
ATOM 4524 C C . ALA B 1 77 ? 22.234 3.844 7.816 1 98.88 77 ALA B C 1
ATOM 4526 O O . ALA B 1 77 ? 23.438 3.896 7.609 1 98.88 77 ALA B O 1
ATOM 4527 N N . PHE B 1 78 ? 21.344 3.043 7.07 1 98.88 78 PHE B N 1
ATOM 4528 C CA . PHE B 1 78 ? 22.016 2.004 6.293 1 98.88 78 PHE B CA 1
ATOM 4529 C C . PHE B 1 78 ? 21.516 2.01 4.852 1 98.88 78 PHE B C 1
ATOM 4531 O O . PHE B 1 78 ? 22.172 1.446 3.967 1 98.88 78 PHE B O 1
ATOM 4538 N N . GLY B 1 79 ? 20.312 2.504 4.547 1 98.5 79 GLY B N 1
ATOM 4539 C CA . GLY B 1 79 ? 19.797 2.609 3.193 1 98.5 79 GLY B CA 1
ATOM 4540 C C . GLY B 1 79 ? 19.438 1.267 2.584 1 98.5 79 GLY B C 1
ATOM 4541 O O . GLY B 1 79 ? 19.328 1.142 1.362 1 98.5 79 GLY B O 1
ATOM 4542 N N . VAL B 1 80 ? 19.234 0.247 3.436 1 98.31 80 VAL B N 1
ATOM 4543 C CA . VAL B 1 80 ? 18.953 -1.109 2.971 1 98.31 80 VAL B CA 1
ATOM 4544 C C . VAL B 1 80 ? 17.531 -1.204 2.451 1 98.31 80 VAL B C 1
ATOM 4546 O O . VAL B 1 80 ? 16.594 -0.772 3.121 1 98.31 80 VAL B O 1
ATOM 4549 N N . GLN B 1 81 ? 17.328 -1.805 1.328 1 95.75 81 GLN B N 1
ATOM 4550 C CA . GLN B 1 81 ? 16.031 -1.885 0.674 1 95.75 81 GLN B CA 1
ATOM 4551 C C . GLN B 1 81 ? 15.266 -3.135 1.11 1 95.75 81 GLN B C 1
ATOM 4553 O O . GLN B 1 81 ? 14.031 -3.145 1.129 1 95.75 81 GLN B O 1
ATOM 4558 N N . GLU B 1 82 ? 15.992 -4.188 1.488 1 96.5 82 GLU B N 1
ATOM 4559 C CA . GLU B 1 82 ? 15.414 -5.5 1.759 1 96.5 82 GLU B CA 1
ATOM 4560 C C . GLU B 1 82 ? 14.875 -5.582 3.184 1 96.5 82 GLU B C 1
ATOM 4562 O O . GLU B 1 82 ? 15.383 -4.906 4.086 1 96.5 82 GLU B O 1
ATOM 4567 N N . PRO B 1 83 ? 13.891 -6.383 3.441 1 97.19 83 PRO B N 1
ATOM 4568 C CA . PRO B 1 83 ? 13.414 -6.633 4.801 1 97.19 83 PRO B CA 1
ATOM 4569 C C . PRO B 1 83 ? 14.305 -7.598 5.578 1 97.19 83 PRO B C 1
ATOM 4571 O O . PRO B 1 83 ? 15.117 -8.305 4.98 1 97.19 83 PRO B O 1
ATOM 4574 N N . GLY B 1 84 ? 14.195 -7.586 6.895 1 97.62 84 GLY B N 1
ATOM 4575 C CA . GLY B 1 84 ? 14.734 -8.641 7.738 1 97.62 84 GLY B CA 1
ATOM 4576 C C . GLY B 1 84 ? 16.172 -8.391 8.156 1 97.62 84 GLY B C 1
ATOM 4577 O O . GLY B 1 84 ? 16.844 -9.289 8.656 1 97.62 84 GLY B O 1
ATOM 4578 N N . PHE B 1 85 ? 16.672 -7.172 7.957 1 98.69 85 PHE B N 1
ATOM 4579 C CA . PHE B 1 85 ? 18.062 -6.863 8.25 1 98.69 85 PHE B CA 1
ATOM 4580 C C . PHE B 1 85 ? 18.203 -6.25 9.641 1 98.69 85 PHE B C 1
ATOM 4582 O O . PHE B 1 85 ? 17.25 -5.664 10.164 1 98.69 85 PHE B O 1
ATOM 4589 N N . TYR B 1 86 ? 19.375 -6.414 10.219 1 98.88 86 TYR B N 1
ATOM 4590 C CA . TYR B 1 86 ? 19.859 -5.641 11.359 1 98.88 86 TYR B CA 1
ATOM 4591 C C . TYR B 1 86 ? 21.125 -4.871 11.008 1 98.88 86 TYR B C 1
ATOM 4593 O O . TYR B 1 86 ? 21.812 -5.207 10.039 1 98.88 86 TYR B O 1
ATOM 4601 N N . GLY B 1 87 ? 21.406 -3.842 11.68 1 98.81 87 GLY B N 1
ATOM 4602 C CA . GLY B 1 87 ? 22.609 -3.064 11.484 1 98.81 87 GLY B CA 1
ATOM 4603 C C . GLY B 1 87 ? 23.266 -2.637 12.781 1 98.81 87 GLY B C 1
ATOM 4604 O O . GLY B 1 87 ? 22.578 -2.217 13.719 1 98.81 87 GLY B O 1
ATOM 4605 N N . ALA B 1 88 ? 24.547 -2.771 12.883 1 98.81 88 ALA B N 1
ATOM 4606 C CA . ALA B 1 88 ? 25.328 -2.375 14.055 1 98.81 88 ALA B CA 1
ATOM 4607 C C . ALA B 1 88 ? 26.328 -1.278 13.703 1 98.81 88 ALA B C 1
ATOM 4609 O O . ALA B 1 88 ? 26.875 -1.259 12.594 1 98.81 88 ALA B O 1
ATOM 4610 N N . ILE B 1 89 ? 26.562 -0.415 14.617 1 98.81 89 ILE B N 1
ATOM 4611 C CA . ILE B 1 89 ? 27.562 0.65 14.492 1 98.81 89 ILE B CA 1
ATOM 4612 C C . ILE B 1 89 ? 28.391 0.731 15.773 1 98.81 89 ILE B C 1
ATOM 4614 O O . ILE B 1 89 ? 27.859 1.002 16.844 1 98.81 89 ILE B O 1
ATOM 4618 N N . HIS B 1 90 ? 29.672 0.481 15.695 1 98.56 90 HIS B N 1
ATOM 4619 C CA . HIS B 1 90 ? 30.562 0.681 16.828 1 98.56 90 HIS B CA 1
ATOM 4620 C C . HIS B 1 90 ? 30.828 2.164 17.062 1 98.56 90 HIS B C 1
ATOM 4622 O O . HIS B 1 90 ? 31.406 2.836 16.219 1 98.56 90 HIS B O 1
ATOM 4628 N N . VAL B 1 91 ? 30.516 2.662 18.219 1 98.5 91 VAL B N 1
ATOM 4629 C CA . VAL B 1 91 ? 30.438 4.098 18.453 1 98.5 91 VAL B CA 1
ATOM 4630 C C . VAL B 1 91 ? 31.844 4.711 18.391 1 98.5 91 VAL B C 1
ATOM 4632 O O . VAL B 1 91 ? 32.031 5.777 17.797 1 98.5 91 VAL B O 1
ATOM 4635 N N . ASP B 1 92 ? 32.844 4.035 18.922 1 97.62 92 ASP B N 1
ATOM 4636 C CA . ASP B 1 92 ? 34.188 4.598 19.016 1 97.62 92 ASP B CA 1
ATOM 4637 C C . ASP B 1 92 ? 34.875 4.652 17.641 1 97.62 92 ASP B C 1
ATOM 4639 O O . ASP B 1 92 ? 35.438 5.676 17.25 1 97.62 92 ASP B O 1
ATOM 4643 N N . SER B 1 93 ? 34.75 3.582 16.875 1 97.25 93 SER B N 1
ATOM 4644 C CA . SER B 1 93 ? 35.5 3.461 15.625 1 97.25 93 SER B CA 1
ATOM 4645 C C . SER B 1 93 ? 34.656 3.895 14.43 1 97.25 93 SER B C 1
ATOM 4647 O O . SER B 1 93 ? 35.188 4.242 13.375 1 97.25 93 SER B O 1
ATOM 4649 N N . GLY B 1 94 ? 33.375 3.775 14.555 1 97.81 94 GLY B N 1
ATOM 4650 C CA . GLY B 1 94 ? 32.469 4.035 13.438 1 97.81 94 GLY B CA 1
ATOM 4651 C C . GLY B 1 94 ? 32.281 2.832 12.531 1 97.81 94 GLY B C 1
ATOM 4652 O O . GLY B 1 94 ? 31.562 2.908 11.531 1 97.81 94 GLY B O 1
ATOM 4653 N N . ALA B 1 95 ? 32.906 1.711 12.922 1 98.12 95 ALA B N 1
ATOM 4654 C CA . ALA B 1 95 ? 32.75 0.499 12.117 1 98.12 95 ALA B CA 1
ATOM 4655 C C . ALA B 1 95 ? 31.281 0.058 12.078 1 98.12 95 ALA B C 1
ATOM 4657 O O . ALA B 1 95 ? 30.562 0.12 13.086 1 98.12 95 ALA B O 1
ATOM 4658 N N . SER B 1 96 ? 30.844 -0.389 10.859 1 98.62 96 SER B N 1
ATOM 4659 C CA . SER B 1 96 ? 29.453 -0.772 10.672 1 98.62 96 SER B CA 1
ATOM 4660 C C . SER B 1 96 ? 29.344 -2.201 10.148 1 98.62 96 SER B C 1
ATOM 4662 O O . SER B 1 96 ? 30.219 -2.676 9.422 1 98.62 96 SER B O 1
ATOM 4664 N N . ALA B 1 97 ? 28.297 -2.854 10.555 1 98.69 97 ALA B N 1
ATOM 4665 C CA . ALA B 1 97 ? 27.984 -4.203 10.086 1 98.69 97 ALA B CA 1
ATOM 4666 C C . ALA B 1 97 ? 26.5 -4.352 9.797 1 98.69 97 ALA B C 1
ATOM 4668 O O . ALA B 1 97 ? 25.656 -3.752 10.477 1 98.69 97 ALA B O 1
ATOM 4669 N N . LEU B 1 98 ? 26.188 -5.148 8.766 1 98.81 98 LEU B N 1
ATOM 4670 C CA . LEU B 1 98 ? 24.828 -5.586 8.5 1 98.81 98 LEU B CA 1
ATOM 4671 C C . LEU B 1 98 ? 24.656 -7.07 8.812 1 98.81 98 LEU B C 1
ATOM 4673 O O . LEU B 1 98 ? 25.609 -7.852 8.648 1 98.81 98 LEU B O 1
ATOM 4677 N N . PHE B 1 99 ? 23.531 -7.391 9.336 1 98.81 99 PHE B N 1
ATOM 4678 C CA . PHE B 1 99 ? 23.109 -8.773 9.516 1 98.81 99 PHE B CA 1
ATOM 4679 C C . PHE B 1 99 ? 21.938 -9.109 8.586 1 98.81 99 PHE B C 1
ATOM 4681 O O . PHE B 1 99 ? 20.828 -8.641 8.797 1 98.81 99 PHE B O 1
ATOM 4688 N N . MET B 1 100 ? 22.203 -9.906 7.566 1 98.25 100 MET B N 1
ATOM 4689 C CA . MET B 1 100 ? 21.203 -10.227 6.559 1 98.25 100 MET B CA 1
ATOM 4690 C C . MET B 1 100 ? 20.484 -11.523 6.902 1 98.25 100 MET B C 1
ATOM 4692 O O . MET B 1 100 ? 21.031 -12.383 7.582 1 98.25 100 MET B O 1
ATOM 4696 N N . PRO B 1 101 ? 19.234 -11.688 6.477 1 97 101 PRO B N 1
ATOM 4697 C CA . PRO B 1 101 ? 18.547 -12.969 6.703 1 97 101 PRO B CA 1
ATOM 4698 C C . PRO B 1 101 ? 19.203 -14.125 5.949 1 97 101 PRO B C 1
ATOM 4700 O O . PRO B 1 101 ? 19.734 -13.93 4.855 1 97 101 PRO B O 1
ATOM 4703 N N . ARG B 1 102 ? 19.156 -15.242 6.566 1 96.19 102 ARG B N 1
ATOM 4704 C CA . ARG B 1 102 ? 19.562 -16.469 5.898 1 96.19 102 ARG B CA 1
ATOM 4705 C C . ARG B 1 102 ? 18.375 -17.156 5.227 1 96.19 102 ARG B C 1
ATOM 4707 O O . ARG B 1 102 ? 17.375 -17.453 5.879 1 96.19 102 ARG B O 1
ATOM 4714 N N . PHE B 1 103 ? 18.5 -17.344 3.912 1 94.12 103 PHE B N 1
ATOM 4715 C CA . PHE B 1 103 ? 17.422 -18 3.172 1 94.12 103 PHE B CA 1
ATOM 4716 C C . PHE B 1 103 ? 17.828 -19.375 2.703 1 94.12 103 PHE B C 1
ATOM 4718 O O . PHE B 1 103 ? 19.016 -19.609 2.414 1 94.12 103 PHE B O 1
ATOM 4725 N N . PRO B 1 104 ? 16.875 -20.234 2.617 1 93.25 104 PRO B N 1
ATOM 4726 C CA . PRO B 1 104 ? 17.188 -21.562 2.066 1 93.25 104 PRO B CA 1
ATOM 4727 C C . PRO B 1 104 ? 17.453 -21.531 0.564 1 93.25 104 PRO B C 1
ATOM 4729 O O . PRO B 1 104 ? 17.109 -20.547 -0.105 1 93.25 104 PRO B O 1
ATOM 4732 N N . ALA B 1 105 ? 18.031 -22.578 0.079 1 88.94 105 ALA B N 1
ATOM 4733 C CA . ALA B 1 105 ? 18.406 -22.672 -1.332 1 88.94 105 ALA B CA 1
ATOM 4734 C C . ALA B 1 105 ? 17.172 -22.516 -2.23 1 88.94 105 ALA B C 1
ATOM 4736 O O . ALA B 1 105 ? 17.266 -21.938 -3.316 1 88.94 105 ALA B O 1
ATOM 4737 N N . GLU B 1 106 ? 16.016 -23 -1.806 1 88.62 106 GLU B N 1
ATOM 4738 C CA . GLU B 1 106 ? 14.789 -22.953 -2.592 1 88.62 106 GLU B CA 1
ATOM 4739 C C . GLU B 1 106 ? 14.336 -21.516 -2.828 1 88.62 106 GLU B C 1
ATOM 4741 O O . GLU B 1 106 ? 13.57 -21.234 -3.75 1 88.62 106 GLU B O 1
ATOM 4746 N N . TYR B 1 107 ? 14.82 -20.641 -1.954 1 89.88 107 TYR B N 1
ATOM 4747 C CA . TYR B 1 107 ? 14.484 -19.234 -2.08 1 89.88 107 TYR B CA 1
ATOM 4748 C C . TYR B 1 107 ? 14.922 -18.688 -3.434 1 89.88 107 TYR B C 1
ATOM 4750 O O . TYR B 1 107 ? 14.258 -17.812 -4.004 1 89.88 107 TYR B O 1
ATOM 4758 N N . ALA B 1 108 ? 15.938 -19.219 -3.994 1 89.06 108 ALA B N 1
ATOM 4759 C CA . ALA B 1 108 ? 16.484 -18.75 -5.262 1 89.06 108 ALA B CA 1
ATOM 4760 C C . ALA B 1 108 ? 15.508 -19 -6.41 1 89.06 108 ALA B C 1
ATOM 4762 O O . ALA B 1 108 ? 15.445 -18.219 -7.363 1 89.06 108 ALA B O 1
ATOM 4763 N N . VAL B 1 109 ? 14.758 -20.047 -6.297 1 88.75 109 VAL B N 1
ATOM 4764 C CA . VAL B 1 109 ? 13.781 -20.422 -7.32 1 88.75 109 VAL B CA 1
ATOM 4765 C C . VAL B 1 109 ? 12.609 -19.438 -7.289 1 88.75 109 VAL B C 1
ATOM 4767 O O . VAL B 1 109 ? 12.203 -18.906 -8.328 1 88.75 109 VAL B O 1
ATOM 4770 N N . TRP B 1 110 ? 12.156 -19.094 -6.152 1 90.81 110 TRP B N 1
ATOM 4771 C CA . TRP B 1 110 ? 10.914 -18.344 -5.977 1 90.81 110 TRP B CA 1
ATOM 4772 C C . TRP B 1 110 ? 11.172 -16.844 -6.016 1 90.81 110 TRP B C 1
ATOM 4774 O O . TRP B 1 110 ? 10.391 -16.094 -6.594 1 90.81 110 TRP B O 1
ATOM 4784 N N . MET B 1 111 ? 12.359 -16.438 -5.438 1 91.81 111 MET B N 1
ATOM 4785 C CA . MET B 1 111 ? 12.539 -15.008 -5.184 1 91.81 111 MET B CA 1
ATOM 4786 C C . MET B 1 111 ? 13.734 -14.469 -5.957 1 91.81 111 MET B C 1
ATOM 4788 O O . MET B 1 111 ? 13.992 -13.266 -5.938 1 91.81 111 MET B O 1
ATOM 4792 N N . GLY B 1 112 ? 14.484 -15.32 -6.641 1 88.94 112 GLY B N 1
ATOM 4793 C CA . GLY B 1 112 ? 15.641 -14.898 -7.41 1 88.94 112 GLY B CA 1
ATOM 4794 C C . GLY B 1 112 ? 16.953 -15.203 -6.723 1 88.94 112 GLY B C 1
ATOM 4795 O O . GLY B 1 112 ? 16.984 -15.758 -5.621 1 88.94 112 GLY B O 1
ATOM 4796 N N . LYS B 1 113 ? 18.016 -14.859 -7.371 1 87 113 LYS B N 1
ATOM 4797 C CA . LYS B 1 113 ? 19.359 -15.18 -6.918 1 87 113 LYS B CA 1
ATOM 4798 C C . LYS B 1 113 ? 19.625 -14.617 -5.523 1 87 113 LYS B C 1
ATOM 4800 O O . LYS B 1 113 ? 19.281 -13.469 -5.234 1 87 113 LYS B O 1
ATOM 4805 N N . LEU B 1 114 ? 20.172 -15.445 -4.699 1 87.44 114 LEU B N 1
ATOM 4806 C CA . LEU B 1 114 ? 20.531 -15.031 -3.348 1 87.44 114 LEU B CA 1
ATOM 4807 C C . LEU B 1 114 ? 21.812 -14.203 -3.359 1 87.44 114 LEU B C 1
ATOM 4809 O O . LEU B 1 114 ? 22.781 -14.547 -4.043 1 87.44 114 LEU B O 1
ATOM 4813 N N . ARG B 1 115 ? 21.828 -13.195 -2.629 1 88.31 115 ARG B N 1
ATOM 4814 C CA . ARG B 1 115 ? 23.031 -12.391 -2.479 1 88.31 115 ARG B CA 1
ATOM 4815 C C . ARG B 1 115 ? 23.953 -12.984 -1.41 1 88.31 115 ARG B C 1
ATOM 4817 O O . ARG B 1 115 ? 23.484 -13.562 -0.428 1 88.31 115 ARG B O 1
ATOM 4824 N N . ASP B 1 116 ? 25.234 -12.875 -1.639 1 93 116 ASP B N 1
ATOM 4825 C CA . ASP B 1 116 ? 26.172 -13.273 -0.594 1 93 116 ASP B CA 1
ATOM 4826 C C . ASP B 1 116 ? 26.625 -12.07 0.226 1 93 116 ASP B C 1
ATOM 4828 O O . ASP B 1 116 ? 26.438 -10.922 -0.183 1 93 116 ASP B O 1
ATOM 4832 N N . PRO B 1 117 ? 27.172 -12.336 1.358 1 96.94 117 PRO B N 1
ATOM 4833 C CA . PRO B 1 117 ? 27.547 -11.25 2.27 1 96.94 117 PRO B CA 1
ATOM 4834 C C . PRO B 1 117 ? 28.484 -10.234 1.621 1 96.94 117 PRO B C 1
ATOM 4836 O O . PRO B 1 117 ? 28.375 -9.039 1.881 1 96.94 117 PRO B O 1
ATOM 4839 N N . ASP B 1 118 ? 29.391 -10.656 0.808 1 96.88 118 ASP B N 1
ATOM 4840 C CA . ASP B 1 118 ? 30.328 -9.742 0.17 1 96.88 118 ASP B CA 1
ATOM 4841 C C . ASP B 1 118 ? 29.609 -8.812 -0.809 1 96.88 118 ASP B C 1
ATOM 4843 O O . ASP B 1 118 ? 29.938 -7.629 -0.907 1 96.88 118 ASP B O 1
ATOM 4847 N N . ASP B 1 119 ? 28.672 -9.391 -1.51 1 94.81 119 ASP B N 1
ATOM 4848 C CA . ASP B 1 119 ? 27.859 -8.57 -2.4 1 94.81 119 ASP B CA 1
ATOM 4849 C C . ASP B 1 119 ? 27.094 -7.504 -1.62 1 94.81 119 ASP B C 1
ATOM 4851 O O . ASP B 1 119 ? 27.016 -6.348 -2.049 1 94.81 119 ASP B O 1
ATOM 4855 N N . VAL B 1 120 ? 26.531 -7.875 -0.505 1 97.5 120 VAL B N 1
ATOM 4856 C CA . VAL B 1 120 ? 25.766 -6.961 0.337 1 97.5 120 VAL B CA 1
ATOM 4857 C C . VAL B 1 120 ? 26.688 -5.891 0.911 1 97.5 120 VAL B C 1
ATOM 4859 O O . VAL B 1 120 ? 26.328 -4.715 0.976 1 97.5 120 VAL B O 1
ATOM 4862 N N . ARG B 1 121 ? 27.891 -6.332 1.325 1 98.06 121 ARG B N 1
ATOM 4863 C CA . ARG B 1 121 ? 28.875 -5.41 1.866 1 98.06 121 ARG B CA 1
ATOM 4864 C C . ARG B 1 121 ? 29.219 -4.312 0.858 1 98.06 121 ARG B C 1
ATOM 4866 O O . ARG B 1 121 ? 29.234 -3.131 1.204 1 98.06 121 ARG B O 1
ATOM 4873 N N . LYS B 1 122 ? 29.422 -4.711 -0.385 1 96.75 122 LYS B N 1
ATOM 4874 C CA . LYS B 1 122 ? 29.75 -3.764 -1.445 1 96.75 122 LYS B CA 1
ATOM 4875 C C . LYS B 1 122 ? 28.562 -2.877 -1.792 1 96.75 122 LYS B C 1
ATOM 4877 O O . LYS B 1 122 ? 28.719 -1.67 -1.987 1 96.75 122 LYS B O 1
ATOM 4882 N N . ARG B 1 123 ? 27.453 -3.443 -1.785 1 96.06 123 ARG B N 1
ATOM 4883 C CA . ARG B 1 123 ? 26.234 -2.75 -2.188 1 96.06 123 ARG B CA 1
ATOM 4884 C C . ARG B 1 123 ? 25.906 -1.626 -1.213 1 96.06 123 ARG B C 1
ATOM 4886 O O . ARG B 1 123 ? 25.484 -0.544 -1.627 1 96.06 123 ARG B O 1
ATOM 4893 N N . TYR B 1 124 ? 26.078 -1.868 0.068 1 98.06 124 TYR B N 1
ATOM 4894 C CA . TYR B 1 124 ? 25.609 -0.908 1.061 1 98.06 124 TYR B CA 1
ATOM 4895 C C . TYR B 1 124 ? 26.781 -0.208 1.741 1 98.06 124 TYR B C 1
ATOM 4897 O O . TYR B 1 124 ? 26.578 0.581 2.668 1 98.06 124 TYR B O 1
ATOM 4905 N N . ASP B 1 125 ? 28.016 -0.482 1.265 1 97.5 125 ASP B N 1
ATOM 4906 C CA . ASP B 1 125 ? 29.219 0.214 1.693 1 97.5 125 ASP B CA 1
ATOM 4907 C C . ASP B 1 125 ? 29.375 0.18 3.213 1 97.5 125 ASP B C 1
ATOM 4909 O O . ASP B 1 125 ? 29.484 1.227 3.854 1 97.5 125 ASP B O 1
ATOM 4913 N N . VAL B 1 126 ? 29.375 -1.053 3.752 1 98.44 126 VAL B N 1
ATOM 4914 C CA . VAL B 1 126 ? 29.609 -1.255 5.18 1 98.44 126 VAL B CA 1
ATOM 4915 C C . VAL B 1 126 ? 30.891 -2.055 5.383 1 98.44 126 VAL B C 1
ATOM 4917 O O . VAL B 1 126 ? 31.469 -2.566 4.418 1 98.44 126 VAL B O 1
ATOM 4920 N N . ASN B 1 127 ? 31.344 -2.176 6.617 1 98.25 127 ASN B N 1
ATOM 4921 C CA . ASN B 1 127 ? 32.594 -2.842 6.895 1 98.25 127 ASN B CA 1
ATOM 4922 C C . ASN B 1 127 ? 32.469 -4.359 6.855 1 98.25 127 ASN B C 1
ATOM 4924 O O . ASN B 1 127 ? 33.344 -5.062 6.355 1 98.25 127 ASN B O 1
ATOM 4928 N N . ARG B 1 128 ? 31.344 -4.844 7.434 1 98.12 128 ARG B N 1
ATOM 4929 C CA . ARG B 1 128 ? 31.141 -6.285 7.531 1 98.12 128 ARG B CA 1
ATOM 4930 C C . ARG B 1 128 ? 29.672 -6.648 7.293 1 98.12 128 ARG B C 1
ATOM 4932 O O . ARG B 1 128 ? 28.781 -5.816 7.488 1 98.12 128 ARG B O 1
ATOM 4939 N N . VAL B 1 129 ? 29.484 -7.887 6.82 1 98.62 129 VAL B N 1
ATOM 4940 C CA . VAL B 1 129 ? 28.141 -8.445 6.703 1 98.62 129 VAL B CA 1
ATOM 4941 C C . VAL B 1 129 ? 28.125 -9.859 7.277 1 98.62 129 VAL B C 1
ATOM 4943 O O . VAL B 1 129 ? 29.016 -10.664 6.996 1 98.62 129 VAL B O 1
ATOM 4946 N N . PHE B 1 130 ? 27.156 -10.109 8.148 1 98.38 130 PHE B N 1
ATOM 4947 C CA . PHE B 1 130 ? 26.922 -11.414 8.758 1 98.38 130 PHE B CA 1
ATOM 4948 C C . PHE B 1 130 ? 25.469 -11.836 8.562 1 98.38 130 PHE B C 1
ATOM 4950 O O . PHE B 1 130 ? 24.703 -11.172 7.855 1 98.38 130 PHE B O 1
ATOM 4957 N N . TYR B 1 131 ? 25.172 -13 9.055 1 98.12 131 TYR B N 1
ATOM 4958 C CA . TYR B 1 131 ? 23.781 -13.461 9.016 1 98.12 131 TYR B CA 1
ATOM 4959 C C . TYR B 1 131 ? 23.062 -13.102 10.305 1 98.12 131 TYR B C 1
ATOM 4961 O O . TYR B 1 131 ? 23.641 -13.164 11.391 1 98.12 131 TYR B O 1
ATOM 4969 N N . ALA B 1 132 ? 21.797 -12.797 10.18 1 98.19 132 ALA B N 1
ATOM 4970 C CA . ALA B 1 132 ? 20.969 -12.312 11.289 1 98.19 132 ALA B CA 1
ATOM 4971 C C . ALA B 1 132 ? 20.891 -13.352 12.398 1 98.19 132 ALA B C 1
ATOM 4973 O O . ALA B 1 132 ? 20.828 -13.008 13.578 1 98.19 132 ALA B O 1
ATOM 4974 N N . ASP B 1 133 ? 20.891 -14.633 12.062 1 97.88 133 ASP B N 1
ATOM 4975 C CA . ASP B 1 133 ? 20.766 -15.688 13.07 1 97.88 133 ASP B CA 1
ATOM 4976 C C . ASP B 1 133 ? 22.078 -15.859 13.836 1 97.88 133 ASP B C 1
ATOM 4978 O O . ASP B 1 133 ? 22.156 -16.672 14.758 1 97.88 133 ASP B O 1
ATOM 4982 N N . GLU B 1 134 ? 23.109 -15.016 13.484 1 97.44 134 GLU B N 1
ATOM 4983 C CA . GLU B 1 134 ? 24.422 -15.102 14.133 1 97.44 134 GLU B CA 1
ATOM 4984 C C . GLU B 1 134 ? 24.688 -13.859 14.977 1 97.44 134 GLU B C 1
ATOM 4986 O O . GLU B 1 134 ? 25.797 -13.688 15.484 1 97.44 134 GLU B O 1
ATOM 4991 N N . ILE B 1 135 ? 23.797 -13 15.172 1 98.19 135 ILE B N 1
ATOM 4992 C CA . ILE B 1 135 ? 24.031 -11.711 15.82 1 98.19 135 ILE B CA 1
ATOM 4993 C C . ILE B 1 135 ? 24.672 -11.938 17.188 1 98.19 135 ILE B C 1
ATOM 4995 O O . ILE B 1 135 ? 25.719 -11.344 17.484 1 98.19 135 ILE B O 1
ATOM 4999 N N . ALA B 1 136 ? 24.125 -12.82 18.047 1 98 136 ALA B N 1
ATOM 5000 C CA . ALA B 1 136 ? 24.625 -13.055 19.391 1 98 136 ALA B CA 1
ATOM 5001 C C . ALA B 1 136 ? 26.062 -13.586 19.359 1 98 136 ALA B C 1
ATOM 5003 O O . ALA B 1 136 ? 26.938 -13.078 20.047 1 98 136 ALA B O 1
ATOM 5004 N N . SER B 1 137 ? 26.281 -14.555 18.5 1 97.69 137 SER B N 1
ATOM 5005 C CA . SER B 1 137 ? 27.609 -15.164 18.422 1 97.69 137 SER B CA 1
ATOM 5006 C C . SER B 1 137 ? 28.641 -14.172 17.891 1 97.69 137 SER B C 1
ATOM 5008 O O . SER B 1 137 ? 29.781 -14.141 18.359 1 97.69 137 SER B O 1
ATOM 5010 N N . VAL B 1 138 ? 28.234 -13.422 16.875 1 97.38 138 VAL B N 1
ATOM 5011 C CA . VAL B 1 138 ? 29.141 -12.438 16.297 1 97.38 138 VAL B CA 1
ATOM 5012 C C . VAL B 1 138 ? 29.516 -11.383 17.328 1 97.38 138 VAL B C 1
ATOM 5014 O O . VAL B 1 138 ? 30.688 -11.031 17.484 1 97.38 138 VAL B O 1
ATOM 5017 N N . MET B 1 139 ? 28.594 -10.883 18.094 1 96.69 139 MET B N 1
ATOM 5018 C CA . MET B 1 139 ? 28.812 -9.828 19.078 1 96.69 139 MET B CA 1
ATOM 5019 C C . MET B 1 139 ? 29.625 -10.359 20.266 1 96.69 139 MET B C 1
ATOM 5021 O O . MET B 1 139 ? 30.297 -9.586 20.953 1 96.69 139 MET B O 1
ATOM 5025 N N . GLU B 1 140 ? 29.578 -11.656 20.469 1 96.19 140 GLU B N 1
ATOM 5026 C CA . GLU B 1 140 ? 30.391 -12.266 21.531 1 96.19 140 GLU B CA 1
ATOM 5027 C C . GLU B 1 140 ? 31.828 -12.5 21.062 1 96.19 140 GLU B C 1
ATOM 5029 O O . GLU B 1 140 ? 32.781 -12.32 21.828 1 96.19 140 GLU B O 1
ATOM 5034 N N . SER B 1 141 ? 31.938 -12.82 19.766 1 94.56 141 SER B N 1
ATOM 5035 C CA . SER B 1 141 ? 33.219 -13.406 19.344 1 94.56 141 SER B CA 1
ATOM 5036 C C . SER B 1 141 ? 34 -12.414 18.5 1 94.56 141 SER B C 1
ATOM 5038 O O . SER B 1 141 ? 35.219 -12.562 18.375 1 94.56 141 SER B O 1
ATOM 5040 N N . THR B 1 142 ? 33.375 -11.523 17.875 1 92.44 142 THR B N 1
ATOM 5041 C CA . THR B 1 142 ? 34.062 -10.562 17.016 1 92.44 142 THR B CA 1
ATOM 5042 C C . THR B 1 142 ? 34.438 -9.297 17.797 1 92.44 142 THR B C 1
ATOM 5044 O O . THR B 1 142 ? 33.562 -8.453 18.047 1 92.44 142 THR B O 1
ATOM 5047 N N . LEU B 1 143 ? 35.625 -9.047 18.047 1 87.81 143 LEU B N 1
ATOM 5048 C CA . LEU B 1 143 ? 36.125 -7.977 18.906 1 87.81 143 LEU B CA 1
ATOM 5049 C C . LEU B 1 143 ? 35.625 -6.621 18.406 1 87.81 143 LEU B C 1
ATOM 5051 O O . LEU B 1 143 ? 35.281 -5.754 19.203 1 87.81 143 LEU B O 1
ATOM 5055 N N . GLU B 1 144 ? 35.562 -6.465 17.188 1 90.88 144 GLU B N 1
ATOM 5056 C CA . GLU B 1 144 ? 35.188 -5.207 16.547 1 90.88 144 GLU B CA 1
ATOM 5057 C C . GLU B 1 144 ? 33.75 -4.828 16.891 1 90.88 144 GLU B C 1
ATOM 5059 O O . GLU B 1 144 ? 33.406 -3.648 16.875 1 90.88 144 GLU B O 1
ATOM 5064 N N . PHE B 1 145 ? 32.938 -5.777 17.266 1 93.56 145 PHE B N 1
ATOM 5065 C CA . PHE B 1 145 ? 31.531 -5.5 17.484 1 93.56 145 PHE B CA 1
ATOM 5066 C C . PHE B 1 145 ? 31.078 -6.043 18.844 1 93.56 145 PHE B C 1
ATOM 5068 O O . PHE B 1 145 ? 29.875 -6.137 19.109 1 93.56 145 PHE B O 1
ATOM 5075 N N . ARG B 1 146 ? 32.031 -6.465 19.672 1 95.62 146 ARG B N 1
ATOM 5076 C CA . ARG B 1 146 ? 31.688 -6.879 21.031 1 95.62 146 ARG B CA 1
ATOM 5077 C C . ARG B 1 146 ? 31.281 -5.68 21.891 1 95.62 146 ARG B C 1
ATOM 5079 O O . ARG B 1 146 ? 32.125 -4.848 22.234 1 95.62 146 ARG B O 1
ATOM 5086 N N . PRO B 1 147 ? 30.078 -5.625 22.266 1 97.31 147 PRO B N 1
ATOM 5087 C CA . PRO B 1 147 ? 29.625 -4.395 22.906 1 97.31 147 PRO B CA 1
ATOM 5088 C C . PRO B 1 147 ? 29.891 -4.395 24.422 1 97.31 147 PRO B C 1
ATOM 5090 O O . PRO B 1 147 ? 29.641 -5.398 25.094 1 97.31 147 PRO B O 1
ATOM 5093 N N . SER B 1 148 ? 30.422 -3.277 24.922 1 97.88 148 SER B N 1
ATOM 5094 C CA . SER B 1 148 ? 30.312 -3.031 26.359 1 97.88 148 SER B CA 1
ATOM 5095 C C . SER B 1 148 ? 28.859 -2.84 26.781 1 97.88 148 SER B C 1
ATOM 5097 O O . SER B 1 148 ? 28.469 -3.258 27.875 1 97.88 148 SER B O 1
ATOM 5099 N N . VAL B 1 149 ? 28.109 -2.225 25.953 1 98.31 149 VAL B N 1
ATOM 5100 C CA . VAL B 1 149 ? 26.672 -2.004 26.109 1 98.31 149 VAL B CA 1
ATOM 5101 C C . VAL B 1 149 ? 26.031 -1.859 24.719 1 98.31 149 VAL B C 1
ATOM 5103 O O . VAL B 1 149 ? 26.609 -1.274 23.812 1 98.31 149 VAL B O 1
ATOM 5106 N N . LEU B 1 150 ? 24.859 -2.461 24.547 1 98.62 150 LEU B N 1
ATOM 5107 C CA . LEU B 1 150 ? 24.047 -2.273 23.344 1 98.62 150 LEU B CA 1
ATOM 5108 C C . LEU B 1 150 ? 23.109 -1.079 23.484 1 98.62 150 LEU B C 1
ATOM 5110 O O . LEU B 1 150 ? 22.281 -1.051 24.391 1 98.62 150 LEU B O 1
ATOM 5114 N N . LEU B 1 151 ? 23.328 -0.082 22.656 1 98.81 151 LEU B N 1
ATOM 5115 C CA . LEU B 1 151 ? 22.375 1.019 22.594 1 98.81 151 LEU B CA 1
ATOM 5116 C C . LEU B 1 151 ? 21.234 0.681 21.641 1 98.81 151 LEU B C 1
ATOM 5118 O O . LEU B 1 151 ? 21.438 0.526 20.438 1 98.81 151 LEU B O 1
ATOM 5122 N N . LEU B 1 152 ? 20.031 0.573 22.172 1 98.81 152 LEU B N 1
ATOM 5123 C CA . LEU B 1 152 ? 18.859 0.167 21.391 1 98.81 152 LEU B CA 1
ATOM 5124 C C . LEU B 1 152 ? 17.891 1.331 21.219 1 98.81 152 LEU B C 1
ATOM 5126 O O . LEU B 1 152 ? 17.797 2.201 22.094 1 98.81 152 LEU B O 1
ATOM 5130 N N . LEU B 1 153 ? 17.266 1.32 20.109 1 98.56 153 LEU B N 1
ATOM 5131 C CA . LEU B 1 153 ? 16.234 2.314 19.797 1 98.56 153 LEU B CA 1
ATOM 5132 C C . LEU B 1 153 ? 14.984 2.086 20.641 1 98.56 153 LEU B C 1
ATOM 5134 O O . LEU B 1 153 ? 14.383 1.012 20.578 1 98.56 153 LEU B O 1
ATOM 5138 N N . HIS B 1 154 ? 14.602 3.092 21.406 1 98.25 154 HIS B N 1
ATOM 5139 C CA . HIS B 1 154 ? 13.375 3.066 22.188 1 98.25 154 HIS B CA 1
ATOM 5140 C C . HIS B 1 154 ? 12.93 4.477 22.562 1 98.25 154 HIS B C 1
ATOM 5142 O O . HIS B 1 154 ? 13.625 5.168 23.312 1 98.25 154 HIS B O 1
ATOM 5148 N N . GLY B 1 155 ? 11.891 4.914 22.047 1 97.56 155 GLY B N 1
ATOM 5149 C CA . GLY B 1 155 ? 11.359 6.238 22.328 1 97.56 155 GLY B CA 1
ATOM 5150 C C . GLY B 1 155 ? 10.008 6.496 21.688 1 97.56 155 GLY B C 1
ATOM 5151 O O . GLY B 1 155 ? 9.633 5.82 20.734 1 97.56 155 GLY B O 1
ATOM 5152 N N . ILE B 1 156 ? 9.305 7.457 22.188 1 97.06 156 ILE B N 1
ATOM 5153 C CA . ILE B 1 156 ? 7.953 7.773 21.719 1 97.06 156 ILE B CA 1
ATOM 5154 C C . ILE B 1 156 ? 8.023 8.719 20.531 1 97.06 156 ILE B C 1
ATOM 5156 O O . ILE B 1 156 ? 8.695 9.75 20.578 1 97.06 156 ILE B O 1
ATOM 5160 N N . ASN B 1 157 ? 7.434 8.328 19.438 1 97.81 157 ASN B N 1
ATOM 5161 C CA . ASN B 1 157 ? 7.145 9.258 18.344 1 97.81 157 ASN B CA 1
ATOM 5162 C C . ASN B 1 157 ? 5.977 10.18 18.688 1 97.81 157 ASN B C 1
ATOM 5164 O O . ASN B 1 157 ? 4.836 9.734 18.812 1 97.81 157 ASN B O 1
ATOM 5168 N N . THR B 1 158 ? 6.195 11.422 18.781 1 96.56 158 THR B N 1
ATOM 5169 C CA . THR B 1 158 ? 5.223 12.352 19.344 1 96.56 158 THR B CA 1
ATOM 5170 C C . THR B 1 158 ? 4.109 12.648 18.344 1 96.56 158 THR B C 1
ATOM 5172 O O . THR B 1 158 ? 3.074 13.211 18.703 1 96.56 158 THR B O 1
ATOM 5175 N N . ASP B 1 159 ? 4.312 12.312 17.094 1 96.44 159 ASP B N 1
ATOM 5176 C CA . ASP B 1 159 ? 3.27 12.516 16.094 1 96.44 159 ASP B CA 1
ATOM 5177 C C . ASP B 1 159 ? 2.238 11.391 16.141 1 96.44 159 ASP B C 1
ATOM 5179 O O . ASP B 1 159 ? 1.068 11.602 15.82 1 96.44 159 ASP B O 1
ATOM 5183 N N . SER B 1 160 ? 2.68 10.195 16.516 1 96.88 160 SER B N 1
ATOM 5184 C CA . SER B 1 160 ? 1.792 9.039 16.516 1 96.88 160 SER B CA 1
ATOM 5185 C C . SER B 1 160 ? 1.531 8.539 17.938 1 96.88 160 SER B C 1
ATOM 5187 O O . SER B 1 160 ? 0.602 7.766 18.172 1 96.88 160 SER B O 1
ATOM 5189 N N . ASN B 1 161 ? 2.414 8.914 18.859 1 96.94 161 ASN B N 1
ATOM 5190 C CA . ASN B 1 161 ? 2.438 8.414 20.234 1 96.94 161 ASN B CA 1
ATOM 5191 C C . ASN B 1 161 ? 2.811 6.938 20.297 1 96.94 161 ASN B C 1
ATOM 5193 O O . ASN B 1 161 ? 2.633 6.285 21.328 1 96.94 161 ASN B O 1
ATOM 5197 N N . LEU B 1 162 ? 3.291 6.371 19.203 1 97.88 162 LEU B N 1
ATOM 5198 C CA . LEU B 1 162 ? 3.799 5.004 19.172 1 97.88 162 LEU B CA 1
ATOM 5199 C C . LEU B 1 162 ? 5.277 4.961 19.531 1 97.88 162 LEU B C 1
ATOM 5201 O O . LEU B 1 162 ? 5.961 5.988 19.5 1 97.88 162 LEU B O 1
ATOM 5205 N N . ILE B 1 163 ? 5.691 3.793 19.906 1 97.69 163 ILE B N 1
ATOM 5206 C CA . ILE B 1 163 ? 7.066 3.617 20.359 1 97.69 163 ILE B CA 1
ATOM 5207 C C . ILE B 1 163 ? 7.918 3.078 19.203 1 97.69 163 ILE B C 1
ATOM 5209 O O . ILE B 1 163 ? 7.535 2.107 18.547 1 97.69 163 ILE B O 1
ATOM 5213 N N . ALA B 1 164 ? 9 3.777 18.906 1 97.06 164 ALA B N 1
ATOM 5214 C CA . ALA B 1 164 ? 10.008 3.17 18.047 1 97.06 164 ALA B CA 1
ATOM 5215 C C . ALA B 1 164 ? 10.57 1.897 18.656 1 97.06 164 ALA B C 1
ATOM 5217 O O . ALA B 1 164 ? 11.195 1.942 19.719 1 97.06 164 ALA B O 1
ATOM 5218 N N . ARG B 1 165 ? 10.5 0.856 18.016 1 94 165 ARG B N 1
ATOM 5219 C CA . ARG B 1 165 ? 10.734 -0.445 18.641 1 94 165 ARG B CA 1
ATOM 5220 C C . ARG B 1 165 ? 12.219 -0.786 18.641 1 94 165 ARG B C 1
ATOM 5222 O O . ARG B 1 165 ? 12.914 -0.568 17.641 1 94 165 ARG B O 1
ATOM 5229 N N . GLU B 1 166 ? 12.656 -1.296 19.734 1 98.06 166 GLU B N 1
ATOM 5230 C CA . GLU B 1 166 ? 14.039 -1.731 19.875 1 98.06 166 GLU B CA 1
ATOM 5231 C C . GLU B 1 166 ? 14.297 -3.021 19.109 1 98.06 166 GLU B C 1
ATOM 5233 O O . GLU B 1 166 ? 13.375 -3.789 18.844 1 98.06 166 GLU B O 1
ATOM 5238 N N . ALA B 1 167 ? 15.547 -3.156 18.734 1 98.5 167 ALA B N 1
ATOM 5239 C CA . ALA B 1 167 ? 15.961 -4.414 18.109 1 98.5 167 ALA B CA 1
ATOM 5240 C C . ALA B 1 167 ? 15.734 -5.59 19.062 1 98.5 167 ALA B C 1
ATOM 5242 O O . ALA B 1 167 ? 15.984 -5.477 20.266 1 98.5 167 ALA B O 1
ATOM 5243 N N . VAL B 1 168 ? 15.242 -6.668 18.578 1 98 168 VAL B N 1
ATOM 5244 C CA . VAL B 1 168 ? 15.055 -7.91 19.312 1 98 168 VAL B CA 1
ATOM 5245 C C . VAL B 1 168 ? 15.695 -9.062 18.547 1 98 168 VAL B C 1
ATOM 5247 O O . VAL B 1 168 ? 15.57 -9.156 17.328 1 98 168 VAL B O 1
ATOM 5250 N N . PHE B 1 169 ? 16.469 -9.828 19.203 1 97.81 169 PHE B N 1
ATOM 5251 C CA . PHE B 1 169 ? 17.078 -11.016 18.609 1 97.81 169 PHE B CA 1
ATOM 5252 C C . PHE B 1 169 ? 17.312 -12.086 19.672 1 97.81 169 PHE B C 1
ATOM 5254 O O . PHE B 1 169 ? 17.406 -11.773 20.859 1 97.81 169 PHE B O 1
ATOM 5261 N N . ASP B 1 170 ? 17.422 -13.32 19.266 1 97.25 170 ASP B N 1
ATOM 5262 C CA . ASP B 1 170 ? 17.688 -14.422 20.172 1 97.25 170 ASP B CA 1
ATOM 5263 C C . ASP B 1 170 ? 19.078 -14.281 20.812 1 97.25 170 ASP B C 1
ATOM 5265 O O . ASP B 1 170 ? 20.078 -14.195 20.109 1 97.25 170 ASP B O 1
ATOM 5269 N N . GLY B 1 171 ? 19.141 -14.234 22.125 1 97.69 171 GLY B N 1
ATOM 5270 C CA . GLY B 1 171 ? 20.406 -14.141 22.828 1 97.69 171 GLY B CA 1
ATOM 5271 C C . GLY B 1 171 ? 20.703 -12.75 23.344 1 97.69 171 GLY B C 1
ATOM 5272 O O . GLY B 1 171 ? 21.766 -12.508 23.922 1 97.69 171 GLY B O 1
ATOM 5273 N N . ILE B 1 172 ? 19.781 -11.859 23.125 1 97.81 172 ILE B N 1
ATOM 5274 C CA . ILE B 1 172 ? 20.016 -10.461 23.5 1 97.81 172 ILE B CA 1
ATOM 5275 C C . ILE B 1 172 ? 20.234 -10.359 25.016 1 97.81 172 ILE B C 1
ATOM 5277 O O . ILE B 1 172 ? 20.891 -9.43 25.5 1 97.81 172 ILE B O 1
ATOM 5281 N N . SER B 1 173 ? 19.719 -11.281 25.844 1 97.12 173 SER B N 1
ATOM 5282 C CA . SER B 1 173 ? 19.812 -11.273 27.297 1 97.12 173 SER B CA 1
ATOM 5283 C C . SER B 1 173 ? 21.25 -11.422 27.766 1 97.12 173 SER B C 1
ATOM 5285 O O . SER B 1 173 ? 21.562 -11.156 28.922 1 97.12 173 SER B O 1
ATOM 5287 N N . LYS B 1 174 ? 22.109 -11.82 26.875 1 97 174 LYS B N 1
ATOM 5288 C CA . LYS B 1 174 ? 23.531 -12.016 27.219 1 97 174 LYS B CA 1
ATOM 5289 C C . LYS B 1 174 ? 24.266 -10.672 27.281 1 97 174 LYS B C 1
ATOM 5291 O O . LYS B 1 174 ? 25.391 -10.602 27.75 1 97 174 LYS B O 1
ATOM 5296 N N . PHE B 1 175 ? 23.625 -9.656 26.859 1 98.38 175 PHE B N 1
ATOM 5297 C CA . PHE B 1 175 ? 24.312 -8.375 26.719 1 98.38 175 PHE B CA 1
ATOM 5298 C C . PHE B 1 175 ? 23.656 -7.316 27.609 1 98.38 175 PHE B C 1
ATOM 5300 O O . PHE B 1 175 ? 22.469 -7.395 27.906 1 98.38 175 PHE B O 1
ATOM 5307 N N . LYS B 1 176 ? 24.516 -6.395 28.062 1 97.88 176 LYS B N 1
ATOM 5308 C CA . LYS B 1 176 ? 23.984 -5.191 28.688 1 97.88 176 LYS B CA 1
ATOM 5309 C C . LYS B 1 176 ? 23.312 -4.281 27.656 1 97.88 176 LYS B C 1
ATOM 5311 O O . LYS B 1 176 ? 23.875 -4.02 26.594 1 97.88 176 LYS B O 1
ATOM 5316 N N . VAL B 1 177 ? 22.078 -3.852 28 1 98.25 177 VAL B N 1
ATOM 5317 C CA . VAL B 1 177 ? 21.328 -3.064 27.031 1 98.25 177 VAL B CA 1
ATOM 5318 C C . VAL B 1 177 ? 20.969 -1.705 27.641 1 98.25 177 VAL B C 1
ATOM 5320 O O . VAL B 1 177 ? 20.766 -1.589 28.844 1 98.25 177 VAL B O 1
ATOM 5323 N N . ASP B 1 178 ? 21.062 -0.659 26.875 1 98.38 178 ASP B N 1
ATOM 5324 C CA . ASP B 1 178 ? 20.578 0.682 27.188 1 98.38 178 ASP B CA 1
ATOM 5325 C C . ASP B 1 178 ? 19.5 1.112 26.203 1 98.38 178 ASP B C 1
ATOM 5327 O O . ASP B 1 178 ? 19.719 1.105 24.984 1 98.38 178 ASP B O 1
ATOM 5331 N N . LYS B 1 179 ? 18.328 1.49 26.688 1 98 179 LYS B N 1
ATOM 5332 C CA . LYS B 1 179 ? 17.188 1.867 25.844 1 98 179 LYS B CA 1
ATOM 5333 C C . LYS B 1 179 ? 16.875 3.355 25.969 1 98 179 LYS B C 1
ATOM 5335 O O . LYS B 1 179 ? 15.82 3.814 25.547 1 98 179 LYS B O 1
ATOM 5340 N N . VAL B 1 180 ? 17.781 4.125 26.531 1 96.75 180 VAL B N 1
ATOM 5341 C CA . VAL B 1 180 ? 17.484 5.508 26.875 1 96.75 180 VAL B CA 1
ATOM 5342 C C . VAL B 1 180 ? 18.297 6.457 26 1 96.75 180 VAL B C 1
ATOM 5344 O O . VAL B 1 180 ? 17.766 7.445 25.484 1 96.75 180 VAL B O 1
ATOM 5347 N N . ILE B 1 181 ? 19.5 6.168 25.75 1 97.44 181 ILE B N 1
ATOM 5348 C CA . ILE B 1 181 ? 20.484 7.102 25.219 1 97.44 181 ILE B CA 1
ATOM 5349 C C . ILE B 1 181 ? 20.234 7.32 23.734 1 97.44 181 ILE B C 1
ATOM 5351 O O . ILE B 1 181 ? 20.297 8.453 23.25 1 97.44 181 ILE B O 1
ATOM 5355 N N . LEU B 1 182 ? 19.938 6.301 23.016 1 98.5 182 LEU B N 1
ATOM 5356 C CA . LEU B 1 182 ? 20.047 6.312 21.562 1 98.5 182 LEU B CA 1
ATOM 5357 C C . LEU B 1 182 ? 18.953 7.168 20.938 1 98.5 182 LEU B C 1
ATOM 5359 O O . LEU B 1 182 ? 19.234 7.992 20.062 1 98.5 182 LEU B O 1
ATOM 5363 N N . PHE B 1 183 ? 17.719 7.07 21.359 1 98.25 183 PHE B N 1
ATOM 5364 C CA . PHE B 1 183 ? 16.547 7.617 20.672 1 98.25 183 PHE B CA 1
ATOM 5365 C C . PHE B 1 183 ? 16.672 9.133 20.531 1 98.25 183 PHE B C 1
ATOM 5367 O O . PHE B 1 183 ? 16.594 9.656 19.406 1 98.25 183 PHE B O 1
ATOM 5374 N N . PRO B 1 184 ? 16.906 9.922 21.562 1 97.5 184 PRO B N 1
ATOM 5375 C CA . PRO B 1 184 ? 16.984 11.375 21.375 1 97.5 184 PRO B CA 1
ATOM 5376 C C . PRO B 1 184 ? 18.141 11.797 20.484 1 97.5 184 PRO B C 1
ATOM 5378 O O . PRO B 1 184 ? 18.031 12.781 19.75 1 97.5 184 PRO B O 1
ATOM 5381 N N . GLU B 1 185 ? 19.266 11.055 20.5 1 98 185 GLU B N 1
ATOM 5382 C CA . GLU B 1 185 ? 20.438 11.422 19.719 1 98 185 GLU B CA 1
ATOM 5383 C C . GLU B 1 185 ? 20.219 11.172 18.234 1 98 185 GLU B C 1
ATOM 5385 O O . GLU B 1 185 ? 20.516 12.031 17.406 1 98 185 GLU B O 1
ATOM 5390 N N . ILE B 1 186 ? 19.719 10 17.969 1 98.69 186 ILE B N 1
ATOM 5391 C CA . ILE B 1 186 ? 19.531 9.656 16.562 1 98.69 186 ILE B CA 1
ATOM 5392 C C . ILE B 1 186 ? 18.391 10.484 15.977 1 98.69 186 ILE B C 1
ATOM 5394 O O . ILE B 1 186 ? 18.422 10.875 14.812 1 98.69 186 ILE B O 1
ATOM 5398 N N . ALA B 1 187 ? 17.328 10.797 16.719 1 98.44 187 ALA B N 1
ATOM 5399 C CA . ALA B 1 187 ? 16.25 11.672 16.281 1 98.44 187 ALA B CA 1
ATOM 5400 C C . ALA B 1 187 ? 16.781 13.07 15.961 1 98.44 187 ALA B C 1
ATOM 5402 O O . ALA B 1 187 ? 16.391 13.672 14.953 1 98.44 187 ALA B O 1
ATOM 5403 N N . GLU B 1 188 ? 17.656 13.555 16.812 1 98.06 188 GLU B N 1
ATOM 5404 C CA . GLU B 1 188 ? 18.219 14.875 16.578 1 98.06 188 GLU B CA 1
ATOM 5405 C C . GLU B 1 188 ? 19.047 14.898 15.297 1 98.06 188 GLU B C 1
ATOM 5407 O O . GLU B 1 188 ? 19.047 15.891 14.57 1 98.06 188 GLU B O 1
ATOM 5412 N N . CYS B 1 189 ? 19.781 13.828 15.07 1 98.56 189 CYS B N 1
ATOM 5413 C CA . CYS B 1 189 ? 20.5 13.734 13.812 1 98.56 189 CYS B CA 1
ATOM 5414 C C . CYS B 1 189 ? 19.547 13.844 12.625 1 98.56 189 CYS B C 1
ATOM 5416 O O . CYS B 1 189 ? 19.875 14.477 11.617 1 98.56 189 CYS B O 1
ATOM 5418 N N . ARG B 1 190 ? 18.359 13.258 12.727 1 98.69 190 ARG B N 1
ATOM 5419 C CA . ARG B 1 190 ? 17.391 13.242 11.641 1 98.69 190 ARG B CA 1
ATOM 5420 C C . ARG B 1 190 ? 16.734 14.602 11.477 1 98.69 190 ARG B C 1
ATOM 5422 O O . ARG B 1 190 ? 16.156 14.898 10.43 1 98.69 190 ARG B O 1
ATOM 5429 N N . VAL B 1 191 ? 16.781 15.453 12.469 1 98.62 191 VAL B N 1
ATOM 5430 C CA . VAL B 1 191 ? 16.188 16.781 12.406 1 98.62 191 VAL B CA 1
ATOM 5431 C C . VAL B 1 191 ? 16.984 17.688 11.477 1 98.62 191 VAL B C 1
ATOM 5433 O O . VAL B 1 191 ? 16.422 18.469 10.711 1 98.62 191 VAL B O 1
ATOM 5436 N N . ILE B 1 192 ? 18.312 17.578 11.539 1 98.62 192 ILE B N 1
ATOM 5437 C CA . ILE B 1 192 ? 19.203 18.406 10.727 1 98.62 192 ILE B CA 1
ATOM 5438 C C . ILE B 1 192 ? 19.688 17.609 9.516 1 98.62 192 ILE B C 1
ATOM 5440 O O . ILE B 1 192 ? 20.484 16.672 9.656 1 98.62 192 ILE B O 1
ATOM 5444 N N . LYS B 1 193 ? 19.266 18 8.375 1 98.81 193 LYS B N 1
ATOM 5445 C CA . LYS B 1 193 ? 19.562 17.234 7.164 1 98.81 193 LYS B CA 1
ATOM 5446 C C . LYS B 1 193 ? 20.969 17.578 6.645 1 98.81 193 LYS B C 1
ATOM 5448 O O . LYS B 1 193 ? 21.391 18.734 6.691 1 98.81 193 LYS B O 1
ATOM 5453 N N . THR B 1 194 ? 21.672 16.594 6.109 1 98.62 194 THR B N 1
ATOM 5454 C CA . THR B 1 194 ? 22.906 16.797 5.375 1 98.62 194 THR B CA 1
ATOM 5455 C C . THR B 1 194 ? 22.625 17.266 3.951 1 98.62 194 THR B C 1
ATOM 5457 O O . THR B 1 194 ? 21.516 17.125 3.457 1 98.62 194 THR B O 1
ATOM 5460 N N . PRO B 1 195 ? 23.688 17.797 3.299 1 98.5 195 PRO B N 1
ATOM 5461 C CA . PRO B 1 195 ? 23.5 18.172 1.895 1 98.5 195 PRO B CA 1
ATOM 5462 C C . PRO B 1 195 ? 23.047 17 1.024 1 98.5 195 PRO B C 1
ATOM 5464 O O . PRO B 1 195 ? 22.219 17.172 0.12 1 98.5 195 PRO B O 1
ATOM 5467 N N . MET B 1 196 ? 23.531 15.797 1.271 1 98.75 196 MET B N 1
ATOM 5468 C CA . MET B 1 196 ? 23.125 14.641 0.48 1 98.75 196 MET B CA 1
ATOM 5469 C C . MET B 1 196 ? 21.672 14.281 0.74 1 98.75 196 MET B C 1
ATOM 5471 O O . MET B 1 196 ? 20.938 13.906 -0.182 1 98.75 196 MET B O 1
ATOM 5475 N N . GLU B 1 197 ? 21.219 14.375 1.997 1 98.88 197 GLU B N 1
ATOM 5476 C CA . GLU B 1 197 ? 19.812 14.172 2.295 1 98.88 197 GLU B CA 1
ATOM 5477 C C . GLU B 1 197 ? 18.938 15.203 1.579 1 98.88 197 GLU B C 1
ATOM 5479 O O . GLU B 1 197 ? 17.891 14.867 1.042 1 98.88 197 GLU B O 1
ATOM 5484 N N . LEU B 1 198 ? 19.391 16.406 1.605 1 98.88 198 LEU B N 1
ATOM 5485 C CA . LEU B 1 198 ? 18.641 17.5 0.979 1 98.88 198 LEU B CA 1
ATOM 5486 C C . LEU B 1 198 ? 18.5 17.266 -0.521 1 98.88 198 LEU B C 1
ATOM 5488 O O . LEU B 1 198 ? 17.484 17.625 -1.116 1 98.88 198 LEU B O 1
ATOM 5492 N N . GLU B 1 199 ? 19.516 16.703 -1.102 1 98.75 199 GLU B N 1
ATOM 5493 C CA . GLU B 1 199 ? 19.422 16.406 -2.527 1 98.75 199 GLU B CA 1
ATOM 5494 C C . GLU B 1 199 ? 18.281 15.43 -2.82 1 98.75 199 GLU B C 1
ATOM 5496 O O . GLU B 1 199 ? 17.562 15.586 -3.814 1 98.75 199 GLU B O 1
ATOM 5501 N N . VAL B 1 200 ? 18.109 14.438 -2.027 1 98.88 200 VAL B N 1
ATOM 5502 C CA . VAL B 1 200 ? 17.031 13.477 -2.219 1 98.88 200 VAL B CA 1
ATOM 5503 C C . VAL B 1 200 ? 15.688 14.156 -1.987 1 98.88 200 VAL B C 1
ATOM 5505 O O . VAL B 1 200 ? 14.734 13.93 -2.734 1 98.88 200 VAL B O 1
ATOM 5508 N N . ILE B 1 201 ? 15.586 14.992 -0.947 1 98.88 201 ILE B N 1
ATOM 5509 C CA . ILE B 1 201 ? 14.352 15.703 -0.646 1 98.88 201 ILE B CA 1
ATOM 5510 C C . ILE B 1 201 ? 14.023 16.672 -1.787 1 98.88 201 ILE B C 1
ATOM 5512 O O . ILE B 1 201 ? 12.867 16.797 -2.18 1 98.88 201 ILE B O 1
ATOM 5516 N N . ARG B 1 202 ? 15.047 17.359 -2.354 1 98.81 202 ARG B N 1
ATOM 5517 C CA . ARG B 1 202 ? 14.844 18.203 -3.527 1 98.81 202 ARG B CA 1
ATOM 5518 C C . ARG B 1 202 ? 14.266 17.391 -4.688 1 98.81 202 ARG B C 1
ATOM 5520 O O . ARG B 1 202 ? 13.383 17.875 -5.402 1 98.81 202 ARG B O 1
ATOM 5527 N N . TYR B 1 203 ? 14.789 16.188 -4.848 1 98.75 203 TYR B N 1
ATOM 5528 C CA . TYR B 1 203 ? 14.32 15.336 -5.93 1 98.75 203 TYR B CA 1
ATOM 5529 C C . TYR B 1 203 ? 12.852 14.969 -5.738 1 98.75 203 TYR B C 1
ATOM 5531 O O . TYR B 1 203 ? 12.055 15.055 -6.68 1 98.75 203 TYR B O 1
ATOM 5539 N N . THR B 1 204 ? 12.461 14.539 -4.527 1 98.88 204 THR B N 1
ATOM 5540 C CA . THR B 1 204 ? 11.07 14.188 -4.273 1 98.88 204 THR B CA 1
ATOM 5541 C C . THR B 1 204 ? 10.164 15.391 -4.477 1 98.88 204 THR B C 1
ATOM 5543 O O . THR B 1 204 ? 9.039 15.258 -4.969 1 98.88 204 THR B O 1
ATOM 5546 N N . ASN B 1 205 ? 10.617 16.562 -4.082 1 98.88 205 ASN B N 1
ATOM 5547 C CA . ASN B 1 205 ? 9.844 17.781 -4.309 1 98.88 205 ASN B CA 1
ATOM 5548 C C . ASN B 1 205 ? 9.688 18.078 -5.797 1 98.88 205 ASN B C 1
ATOM 5550 O O . ASN B 1 205 ? 8.617 18.5 -6.242 1 98.88 205 ASN B O 1
ATOM 5554 N N . LYS B 1 206 ? 10.75 17.891 -6.504 1 98.75 206 LYS B N 1
ATOM 5555 C CA . LYS B 1 206 ? 10.703 18.109 -7.949 1 98.75 206 LYS B CA 1
ATOM 5556 C C . LYS B 1 206 ? 9.664 17.203 -8.602 1 98.75 206 LYS B C 1
ATOM 5558 O O . LYS B 1 206 ? 8.789 17.672 -9.336 1 98.75 206 LYS B O 1
ATOM 5563 N N . ILE B 1 207 ? 9.742 15.906 -8.352 1 98.75 207 ILE B N 1
ATOM 5564 C CA . ILE B 1 207 ? 8.852 14.914 -8.953 1 98.75 207 ILE B CA 1
ATOM 5565 C C . ILE B 1 207 ? 7.414 15.203 -8.531 1 98.75 207 ILE B C 1
ATOM 5567 O O . ILE B 1 207 ? 6.508 15.203 -9.367 1 98.75 207 ILE B O 1
ATOM 5571 N N . SER B 1 208 ? 7.172 15.461 -7.25 1 98.94 208 SER B N 1
ATOM 5572 C CA . SER B 1 208 ? 5.828 15.758 -6.758 1 98.94 208 SER B CA 1
ATOM 5573 C C . SER B 1 208 ? 5.277 17.031 -7.387 1 98.94 208 SER B C 1
ATOM 5575 O O . SER B 1 208 ? 4.098 17.094 -7.742 1 98.94 208 SER B O 1
ATOM 5577 N N . SER B 1 209 ? 6.102 18.031 -7.457 1 98.88 209 SER B N 1
ATOM 5578 C CA . SER B 1 209 ? 5.684 19.281 -8.086 1 98.88 209 SER B CA 1
ATOM 5579 C C . SER B 1 209 ? 5.23 19.047 -9.523 1 98.88 209 SER B C 1
ATOM 5581 O O . SER B 1 209 ? 4.16 19.516 -9.922 1 98.88 209 SER B O 1
ATOM 5583 N N . GLU B 1 210 ? 6.062 18.344 -10.242 1 98.62 210 GLU B N 1
ATOM 5584 C CA . GLU B 1 210 ? 5.734 18.047 -11.633 1 98.62 210 GLU B CA 1
ATOM 5585 C C . GLU B 1 210 ? 4.434 17.25 -11.734 1 98.62 210 GLU B C 1
ATOM 5587 O O . GLU B 1 210 ? 3.631 17.469 -12.641 1 98.62 210 GLU B O 1
ATOM 5592 N N . ALA B 1 211 ? 4.254 16.328 -10.852 1 98.75 211 ALA B N 1
ATOM 5593 C CA . ALA B 1 211 ? 3.039 15.508 -10.844 1 98.75 211 ALA B CA 1
ATOM 5594 C C . ALA B 1 211 ? 1.809 16.375 -10.57 1 98.75 211 ALA B C 1
ATOM 5596 O O . ALA B 1 211 ? 0.768 16.188 -11.211 1 98.75 211 ALA B O 1
ATOM 5597 N N . HIS B 1 212 ? 1.863 17.281 -9.594 1 98.81 212 HIS B N 1
ATOM 5598 C CA . HIS B 1 212 ? 0.769 18.219 -9.328 1 98.81 212 HIS B CA 1
ATOM 5599 C C . HIS B 1 212 ? 0.437 19.047 -10.57 1 98.81 212 HIS B C 1
ATOM 5601 O O . HIS B 1 212 ? -0.737 19.266 -10.867 1 98.81 212 HIS B O 1
ATOM 5607 N N . ILE B 1 213 ? 1.453 19.516 -11.211 1 98.75 213 ILE B N 1
ATOM 5608 C CA . ILE B 1 213 ? 1.257 20.328 -12.414 1 98.75 213 ILE B CA 1
ATOM 5609 C C . ILE B 1 213 ? 0.549 19.5 -13.484 1 98.75 213 ILE B C 1
ATOM 5611 O O . ILE B 1 213 ? -0.365 19.984 -14.156 1 98.75 213 ILE B O 1
ATOM 5615 N N . GLN B 1 214 ? 0.97 18.219 -13.641 1 97.69 214 GLN B N 1
ATOM 5616 C CA . GLN B 1 214 ? 0.31 17.297 -14.578 1 97.69 214 GLN B CA 1
ATOM 5617 C C . GLN B 1 214 ? -1.188 17.219 -14.297 1 97.69 214 GLN B C 1
ATOM 5619 O O . GLN B 1 214 ? -1.999 17.203 -15.219 1 97.69 214 GLN B O 1
ATOM 5624 N N . ILE B 1 215 ? -1.584 17.141 -13.086 1 98.06 215 ILE B N 1
ATOM 5625 C CA . ILE B 1 215 ? -2.984 17.047 -12.688 1 98.06 215 ILE B CA 1
ATOM 5626 C C . ILE B 1 215 ? -3.711 18.344 -13.047 1 98.06 215 ILE B C 1
ATOM 5628 O O . ILE B 1 215 ? -4.828 18.312 -13.562 1 98.06 215 ILE B O 1
ATOM 5632 N N . MET B 1 216 ? -3.086 19.469 -12.719 1 98.31 216 MET B N 1
ATOM 5633 C CA . MET B 1 216 ? -3.697 20.766 -13.039 1 98.31 216 MET B CA 1
ATOM 5634 C C . MET B 1 216 ? -3.984 20.859 -14.539 1 98.31 216 MET B C 1
ATOM 5636 O O . MET B 1 216 ? -5.039 21.359 -14.938 1 98.31 216 MET B O 1
ATOM 5640 N N . GLN B 1 217 ? -3.082 20.344 -15.336 1 97.88 217 GLN B N 1
ATOM 5641 C CA . GLN B 1 217 ? -3.195 20.438 -16.797 1 97.88 217 GLN B CA 1
ATOM 5642 C C . GLN B 1 217 ? -4.277 19.5 -17.312 1 97.88 217 GLN B C 1
ATOM 5644 O O . GLN B 1 217 ? -4.871 19.75 -18.359 1 97.88 217 GLN B O 1
ATOM 5649 N N . LYS B 1 218 ? -4.562 18.453 -16.562 1 96.31 218 LYS B N 1
ATOM 5650 C CA . LYS B 1 218 ? -5.516 17.453 -17.016 1 96.31 218 LYS B CA 1
ATOM 5651 C C . LYS B 1 218 ? -6.883 17.656 -16.359 1 96.31 218 LYS B C 1
ATOM 5653 O O . LYS B 1 218 ? -7.875 17.062 -16.797 1 96.31 218 LYS B O 1
ATOM 5658 N N . MET B 1 219 ? -7.004 18.516 -15.398 1 97 219 MET B N 1
ATOM 5659 C CA . MET B 1 219 ? -8.18 18.656 -14.547 1 97 219 MET B CA 1
ATOM 5660 C C . MET B 1 219 ? -9.367 19.172 -15.352 1 97 219 MET B C 1
ATOM 5662 O O . MET B 1 219 ? -9.234 20.141 -16.109 1 97 219 MET B O 1
ATOM 5666 N N . LYS B 1 220 ? -10.5 18.547 -15.18 1 95.31 220 LYS B N 1
ATOM 5667 C CA . LYS B 1 220 ? -11.766 19 -15.734 1 95.31 220 LYS B CA 1
ATOM 5668 C C . LYS B 1 220 ? -12.938 18.547 -14.867 1 95.31 220 LYS B C 1
ATOM 5670 O O . LYS B 1 220 ? -12.938 17.438 -14.336 1 95.31 220 LYS B O 1
ATOM 5675 N N . PRO B 1 221 ? -13.945 19.5 -14.781 1 97.19 221 PRO B N 1
ATOM 5676 C CA . PRO B 1 221 ? -15.156 19.016 -14.109 1 97.19 221 PRO B CA 1
ATOM 5677 C C . PRO B 1 221 ? -15.695 17.719 -14.703 1 97.19 221 PRO B C 1
ATOM 5679 O O . PRO B 1 221 ? -15.641 17.531 -15.922 1 97.19 221 PRO B O 1
ATOM 5682 N N . GLY B 1 222 ? -16.25 16.859 -13.859 1 96.25 222 GLY B N 1
ATOM 5683 C CA . GLY B 1 222 ? -16.75 15.562 -14.289 1 96.25 222 GLY B CA 1
ATOM 5684 C C . GLY B 1 222 ? -15.82 14.422 -13.906 1 96.25 222 GLY B C 1
ATOM 5685 O O . GLY B 1 222 ? -16.25 13.273 -13.789 1 96.25 222 GLY B O 1
ATOM 5686 N N . MET B 1 223 ? -14.578 14.672 -13.695 1 96.62 223 MET B N 1
ATOM 5687 C CA . MET B 1 223 ? -13.609 13.672 -13.25 1 96.62 223 MET B CA 1
ATOM 5688 C C . MET B 1 223 ? -13.914 13.211 -11.828 1 96.62 223 MET B C 1
ATOM 5690 O O . MET B 1 223 ? -14.523 13.953 -11.055 1 96.62 223 MET B O 1
ATOM 5694 N N . LYS B 1 224 ? -13.539 11.977 -11.539 1 97.88 224 LYS B N 1
ATOM 5695 C CA . LYS B 1 224 ? -13.492 11.531 -10.148 1 97.88 224 LYS B CA 1
ATOM 5696 C C . LYS B 1 224 ? -12.219 12.008 -9.461 1 97.88 224 LYS B C 1
ATOM 5698 O O . LYS B 1 224 ? -11.148 12.031 -10.078 1 97.88 224 LYS B O 1
ATOM 5703 N N . GLU B 1 225 ? -12.32 12.336 -8.133 1 98.69 225 GLU B N 1
ATOM 5704 C CA . GLU B 1 225 ? -11.156 12.734 -7.352 1 98.69 225 GLU B CA 1
ATOM 5705 C C . GLU B 1 225 ? -10.031 11.711 -7.465 1 98.69 225 GLU B C 1
ATOM 5707 O O . GLU B 1 225 ? -8.859 12.078 -7.609 1 98.69 225 GLU B O 1
ATOM 5712 N N . TYR B 1 226 ? -10.359 10.383 -7.473 1 98.56 226 TYR B N 1
ATOM 5713 C CA . TYR B 1 226 ? -9.336 9.344 -7.473 1 98.56 226 TYR B CA 1
ATOM 5714 C C . TYR B 1 226 ? -8.641 9.266 -8.828 1 98.56 226 TYR B C 1
ATOM 5716 O O . TYR B 1 226 ? -7.57 8.664 -8.945 1 98.56 226 TYR B O 1
ATOM 5724 N N . GLN B 1 227 ? -9.227 9.781 -9.859 1 98.44 227 GLN B N 1
ATOM 5725 C CA . GLN B 1 227 ? -8.539 9.828 -11.148 1 98.44 227 GLN B CA 1
ATOM 5726 C C . GLN B 1 227 ? -7.367 10.797 -11.117 1 98.44 227 GLN B C 1
ATOM 5728 O O . GLN B 1 227 ? -6.348 10.57 -11.773 1 98.44 227 GLN B O 1
ATOM 5733 N N . ALA B 1 228 ? -7.512 11.906 -10.328 1 98.56 228 ALA B N 1
ATOM 5734 C CA . ALA B 1 228 ? -6.375 12.781 -10.07 1 98.56 228 ALA B CA 1
ATOM 5735 C C . ALA B 1 228 ? -5.301 12.062 -9.258 1 98.56 228 ALA B C 1
ATOM 5737 O O . ALA B 1 228 ? -4.105 12.18 -9.555 1 98.56 228 ALA B O 1
ATOM 5738 N N . GLU B 1 229 ? -5.746 11.336 -8.258 1 98.62 229 GLU B N 1
ATOM 5739 C CA . GLU B 1 229 ? -4.812 10.547 -7.465 1 98.62 229 GLU B CA 1
ATOM 5740 C C . GLU B 1 229 ? -4.055 9.555 -8.336 1 98.62 229 GLU B C 1
ATOM 5742 O O . GLU B 1 229 ? -2.832 9.43 -8.227 1 98.62 229 GLU B O 1
ATOM 5747 N N . ALA B 1 230 ? -4.777 8.836 -9.211 1 98.5 230 ALA B N 1
ATOM 5748 C CA . ALA B 1 230 ? -4.168 7.855 -10.109 1 98.5 230 ALA B CA 1
ATOM 5749 C C . ALA B 1 230 ? -3.109 8.508 -11 1 98.5 230 ALA B C 1
ATOM 5751 O O . ALA B 1 230 ? -2.029 7.949 -11.195 1 98.5 230 ALA B O 1
ATOM 5752 N N . THR B 1 231 ? -3.41 9.672 -11.508 1 98.12 231 THR B N 1
ATOM 5753 C CA . THR B 1 231 ? -2.488 10.422 -12.352 1 98.12 231 THR B CA 1
ATOM 5754 C C . THR B 1 231 ? -1.225 10.797 -11.586 1 98.12 231 THR B C 1
ATOM 5756 O O . THR B 1 231 ? -0.114 10.664 -12.102 1 98.12 231 THR B O 1
ATOM 5759 N N . PHE B 1 232 ? -1.39 11.273 -10.391 1 98.75 232 PHE B N 1
ATOM 5760 C CA . PHE B 1 232 ? -0.264 11.625 -9.531 1 98.75 232 PHE B CA 1
ATOM 5761 C C . PHE B 1 232 ? 0.634 10.414 -9.297 1 98.75 232 PHE B C 1
ATOM 5763 O O . PHE B 1 232 ? 1.854 10.5 -9.453 1 98.75 232 PHE B O 1
ATOM 5770 N N . LEU B 1 233 ? -0.001 9.289 -8.914 1 98.62 233 LEU B N 1
ATOM 5771 C CA . LEU B 1 233 ? 0.732 8.07 -8.594 1 98.62 233 LEU B CA 1
ATOM 5772 C C . LEU B 1 233 ? 1.522 7.574 -9.797 1 98.62 233 LEU B C 1
ATOM 5774 O O . LEU B 1 233 ? 2.684 7.18 -9.664 1 98.62 233 LEU B O 1
ATOM 5778 N N . GLU B 1 234 ? 0.92 7.602 -10.922 1 98.38 234 GLU B N 1
ATOM 5779 C CA . GLU B 1 234 ? 1.612 7.145 -12.125 1 98.38 234 GLU B CA 1
ATOM 5780 C C . GLU B 1 234 ? 2.84 8.008 -12.414 1 98.38 234 GLU B C 1
ATOM 5782 O O . GLU B 1 234 ? 3.924 7.48 -12.68 1 98.38 234 GLU B O 1
ATOM 5787 N N . TYR B 1 235 ? 2.668 9.328 -12.375 1 98.56 235 TYR B N 1
ATOM 5788 C CA . TYR B 1 235 ? 3.781 10.211 -12.695 1 98.56 235 TYR B CA 1
ATOM 5789 C C . TYR B 1 235 ? 4.965 9.961 -11.773 1 98.56 235 TYR B C 1
ATOM 5791 O O . TYR B 1 235 ? 6.102 9.828 -12.234 1 98.56 235 TYR B O 1
ATOM 5799 N N . CYS B 1 236 ? 4.676 9.922 -10.484 1 98.75 236 CYS B N 1
ATOM 5800 C CA . CYS B 1 236 ? 5.727 9.742 -9.492 1 98.75 236 CYS B CA 1
ATOM 5801 C C . CYS B 1 236 ? 6.488 8.445 -9.727 1 98.75 236 CYS B C 1
ATOM 5803 O O . CYS B 1 236 ? 7.715 8.406 -9.594 1 98.75 236 CYS B O 1
ATOM 5805 N N . TYR B 1 237 ? 5.723 7.418 -10.086 1 98.56 237 TYR B N 1
ATOM 5806 C CA . TYR B 1 237 ? 6.34 6.105 -10.25 1 98.56 237 TYR B CA 1
ATOM 5807 C C . TYR B 1 237 ? 7 5.98 -11.625 1 98.56 237 TYR B C 1
ATOM 5809 O O . TYR B 1 237 ? 8.195 5.703 -11.719 1 98.56 237 TYR B O 1
ATOM 5817 N N . TYR B 1 238 ? 6.316 6.316 -12.656 1 98.38 238 TYR B N 1
ATOM 5818 C CA . TYR B 1 238 ? 6.762 6.164 -14.039 1 98.38 238 TYR B CA 1
ATOM 5819 C C . TYR B 1 238 ? 7.961 7.059 -14.328 1 98.38 238 TYR B C 1
ATOM 5821 O O . TYR B 1 238 ? 8.961 6.605 -14.883 1 98.38 238 TYR B O 1
ATOM 5829 N N . VAL B 1 239 ? 7.871 8.32 -13.914 1 98.19 239 VAL B N 1
ATOM 5830 C CA . VAL B 1 239 ? 8.906 9.297 -14.227 1 98.19 239 VAL B CA 1
ATOM 5831 C C . VAL B 1 239 ? 9.93 9.344 -13.094 1 98.19 239 VAL B C 1
ATOM 5833 O O . VAL B 1 239 ? 11.141 9.375 -13.344 1 98.19 239 VAL B O 1
ATOM 5836 N N . GLY B 1 240 ? 9.469 9.266 -11.852 1 98.38 240 GLY B N 1
ATOM 5837 C CA . GLY B 1 240 ? 10.336 9.539 -10.719 1 98.38 240 GLY B CA 1
ATOM 5838 C C . GLY B 1 240 ? 10.945 8.289 -10.109 1 98.38 240 GLY B C 1
ATOM 5839 O O . GLY B 1 240 ? 11.859 8.367 -9.289 1 98.38 240 GLY B O 1
ATOM 5840 N N . GLY B 1 241 ? 10.414 7.129 -10.5 1 98.12 241 GLY B N 1
ATOM 5841 C CA . GLY B 1 241 ? 10.859 5.906 -9.852 1 98.12 241 GLY B CA 1
ATOM 5842 C C . GLY B 1 241 ? 10.414 5.801 -8.406 1 98.12 241 GLY B C 1
ATOM 5843 O O . GLY B 1 241 ? 11.039 5.094 -7.609 1 98.12 241 GLY B O 1
ATOM 5844 N N . CYS B 1 242 ? 9.406 6.566 -8.047 1 98.44 242 CYS B N 1
ATOM 5845 C CA . CYS B 1 242 ? 8.883 6.562 -6.684 1 98.44 242 CYS B CA 1
ATOM 5846 C C . CYS B 1 242 ? 7.785 5.52 -6.523 1 98.44 242 CYS B C 1
ATOM 5848 O O . CYS B 1 242 ? 6.609 5.816 -6.742 1 98.44 242 CYS B O 1
ATOM 5850 N N . ARG B 1 243 ? 8.094 4.387 -6.023 1 96.25 243 ARG B N 1
ATOM 5851 C CA . ARG B 1 243 ? 7.156 3.277 -5.859 1 96.25 243 ARG B CA 1
ATOM 5852 C C . ARG B 1 243 ? 6.137 3.576 -4.766 1 96.25 243 ARG B C 1
ATOM 5854 O O . ARG B 1 243 ? 5.051 2.994 -4.75 1 96.25 243 ARG B O 1
ATOM 5861 N N . HIS B 1 244 ? 6.527 4.508 -3.857 1 96.81 244 HIS B N 1
ATOM 5862 C CA . HIS B 1 244 ? 5.691 4.844 -2.711 1 96.81 244 HIS B CA 1
ATOM 5863 C C . HIS B 1 244 ? 5.332 6.324 -2.709 1 96.81 244 HIS B C 1
ATOM 5865 O O . HIS B 1 244 ? 6.027 7.137 -3.32 1 96.81 244 HIS B O 1
ATOM 5871 N N . VAL B 1 245 ? 4.238 6.57 -2.049 1 97.56 245 VAL B N 1
ATOM 5872 C CA . VAL B 1 245 ? 3.924 7.941 -1.668 1 97.56 245 VAL B CA 1
ATOM 5873 C C . VAL B 1 245 ? 4.109 8.117 -0.163 1 97.56 245 VAL B C 1
ATOM 5875 O O . VAL B 1 245 ? 4.113 7.137 0.586 1 97.56 245 VAL B O 1
ATOM 5878 N N . SER B 1 246 ? 4.262 9.281 0.234 1 98 246 SER B N 1
ATOM 5879 C CA . SER B 1 246 ? 4.672 9.617 1.594 1 98 246 SER B CA 1
ATOM 5880 C C . SER B 1 246 ? 3.537 9.391 2.586 1 98 246 SER B C 1
ATOM 5882 O O . SER B 1 246 ? 3.781 9.148 3.771 1 98 246 SER B O 1
ATOM 5884 N N . TYR B 1 247 ? 2.363 9.531 2.197 1 97.44 247 TYR B N 1
ATOM 5885 C CA . TYR B 1 247 ? 1.13 9.422 2.971 1 97.44 247 TYR B CA 1
ATOM 5886 C C . TYR B 1 247 ? -0.07 9.219 2.055 1 97.44 247 TYR B C 1
ATOM 5888 O O . TYR B 1 247 ? 0.066 9.227 0.829 1 97.44 247 TYR B O 1
ATOM 5896 N N . THR B 1 248 ? -1.209 8.93 2.668 1 96.38 248 THR B N 1
ATOM 5897 C CA . THR B 1 248 ? -2.434 8.781 1.888 1 96.38 248 THR B CA 1
ATOM 5898 C C . THR B 1 248 ? -2.75 10.062 1.129 1 96.38 248 THR B C 1
ATOM 5900 O O . THR B 1 248 ? -2.818 11.141 1.724 1 96.38 248 THR B O 1
ATOM 5903 N N . CYS B 1 249 ? -2.955 9.977 -0.139 1 98.19 249 CYS B N 1
ATOM 5904 C CA . CYS B 1 249 ? -3.225 11.141 -0.981 1 98.19 249 CYS B CA 1
ATOM 5905 C C . CYS B 1 249 ? -4.582 11.75 -0.654 1 98.19 249 CYS B C 1
ATOM 5907 O O . CYS B 1 249 ? -5.562 11.023 -0.469 1 98.19 249 CYS B O 1
ATOM 5909 N N . ILE B 1 250 ? -4.613 13.008 -0.528 1 98.38 250 ILE B N 1
ATOM 5910 C CA . ILE B 1 250 ? -5.844 13.758 -0.317 1 98.38 250 ILE B CA 1
ATOM 5911 C C . ILE B 1 250 ? -6.219 14.508 -1.596 1 98.38 250 ILE B C 1
ATOM 5913 O O . ILE B 1 250 ? -5.484 15.391 -2.043 1 98.38 250 ILE B O 1
ATOM 5917 N N . CYS B 1 251 ? -7.285 14.141 -2.15 1 98.44 251 CYS B N 1
ATOM 5918 C CA . CYS B 1 251 ? -7.816 14.805 -3.34 1 98.44 251 CYS B CA 1
ATOM 5919 C C . CYS B 1 251 ? -9.242 15.297 -3.1 1 98.44 251 CYS B C 1
ATOM 5921 O O . CYS B 1 251 ? -10.18 14.805 -3.725 1 98.44 251 CYS B O 1
ATOM 5923 N N . GLY B 1 252 ? -9.32 16.328 -2.307 1 98.19 252 GLY B N 1
ATOM 5924 C CA . GLY B 1 252 ? -10.641 16.828 -1.961 1 98.19 252 GLY B CA 1
ATOM 5925 C C . GLY B 1 252 ? -11.141 17.906 -2.906 1 98.19 252 GLY B C 1
ATOM 5926 O O . GLY B 1 252 ? -10.367 18.766 -3.346 1 98.19 252 GLY B O 1
ATOM 5927 N N . SER B 1 253 ? -12.414 17.906 -3.254 1 98.25 253 SER B N 1
ATOM 5928 C CA . SER B 1 253 ? -13.07 18.953 -4.027 1 98.25 253 SER B CA 1
ATOM 5929 C C . SER B 1 253 ? -14.344 19.438 -3.336 1 98.25 253 SER B C 1
ATOM 5931 O O . SER B 1 253 ? -15.016 18.656 -2.656 1 98.25 253 SER B O 1
ATOM 5933 N N . GLY B 1 254 ? -14.641 20.703 -3.539 1 97.44 254 GLY B N 1
ATOM 5934 C CA . GLY B 1 254 ? -15.789 21.266 -2.838 1 97.44 254 GLY B CA 1
ATOM 5935 C C . GLY B 1 254 ? -15.703 21.094 -1.332 1 97.44 254 GLY B C 1
ATOM 5936 O O . GLY B 1 254 ? -14.688 21.438 -0.722 1 97.44 254 GLY B O 1
ATOM 5937 N N . GLU B 1 255 ? -16.75 20.609 -0.759 1 96 255 GLU B N 1
ATOM 5938 C CA . GLU B 1 255 ? -16.844 20.5 0.694 1 96 255 GLU B CA 1
ATOM 5939 C C . GLU B 1 255 ? -15.766 19.562 1.247 1 96 255 GLU B C 1
ATOM 5941 O O . GLU B 1 255 ? -15.336 19.719 2.393 1 96 255 GLU B O 1
ATOM 5946 N N . ASN B 1 256 ? -15.242 18.656 0.436 1 96.69 256 ASN B N 1
ATOM 5947 C CA . ASN B 1 256 ? -14.258 17.688 0.9 1 96.69 256 ASN B CA 1
ATOM 5948 C C . ASN B 1 256 ? -12.906 18.344 1.16 1 96.69 256 ASN B C 1
ATOM 5950 O O . ASN B 1 256 ? -12.055 17.766 1.843 1 96.69 256 ASN B O 1
ATOM 5954 N N . GLY B 1 257 ? -12.719 19.547 0.618 1 97.31 257 GLY B N 1
ATOM 5955 C CA . GLY B 1 257 ? -11.492 20.281 0.889 1 97.31 257 GLY B CA 1
ATOM 5956 C C . GLY B 1 257 ? -11.344 20.672 2.344 1 97.31 257 GLY B C 1
ATOM 5957 O O . GLY B 1 257 ? -10.258 21.047 2.783 1 97.31 257 GLY B O 1
ATOM 5958 N N . ALA B 1 258 ? -12.445 20.578 3.074 1 96.62 258 ALA B N 1
ATOM 5959 C CA . ALA B 1 258 ? -12.43 20.969 4.48 1 96.62 258 ALA B CA 1
ATOM 5960 C C . ALA B 1 258 ? -12.141 19.766 5.379 1 96.62 258 ALA B C 1
ATOM 5962 O O . ALA B 1 258 ? -11.961 19.922 6.59 1 96.62 258 ALA B O 1
ATOM 5963 N N . ILE B 1 259 ? -12.094 18.594 4.812 1 95.69 259 ILE B N 1
ATOM 5964 C CA . ILE B 1 259 ? -11.727 17.406 5.562 1 95.69 259 ILE B CA 1
ATOM 5965 C C . ILE B 1 259 ? -10.203 17.266 5.598 1 95.69 259 ILE B C 1
ATOM 5967 O O . ILE B 1 259 ? -9.578 16.938 4.586 1 95.69 259 ILE B O 1
ATOM 5971 N N . LEU B 1 260 ? -9.609 17.406 6.727 1 94.94 260 LEU B N 1
ATOM 5972 C CA . LEU B 1 260 ? -8.172 17.594 6.844 1 94.94 260 LEU B CA 1
ATOM 5973 C C . LEU B 1 260 ? -7.43 16.312 6.492 1 94.94 260 LEU B C 1
ATOM 5975 O O . LEU B 1 260 ? -6.355 16.359 5.887 1 94.94 260 LEU B O 1
ATOM 5979 N N . HIS B 1 261 ? -7.98 15.188 6.879 1 94.75 261 HIS B N 1
ATOM 5980 C CA . HIS B 1 261 ? -7.41 13.891 6.547 1 94.75 261 HIS B CA 1
ATOM 5981 C C . HIS B 1 261 ? -8.32 13.117 5.602 1 94.75 261 HIS B C 1
ATOM 5983 O O . HIS B 1 261 ? -8.703 11.977 5.891 1 94.75 261 HIS B O 1
ATOM 5989 N N . TYR B 1 262 ? -8.633 13.703 4.473 1 95.94 262 TYR B N 1
ATOM 5990 C CA . TYR B 1 262 ? -9.438 13.109 3.414 1 95.94 262 TYR B CA 1
ATOM 5991 C C . TYR B 1 262 ? -8.648 12.047 2.66 1 95.94 262 TYR B C 1
ATOM 5993 O O . TYR B 1 262 ? -7.43 11.945 2.809 1 95.94 262 TYR B O 1
ATOM 6001 N N . GLY B 1 263 ? -9.352 11.109 1.928 1 95.44 263 GLY B N 1
ATOM 6002 C CA . GLY B 1 263 ? -8.711 10.117 1.089 1 95.44 263 GLY B CA 1
ATOM 6003 C C . GLY B 1 263 ? -8.562 8.766 1.77 1 95.44 263 GLY B C 1
ATOM 6004 O O . GLY B 1 263 ? -8.172 7.785 1.136 1 95.44 263 GLY B O 1
ATOM 6005 N N . HIS B 1 264 ? -8.891 8.664 3.021 1 92.69 264 HIS B N 1
ATOM 6006 C CA . HIS B 1 264 ? -8.812 7.414 3.77 1 92.69 264 HIS B CA 1
ATOM 6007 C C . HIS B 1 264 ? -9.906 6.441 3.322 1 92.69 264 HIS B C 1
ATOM 6009 O O . HIS B 1 264 ? -10.68 6.746 2.418 1 92.69 264 HIS B O 1
ATOM 6015 N N . ALA B 1 265 ? -9.969 5.309 3.902 1 91.69 265 ALA B N 1
ATOM 6016 C CA . ALA B 1 265 ? -10.781 4.195 3.426 1 91.69 265 ALA B CA 1
ATOM 6017 C C . ALA B 1 265 ? -12.266 4.551 3.455 1 91.69 265 ALA B C 1
ATOM 6019 O O . ALA B 1 265 ? -13.039 4.098 2.604 1 91.69 265 ALA B O 1
ATOM 6020 N N . ALA B 1 266 ? -12.727 5.391 4.367 1 89.81 266 ALA B N 1
ATOM 6021 C CA . ALA B 1 266 ? -14.141 5.738 4.512 1 89.81 266 ALA B CA 1
ATOM 6022 C C . ALA B 1 266 ? -14.531 6.859 3.553 1 89.81 266 ALA B C 1
ATOM 6024 O O . ALA B 1 266 ? -15.719 7.105 3.332 1 89.81 266 ALA B O 1
ATOM 6025 N N . ALA B 1 267 ? -13.539 7.559 3.021 1 91.69 267 ALA B N 1
ATOM 6026 C CA . ALA B 1 267 ? -13.719 8.617 2.029 1 91.69 267 ALA B CA 1
ATOM 6027 C C . ALA B 1 267 ? -12.594 8.586 0.994 1 91.69 267 ALA B C 1
ATOM 6029 O O . ALA B 1 267 ? -11.727 9.461 0.986 1 91.69 267 ALA B O 1
ATOM 6030 N N . PRO B 1 268 ? -12.664 7.656 0.14 1 93.44 268 PRO B N 1
ATOM 6031 C CA . PRO B 1 268 ? -11.508 7.281 -0.682 1 93.44 268 PRO B CA 1
ATOM 6032 C C . PRO B 1 268 ? -11.414 8.094 -1.97 1 93.44 268 PRO B C 1
ATOM 6034 O O . PRO B 1 268 ? -11.234 7.531 -3.051 1 93.44 268 PRO B O 1
ATOM 6037 N N . ASN B 1 269 ? -11.492 9.461 -1.869 1 97.62 269 ASN B N 1
ATOM 6038 C CA . ASN B 1 269 ? -11.352 10.336 -3.031 1 97.62 269 ASN B CA 1
ATOM 6039 C C . ASN B 1 269 ? -12.32 9.938 -4.145 1 97.62 269 ASN B C 1
ATOM 6041 O O . ASN B 1 269 ? -11.953 9.922 -5.316 1 97.62 269 ASN B O 1
ATOM 6045 N N . ASP B 1 270 ? -13.547 9.625 -3.795 1 96.69 270 ASP B N 1
ATOM 6046 C CA . ASP B 1 270 ? -14.414 9.023 -4.805 1 96.69 270 ASP B CA 1
ATOM 6047 C C . ASP B 1 270 ? -15.484 10.008 -5.262 1 96.69 270 ASP B C 1
ATOM 6049 O O . ASP B 1 270 ? -16.391 9.641 -6.016 1 96.69 270 ASP B O 1
ATOM 6053 N N . LYS B 1 271 ? -15.422 11.266 -4.848 1 97.19 271 LYS B N 1
ATOM 6054 C CA . LYS B 1 271 ? -16.406 12.25 -5.277 1 97.19 271 LYS B CA 1
ATOM 6055 C C . LYS B 1 271 ? -16.188 12.656 -6.73 1 97.19 271 LYS B C 1
ATOM 6057 O O . LYS B 1 271 ? -15.047 12.742 -7.191 1 97.19 271 LYS B O 1
ATOM 6062 N N . THR B 1 272 ? -17.297 12.867 -7.449 1 97.56 272 THR B N 1
ATOM 6063 C CA . THR B 1 272 ? -17.219 13.531 -8.742 1 97.56 272 THR B CA 1
ATOM 6064 C C . THR B 1 272 ? -16.922 15.023 -8.57 1 97.56 272 THR B C 1
ATOM 6066 O O . THR B 1 272 ? -17.578 15.703 -7.789 1 97.56 272 THR B O 1
ATOM 6069 N N . ILE B 1 273 ? -15.914 15.484 -9.227 1 98 273 ILE B N 1
ATOM 6070 C CA . ILE B 1 273 ? -15.539 16.891 -9.172 1 98 273 ILE B CA 1
ATOM 6071 C C . ILE B 1 273 ? -16.5 17.719 -10.016 1 98 273 ILE B C 1
ATOM 6073 O O . ILE B 1 273 ? -16.688 17.453 -11.203 1 98 273 ILE B O 1
ATOM 6077 N N . HIS B 1 274 ? -17.094 18.719 -9.43 1 97.81 274 HIS B N 1
ATOM 6078 C CA . HIS B 1 274 ? -18.109 19.516 -10.125 1 97.81 274 HIS B CA 1
ATOM 6079 C C . HIS B 1 274 ? -17.547 20.859 -10.57 1 97.81 274 HIS B C 1
ATOM 6081 O O . HIS B 1 274 ? -16.578 21.359 -9.992 1 97.81 274 HIS B O 1
ATOM 6087 N N . ASP B 1 275 ? -18.234 21.391 -11.617 1 97.81 275 ASP B N 1
ATOM 6088 C CA . ASP B 1 275 ? -17.906 22.766 -12.016 1 97.81 275 ASP B CA 1
ATOM 6089 C C . ASP B 1 275 ? -18.172 23.734 -10.867 1 97.81 275 ASP B C 1
ATOM 6091 O O . ASP B 1 275 ? -19.234 23.719 -10.258 1 97.81 275 ASP B O 1
ATOM 6095 N N . GLY B 1 276 ? -17.125 24.516 -10.547 1 96.25 276 GLY B N 1
ATOM 6096 C CA . GLY B 1 276 ? -17.266 25.469 -9.453 1 96.25 276 GLY B CA 1
ATOM 6097 C C . GLY B 1 276 ? -16.547 25.016 -8.188 1 96.25 276 GLY B C 1
ATOM 6098 O O . GLY B 1 276 ? -16.312 25.828 -7.285 1 96.25 276 GLY B O 1
ATOM 6099 N N . ASP B 1 277 ? -16.172 23.734 -8.102 1 98 277 ASP B N 1
ATOM 6100 C CA . ASP B 1 277 ? -15.477 23.234 -6.926 1 98 277 ASP B CA 1
ATOM 6101 C C . ASP B 1 277 ? -14.094 23.859 -6.801 1 98 277 ASP B C 1
ATOM 6103 O O . ASP B 1 277 ? -13.414 24.078 -7.809 1 98 277 ASP B O 1
ATOM 6107 N N . MET B 1 278 ? -13.727 24.188 -5.559 1 98.19 278 MET B N 1
ATOM 6108 C CA . MET B 1 278 ? -12.32 24.359 -5.219 1 98.19 278 MET B CA 1
ATOM 6109 C C . MET B 1 278 ? -11.664 23.016 -4.926 1 98.19 278 MET B C 1
ATOM 6111 O O . MET B 1 278 ? -12.195 22.203 -4.156 1 98.19 278 MET B O 1
ATOM 6115 N N . CYS B 1 279 ? -10.578 22.75 -5.598 1 98.69 279 CYS B N 1
ATOM 6116 C CA . CYS B 1 279 ? -9.836 21.516 -5.34 1 98.69 279 CYS B CA 1
ATOM 6117 C C . CYS B 1 279 ? -8.727 21.75 -4.332 1 98.69 279 CYS B C 1
ATOM 6119 O O . CYS B 1 279 ? -8.055 22.781 -4.371 1 98.69 279 CYS B O 1
ATOM 6121 N N . LEU B 1 280 ? -8.555 20.922 -3.387 1 98.81 280 LEU B N 1
ATOM 6122 C CA . LEU B 1 280 ? -7.434 20.859 -2.453 1 98.81 280 LEU B CA 1
ATOM 6123 C C . LEU B 1 280 ? -6.746 19.5 -2.514 1 98.81 280 LEU B C 1
ATOM 6125 O O . LEU B 1 280 ? -7.277 18.516 -2.012 1 98.81 280 LEU B O 1
ATOM 6129 N N . PHE B 1 281 ? -5.613 19.453 -3.172 1 98.88 281 PHE B N 1
ATOM 6130 C CA . PHE B 1 281 ? -4.871 18.203 -3.387 1 98.88 281 PHE B CA 1
ATOM 6131 C C . PHE B 1 281 ? -3.572 18.203 -2.592 1 98.88 281 PHE B C 1
ATOM 6133 O O . PHE B 1 281 ? -2.711 19.062 -2.801 1 98.88 281 PHE B O 1
ATOM 6140 N N . ASP B 1 282 ? -3.475 17.344 -1.621 1 98.81 282 ASP B N 1
ATOM 6141 C CA . ASP B 1 282 ? -2.334 17.156 -0.729 1 98.81 282 ASP B CA 1
ATOM 6142 C C . ASP B 1 282 ? -1.684 15.789 -0.951 1 98.81 282 ASP B C 1
ATOM 6144 O O . ASP B 1 282 ? -2.186 14.773 -0.47 1 98.81 282 ASP B O 1
ATOM 6148 N N . MET B 1 283 ? -0.608 15.758 -1.715 1 98.75 283 MET B N 1
ATOM 6149 C CA . MET B 1 283 ? 0.05 14.531 -2.143 1 98.75 283 MET B CA 1
ATOM 6150 C C . MET B 1 283 ? 1.56 14.719 -2.24 1 98.75 283 MET B C 1
ATOM 6152 O O . MET B 1 283 ? 2.031 15.828 -2.51 1 98.75 283 MET B O 1
ATOM 6156 N N . GLY B 1 284 ? 2.309 13.688 -2.025 1 98.88 284 GLY B N 1
ATOM 6157 C CA . GLY B 1 284 ? 3.76 13.703 -2.111 1 98.88 284 GLY B CA 1
ATOM 6158 C C . GLY B 1 284 ? 4.359 12.312 -2.281 1 98.88 284 GLY B C 1
ATOM 6159 O O . GLY B 1 284 ? 3.902 11.359 -1.655 1 98.88 284 GLY B O 1
ATOM 6160 N N . CYS B 1 285 ? 5.367 12.203 -3.146 1 98.75 285 CYS B N 1
ATOM 6161 C CA . CYS B 1 285 ? 6.008 10.922 -3.391 1 98.75 285 CYS B CA 1
ATOM 6162 C C . CYS B 1 285 ? 7.148 10.68 -2.406 1 98.75 285 CYS B C 1
ATOM 6164 O O . CYS B 1 285 ? 7.504 11.578 -1.636 1 98.75 285 CYS B O 1
ATOM 6166 N N . SER B 1 286 ? 7.668 9.547 -2.338 1 98.62 286 SER B N 1
ATOM 6167 C CA . SER B 1 286 ? 8.812 9.117 -1.544 1 98.62 286 SER B CA 1
ATOM 6168 C C . SER B 1 286 ? 9.859 8.422 -2.41 1 98.62 286 SER B C 1
ATOM 6170 O O . SER B 1 286 ? 9.516 7.621 -3.281 1 98.62 286 SER B O 1
ATOM 6172 N N . TYR B 1 287 ? 11.078 8.781 -2.27 1 98.69 287 TYR B N 1
ATOM 6173 C CA . TYR B 1 287 ? 12.203 8.195 -2.984 1 98.69 287 TYR B CA 1
ATOM 6174 C C . TYR B 1 287 ? 13.328 7.832 -2.025 1 98.69 287 TYR B C 1
ATOM 6176 O O . TYR B 1 287 ? 13.805 8.68 -1.269 1 98.69 287 TYR B O 1
ATOM 6184 N N . ASN B 1 288 ? 13.672 6.527 -2.062 1 97.94 288 ASN B N 1
ATOM 6185 C CA . ASN B 1 288 ? 14.68 6.016 -1.138 1 97.94 288 ASN B CA 1
ATOM 6186 C C . ASN B 1 288 ? 14.328 6.348 0.31 1 97.94 288 ASN B C 1
ATOM 6188 O O . ASN B 1 288 ? 15.219 6.672 1.106 1 97.94 288 ASN B O 1
ATOM 6192 N N . GLY B 1 289 ? 13.086 6.398 0.593 1 97.94 289 GLY B N 1
ATOM 6193 C CA . GLY B 1 289 ? 12.578 6.621 1.938 1 97.94 289 GLY B CA 1
ATOM 6194 C C . GLY B 1 289 ? 12.273 8.078 2.229 1 97.94 289 GLY B C 1
ATOM 6195 O O . GLY B 1 289 ? 11.453 8.383 3.096 1 97.94 289 GLY B O 1
ATOM 6196 N N . TYR B 1 290 ? 12.891 9.031 1.576 1 98.81 290 TYR B N 1
ATOM 6197 C CA . TYR B 1 290 ? 12.688 10.453 1.83 1 98.81 290 TYR B CA 1
ATOM 6198 C C . TYR B 1 290 ? 11.398 10.945 1.193 1 98.81 290 TYR B C 1
ATOM 6200 O O . TYR B 1 290 ? 11.031 10.508 0.1 1 98.81 290 TYR B O 1
ATOM 6208 N N . THR B 1 291 ? 10.766 11.93 1.828 1 98.81 291 THR B N 1
ATOM 6209 C CA . THR B 1 291 ? 9.383 12.273 1.493 1 98.81 291 THR B CA 1
ATOM 6210 C C . THR B 1 291 ? 9.305 13.68 0.916 1 98.81 291 THR B C 1
ATOM 6212 O O . THR B 1 291 ? 10.289 14.43 0.935 1 98.81 291 THR B O 1
ATOM 6215 N N . SER B 1 292 ? 8.203 14.008 0.375 1 98.81 292 SER B N 1
ATOM 6216 C CA . SER B 1 292 ? 7.684 15.344 0.083 1 98.81 292 SER B CA 1
ATOM 6217 C C . SER B 1 292 ? 6.23 15.477 0.528 1 98.81 292 SER B C 1
ATOM 6219 O O . SER B 1 292 ? 5.555 14.477 0.778 1 98.81 292 SER B O 1
ATOM 6221 N N . ASP B 1 293 ? 5.805 16.641 0.721 1 98.88 293 ASP B N 1
ATOM 6222 C CA . ASP B 1 293 ? 4.453 16.969 1.177 1 98.88 293 ASP B CA 1
ATOM 6223 C C . ASP B 1 293 ? 3.982 18.297 0.6 1 98.88 293 ASP B C 1
ATOM 6225 O O . ASP B 1 293 ? 4.328 19.359 1.117 1 98.88 293 ASP B O 1
ATOM 6229 N N . ILE B 1 294 ? 3.172 18.219 -0.448 1 98.94 294 ILE B N 1
ATOM 6230 C CA . ILE B 1 294 ? 2.777 19.406 -1.187 1 98.94 294 ILE B CA 1
ATOM 6231 C C . ILE B 1 294 ? 1.256 19.484 -1.278 1 98.94 294 ILE B C 1
ATOM 6233 O O . ILE B 1 294 ? 0.597 18.484 -1.576 1 98.94 294 ILE B O 1
ATOM 6237 N N . THR B 1 295 ? 0.72 20.594 -0.927 1 98.88 295 THR B N 1
ATOM 6238 C CA . THR B 1 295 ? -0.703 20.828 -1.144 1 98.88 295 THR B CA 1
ATOM 6239 C C . THR B 1 295 ? -0.916 21.938 -2.17 1 98.88 295 THR B C 1
ATOM 6241 O O . THR B 1 295 ? -0.322 23.016 -2.064 1 98.88 295 THR B O 1
ATOM 6244 N N . CYS B 1 296 ? -1.677 21.672 -3.156 1 98.94 296 CYS B N 1
ATOM 6245 C CA . CYS B 1 296 ? -2.135 22.641 -4.145 1 98.94 296 CYS B CA 1
ATOM 6246 C C . CYS B 1 296 ? -3.65 22.812 -4.082 1 98.94 296 CYS B C 1
ATOM 6248 O O . CYS B 1 296 ? -4.383 21.828 -4.02 1 98.94 296 CYS B O 1
ATOM 6250 N N . SER B 1 297 ? -4.051 24.016 -4.035 1 98.88 297 SER B N 1
ATOM 6251 C CA . SER B 1 297 ? -5.461 24.344 -4.188 1 98.88 297 SER B CA 1
ATOM 6252 C C . SER B 1 297 ? -5.711 25.125 -5.48 1 98.88 297 SER B C 1
ATOM 6254 O O . SER B 1 297 ? -4.969 26.047 -5.805 1 98.88 297 SER B O 1
ATOM 6256 N N . PHE B 1 298 ? -6.672 24.734 -6.258 1 98.88 298 PHE B N 1
ATOM 6257 C CA . PHE B 1 298 ? -6.953 25.344 -7.551 1 98.88 298 PHE B CA 1
ATOM 6258 C C . PHE B 1 298 ? -8.398 25.094 -7.965 1 98.88 298 PHE B C 1
ATOM 6260 O O . PHE B 1 298 ? -9.047 24.188 -7.441 1 98.88 298 PHE B O 1
ATOM 6267 N N . PRO B 1 299 ? -8.969 25.953 -8.844 1 98.69 299 PRO B N 1
ATOM 6268 C CA . PRO B 1 299 ? -10.359 25.766 -9.273 1 98.69 299 PRO B CA 1
ATOM 6269 C C . PRO B 1 299 ? -10.531 24.594 -10.242 1 98.69 299 PRO B C 1
ATOM 6271 O O . PRO B 1 299 ? -9.719 24.438 -11.156 1 98.69 299 PRO B O 1
ATOM 6274 N N . ALA B 1 300 ? -11.539 23.828 -10.094 1 98 300 ALA B N 1
ATOM 6275 C CA . ALA B 1 300 ? -11.773 22.609 -10.875 1 98 300 ALA B CA 1
ATOM 6276 C C . ALA B 1 300 ? -11.805 22.922 -12.367 1 98 300 ALA B C 1
ATOM 6278 O O . ALA B 1 300 ? -11.406 22.094 -13.188 1 98 300 ALA B O 1
ATOM 6279 N N . ASN B 1 301 ? -12.305 24.141 -12.734 1 97.81 301 ASN B N 1
ATOM 6280 C CA . ASN B 1 301 ? -12.5 24.422 -14.148 1 97.81 301 ASN B CA 1
ATOM 6281 C C . ASN B 1 301 ? -11.391 25.312 -14.695 1 97.81 301 ASN B C 1
ATOM 6283 O O . ASN B 1 301 ? -11.469 25.781 -15.836 1 97.81 301 ASN B O 1
ATOM 6287 N N . GLY B 1 302 ? -10.406 25.75 -13.867 1 98.12 302 GLY B N 1
ATOM 6288 C CA . GLY B 1 302 ? -9.234 26.453 -14.359 1 98.12 302 GLY B CA 1
ATOM 6289 C C . GLY B 1 302 ? -9.32 27.953 -14.156 1 98.12 302 GLY B C 1
ATOM 6290 O O . GLY B 1 302 ? -8.367 28.688 -14.445 1 98.12 302 GLY B O 1
ATOM 6291 N N . VAL B 1 303 ? -10.453 28.438 -13.648 1 98.38 303 VAL B N 1
ATOM 6292 C CA . VAL B 1 303 ? -10.609 29.859 -13.398 1 98.38 303 VAL B CA 1
ATOM 6293 C C . VAL B 1 303 ? -11.203 30.078 -12.008 1 98.38 303 VAL B C 1
ATOM 6295 O O . VAL B 1 303 ? -12.281 29.578 -11.695 1 98.38 303 VAL B O 1
ATOM 6298 N N . PHE B 1 304 ? -10.57 30.922 -11.227 1 98.56 304 PHE B N 1
ATOM 6299 C CA . PHE B 1 304 ? -11.031 31.203 -9.875 1 98.56 304 PHE B CA 1
ATOM 6300 C C . PHE B 1 304 ? -12.258 32.125 -9.906 1 98.56 304 PHE B C 1
ATOM 6302 O O . PHE B 1 304 ? -12.312 33.062 -10.695 1 98.56 304 PHE B O 1
ATOM 6309 N N . THR B 1 305 ? -13.242 31.844 -9.047 1 97.62 305 THR B N 1
ATOM 6310 C CA . THR B 1 305 ? -14.273 32.844 -8.766 1 97.62 305 THR B CA 1
ATOM 6311 C C . THR B 1 305 ? -13.734 33.938 -7.84 1 97.62 305 THR B C 1
ATOM 6313 O O . THR B 1 305 ? -12.688 33.75 -7.223 1 97.62 305 THR B O 1
ATOM 6316 N N . PRO B 1 306 ? -14.422 35 -7.699 1 97.56 306 PRO B N 1
ATOM 6317 C CA . PRO B 1 306 ? -13.977 36.062 -6.777 1 97.56 306 PRO B CA 1
ATOM 6318 C C . PRO B 1 306 ? -13.844 35.562 -5.34 1 97.56 306 PRO B C 1
ATOM 6320 O O . PRO B 1 306 ? -12.875 35.906 -4.648 1 97.56 306 PRO B O 1
ATOM 6323 N N . GLU B 1 307 ? -14.812 34.75 -4.887 1 97.38 307 GLU B N 1
ATOM 6324 C CA . GLU B 1 307 ? -14.773 34.219 -3.537 1 97.38 307 GLU B CA 1
ATOM 6325 C C . GLU B 1 307 ? -13.57 33.281 -3.352 1 97.38 307 GLU B C 1
ATOM 6327 O O . GLU B 1 307 ? -12.898 33.344 -2.318 1 97.38 307 GLU B O 1
ATOM 6332 N N . GLN B 1 308 ? -13.336 32.469 -4.324 1 98.38 308 GLN B N 1
ATOM 6333 C CA . GLN B 1 308 ? -12.195 31.562 -4.273 1 98.38 308 GLN B CA 1
ATOM 6334 C C . GLN B 1 308 ? -10.883 32.344 -4.223 1 98.38 308 GLN B C 1
ATOM 6336 O O . GLN B 1 308 ? -9.961 31.953 -3.484 1 98.38 308 GLN B O 1
ATOM 6341 N N . LYS B 1 309 ? -10.781 33.406 -4.961 1 98.44 309 LYS B N 1
ATOM 6342 C CA . LYS B 1 309 ? -9.578 34.219 -5.004 1 98.44 309 LYS B CA 1
ATOM 6343 C C . LYS B 1 309 ? -9.281 34.844 -3.639 1 98.44 309 LYS B C 1
ATOM 6345 O O . LYS B 1 309 ? -8.125 34.938 -3.225 1 98.44 309 LYS B O 1
ATOM 6350 N N . ILE B 1 310 ? -10.32 35.312 -3.033 1 98.62 310 ILE B N 1
ATOM 6351 C CA . ILE B 1 310 ? -10.164 35.938 -1.735 1 98.62 310 ILE B CA 1
ATOM 6352 C C . ILE B 1 310 ? -9.5 35 -0.754 1 98.62 310 ILE B C 1
ATOM 6354 O O . ILE B 1 310 ? -8.492 35.312 -0.132 1 98.62 310 ILE B O 1
ATOM 6358 N N . ILE B 1 311 ? -10.047 33.781 -0.647 1 98.81 311 ILE B N 1
ATOM 6359 C CA . ILE B 1 311 ? -9.547 32.812 0.322 1 98.81 311 ILE B CA 1
ATOM 6360 C C . ILE B 1 311 ? -8.164 32.344 -0.101 1 98.81 311 ILE B C 1
ATOM 6362 O O . ILE B 1 311 ? -7.258 32.25 0.726 1 98.81 311 ILE B O 1
ATOM 6366 N N . TYR B 1 312 ? -8.008 32.031 -1.389 1 98.94 312 TYR B N 1
ATOM 6367 C CA . TYR B 1 312 ? -6.719 31.547 -1.884 1 98.94 312 TYR B CA 1
ATOM 6368 C C . TYR B 1 312 ? -5.613 32.562 -1.59 1 98.94 312 TYR B C 1
ATOM 6370 O O . TYR B 1 312 ? -4.559 32.188 -1.062 1 98.94 312 TYR B O 1
ATOM 6378 N N . ASN B 1 313 ? -5.852 33.75 -1.934 1 98.94 313 ASN B N 1
ATOM 6379 C CA . ASN B 1 313 ? -4.84 34.781 -1.752 1 98.94 313 ASN B CA 1
ATOM 6380 C C . ASN B 1 313 ? -4.547 35.031 -0.274 1 98.94 313 ASN B C 1
ATOM 6382 O O . ASN B 1 313 ? -3.41 35.344 0.094 1 98.94 313 ASN B O 1
ATOM 6386 N N . ALA B 1 314 ? -5.566 34.969 0.584 1 98.94 314 ALA B N 1
ATOM 6387 C CA . ALA B 1 314 ? -5.336 35.125 2.02 1 98.94 314 ALA B CA 1
ATOM 6388 C C . ALA B 1 314 ? -4.355 34.062 2.516 1 98.94 314 ALA B C 1
ATOM 6390 O O . ALA B 1 314 ? -3.414 34.375 3.252 1 98.94 314 ALA B O 1
ATOM 6391 N N . VAL B 1 315 ? -4.547 32.812 2.082 1 98.94 315 VAL B N 1
ATOM 6392 C CA . VAL B 1 315 ? -3.693 31.688 2.496 1 98.94 315 VAL B CA 1
ATOM 6393 C C . VAL B 1 315 ? -2.303 31.859 1.889 1 98.94 315 VAL B C 1
ATOM 6395 O O . VAL B 1 315 ? -1.294 31.625 2.559 1 98.94 315 VAL B O 1
ATOM 6398 N N . LEU B 1 316 ? -2.262 32.25 0.615 1 98.94 316 LEU B N 1
ATOM 6399 C CA . LEU B 1 316 ? -0.976 32.438 -0.04 1 98.94 316 LEU B CA 1
ATOM 6400 C C . LEU B 1 316 ? -0.171 33.531 0.676 1 98.94 316 LEU B C 1
ATOM 6402 O O . LEU B 1 316 ? 1.036 33.375 0.875 1 98.94 316 LEU B O 1
ATOM 6406 N N . LYS B 1 317 ? -0.808 34.656 1.022 1 98.94 317 LYS B N 1
ATOM 6407 C CA . LYS B 1 317 ? -0.125 35.719 1.741 1 98.94 317 LYS B CA 1
ATOM 6408 C C . LYS B 1 317 ? 0.447 35.219 3.064 1 98.94 317 LYS B C 1
ATOM 6410 O O . LYS B 1 317 ? 1.555 35.594 3.449 1 98.94 317 LYS B O 1
ATOM 6415 N N . ALA B 1 318 ? -0.336 34.438 3.777 1 98.94 318 ALA B N 1
ATOM 6416 C CA . ALA B 1 318 ? 0.148 33.844 5.023 1 98.94 318 ALA B CA 1
ATOM 6417 C C . ALA B 1 318 ? 1.373 32.969 4.777 1 98.94 318 ALA B C 1
ATOM 6419 O O . ALA B 1 318 ? 2.363 33.062 5.508 1 98.94 318 ALA B O 1
ATOM 6420 N N . ASN B 1 319 ? 1.304 32.094 3.787 1 98.94 319 ASN B N 1
ATOM 6421 C CA . ASN B 1 319 ? 2.418 31.234 3.41 1 98.94 319 ASN B CA 1
ATOM 6422 C C . ASN B 1 319 ? 3.684 32.031 3.135 1 98.94 319 ASN B C 1
ATOM 6424 O O . ASN B 1 319 ? 4.742 31.75 3.691 1 98.94 319 ASN B O 1
ATOM 6428 N N . ARG B 1 320 ? 3.545 33.062 2.344 1 98.81 320 ARG B N 1
ATOM 6429 C CA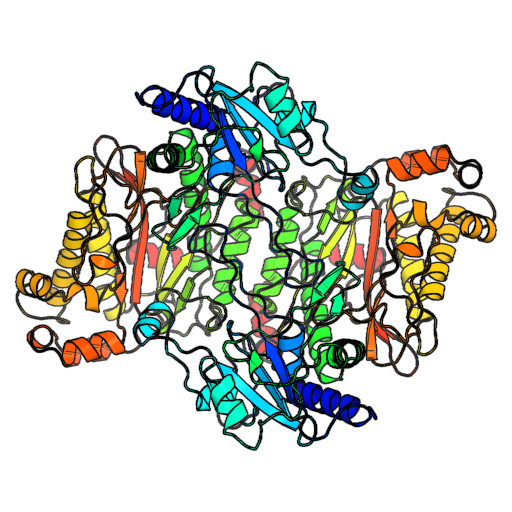 . ARG B 1 320 ? 4.688 33.875 1.946 1 98.81 320 ARG B CA 1
ATOM 6430 C C . ARG B 1 320 ? 5.246 34.656 3.135 1 98.81 320 ARG B C 1
ATOM 6432 O O . ARG B 1 320 ? 6.461 34.844 3.25 1 98.81 320 ARG B O 1
ATOM 6439 N N . ALA B 1 321 ? 4.395 35.156 3.957 1 98.88 321 ALA B N 1
ATOM 6440 C CA . ALA B 1 321 ? 4.844 35.875 5.141 1 98.88 321 ALA B CA 1
ATOM 6441 C C . ALA B 1 321 ? 5.723 35 6.023 1 98.88 321 ALA B C 1
ATOM 6443 O O . ALA B 1 321 ? 6.766 35.438 6.516 1 98.88 321 ALA B O 1
ATOM 6444 N N . VAL B 1 322 ? 5.316 33.781 6.223 1 98.94 322 VAL B N 1
ATOM 6445 C CA . VAL B 1 322 ? 6.062 32.844 7.066 1 98.94 322 VAL B CA 1
ATOM 6446 C C . VAL B 1 322 ? 7.418 32.562 6.43 1 98.94 322 VAL B C 1
ATOM 6448 O O . VAL B 1 322 ? 8.453 32.656 7.082 1 98.94 322 VAL B O 1
ATOM 6451 N N . ILE B 1 323 ? 7.426 32.188 5.156 1 98.88 323 ILE B N 1
ATOM 6452 C CA . ILE B 1 323 ? 8.664 31.797 4.48 1 98.88 323 ILE B CA 1
ATOM 6453 C C . ILE B 1 323 ? 9.641 32.969 4.508 1 98.88 323 ILE B C 1
ATOM 6455 O O . ILE B 1 323 ? 10.836 32.781 4.73 1 98.88 323 ILE B O 1
ATOM 6459 N N . ALA B 1 324 ? 9.086 34.156 4.328 1 98.75 324 ALA B N 1
ATOM 6460 C CA . ALA B 1 324 ? 9.93 35.375 4.328 1 98.75 324 ALA B CA 1
ATOM 6461 C C . ALA B 1 324 ? 10.555 35.594 5.699 1 98.75 324 ALA B C 1
ATOM 6463 O O . ALA B 1 324 ? 11.656 36.156 5.801 1 98.75 324 ALA B O 1
ATOM 6464 N N . ALA B 1 325 ? 9.906 35.188 6.719 1 98.75 325 ALA B N 1
ATOM 6465 C CA . ALA B 1 325 ? 10.367 35.438 8.086 1 98.75 325 ALA B CA 1
ATOM 6466 C C . ALA B 1 325 ? 11.289 34.312 8.562 1 98.75 325 ALA B C 1
ATOM 6468 O O . ALA B 1 325 ? 12.008 34.5 9.555 1 98.75 325 ALA B O 1
ATOM 6469 N N . MET B 1 326 ? 11.312 33.219 7.953 1 98.75 326 MET B N 1
ATOM 6470 C CA . MET B 1 326 ? 12.055 32.031 8.391 1 98.75 326 MET B CA 1
ATOM 6471 C C . MET B 1 326 ? 13.562 32.281 8.297 1 98.75 326 MET B C 1
ATOM 6473 O O . MET B 1 326 ? 14.062 32.719 7.27 1 98.75 326 MET B O 1
ATOM 6477 N N . LYS B 1 327 ? 14.227 31.953 9.297 1 98.62 327 LYS B N 1
ATOM 6478 C CA . LYS B 1 327 ? 15.68 31.953 9.453 1 98.62 327 LYS B CA 1
ATOM 6479 C C . LYS B 1 327 ? 16.094 31.344 10.789 1 98.62 327 LYS B C 1
ATOM 6481 O O . LYS B 1 327 ? 15.258 31.172 11.68 1 98.62 327 LYS B O 1
ATOM 6486 N N . PRO B 1 328 ? 17.359 30.953 10.922 1 98.69 328 PRO B N 1
ATOM 6487 C CA . PRO B 1 328 ? 17.797 30.406 12.211 1 98.69 328 PRO B CA 1
ATOM 6488 C C . PRO B 1 328 ? 17.469 31.328 13.383 1 98.69 328 PRO B C 1
ATOM 6490 O O . PRO B 1 328 ? 17.625 32.531 13.273 1 98.69 328 PRO B O 1
ATOM 6493 N N . GLY B 1 329 ? 16.969 30.734 14.445 1 98.56 329 GLY B N 1
ATOM 6494 C CA . GLY B 1 329 ? 16.672 31.516 15.641 1 98.56 329 GLY B CA 1
ATOM 6495 C C . GLY B 1 329 ? 15.203 31.844 15.789 1 98.56 329 GLY B C 1
ATOM 6496 O O . GLY B 1 329 ? 14.758 32.219 16.875 1 98.56 329 GLY B O 1
ATOM 6497 N N . VAL B 1 330 ? 14.484 31.719 14.773 1 98.5 330 VAL B N 1
ATOM 6498 C CA . VAL B 1 330 ? 13.07 32.062 14.781 1 98.5 330 VAL B CA 1
ATOM 6499 C C . VAL B 1 330 ? 12.266 30.938 15.43 1 98.5 330 VAL B C 1
ATOM 6501 O O . VAL B 1 330 ? 12.539 29.75 15.188 1 98.5 330 VAL B O 1
ATOM 6504 N N . SER B 1 331 ? 11.32 31.297 16.266 1 98.5 331 SER B N 1
ATOM 6505 C CA . SER B 1 331 ? 10.414 30.344 16.906 1 98.5 331 SER B CA 1
ATOM 6506 C C . SER B 1 331 ? 9.328 29.875 15.938 1 98.5 331 SER B C 1
ATOM 6508 O O . SER B 1 331 ? 8.633 30.703 15.344 1 98.5 331 SER B O 1
ATOM 6510 N N . TRP B 1 332 ? 9.133 28.562 15.844 1 98.69 332 TRP B N 1
ATOM 6511 C CA . TRP B 1 332 ? 8.078 28.031 14.984 1 98.69 332 TRP B CA 1
ATOM 6512 C C . TRP B 1 332 ? 6.699 28.422 15.5 1 98.69 332 TRP B C 1
ATOM 6514 O O . TRP B 1 332 ? 5.781 28.656 14.719 1 98.69 332 TRP B O 1
ATOM 6524 N N . VAL B 1 333 ? 6.508 28.516 16.812 1 98.5 333 VAL B N 1
ATOM 6525 C CA . VAL B 1 333 ? 5.258 28.969 17.422 1 98.5 333 VAL B CA 1
ATOM 6526 C C . VAL B 1 333 ? 4.918 30.375 16.922 1 98.5 333 VAL B C 1
ATOM 6528 O O . VAL B 1 333 ? 3.771 30.641 16.562 1 98.5 333 VAL B O 1
ATOM 6531 N N . ASP B 1 334 ? 5.953 31.219 16.906 1 98.44 334 ASP B N 1
ATOM 6532 C CA . ASP B 1 334 ? 5.75 32.594 16.422 1 98.44 334 ASP B CA 1
ATOM 6533 C C . ASP B 1 334 ? 5.344 32.594 14.953 1 98.44 334 ASP B C 1
ATOM 6535 O O . ASP B 1 334 ? 4.578 33.469 14.516 1 98.44 334 ASP B O 1
ATOM 6539 N N . MET B 1 335 ? 5.918 31.672 14.195 1 98.75 335 MET B N 1
ATOM 6540 C CA . MET B 1 335 ? 5.559 31.578 12.781 1 98.75 335 MET B CA 1
ATOM 6541 C C . MET B 1 335 ? 4.09 31.188 12.617 1 98.75 335 MET B C 1
ATOM 6543 O O . MET B 1 335 ? 3.418 31.672 11.703 1 98.75 335 MET B O 1
ATOM 6547 N N . HIS B 1 336 ? 3.562 30.297 13.469 1 98.69 336 HIS B N 1
ATOM 6548 C CA . HIS B 1 336 ? 2.148 29.938 13.445 1 98.69 336 HIS B CA 1
ATOM 6549 C C . HIS B 1 336 ? 1.271 31.156 13.734 1 98.69 336 HIS B C 1
ATOM 6551 O O . HIS B 1 336 ? 0.264 31.375 13.055 1 98.69 336 HIS B O 1
ATOM 6557 N N . VAL B 1 337 ? 1.666 31.922 14.711 1 98.56 337 VAL B N 1
ATOM 6558 C CA . VAL B 1 337 ? 0.93 33.125 15.07 1 98.56 337 VAL B CA 1
ATOM 6559 C C . VAL B 1 337 ? 0.97 34.125 13.914 1 98.56 337 VAL B C 1
ATOM 6561 O O . VAL B 1 337 ? -0.038 34.75 13.602 1 98.56 337 VAL B O 1
ATOM 6564 N N . LEU B 1 338 ? 2.135 34.25 13.312 1 98.81 338 LEU B N 1
ATOM 6565 C CA . LEU B 1 338 ? 2.281 35.156 12.164 1 98.81 338 LEU B CA 1
ATOM 6566 C C . LEU B 1 338 ? 1.317 34.75 11.047 1 98.81 338 LEU B C 1
ATOM 6568 O O . LEU B 1 338 ? 0.632 35.625 10.484 1 98.81 338 LEU B O 1
ATOM 6572 N N . ALA B 1 339 ? 1.25 33.5 10.719 1 98.81 339 ALA B N 1
ATOM 6573 C CA . ALA B 1 339 ? 0.348 33 9.68 1 98.81 339 ALA B CA 1
ATOM 6574 C C . ALA B 1 339 ? -1.104 33.344 10.016 1 98.81 339 ALA B C 1
ATOM 6576 O O . ALA B 1 339 ? -1.857 33.812 9.156 1 98.81 339 ALA B O 1
ATOM 6577 N N . ASN B 1 340 ? -1.499 33.094 11.242 1 98.62 340 ASN B N 1
ATOM 6578 C CA . ASN B 1 340 ? -2.859 33.375 11.68 1 98.62 340 ASN B CA 1
ATOM 6579 C C . ASN B 1 340 ? -3.178 34.875 11.586 1 98.62 340 ASN B C 1
ATOM 6581 O O . ASN B 1 340 ? -4.277 35.25 11.18 1 98.62 340 ASN B O 1
ATOM 6585 N N . ARG B 1 341 ? -2.223 35.656 12.031 1 98.81 341 ARG B N 1
ATOM 6586 C CA . ARG B 1 341 ? -2.42 37.094 11.992 1 98.81 341 ARG B CA 1
ATOM 6587 C C . ARG B 1 341 ? -2.691 37.562 10.562 1 98.81 341 ARG B C 1
ATOM 6589 O O . ARG B 1 341 ? -3.633 38.344 10.32 1 98.81 341 ARG B O 1
ATOM 6596 N N . VAL B 1 342 ? -1.873 37.125 9.641 1 98.88 342 VAL B N 1
ATOM 6597 C CA . VAL B 1 342 ? -2.012 37.531 8.242 1 98.88 342 VAL B CA 1
ATOM 6598 C C . VAL B 1 342 ? -3.352 37.031 7.695 1 98.88 342 VAL B C 1
ATOM 6600 O O . VAL B 1 342 ? -4.066 37.781 7.027 1 98.88 342 VAL B O 1
ATOM 6603 N N . LEU B 1 343 ? -3.725 35.812 7.973 1 98.88 343 LEU B N 1
ATOM 6604 C CA . LEU B 1 343 ? -4.98 35.219 7.504 1 98.88 343 LEU B CA 1
ATOM 6605 C C . LEU B 1 343 ? -6.172 36.031 8.031 1 98.88 343 LEU B C 1
ATOM 6607 O O . LEU B 1 343 ? -7.059 36.406 7.262 1 98.88 343 LEU B O 1
ATOM 6611 N N . LEU B 1 344 ? -6.195 36.281 9.328 1 98.88 344 LEU B N 1
ATOM 6612 C CA . LEU B 1 344 ? -7.305 36.969 9.969 1 98.88 344 LEU B CA 1
ATOM 6613 C C . LEU B 1 344 ? -7.422 38.406 9.438 1 98.88 344 LEU B C 1
ATOM 6615 O O . LEU B 1 344 ? -8.531 38.906 9.258 1 98.88 344 LEU B O 1
ATOM 6619 N N . GLN B 1 345 ? -6.277 39.031 9.219 1 98.88 345 GLN B N 1
ATOM 6620 C CA . GLN B 1 345 ? -6.297 40.375 8.633 1 98.88 345 GLN B CA 1
ATOM 6621 C C . GLN B 1 345 ? -6.934 40.344 7.25 1 98.88 345 GLN B C 1
ATOM 6623 O O . GLN B 1 345 ? -7.77 41.188 6.934 1 98.88 345 GLN B O 1
ATOM 6628 N N . GLU B 1 346 ? -6.531 39.406 6.426 1 98.81 346 GLU B N 1
ATOM 6629 C CA . GLU B 1 346 ? -7.074 39.312 5.074 1 98.81 346 GLU B CA 1
ATOM 6630 C C . GLU B 1 346 ? -8.578 39.031 5.102 1 98.81 346 GLU B C 1
ATOM 6632 O O . GLU B 1 346 ? -9.328 39.562 4.289 1 98.81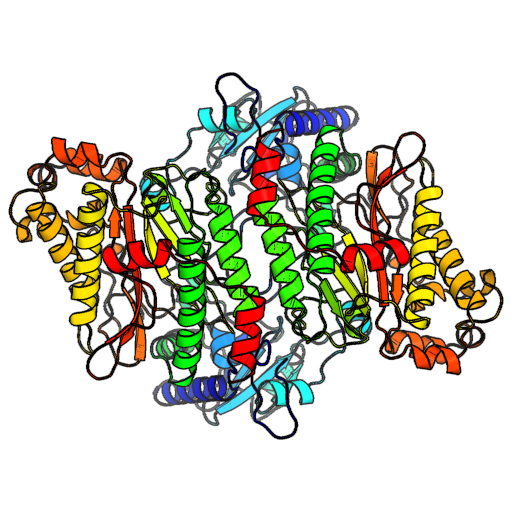 346 GLU B O 1
ATOM 6637 N N . LEU B 1 347 ? -9.039 38.125 5.973 1 98.81 347 LEU B N 1
ATOM 6638 C CA . LEU B 1 347 ? -10.461 37.844 6.09 1 98.81 347 LEU B CA 1
ATOM 6639 C C . LEU B 1 347 ? -11.234 39.062 6.547 1 98.81 347 LEU B C 1
ATOM 6641 O O . LEU B 1 347 ? -12.375 39.281 6.125 1 98.81 347 LEU B O 1
ATOM 6645 N N . THR B 1 348 ? -10.625 39.844 7.422 1 98.81 348 THR B N 1
ATOM 6646 C CA . THR B 1 348 ? -11.234 41.094 7.875 1 98.81 348 THR B CA 1
ATOM 6647 C C . THR B 1 348 ? -11.312 42.094 6.734 1 98.81 348 THR B C 1
ATOM 6649 O O . THR B 1 348 ? -12.367 42.688 6.492 1 98.81 348 THR B O 1
ATOM 6652 N N . ASP B 1 349 ? -10.203 42.25 6.035 1 98.75 349 ASP B N 1
ATOM 6653 C CA . ASP B 1 349 ? -10.125 43.219 4.941 1 98.75 349 ASP B CA 1
ATOM 6654 C C . ASP B 1 349 ? -11.133 42.906 3.842 1 98.75 349 ASP B C 1
ATOM 6656 O O . ASP B 1 349 ? -11.586 43.781 3.115 1 98.75 349 ASP B O 1
ATOM 6660 N N . ASN B 1 350 ? -11.523 41.656 3.754 1 98.44 350 ASN B N 1
ATOM 6661 C CA . ASN B 1 350 ? -12.422 41.25 2.686 1 98.44 350 ASN B CA 1
ATOM 6662 C C . ASN B 1 350 ? -13.836 41 3.209 1 98.44 350 ASN B C 1
ATOM 6664 O O . ASN B 1 350 ? -14.672 40.438 2.498 1 98.44 350 ASN B O 1
ATOM 6668 N N . GLY B 1 351 ? -14.109 41.281 4.453 1 98.44 351 GLY B N 1
ATOM 6669 C CA . GLY B 1 351 ? -15.469 41.406 4.961 1 98.44 351 GLY B CA 1
ATOM 6670 C C . GLY B 1 351 ? -16 40.125 5.57 1 98.44 351 GLY B C 1
ATOM 6671 O O . GLY B 1 351 ? -17.172 40.062 5.949 1 98.44 351 GLY B O 1
ATOM 6672 N N . LEU B 1 352 ? -15.242 39.062 5.676 1 98.69 352 LEU B N 1
ATOM 6673 C CA . LEU B 1 352 ? -15.695 37.844 6.316 1 98.69 352 LEU B CA 1
ATOM 6674 C C . LEU B 1 352 ? -15.68 37.969 7.836 1 98.69 352 LEU B C 1
ATOM 6676 O O . LEU B 1 352 ? -16.469 37.344 8.531 1 98.69 352 LEU B O 1
ATOM 6680 N N . LEU B 1 353 ? -14.766 38.781 8.305 1 98.81 353 LEU B N 1
ATOM 6681 C CA . LEU B 1 353 ? -14.617 39.062 9.727 1 98.81 353 LEU B CA 1
ATOM 6682 C C . LEU B 1 353 ? -14.672 40.594 9.969 1 98.81 353 LEU B C 1
ATOM 6684 O O . LEU B 1 353 ? -14.625 41.375 9.023 1 98.81 353 LEU B O 1
ATOM 6688 N N . GLN B 1 354 ? -14.758 40.906 11.25 1 98.81 354 GLN B N 1
ATOM 6689 C CA . GLN B 1 354 ? -14.734 42.312 11.68 1 98.81 354 GLN B CA 1
ATOM 6690 C C . GLN B 1 354 ? -14.039 42.438 13.031 1 98.81 354 GLN B C 1
ATOM 6692 O O . GLN B 1 354 ? -13.93 41.469 13.781 1 98.81 354 GLN B O 1
ATOM 6697 N N . GLY B 1 355 ? -13.531 43.688 13.281 1 98.44 355 GLY B N 1
ATOM 6698 C CA . GLY B 1 355 ? -12.867 43.938 14.555 1 98.44 355 GLY B CA 1
ATOM 6699 C C . GLY B 1 355 ? -11.359 43.938 14.453 1 98.44 355 GLY B C 1
ATOM 6700 O O . GLY B 1 355 ? -10.805 44.062 13.359 1 98.44 355 GLY B O 1
ATOM 6701 N N . ASP B 1 356 ? -10.703 43.812 15.648 1 98.38 356 ASP B N 1
ATOM 6702 C CA . ASP B 1 356 ? -9.25 43.906 15.75 1 98.38 356 ASP B CA 1
ATOM 6703 C C . ASP B 1 356 ? -8.586 42.531 15.695 1 98.38 356 ASP B C 1
ATOM 6705 O O . ASP B 1 356 ? -8.984 41.625 16.422 1 98.38 356 ASP B O 1
ATOM 6709 N N . VAL B 1 357 ? -7.555 42.469 14.945 1 98.56 357 VAL B N 1
ATOM 6710 C CA . VAL B 1 357 ? -6.902 41.188 14.703 1 98.56 357 VAL B CA 1
ATOM 6711 C C . VAL B 1 357 ? -6.246 40.688 15.992 1 98.56 357 VAL B C 1
ATOM 6713 O O . VAL B 1 357 ? -6.238 39.5 16.266 1 98.56 357 VAL B O 1
ATOM 6716 N N . ASP B 1 358 ? -5.672 41.562 16.75 1 98.31 358 ASP B N 1
ATOM 6717 C CA . ASP B 1 358 ? -5.059 41.156 18.016 1 98.31 358 ASP B CA 1
ATOM 6718 C C . ASP B 1 358 ? -6.094 40.531 18.938 1 98.31 358 ASP B C 1
ATOM 6720 O O . ASP B 1 358 ? -5.801 39.562 19.641 1 98.31 358 ASP B O 1
ATOM 6724 N N . ASP B 1 359 ? -7.219 41.125 18.969 1 98.44 359 ASP B N 1
ATOM 6725 C CA . ASP B 1 359 ? -8.297 40.562 19.797 1 98.44 359 ASP B CA 1
ATOM 6726 C C . ASP B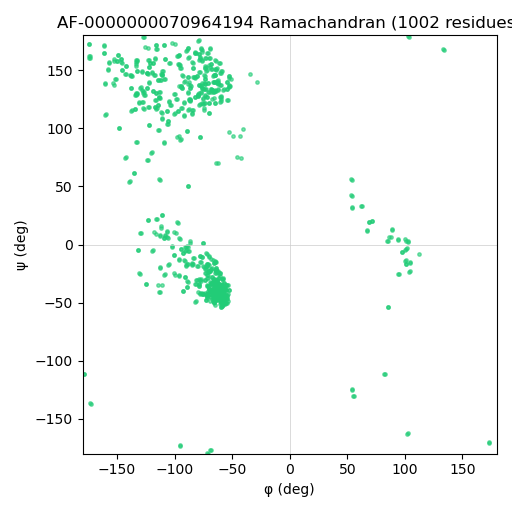 1 359 ? -8.75 39.219 19.281 1 98.44 359 ASP B C 1
ATOM 6728 O O . ASP B 1 359 ? -9.109 38.344 20.078 1 98.44 359 ASP B O 1
ATOM 6732 N N . MET B 1 360 ? -8.805 39.094 18 1 98.56 360 MET B N 1
ATOM 6733 C CA . MET B 1 360 ? -9.141 37.781 17.406 1 98.56 360 MET B CA 1
ATOM 6734 C C . MET B 1 360 ? -8.148 36.719 17.828 1 98.56 360 MET B C 1
ATOM 6736 O O . MET B 1 360 ? -8.547 35.594 18.125 1 98.56 360 MET B O 1
ATOM 6740 N N . LEU B 1 361 ? -6.855 37.031 17.766 1 98.06 361 LEU B N 1
ATOM 6741 C CA . LEU B 1 361 ? -5.809 36.094 18.156 1 98.06 361 LEU B CA 1
ATOM 6742 C C . LEU B 1 361 ? -5.969 35.688 19.625 1 98.06 361 LEU B C 1
ATOM 6744 O O . LEU B 1 361 ? -5.828 34.531 19.953 1 98.06 361 LEU B O 1
ATOM 6748 N N . LYS B 1 362 ? -6.297 36.656 20.5 1 97.19 362 LYS B N 1
ATOM 6749 C CA . LYS B 1 362 ? -6.512 36.375 21.906 1 97.19 362 LYS B CA 1
ATOM 6750 C C . LYS B 1 362 ? -7.703 35.438 22.109 1 97.19 362 LYS B C 1
ATOM 6752 O O . LYS B 1 362 ? -7.723 34.656 23.047 1 97.19 362 LYS B O 1
ATOM 6757 N N . ALA B 1 363 ? -8.625 35.562 21.219 1 97.69 363 ALA B N 1
ATOM 6758 C CA . ALA B 1 363 ? -9.828 34.719 21.297 1 97.69 363 ALA B CA 1
ATOM 6759 C C . ALA B 1 363 ? -9.617 33.375 20.594 1 97.69 363 ALA B C 1
ATOM 6761 O O . ALA B 1 363 ? -10.555 32.594 20.453 1 97.69 363 ALA B O 1
ATOM 6762 N N . ASP B 1 364 ? -8.445 33.125 20.062 1 97 364 ASP B N 1
ATOM 6763 C CA . ASP B 1 364 ? -8.07 31.891 19.375 1 97 364 ASP B CA 1
ATOM 6764 C C . ASP B 1 364 ? -8.914 31.672 18.125 1 97 364 ASP B C 1
ATOM 6766 O O . ASP B 1 364 ? -9.281 30.547 17.797 1 97 364 ASP B O 1
ATOM 6770 N N . LEU B 1 365 ? -9.289 32.75 17.469 1 98 365 LEU B N 1
ATOM 6771 C CA . LEU B 1 365 ? -10.172 32.688 16.312 1 98 365 LEU B CA 1
ATOM 6772 C C . LEU B 1 365 ? -9.484 32 15.141 1 98 365 LEU B C 1
ATOM 6774 O O . LEU B 1 365 ? -10.148 31.406 14.289 1 98 365 LEU B O 1
ATOM 6778 N N . GLY B 1 366 ? -8.102 32.094 15.109 1 97.56 366 GLY B N 1
ATOM 6779 C CA . GLY B 1 366 ? -7.367 31.406 14.055 1 97.56 366 GLY B CA 1
ATOM 6780 C C . GLY B 1 366 ? -7.664 29.922 13.984 1 97.56 366 GLY B C 1
ATOM 6781 O O . GLY B 1 366 ? -7.75 29.359 12.891 1 97.56 366 GLY B O 1
ATOM 6782 N N . ALA B 1 367 ? -7.902 29.266 15.078 1 96.94 367 ALA B N 1
ATOM 6783 C CA . ALA B 1 367 ? -8.109 27.828 15.18 1 96.94 367 ALA B CA 1
ATOM 6784 C C . ALA B 1 367 ? -9.43 27.406 14.531 1 96.94 367 ALA B C 1
ATOM 6786 O O . ALA B 1 367 ? -9.602 26.25 14.148 1 96.94 367 ALA B O 1
ATOM 6787 N N . ILE B 1 368 ? -10.352 28.344 14.375 1 97.06 368 ILE B N 1
ATOM 6788 C CA . ILE B 1 368 ? -11.648 28.062 13.758 1 97.06 368 ILE B CA 1
ATOM 6789 C C . ILE B 1 368 ? -11.461 27.844 12.258 1 97.06 368 ILE B C 1
ATOM 6791 O O . ILE B 1 368 ? -12.109 26.984 11.664 1 97.06 368 ILE B O 1
ATOM 6795 N N . PHE B 1 369 ? -10.516 28.594 11.68 1 97.88 369 PHE B N 1
ATOM 6796 C CA . PHE B 1 369 ? -10.32 28.547 10.234 1 97.88 369 PHE B CA 1
ATOM 6797 C C . PHE B 1 369 ? -9.133 27.672 9.875 1 97.88 369 PHE B C 1
ATOM 6799 O O . PHE B 1 369 ? -9.055 27.141 8.766 1 97.88 369 PHE B O 1
ATOM 6806 N N . GLN B 1 370 ? -8.211 27.5 10.75 1 97.12 370 GLN B N 1
ATOM 6807 C CA . GLN B 1 370 ? -7.07 26.594 10.602 1 97.12 370 GLN B CA 1
ATOM 6808 C C . GLN B 1 370 ? -6.863 25.766 11.867 1 97.12 370 GLN B C 1
ATOM 6810 O O . GLN B 1 370 ? -5.992 26.062 12.68 1 97.12 370 GLN B O 1
ATOM 6815 N N . PRO B 1 371 ? -7.496 24.672 11.938 1 95.44 371 PRO B N 1
ATOM 6816 C CA . PRO B 1 371 ? -7.418 23.891 13.172 1 95.44 371 PRO B CA 1
ATOM 6817 C C . PRO B 1 371 ? -6.137 23.062 13.281 1 95.44 371 PRO B C 1
ATOM 6819 O O . PRO B 1 371 ? -5.801 22.562 14.352 1 95.44 371 PRO B O 1
ATOM 6822 N N . HIS B 1 372 ? -5.465 22.828 12.18 1 96.12 372 HIS B N 1
ATOM 6823 C CA . HIS B 1 372 ? -4.211 22.078 12.219 1 96.12 372 HIS B CA 1
ATOM 6824 C C . HIS B 1 372 ? -3.023 23.016 12.422 1 96.12 372 HIS B C 1
ATOM 6826 O O . HIS B 1 372 ? -3.17 24.234 12.359 1 96.12 372 HIS B O 1
ATOM 6832 N N . GLY B 1 373 ? -1.873 22.484 12.742 1 97.38 373 GLY B N 1
ATOM 6833 C CA . GLY B 1 373 ? -0.649 23.266 12.883 1 97.38 373 GLY B CA 1
ATOM 6834 C C . GLY B 1 373 ? -0.135 23.812 11.562 1 97.38 373 GLY B C 1
ATOM 6835 O O . GLY B 1 373 ? -0.616 23.422 10.492 1 97.38 373 GLY B O 1
ATOM 6836 N N . LEU B 1 374 ? 0.832 24.703 11.656 1 98.44 374 LEU B N 1
ATOM 6837 C CA . LEU B 1 374 ? 1.353 25.422 10.5 1 98.44 374 LEU B CA 1
ATOM 6838 C C . LEU B 1 374 ? 2.182 24.5 9.617 1 98.44 374 LEU B C 1
ATOM 6840 O O . LEU B 1 374 ? 2.342 24.75 8.422 1 98.44 374 LEU B O 1
ATOM 6844 N N . GLY B 1 375 ? 2.732 23.469 10.25 1 98.31 375 GLY B N 1
ATOM 6845 C CA . GLY B 1 375 ? 3.59 22.547 9.516 1 98.31 375 GLY B CA 1
ATOM 6846 C C . GLY B 1 375 ? 4.281 21.531 10.406 1 98.31 375 GLY B C 1
ATOM 6847 O O . GLY B 1 375 ? 3.881 21.344 11.555 1 98.31 375 GLY B O 1
ATOM 6848 N N . HIS B 1 376 ? 5.195 20.828 9.828 1 98.69 376 HIS B N 1
ATOM 6849 C CA . HIS B 1 376 ? 5.902 19.75 10.516 1 98.69 376 HIS B CA 1
ATOM 6850 C C . HIS B 1 376 ? 7.293 19.531 9.93 1 98.69 376 HIS B C 1
ATOM 6852 O O . HIS B 1 376 ? 7.555 19.922 8.789 1 98.69 376 HIS B O 1
ATOM 6858 N N . LEU B 1 377 ? 8.148 18.922 10.766 1 98.75 377 LEU B N 1
ATOM 6859 C CA . LEU B 1 377 ? 9.43 18.469 10.25 1 98.75 377 LEU B CA 1
ATOM 6860 C C . LEU B 1 377 ? 9.242 17.391 9.188 1 98.75 377 LEU B C 1
ATOM 6862 O O . LEU B 1 377 ? 8.258 16.641 9.219 1 98.75 377 LEU B O 1
ATOM 6866 N N . MET B 1 378 ? 10.188 17.328 8.281 1 98.62 378 MET B N 1
ATOM 6867 C CA . MET B 1 378 ? 10.062 16.375 7.172 1 98.62 378 MET B CA 1
ATOM 6868 C C . MET B 1 378 ? 11.398 15.703 6.887 1 98.62 378 MET B C 1
ATOM 6870 O O . MET B 1 378 ? 12.453 16.312 7.051 1 98.62 378 MET B O 1
ATOM 6874 N N . GLY B 1 379 ? 11.406 14.5 6.5 1 98.5 379 GLY B N 1
ATOM 6875 C CA . GLY B 1 379 ? 12.547 13.672 6.145 1 98.5 379 GLY B CA 1
ATOM 6876 C C . GLY B 1 379 ? 12.156 12.273 5.699 1 98.5 379 GLY B C 1
ATOM 6877 O O . GLY B 1 379 ? 11.453 12.109 4.699 1 98.5 379 GLY B O 1
ATOM 6878 N N . LEU B 1 380 ? 12.484 11.273 6.512 1 98.62 380 LEU B N 1
ATOM 6879 C CA . LEU B 1 380 ? 12.188 9.883 6.172 1 98.62 380 LEU B CA 1
ATOM 6880 C C . LEU B 1 380 ? 10.766 9.516 6.59 1 98.62 380 LEU B C 1
ATOM 6882 O O . LEU B 1 380 ? 10.227 8.5 6.145 1 98.62 380 LEU B O 1
ATOM 6886 N N . ASP B 1 381 ? 10.195 10.266 7.418 1 98.31 381 ASP B N 1
ATOM 6887 C CA . ASP B 1 381 ? 8.758 10.305 7.648 1 98.31 381 ASP B CA 1
ATOM 6888 C C . ASP B 1 381 ? 8.156 11.617 7.152 1 98.31 381 ASP B C 1
ATOM 6890 O O . ASP B 1 381 ? 8.805 12.664 7.199 1 98.31 381 ASP B O 1
ATOM 6894 N N . VAL B 1 382 ? 6.914 11.516 6.648 1 98.56 382 VAL B N 1
ATOM 6895 C CA . VAL B 1 382 ? 6.297 12.766 6.219 1 98.56 382 VAL B CA 1
ATOM 6896 C C . VAL B 1 382 ? 6.203 13.734 7.398 1 98.56 382 VAL B C 1
ATOM 6898 O O . VAL B 1 382 ? 6.562 14.906 7.277 1 98.56 382 VAL B O 1
ATOM 6901 N N . HIS B 1 383 ? 5.699 13.227 8.477 1 98.5 383 HIS B N 1
ATOM 6902 C CA . HIS B 1 383 ? 5.848 13.906 9.75 1 98.5 383 HIS B CA 1
ATOM 6903 C C . HIS B 1 383 ? 7.051 13.367 10.523 1 98.5 383 HIS B C 1
ATOM 6905 O O . HIS B 1 383 ? 6.93 12.414 11.289 1 98.5 383 HIS B O 1
ATOM 6911 N N . ASP B 1 384 ? 8.133 13.984 10.281 1 98.12 384 ASP B N 1
ATOM 6912 C CA . ASP B 1 384 ? 9.406 13.43 10.742 1 98.12 384 ASP B CA 1
ATOM 6913 C C . ASP B 1 384 ? 9.594 13.664 12.234 1 98.12 384 ASP B C 1
ATOM 6915 O O . ASP B 1 384 ? 8.922 14.516 12.828 1 98.12 384 ASP B O 1
ATOM 6919 N N . VAL B 1 385 ? 10.516 13.07 12.836 1 96.94 385 VAL B N 1
ATOM 6920 C CA . VAL B 1 385 ? 10.742 12.992 14.273 1 96.94 385 VAL B CA 1
ATOM 6921 C C . VAL B 1 385 ? 11.469 14.25 14.75 1 96.94 385 VAL B C 1
ATOM 6923 O O . VAL B 1 385 ? 11.938 15.047 13.938 1 96.94 385 VAL B O 1
ATOM 6926 N N . GLY B 1 386 ? 11.461 14.445 16.109 1 97.5 386 GLY B N 1
ATOM 6927 C CA . GLY B 1 386 ? 12.312 15.438 16.734 1 97.5 386 GLY B CA 1
ATOM 6928 C C . GLY B 1 386 ? 11.57 16.719 17.094 1 97.5 386 GLY B C 1
ATOM 6929 O O . GLY B 1 386 ? 12.172 17.672 17.578 1 97.5 386 GLY B O 1
ATOM 6930 N N . GLY B 1 387 ? 10.25 16.734 16.859 1 98.06 387 GLY B N 1
ATOM 6931 C CA . GLY B 1 387 ? 9.492 17.953 17.141 1 98.06 387 GLY B CA 1
ATOM 6932 C C . GLY B 1 387 ? 9.469 18.328 18.609 1 98.06 387 GLY B C 1
ATOM 6933 O O . GLY B 1 387 ? 9.438 19.5 18.953 1 98.06 387 GLY B O 1
ATOM 6934 N N . TYR B 1 388 ? 9.5 17.359 19.469 1 97.94 388 TYR B N 1
ATOM 6935 C CA . TYR B 1 388 ? 9.375 17.578 20.906 1 97.94 388 TYR B CA 1
ATOM 6936 C C . TYR B 1 388 ? 10.336 16.688 21.688 1 97.94 388 TYR B C 1
ATOM 6938 O O . TYR B 1 388 ? 9.945 16.016 22.641 1 97.94 388 TYR B O 1
ATOM 6946 N N . LEU B 1 389 ? 11.594 16.734 21.359 1 96.19 389 LEU B N 1
ATOM 6947 C CA . LEU B 1 389 ? 12.625 16.031 22.125 1 96.19 389 LEU B CA 1
ATOM 6948 C C . LEU B 1 389 ? 12.82 16.672 23.484 1 96.19 389 LEU B C 1
ATOM 6950 O O . LEU B 1 389 ? 12.398 17.812 23.719 1 96.19 389 LEU B O 1
ATOM 6954 N N . PRO B 1 390 ? 13.391 16.031 24.5 1 91.06 390 PRO B N 1
ATOM 6955 C CA . PRO B 1 390 ? 13.492 16.516 25.875 1 91.06 390 PRO B CA 1
ATOM 6956 C C . PRO B 1 390 ? 14.141 17.906 25.969 1 91.06 390 PRO B C 1
ATOM 6958 O O . PRO B 1 390 ? 13.734 18.719 26.797 1 91.06 390 PRO B O 1
ATOM 6961 N N . ASP B 1 391 ? 15.031 18.266 25.219 1 90.75 391 ASP B N 1
ATOM 6962 C CA . ASP B 1 391 ? 15.742 19.547 25.328 1 90.75 391 ASP B CA 1
ATOM 6963 C C . ASP B 1 391 ? 15.172 20.578 24.375 1 90.75 391 ASP B C 1
ATOM 6965 O O . ASP B 1 391 ? 15.773 21.625 24.156 1 90.75 391 ASP B O 1
ATOM 6969 N N . GLN B 1 392 ? 13.961 20.328 23.938 1 95.94 392 GLN B N 1
ATOM 6970 C CA . GLN B 1 392 ? 13.312 21.234 23 1 95.94 392 GLN B CA 1
ATOM 6971 C C . GLN B 1 392 ? 12.055 21.859 23.594 1 95.94 392 GLN B C 1
ATOM 6973 O O . GLN B 1 392 ? 11.516 21.344 24.578 1 95.94 392 GLN B O 1
ATOM 6978 N N . PRO B 1 393 ? 11.602 23.016 23.016 1 97.25 393 PRO B N 1
ATOM 6979 C CA . PRO B 1 393 ? 10.383 23.641 23.547 1 97.25 393 PRO B CA 1
ATOM 6980 C C . PRO B 1 393 ? 9.211 22.656 23.609 1 97.25 393 PRO B C 1
ATOM 6982 O O . PRO B 1 393 ? 9.039 21.828 22.719 1 97.25 393 PRO B O 1
ATOM 6985 N N . GLN B 1 394 ? 8.438 22.797 24.641 1 96.5 394 GLN B N 1
ATOM 6986 C CA . GLN B 1 394 ? 7.297 21.922 24.859 1 96.5 394 GLN B CA 1
ATOM 6987 C C . GLN B 1 394 ? 6.117 22.328 23.969 1 96.5 394 GLN B C 1
ATOM 6989 O O . GLN B 1 394 ? 6.027 23.484 23.547 1 96.5 394 GLN B O 1
ATOM 6994 N N . ARG B 1 395 ? 5.258 21.453 23.766 1 96.5 395 ARG B N 1
ATOM 6995 C CA . ARG B 1 395 ? 4.062 21.719 22.984 1 96.5 395 ARG B CA 1
ATOM 6996 C C . ARG B 1 395 ? 3.143 22.703 23.703 1 96.5 395 ARG B C 1
ATOM 6998 O O . ARG B 1 395 ? 2.76 22.469 24.844 1 96.5 395 ARG B O 1
ATOM 7005 N N . PRO B 1 396 ? 2.795 23.766 23.031 1 96.19 396 PRO B N 1
ATOM 7006 C CA . PRO B 1 396 ? 1.833 24.672 23.656 1 96.19 396 PRO B CA 1
ATOM 7007 C C . PRO B 1 396 ? 0.465 24.031 23.875 1 96.19 396 PRO B C 1
ATOM 7009 O O . PRO B 1 396 ? 0.111 23.078 23.172 1 96.19 396 PRO B O 1
ATOM 7012 N N . SER B 1 397 ? -0.327 24.547 24.781 1 94.56 397 SER B N 1
ATOM 7013 C CA . SER B 1 397 ? -1.612 23.938 25.125 1 94.56 397 SER B CA 1
ATOM 7014 C C . SER B 1 397 ? -2.77 24.734 24.531 1 94.56 397 SER B C 1
ATOM 7016 O O . SER B 1 397 ? -3.896 24.25 24.453 1 94.56 397 SER B O 1
ATOM 7018 N N . ALA B 1 398 ? -2.586 25.969 24.109 1 91.5 398 ALA B N 1
ATOM 7019 C CA . ALA B 1 398 ? -3.654 26.828 23.609 1 91.5 398 ALA B CA 1
ATOM 7020 C C . ALA B 1 398 ? -4.27 26.266 22.344 1 91.5 398 ALA B C 1
ATOM 7022 O O . ALA B 1 398 ? -3.588 25.594 21.562 1 91.5 398 ALA B O 1
ATOM 7023 N N . PRO B 1 399 ? -5.617 26.562 22.109 1 86.81 399 PRO B N 1
ATOM 7024 C CA . PRO B 1 399 ? -6.25 26.094 20.875 1 86.81 399 PRO B CA 1
ATOM 7025 C C . PRO B 1 399 ? -5.492 26.531 19.609 1 86.81 399 PRO B C 1
ATOM 7027 O O . PRO B 1 399 ? -5.004 27.672 19.547 1 86.81 399 PRO B O 1
ATOM 7030 N N . GLY B 1 400 ? -5.41 25.641 18.672 1 87.69 400 GLY B N 1
ATOM 7031 C CA . GLY B 1 400 ? -4.617 25.891 17.484 1 87.69 400 GLY B CA 1
ATOM 7032 C C . GLY B 1 400 ? -3.148 25.547 17.656 1 87.69 400 GLY B C 1
ATOM 7033 O O . GLY B 1 400 ? -2.582 24.797 16.875 1 87.69 400 GLY B O 1
ATOM 7034 N N . LEU B 1 401 ? -2.58 26.141 18.719 1 94.06 401 LEU B N 1
ATOM 7035 C CA . LEU B 1 401 ? -1.157 25.938 18.969 1 94.06 401 LEU B CA 1
ATOM 7036 C C . LEU B 1 401 ? -0.887 24.516 19.453 1 94.06 401 LEU B C 1
ATOM 7038 O O . LEU B 1 401 ? 0.197 23.984 19.219 1 94.06 401 LEU B O 1
ATOM 7042 N N . LYS B 1 402 ? -1.855 23.938 20.109 1 95.19 402 LYS B N 1
ATOM 7043 C CA . LYS B 1 402 ? -1.704 22.578 20.625 1 95.19 402 LYS B CA 1
ATOM 7044 C C . LYS B 1 402 ? -1.582 21.562 19.484 1 95.19 402 LYS B C 1
ATOM 7046 O O . LYS B 1 402 ? -1.201 20.422 19.703 1 95.19 402 LYS B O 1
ATOM 7051 N N . SER B 1 403 ? -1.948 21.953 18.281 1 95.06 403 SER B N 1
ATOM 7052 C CA . SER B 1 403 ? -1.892 21.078 17.109 1 95.06 403 SER B CA 1
ATOM 7053 C C . SER B 1 403 ? -0.534 21.156 16.422 1 95.06 403 SER B C 1
ATOM 7055 O O . SER B 1 403 ? -0.281 20.453 15.453 1 95.06 403 SER B O 1
ATOM 7057 N N . LEU B 1 404 ? 0.359 22.016 16.953 1 98.12 404 LEU B N 1
ATOM 7058 C CA . LEU B 1 404 ? 1.694 22.109 16.375 1 98.12 404 LEU B CA 1
ATOM 7059 C C . LEU B 1 404 ? 2.455 20.797 16.531 1 98.12 404 LEU B C 1
ATOM 7061 O O . LEU B 1 404 ? 2.506 20.219 17.609 1 98.12 404 LEU B O 1
ATOM 7065 N N . ARG B 1 405 ? 3.047 20.375 15.445 1 98.12 405 ARG B N 1
ATOM 7066 C CA . ARG B 1 405 ? 3.822 19.141 15.461 1 98.12 405 ARG B CA 1
ATOM 7067 C C . ARG B 1 405 ? 5.27 19.406 15.867 1 98.12 405 ARG B C 1
ATOM 7069 O O . ARG B 1 405 ? 6.055 18.469 16.031 1 98.12 405 ARG B O 1
ATOM 7076 N N . THR B 1 406 ? 5.641 20.641 16.031 1 98.56 406 THR B N 1
ATOM 7077 C CA . THR B 1 406 ? 6.922 21.062 16.578 1 98.56 406 THR B CA 1
ATOM 7078 C C . THR B 1 406 ? 6.828 22.484 17.125 1 98.56 406 THR B C 1
ATOM 7080 O O . THR B 1 406 ? 6.004 23.281 16.672 1 98.56 406 THR B O 1
ATOM 7083 N N . ALA B 1 407 ? 7.562 22.781 18.078 1 98.38 407 ALA B N 1
ATOM 7084 C CA . ALA B 1 407 ? 7.699 24.125 18.625 1 98.38 407 ALA B CA 1
ATOM 7085 C C . ALA B 1 407 ? 9.148 24.594 18.594 1 98.38 407 ALA B C 1
ATOM 7087 O O . ALA B 1 407 ? 9.531 25.516 19.312 1 98.38 407 ALA B O 1
ATOM 7088 N N . ARG B 1 408 ? 9.898 24 17.766 1 98.25 408 ARG B N 1
ATOM 7089 C CA . ARG B 1 408 ? 11.344 24.203 17.75 1 98.25 408 ARG B CA 1
ATOM 7090 C C . ARG B 1 408 ? 11.711 25.609 17.281 1 98.25 408 ARG B C 1
ATOM 7092 O O . ARG B 1 408 ? 10.938 26.234 16.562 1 98.25 408 ARG B O 1
ATOM 7099 N N . VAL B 1 409 ? 12.875 26.016 17.781 1 98.62 409 VAL B N 1
ATOM 7100 C CA . VAL B 1 409 ? 13.562 27.156 17.172 1 98.62 409 VAL B CA 1
ATOM 7101 C C . VAL B 1 409 ? 14.297 26.703 15.914 1 98.62 409 VAL B C 1
ATOM 7103 O O . VAL B 1 409 ? 15.047 25.719 15.945 1 98.62 409 VAL B O 1
ATOM 7106 N N . LEU B 1 410 ? 14.07 27.406 14.812 1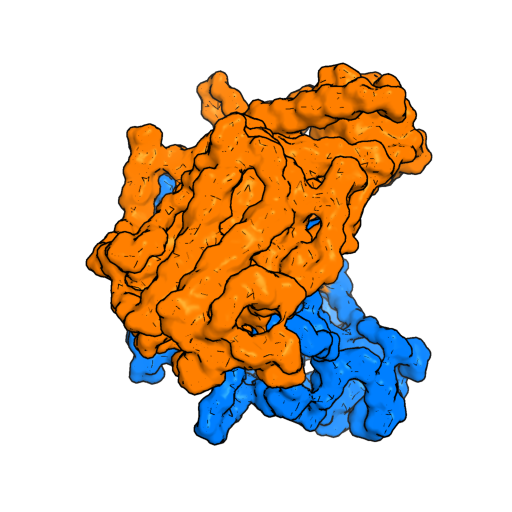 98.75 410 LEU B N 1
ATOM 7107 C CA . LEU B 1 410 ? 14.57 26.969 13.516 1 98.75 410 LEU B CA 1
ATOM 7108 C C . LEU B 1 410 ? 16.094 27 13.477 1 98.75 410 LEU B C 1
ATOM 7110 O O . LEU B 1 410 ? 16.719 27.906 14.039 1 98.75 410 LEU B O 1
ATOM 7114 N N . GLN B 1 411 ? 16.656 26.047 12.883 1 98.69 411 GLN B N 1
ATOM 7115 C CA . GLN B 1 411 ? 18.094 25.906 12.656 1 98.69 411 GLN B CA 1
ATOM 7116 C C . GLN B 1 411 ? 18.391 25.531 11.211 1 98.69 411 GLN B C 1
ATOM 7118 O O . GLN B 1 411 ? 17.578 24.859 10.562 1 98.69 411 GLN B O 1
ATOM 7123 N N . ALA B 1 412 ? 19.562 26 10.75 1 98.75 412 ALA B N 1
ATOM 7124 C CA . ALA B 1 412 ? 19.984 25.625 9.398 1 98.75 412 ALA B CA 1
ATOM 7125 C C . ALA B 1 412 ? 19.984 24.109 9.234 1 98.75 412 ALA B C 1
ATOM 7127 O O . ALA B 1 412 ? 20.422 23.375 10.125 1 98.75 412 ALA B O 1
ATOM 7128 N N . GLY B 1 413 ? 19.406 23.672 8.117 1 98.62 413 GLY B N 1
ATOM 7129 C CA . GLY B 1 413 ? 19.391 22.25 7.812 1 98.62 413 GLY B CA 1
ATOM 7130 C C . GLY B 1 413 ? 18.062 21.594 8.141 1 98.62 413 GLY B C 1
ATOM 7131 O O . GLY B 1 413 ? 17.797 20.469 7.73 1 98.62 413 GLY B O 1
ATOM 7132 N N . MET B 1 414 ? 17.219 22.312 8.906 1 98.88 414 MET B N 1
ATOM 7133 C CA . MET B 1 414 ? 15.867 21.812 9.148 1 98.88 414 MET B CA 1
ATOM 7134 C C . MET B 1 414 ? 15.016 21.906 7.883 1 98.88 414 MET B C 1
ATOM 7136 O O . MET B 1 414 ? 15.141 22.859 7.109 1 98.88 414 MET B O 1
ATOM 7140 N N . VAL B 1 415 ? 14.25 20.906 7.648 1 98.88 415 VAL B N 1
ATOM 7141 C CA . VAL B 1 415 ? 13.25 20.938 6.59 1 98.88 415 VAL B CA 1
ATOM 7142 C C . VAL B 1 415 ? 11.852 20.891 7.203 1 98.88 415 VAL B C 1
ATOM 7144 O O . VAL B 1 415 ? 11.547 20.016 8.016 1 98.88 415 VAL B O 1
ATOM 7147 N N . LEU B 1 416 ? 11.016 21.844 6.859 1 98.69 416 LEU B N 1
ATOM 7148 C CA . LEU B 1 416 ? 9.648 21.938 7.371 1 98.69 416 LEU B CA 1
ATOM 7149 C C . LEU B 1 416 ? 8.664 22.203 6.234 1 98.69 416 LEU B C 1
ATOM 7151 O O . LEU B 1 416 ? 9.039 22.734 5.191 1 98.69 416 LEU B O 1
ATOM 7155 N N . THR B 1 417 ? 7.457 21.812 6.461 1 98.88 417 THR B N 1
ATOM 7156 C CA . THR B 1 417 ? 6.383 22.297 5.605 1 98.88 417 THR B CA 1
ATOM 7157 C C . THR B 1 417 ? 5.824 23.609 6.141 1 98.88 417 THR B C 1
ATOM 7159 O O . THR B 1 417 ? 5.723 23.797 7.355 1 98.88 417 THR B O 1
ATOM 7162 N N . VAL B 1 418 ? 5.562 24.516 5.32 1 98.94 418 VAL B N 1
ATOM 7163 C CA . VAL B 1 418 ? 4.77 25.703 5.609 1 98.94 418 VAL B CA 1
ATOM 7164 C C . VAL B 1 418 ? 3.389 25.578 4.969 1 98.94 418 VAL B C 1
ATOM 7166 O O . VAL B 1 418 ? 3.246 25.734 3.752 1 98.94 418 VAL B O 1
ATOM 7169 N N . GLU B 1 419 ? 2.389 25.281 5.82 1 98.81 419 GLU B N 1
ATOM 7170 C CA . GLU B 1 419 ? 1.124 24.844 5.23 1 98.81 419 GLU B CA 1
ATOM 7171 C C . GLU B 1 419 ? -0.062 25.531 5.906 1 98.81 419 GLU B C 1
ATOM 7173 O O . GLU B 1 419 ? -0.99 24.859 6.367 1 98.81 419 GLU B O 1
ATOM 7178 N N . PRO B 1 420 ? -0.118 26.875 5.82 1 98.81 420 PRO B N 1
ATOM 7179 C CA . PRO B 1 420 ? -1.353 27.516 6.277 1 98.81 420 PRO B CA 1
ATOM 7180 C C . PRO B 1 420 ? -2.578 27.062 5.488 1 98.81 420 PRO B C 1
ATOM 7182 O O . PRO B 1 420 ? -2.445 26.562 4.367 1 98.81 420 PRO B O 1
ATOM 7185 N N . GLY B 1 421 ? -3.715 27.203 6.133 1 98.62 421 GLY B N 1
ATOM 7186 C CA . GLY B 1 421 ? -4.984 26.891 5.5 1 98.62 421 GLY B CA 1
ATOM 7187 C C . GLY B 1 421 ? -6.133 27.734 6.004 1 98.62 421 GLY B C 1
ATOM 7188 O O . GLY B 1 421 ? -5.988 28.469 6.996 1 98.62 421 GLY B O 1
ATOM 7189 N N . CYS B 1 422 ? -7.16 27.766 5.309 1 98.81 422 CYS B N 1
ATOM 7190 C CA . CYS B 1 422 ? -8.438 28.375 5.66 1 98.81 422 CYS B CA 1
ATOM 7191 C C . CYS B 1 422 ? -9.602 27.484 5.254 1 98.81 422 CYS B C 1
ATOM 7193 O O . CYS B 1 422 ? -9.82 27.25 4.062 1 98.81 422 CYS B O 1
ATOM 7195 N N . TYR B 1 423 ? -10.289 27.031 6.242 1 98.19 423 TYR B N 1
ATOM 7196 C CA . TYR B 1 423 ? -11.352 26.062 6.004 1 98.19 423 TYR B CA 1
ATOM 7197 C C . TYR B 1 423 ? -12.688 26.562 6.555 1 98.19 423 TYR B C 1
ATOM 7199 O O . TYR B 1 423 ? -12.719 27.312 7.523 1 98.19 423 TYR B O 1
ATOM 7207 N N . PHE B 1 424 ? -13.656 26.188 5.918 1 97.75 424 PHE B N 1
ATOM 7208 C CA . PHE B 1 424 ? -15.016 26.438 6.398 1 97.75 424 PHE B CA 1
ATOM 7209 C C . PHE B 1 424 ? -15.672 25.141 6.855 1 97.75 424 PHE B C 1
ATOM 7211 O O . PHE B 1 424 ? -16.359 24.484 6.07 1 97.75 424 PHE B O 1
ATOM 7218 N N . ILE B 1 425 ? -15.445 24.828 8.094 1 96.06 425 ILE B N 1
ATOM 7219 C CA . ILE B 1 425 ? -15.906 23.594 8.719 1 96.06 425 ILE B CA 1
ATOM 7220 C C . ILE B 1 425 ? -17.109 23.875 9.609 1 96.06 425 ILE B C 1
ATOM 7222 O O . ILE B 1 425 ? -17 24.594 10.609 1 96.06 425 ILE B O 1
ATOM 7226 N N . GLU B 1 426 ? -18.203 23.266 9.328 1 93.12 426 GLU B N 1
ATOM 7227 C CA . GLU B 1 426 ? -19.484 23.609 9.93 1 93.12 426 GLU B CA 1
ATOM 7228 C C . GLU B 1 426 ? -19.438 23.453 11.453 1 93.12 426 GLU B C 1
ATOM 7230 O O . GLU B 1 426 ? -19.812 24.375 12.188 1 93.12 426 GLU B O 1
ATOM 7235 N N . PRO B 1 427 ? -18.938 22.344 12 1 92.88 427 PRO B N 1
ATOM 7236 C CA . PRO B 1 427 ? -18.922 22.203 13.453 1 92.88 427 PRO B CA 1
ATOM 7237 C C . PRO B 1 427 ? -18.078 23.281 14.141 1 92.88 427 PRO B C 1
ATOM 7239 O O . PRO B 1 427 ? -18.438 23.734 15.234 1 92.88 427 PRO B O 1
ATOM 7242 N N . LEU B 1 428 ? -17.031 23.719 13.562 1 95.31 428 LEU B N 1
ATOM 7243 C CA . LEU B 1 428 ? -16.172 24.734 14.148 1 95.31 428 LEU B CA 1
ATOM 7244 C C . LEU B 1 428 ? -16.828 26.109 14.047 1 95.31 428 LEU B C 1
ATOM 7246 O O . LEU B 1 428 ? -16.766 26.906 14.992 1 95.31 428 LEU B O 1
ATOM 7250 N N . LEU B 1 429 ? -17.422 26.391 12.898 1 96.19 429 LEU B N 1
ATOM 7251 C CA . LEU B 1 429 ? -18.094 27.672 12.703 1 96.19 429 LEU B CA 1
ATOM 7252 C C . LEU B 1 429 ? -19.297 27.812 13.633 1 96.19 429 LEU B C 1
ATOM 7254 O O . LEU B 1 429 ? -19.531 28.875 14.188 1 96.19 429 LEU B O 1
ATOM 7258 N N . GLU B 1 430 ? -20.016 26.703 13.805 1 95 430 GLU B N 1
ATOM 7259 C CA . GLU B 1 430 ? -21.156 26.719 14.727 1 95 430 GLU B CA 1
ATOM 7260 C C . GLU B 1 430 ? -20.688 26.922 16.172 1 95 430 GLU B C 1
ATOM 7262 O O . GLU B 1 430 ? -21.328 27.641 16.938 1 95 430 GLU B O 1
ATOM 7267 N N . ALA B 1 431 ? -19.625 26.281 16.516 1 95.12 431 ALA B N 1
ATOM 7268 C CA . ALA B 1 431 ? -19.078 26.469 17.859 1 95.12 431 ALA B CA 1
ATOM 7269 C C . ALA B 1 431 ? -18.641 27.906 18.078 1 95.12 431 ALA B C 1
ATOM 7271 O O . ALA B 1 431 ? -18.844 28.469 19.172 1 95.12 431 ALA B O 1
ATOM 7272 N N . ALA B 1 432 ? -18.031 28.516 17.094 1 97.38 432 ALA B N 1
ATOM 7273 C CA . ALA B 1 432 ? -17.609 29.922 17.203 1 97.38 432 ALA B CA 1
ATOM 7274 C C . ALA B 1 432 ? -18.797 30.844 17.328 1 97.38 432 ALA B C 1
ATOM 7276 O O . ALA B 1 432 ? -18.75 31.844 18.062 1 97.38 432 ALA B O 1
ATOM 7277 N N . LYS B 1 433 ? -19.844 30.562 16.625 1 97.38 433 LYS B N 1
ATOM 7278 C CA . LYS B 1 433 ? -21.078 31.344 16.688 1 97.38 433 LYS B CA 1
ATOM 7279 C C . LYS B 1 433 ? -21.672 31.312 18.094 1 97.38 433 LYS B C 1
ATOM 7281 O O . LYS B 1 433 ? -22.234 32.281 18.562 1 97.38 433 LYS B O 1
ATOM 7286 N N . ALA B 1 434 ? -21.516 30.188 18.719 1 97.56 434 ALA B N 1
ATOM 7287 C CA . ALA B 1 434 ? -22.094 30 20.047 1 97.56 434 ALA B CA 1
ATOM 7288 C C . ALA B 1 434 ? -21.172 30.562 21.125 1 97.56 434 ALA B C 1
ATOM 7290 O O . ALA B 1 434 ? -21.562 30.672 22.297 1 97.56 434 ALA B O 1
ATOM 7291 N N . ASN B 1 435 ? -20 30.891 20.812 1 97.44 435 ASN B N 1
ATOM 7292 C CA . ASN B 1 435 ? -19.016 31.453 21.734 1 97.44 435 ASN B CA 1
ATOM 7293 C C . ASN B 1 435 ? -18.969 32.969 21.641 1 97.44 435 ASN B C 1
ATOM 7295 O O . ASN B 1 435 ? -18.453 33.531 20.688 1 97.44 435 ASN B O 1
ATOM 7299 N N . GLU B 1 436 ? -19.328 33.625 22.656 1 97.38 436 GLU B N 1
ATOM 7300 C CA . GLU B 1 436 ? -19.453 35.062 22.641 1 97.38 436 GLU B CA 1
ATOM 7301 C C . GLU B 1 436 ? -18.109 35.75 22.375 1 97.38 436 GLU B C 1
ATOM 7303 O O . GLU B 1 436 ? -18.047 36.781 21.734 1 97.38 436 GLU B O 1
ATOM 7308 N N . ARG B 1 437 ? -17.062 35.125 22.812 1 97.38 437 ARG B N 1
ATOM 7309 C CA . ARG B 1 437 ? -15.727 35.688 22.656 1 97.38 437 ARG B CA 1
ATOM 7310 C C . ARG B 1 437 ? -15.297 35.625 21.188 1 97.38 437 ARG B C 1
ATOM 7312 O O . ARG B 1 437 ? -14.438 36.406 20.766 1 97.38 437 ARG B O 1
ATOM 7319 N N . GLN B 1 438 ? -15.914 34.844 20.375 1 98.31 438 GLN B N 1
ATOM 7320 C CA . GLN B 1 438 ? -15.531 34.656 18.984 1 98.31 438 GLN B CA 1
ATOM 7321 C C . GLN B 1 438 ? -16.609 35.188 18.047 1 98.31 438 GLN B C 1
ATOM 7323 O O . GLN B 1 438 ? -16.297 35.781 17 1 98.31 438 GLN B O 1
ATOM 7328 N N . ASN B 1 439 ? -17.859 35.062 18.438 1 98.5 439 ASN B N 1
ATOM 7329 C CA . ASN B 1 439 ? -19.016 35.406 17.594 1 98.5 439 ASN B CA 1
ATOM 7330 C C . ASN B 1 439 ? -18.969 36.875 17.156 1 98.5 439 ASN B C 1
ATOM 7332 O O . ASN B 1 439 ? -19.406 37.219 16.047 1 98.5 439 ASN B O 1
ATOM 7336 N N . LYS B 1 440 ? -18.484 37.719 18 1 98.38 440 LYS B N 1
ATOM 7337 C CA . LYS B 1 440 ? -18.5 39.156 17.734 1 98.38 440 LYS B CA 1
ATOM 7338 C C . LYS B 1 440 ? -17.641 39.5 16.531 1 98.38 440 LYS B C 1
ATOM 7340 O O . LYS B 1 440 ? -17.781 40.594 15.953 1 98.38 440 LYS B O 1
ATOM 7345 N N . PHE B 1 441 ? -16.719 38.625 16.172 1 98.75 441 PHE B N 1
ATOM 7346 C CA . PHE B 1 441 ? -15.812 38.906 15.062 1 98.75 441 PHE B CA 1
ATOM 7347 C C . PHE B 1 441 ? -16.375 38.375 13.75 1 98.75 441 PHE B C 1
ATOM 7349 O O . PHE B 1 441 ? -15.875 38.719 12.672 1 98.75 441 PHE B O 1
ATOM 7356 N N . LEU B 1 442 ? -17.406 37.531 13.758 1 98.69 442 LEU B N 1
ATOM 7357 C CA . LEU B 1 442 ? -17.906 36.812 12.586 1 98.69 442 LEU B CA 1
ATOM 7358 C C . LEU B 1 442 ? -18.953 37.656 11.852 1 98.69 442 LEU B C 1
ATOM 7360 O O . LEU B 1 442 ? -19.875 38.188 12.477 1 98.69 442 LEU B O 1
ATOM 7364 N N . VAL B 1 443 ? -18.812 37.781 10.555 1 98.62 443 VAL B N 1
ATOM 7365 C CA . VAL B 1 443 ? -19.844 38.375 9.719 1 98.62 443 VAL B CA 1
ATOM 7366 C C . VAL B 1 443 ? -20.688 37.25 9.078 1 98.62 443 VAL B C 1
ATOM 7368 O O . VAL B 1 443 ? -20.422 36.875 7.941 1 98.62 443 VAL B O 1
ATOM 7371 N N . HIS B 1 444 ? -21.703 36.906 9.688 1 96.94 444 HIS B N 1
ATOM 7372 C CA . HIS B 1 444 ? -22.438 35.656 9.445 1 96.94 444 HIS B CA 1
ATOM 7373 C C . HIS B 1 444 ? -23 35.625 8.023 1 96.94 444 HIS B C 1
ATOM 7375 O O . HIS B 1 444 ? -22.938 34.594 7.352 1 96.94 444 HIS B O 1
ATOM 7381 N N . ASP B 1 445 ? -23.516 36.719 7.52 1 96.62 445 ASP B N 1
ATOM 7382 C CA . ASP B 1 445 ? -24.141 36.75 6.195 1 96.62 445 ASP B CA 1
ATOM 7383 C C . ASP B 1 445 ? -23.109 36.469 5.102 1 96.62 445 ASP B C 1
ATOM 7385 O O . ASP B 1 445 ? -23.422 35.844 4.09 1 96.62 445 ASP B O 1
ATOM 7389 N N . VAL B 1 446 ? -21.938 36.969 5.297 1 97.62 446 VAL B N 1
ATOM 7390 C CA . VAL B 1 446 ? -20.875 36.75 4.312 1 97.62 446 VAL B CA 1
ATOM 7391 C C . VAL B 1 446 ? -20.344 35.344 4.434 1 97.62 446 VAL B C 1
ATOM 7393 O O . VAL B 1 446 ? -20.141 34.656 3.424 1 97.62 446 VAL B O 1
ATOM 7396 N N . LEU B 1 447 ? -20.141 34.844 5.676 1 97.62 447 LEU B N 1
ATOM 7397 C CA . LEU B 1 447 ? -19.594 33.531 5.914 1 97.62 447 LEU B CA 1
ATOM 7398 C C . LEU B 1 447 ? -20.516 32.438 5.34 1 97.62 447 LEU B C 1
ATOM 7400 O O . LEU B 1 447 ? -20.047 31.406 4.895 1 97.62 447 LEU B O 1
ATOM 7404 N N . GLN B 1 448 ? -21.766 32.688 5.273 1 95.75 448 GLN B N 1
ATOM 7405 C CA . GLN B 1 448 ? -22.75 31.75 4.758 1 95.75 448 GLN B CA 1
ATOM 7406 C C . GLN B 1 448 ? -22.516 31.469 3.277 1 95.75 448 GLN B C 1
ATOM 7408 O O . GLN B 1 448 ? -22.828 30.375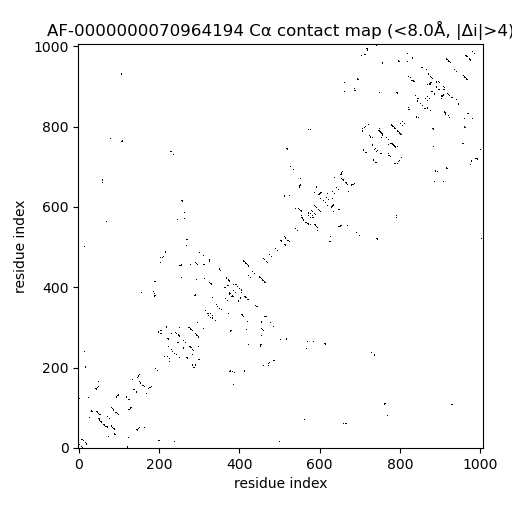 2.793 1 95.75 448 GLN B O 1
ATOM 7413 N N . ARG B 1 449 ? -21.906 32.344 2.574 1 95.25 449 ARG B N 1
ATOM 7414 C CA . ARG B 1 449 ? -21.625 32.188 1.153 1 95.25 449 ARG B CA 1
ATOM 7415 C C . ARG B 1 449 ? -20.547 31.125 0.936 1 95.25 449 ARG B C 1
ATOM 7417 O O . ARG B 1 449 ? -20.375 30.625 -0.178 1 95.25 449 ARG B O 1
ATOM 7424 N N . TYR B 1 450 ? -19.844 30.797 1.986 1 96.5 450 TYR B N 1
ATOM 7425 C CA . TYR B 1 450 ? -18.703 29.891 1.868 1 96.5 450 TYR B CA 1
ATOM 7426 C C . TYR B 1 450 ? -19.047 28.516 2.443 1 96.5 450 TYR B C 1
ATOM 7428 O O . TYR B 1 450 ? -18.156 27.688 2.645 1 96.5 450 TYR B O 1
ATOM 7436 N N . LYS B 1 451 ? -20.281 28.25 2.736 1 90.31 451 LYS B N 1
ATOM 7437 C CA . LYS B 1 451 ? -20.75 27.016 3.385 1 90.31 451 LYS B CA 1
ATOM 7438 C C . LYS B 1 451 ? -20.297 25.781 2.605 1 90.31 451 LYS B C 1
ATOM 7440 O O . LYS B 1 451 ? -19.922 24.766 3.199 1 90.31 451 LYS B O 1
ATOM 7445 N N . ASN B 1 452 ? -20.266 25.688 1.354 1 89.38 452 ASN B N 1
ATOM 7446 C CA . ASN B 1 452 ? -19.875 24.531 0.55 1 89.38 452 ASN B CA 1
ATOM 7447 C C . ASN B 1 452 ? -18.562 24.766 -0.178 1 89.38 452 ASN B C 1
ATOM 7449 O O . ASN B 1 452 ? -18.281 24.141 -1.2 1 89.38 452 ASN B O 1
ATOM 7453 N N . PHE B 1 453 ? -17.812 25.641 0.428 1 96.5 453 PHE B N 1
ATOM 7454 C CA . PHE B 1 453 ? -16.562 26.062 -0.197 1 96.5 453 PHE B CA 1
ATOM 7455 C C . PHE B 1 453 ? -15.484 25.016 0.026 1 96.5 453 PHE B C 1
ATOM 7457 O O . PHE B 1 453 ? -14.648 24.781 -0.852 1 96.5 453 PHE B O 1
ATOM 7464 N N . GLY B 1 454 ? -15.516 24.375 1.139 1 97.25 454 GLY B N 1
ATOM 7465 C CA . GLY B 1 454 ? -14.406 23.547 1.567 1 97.25 454 GLY B CA 1
ATOM 7466 C C . GLY B 1 454 ? -13.281 24.328 2.225 1 97.25 454 GLY B C 1
ATOM 7467 O O . GLY B 1 454 ? -13.5 24.984 3.24 1 97.25 454 GLY B O 1
ATOM 7468 N N . GLY B 1 455 ? -12.172 24.375 1.509 1 98.25 455 GLY B N 1
ATOM 7469 C CA . GLY B 1 455 ? -11.031 25.109 2.055 1 98.25 455 GLY B CA 1
ATOM 7470 C C . GLY B 1 455 ? -9.867 25.203 1.089 1 98.25 455 GLY B C 1
ATOM 7471 O O . GLY B 1 455 ? -9.953 24.734 -0.046 1 98.25 455 GLY B O 1
ATOM 7472 N N . VAL B 1 456 ? -8.914 25.984 1.504 1 98.81 456 VAL B N 1
ATOM 7473 C CA . VAL B 1 456 ? -7.648 26.141 0.8 1 98.81 456 VAL B CA 1
ATOM 7474 C C . VAL B 1 456 ? -6.492 25.812 1.743 1 98.81 456 VAL B C 1
ATOM 7476 O O . VAL B 1 456 ? -6.531 26.172 2.926 1 98.81 456 VAL B O 1
ATOM 7479 N N . ARG B 1 457 ? -5.605 25.094 1.289 1 98.88 457 ARG B N 1
ATOM 7480 C CA . ARG B 1 457 ? -4.312 24.859 1.928 1 98.88 457 ARG B CA 1
ATOM 7481 C C . ARG B 1 457 ? -3.172 25 0.928 1 98.88 457 ARG B C 1
ATOM 7483 O O . ARG B 1 457 ? -3.271 24.547 -0.21 1 98.88 457 ARG B O 1
ATOM 7490 N N . ILE B 1 458 ? -2.258 25.719 1.237 1 98.88 458 ILE B N 1
ATOM 7491 C CA . ILE B 1 458 ? -1.021 25.844 0.474 1 98.88 458 ILE B CA 1
ATOM 7492 C C . ILE B 1 458 ? 0.152 25.328 1.302 1 98.88 458 ILE B C 1
ATOM 7494 O O . ILE B 1 458 ? 0.422 25.828 2.393 1 98.88 458 ILE B O 1
ATOM 7498 N N . GLU B 1 459 ? 0.762 24.297 0.788 1 98.88 459 GLU B N 1
ATOM 7499 C CA . GLU B 1 459 ? 1.825 23.656 1.551 1 98.88 459 GLU B CA 1
ATOM 7500 C C . GLU B 1 459 ? 3.104 23.531 0.725 1 98.88 459 GLU B C 1
ATOM 7502 O O . GLU B 1 459 ? 3.117 22.859 -0.311 1 98.88 459 GLU B O 1
ATOM 7507 N N . ASP B 1 460 ? 4.148 24.156 1.149 1 98.88 460 ASP B N 1
ATOM 7508 C CA . ASP B 1 460 ? 5.48 24.109 0.558 1 98.88 460 ASP B CA 1
ATOM 7509 C C . ASP B 1 460 ? 6.484 23.453 1.511 1 98.88 460 ASP B C 1
ATOM 7511 O O . ASP B 1 460 ? 6.387 23.625 2.729 1 98.88 460 ASP B O 1
ATOM 7515 N N . ASP B 1 461 ? 7.344 22.688 0.931 1 98.94 461 ASP B N 1
ATOM 7516 C CA . ASP B 1 461 ? 8.477 22.141 1.676 1 98.94 461 ASP B CA 1
ATOM 7517 C C . ASP B 1 461 ? 9.656 23.109 1.661 1 98.94 461 ASP B C 1
ATOM 7519 O O . ASP B 1 461 ? 10.172 23.453 0.594 1 98.94 461 ASP B O 1
ATOM 7523 N N . VAL B 1 462 ? 10.164 23.484 2.85 1 98.94 462 VAL B N 1
ATOM 7524 C CA . VAL B 1 462 ? 11.117 24.578 2.967 1 98.94 462 VAL B CA 1
ATOM 7525 C C . VAL B 1 462 ? 12.32 24.125 3.791 1 98.94 462 VAL B C 1
ATOM 7527 O O . VAL B 1 462 ? 12.164 23.5 4.84 1 98.94 462 VAL B O 1
ATOM 7530 N N . VAL B 1 463 ? 13.516 24.438 3.326 1 98.75 463 VAL B N 1
ATOM 7531 C CA . VAL B 1 463 ? 14.75 24.203 4.074 1 98.75 463 VAL B CA 1
ATOM 7532 C C . VAL B 1 463 ? 15.211 25.5 4.734 1 98.75 463 VAL B C 1
ATOM 7534 O O . VAL B 1 463 ? 15.273 26.547 4.086 1 98.75 463 VAL B O 1
ATOM 7537 N N . VAL B 1 464 ? 15.484 25.438 5.98 1 98.88 464 VAL B N 1
ATOM 7538 C CA . VAL B 1 464 ? 16.094 26.562 6.664 1 98.88 464 VAL B CA 1
ATOM 7539 C C . VAL B 1 464 ? 17.578 26.656 6.293 1 98.88 464 VAL B C 1
ATOM 7541 O O . VAL B 1 464 ? 18.328 25.688 6.445 1 98.88 464 VAL B O 1
ATOM 7544 N N . THR B 1 465 ? 17.984 27.734 5.746 1 98.5 465 THR B N 1
ATOM 7545 C CA . THR B 1 465 ? 19.375 27.969 5.41 1 98.5 465 THR B CA 1
ATOM 7546 C C . THR B 1 465 ? 20.078 28.75 6.52 1 98.5 465 THR B C 1
ATOM 7548 O O . THR B 1 465 ? 19.516 28.984 7.582 1 98.5 465 THR B O 1
ATOM 7551 N N . GLU B 1 466 ? 21.312 29.141 6.246 1 98.19 466 GLU B N 1
ATOM 7552 C CA . GLU B 1 466 ? 22.094 29.859 7.254 1 98.19 466 GLU B CA 1
ATOM 7553 C C . GLU B 1 466 ? 21.547 31.266 7.496 1 98.19 466 GLU B C 1
ATOM 7555 O O . GLU B 1 466 ? 21.75 31.844 8.562 1 98.19 466 GLU B O 1
ATOM 7560 N N . THR B 1 467 ? 20.828 31.766 6.492 1 98.06 467 THR B N 1
ATOM 7561 C CA . THR B 1 467 ? 20.438 33.156 6.613 1 98.06 467 THR B CA 1
ATOM 7562 C C . THR B 1 467 ? 18.938 33.344 6.316 1 98.06 467 THR B C 1
ATOM 7564 O O . THR B 1 467 ? 18.406 34.438 6.391 1 98.06 467 THR B O 1
ATOM 7567 N N . GLY B 1 468 ? 18.328 32.312 5.934 1 98.38 468 GLY B N 1
ATOM 7568 C CA . GLY B 1 468 ? 16.922 32.375 5.559 1 98.38 468 GLY B CA 1
ATOM 7569 C C . GLY B 1 468 ? 16.312 31.016 5.281 1 98.38 468 GLY B C 1
ATOM 7570 O O . GLY B 1 468 ? 16.484 30.094 6.07 1 98.38 468 GLY B O 1
ATOM 7571 N N . ALA B 1 469 ? 15.531 30.969 4.195 1 98.31 469 ALA B N 1
ATOM 7572 C CA . ALA B 1 469 ? 14.852 29.734 3.838 1 98.31 469 ALA B CA 1
ATOM 7573 C C . ALA B 1 469 ? 14.82 29.531 2.324 1 98.31 469 ALA B C 1
ATOM 7575 O O . ALA B 1 469 ? 14.805 30.516 1.569 1 98.31 469 ALA B O 1
ATOM 7576 N N . GLU B 1 470 ? 14.891 28.312 1.911 1 98.38 470 GLU B N 1
ATOM 7577 C CA . GLU B 1 470 ? 14.75 27.922 0.513 1 98.38 470 GLU B CA 1
ATOM 7578 C C . GLU B 1 470 ? 13.492 27.078 0.298 1 98.38 470 GLU B C 1
ATOM 7580 O O . GLU B 1 470 ? 13.312 26.047 0.938 1 98.38 470 GLU B O 1
ATOM 7585 N N . ASN B 1 471 ? 12.625 27.562 -0.538 1 98.75 471 ASN B N 1
ATOM 7586 C CA . ASN B 1 471 ? 11.445 26.797 -0.918 1 98.75 471 ASN B CA 1
ATOM 7587 C C . ASN B 1 471 ? 11.781 25.734 -1.954 1 98.75 471 ASN B C 1
ATOM 7589 O O . ASN B 1 471 ? 12.211 26.047 -3.062 1 98.75 471 ASN B O 1
ATOM 7593 N N . LEU B 1 472 ? 11.539 24.469 -1.636 1 98.81 472 LEU B N 1
ATOM 7594 C CA . LEU B 1 472 ? 11.891 23.344 -2.512 1 98.81 472 LEU B CA 1
ATOM 7595 C C . LEU B 1 472 ? 10.742 23.016 -3.465 1 98.81 472 LEU B C 1
ATOM 7597 O O . LEU B 1 472 ? 10.938 22.312 -4.453 1 98.81 472 LEU B O 1
ATOM 7601 N N . THR B 1 473 ? 9.547 23.453 -3.162 1 98.81 473 THR B N 1
ATOM 7602 C CA . THR B 1 473 ? 8.352 23.156 -3.943 1 98.81 473 THR B CA 1
ATOM 7603 C C . THR B 1 473 ? 8.281 24.062 -5.18 1 98.81 473 THR B C 1
ATOM 7605 O O . THR B 1 473 ? 8.406 25.281 -5.074 1 98.81 473 THR B O 1
ATOM 7608 N N . GLN B 1 474 ? 8.102 23.422 -6.285 1 98.12 474 GLN B N 1
ATOM 7609 C CA . GLN B 1 474 ? 8.078 24.156 -7.543 1 98.12 474 GLN B CA 1
ATOM 7610 C C . GLN B 1 474 ? 6.746 23.969 -8.266 1 98.12 474 GLN B C 1
ATOM 7612 O O . GLN B 1 474 ? 6.688 23.266 -9.289 1 98.12 474 GLN B O 1
ATOM 7617 N N . VAL B 1 475 ? 5.766 24.625 -7.891 1 98.75 475 VAL B N 1
ATOM 7618 C CA . VAL B 1 475 ? 4.434 24.625 -8.492 1 98.75 475 VAL B CA 1
ATOM 7619 C C . VAL B 1 475 ? 3.941 26.047 -8.672 1 98.75 475 VAL B C 1
ATOM 7621 O O . VAL B 1 475 ? 4.441 26.969 -8.016 1 98.75 475 VAL B O 1
ATOM 7624 N N . PRO B 1 476 ? 2.984 26.281 -9.594 1 98.75 476 PRO B N 1
ATOM 7625 C CA . PRO B 1 476 ? 2.387 27.625 -9.648 1 98.75 476 PRO B CA 1
ATOM 7626 C C . PRO B 1 476 ? 1.649 27.984 -8.359 1 98.75 476 PRO B C 1
ATOM 7628 O O . PRO B 1 476 ? 0.938 27.156 -7.797 1 98.75 476 PRO B O 1
ATOM 7631 N N . ARG B 1 477 ? 1.804 29.234 -7.914 1 98.75 477 ARG B N 1
ATOM 7632 C CA . ARG B 1 477 ? 1.19 29.594 -6.641 1 98.75 477 ARG B CA 1
ATOM 7633 C C . ARG B 1 477 ? 0.278 30.797 -6.797 1 98.75 477 ARG B C 1
ATOM 7635 O O . ARG B 1 477 ? -0.747 30.906 -6.117 1 98.75 477 ARG B O 1
ATOM 7642 N N . THR B 1 478 ? 0.582 31.703 -7.629 1 98.81 478 THR B N 1
ATOM 7643 C CA . THR B 1 478 ? -0.347 32.812 -7.777 1 98.81 478 THR B CA 1
ATOM 7644 C C . THR B 1 478 ? -1.568 32.406 -8.594 1 98.81 478 THR B C 1
ATOM 7646 O O . THR B 1 478 ? -1.508 31.438 -9.359 1 98.81 478 THR B O 1
ATOM 7649 N N . VAL B 1 479 ? -2.627 33.156 -8.406 1 98.69 479 VAL B N 1
ATOM 7650 C CA . VAL B 1 479 ? -3.852 32.906 -9.156 1 98.69 479 VAL B CA 1
ATOM 7651 C C . VAL B 1 479 ? -3.551 32.906 -10.656 1 98.69 479 VAL B C 1
ATOM 7653 O O . VAL B 1 479 ? -3.971 32.031 -11.391 1 98.69 479 VAL B O 1
ATOM 7656 N N . GLU B 1 480 ? -2.758 33.875 -11.094 1 98.56 480 GLU B N 1
ATOM 7657 C CA . GLU B 1 480 ? -2.424 34.031 -12.5 1 98.56 480 GLU B CA 1
ATOM 7658 C C . GLU B 1 480 ? -1.614 32.844 -13.008 1 98.56 480 GLU B C 1
ATOM 7660 O O . GLU B 1 480 ? -1.885 32.312 -14.094 1 98.56 480 GLU B O 1
ATOM 7665 N N . GLU B 1 481 ? -0.648 32.438 -12.266 1 98.69 481 GLU B N 1
ATOM 7666 C CA . GLU B 1 481 ? 0.196 31.297 -12.648 1 98.69 481 GLU B CA 1
ATOM 7667 C C . GLU B 1 481 ? -0.615 30.016 -12.75 1 98.69 481 GLU B C 1
ATOM 7669 O O . GLU B 1 481 ? -0.41 29.219 -13.672 1 98.69 481 GLU B O 1
ATOM 7674 N N . ILE B 1 482 ? -1.498 29.812 -11.82 1 98.81 482 ILE B N 1
ATOM 7675 C CA . ILE B 1 482 ? -2.309 28.609 -11.781 1 98.81 482 ILE B CA 1
ATOM 7676 C C . ILE B 1 482 ? -3.24 28.562 -12.992 1 98.81 482 ILE B C 1
ATOM 7678 O O . ILE B 1 482 ? -3.301 27.562 -13.703 1 98.81 482 ILE B O 1
ATOM 7682 N N . GLU B 1 483 ? -3.953 29.672 -13.234 1 98.69 483 GLU B N 1
ATOM 7683 C CA . GLU B 1 483 ? -4.867 29.734 -14.375 1 98.69 483 GLU B CA 1
ATOM 7684 C C . GLU B 1 483 ? -4.121 29.547 -15.688 1 98.69 483 GLU B C 1
ATOM 7686 O O . GLU B 1 483 ? -4.633 28.906 -16.609 1 98.69 483 GLU B O 1
ATOM 7691 N N . LYS B 1 484 ? -2.939 30.062 -15.758 1 98.44 484 LYS B N 1
ATOM 7692 C CA . LYS B 1 484 ? -2.127 29.922 -16.969 1 98.44 484 LYS B CA 1
ATOM 7693 C C . LYS B 1 484 ? -1.724 28.469 -17.188 1 98.44 484 LYS B C 1
ATOM 7695 O O . LYS B 1 484 ? -1.866 27.938 -18.297 1 98.44 484 LYS B O 1
ATOM 7700 N N . VAL B 1 485 ? -1.21 27.797 -16.188 1 98.12 485 VAL B N 1
ATOM 7701 C CA . VAL B 1 485 ? -0.721 26.438 -16.297 1 98.12 485 VAL B CA 1
ATOM 7702 C C . VAL B 1 485 ? -1.879 25.5 -16.641 1 98.12 485 VAL B C 1
ATOM 7704 O O . VAL B 1 485 ? -1.713 24.547 -17.406 1 98.12 485 VAL B O 1
ATOM 7707 N N . MET B 1 486 ? -3.045 25.766 -16.094 1 98.12 486 MET B N 1
ATOM 7708 C CA . MET B 1 486 ? -4.195 24.891 -16.297 1 98.12 486 MET B CA 1
ATOM 7709 C C . MET B 1 486 ? -4.699 24.984 -17.734 1 98.12 486 MET B C 1
ATOM 7711 O O . MET B 1 486 ? -5.48 24.141 -18.188 1 98.12 486 MET B O 1
ATOM 7715 N N . LYS B 1 487 ? -4.203 25.953 -18.516 1 96.94 487 LYS B N 1
ATOM 7716 C CA . LYS B 1 487 ? -4.574 26.125 -19.906 1 96.94 487 LYS B CA 1
ATOM 7717 C C . LYS B 1 487 ? -3.574 25.422 -20.828 1 96.94 487 LYS B C 1
ATOM 7719 O O . LYS B 1 487 ? -3.799 25.328 -22.047 1 96.94 487 LYS B O 1
ATOM 7724 N N . THR B 1 488 ? -2.521 24.859 -20.266 1 95.06 488 THR B N 1
ATOM 7725 C CA . THR B 1 488 ? -1.502 24.188 -21.062 1 95.06 488 THR B CA 1
ATOM 7726 C C . THR B 1 488 ? -1.738 22.688 -21.078 1 95.06 488 THR B C 1
ATOM 7728 O O . THR B 1 488 ? -2.445 22.156 -20.234 1 95.06 488 THR B O 1
ATOM 7731 N N . GLU B 1 489 ? -1.08 22.047 -22.094 1 90.44 489 GLU B N 1
ATOM 7732 C CA . GLU B 1 489 ? -1.236 20.609 -22.25 1 90.44 489 GLU B CA 1
ATOM 7733 C C . GLU B 1 489 ? -0.194 19.844 -21.422 1 90.44 489 GLU B C 1
ATOM 7735 O O . GLU B 1 489 ? 0.958 20.281 -21.328 1 90.44 489 GLU B O 1
ATOM 7740 N N . ALA B 1 490 ? -0.654 18.75 -20.922 1 88.31 490 ALA B N 1
ATOM 7741 C CA . ALA B 1 490 ? 0.269 17.891 -20.172 1 88.31 490 ALA B CA 1
ATOM 7742 C C . ALA B 1 490 ? 1.248 17.188 -21.125 1 88.31 490 ALA B C 1
ATOM 7744 O O . ALA B 1 490 ? 0.905 16.891 -22.266 1 88.31 490 ALA B O 1
ATOM 7745 N N . SER B 1 491 ? 2.412 16.938 -20.609 1 84 491 SER B N 1
ATOM 7746 C CA . SER B 1 491 ? 3.441 16.281 -21.406 1 84 491 SER B CA 1
ATOM 7747 C C . SER B 1 491 ? 3.275 14.766 -21.375 1 84 491 SER B C 1
ATOM 7749 O O . SER B 1 491 ? 2.695 14.219 -20.438 1 84 491 SER B O 1
ATOM 7751 N N . ASN B 1 492 ? 3.852 14.164 -22.469 1 86.81 492 ASN B N 1
ATOM 7752 C CA . ASN B 1 492 ? 3.914 12.711 -22.531 1 86.81 492 ASN B CA 1
ATOM 7753 C C . ASN B 1 492 ? 4.992 12.156 -21.609 1 86.81 492 ASN B C 1
ATOM 7755 O O . ASN B 1 492 ? 6.133 12.617 -21.625 1 86.81 492 ASN B O 1
ATOM 7759 N N . LEU B 1 493 ? 4.688 11.172 -20.875 1 87.88 493 LEU B N 1
ATOM 7760 C CA . LEU B 1 493 ? 5.578 10.688 -19.828 1 87.88 493 LEU B CA 1
ATOM 7761 C C . LEU B 1 493 ? 6.84 10.078 -20.438 1 87.88 493 LEU B C 1
ATOM 7763 O O . LEU B 1 493 ? 7.934 10.25 -19.891 1 87.88 493 LEU B O 1
ATOM 7767 N N . ASN B 1 494 ? 6.641 9.328 -21.484 1 84.06 494 ASN B N 1
ATOM 7768 C CA . ASN B 1 494 ? 7.797 8.711 -22.125 1 84.06 494 ASN B CA 1
ATOM 7769 C C . ASN B 1 494 ? 8.797 9.75 -22.609 1 84.06 494 ASN B C 1
ATOM 7771 O O . ASN B 1 494 ? 10.008 9.555 -22.5 1 84.06 494 ASN B O 1
ATOM 7775 N N . GLU B 1 495 ? 8.32 10.828 -23.109 1 84.69 495 GLU B N 1
ATOM 7776 C CA . GLU B 1 495 ? 9.18 11.906 -23.578 1 84.69 495 GLU B CA 1
ATOM 7777 C C . GLU B 1 495 ? 9.914 12.57 -22.422 1 84.69 495 GLU B C 1
ATOM 7779 O O . GLU B 1 495 ? 11.086 12.93 -22.562 1 84.69 495 GLU B O 1
ATOM 7784 N N . ILE B 1 496 ? 9.297 12.641 -21.328 1 88 496 ILE B N 1
ATOM 7785 C CA . ILE B 1 496 ? 9.914 13.227 -20.141 1 88 496 ILE B CA 1
ATOM 7786 C C . ILE B 1 496 ? 11.086 12.359 -19.688 1 88 496 ILE B C 1
ATOM 7788 O O . ILE B 1 496 ? 12.18 12.867 -19.422 1 88 496 ILE B O 1
ATOM 7792 N N . CYS B 1 497 ? 10.875 11.078 -19.641 1 88.12 497 CYS B N 1
ATOM 7793 C CA . CYS B 1 497 ? 11.906 10.156 -19.188 1 88.12 497 CYS B CA 1
ATOM 7794 C C . CYS B 1 497 ? 13.109 10.172 -20.125 1 88.12 497 CYS B C 1
ATOM 7796 O O . CYS B 1 497 ? 14.258 10.164 -19.688 1 88.12 497 CYS B O 1
ATOM 7798 N N . THR B 1 498 ? 12.836 10.164 -21.406 1 84.88 498 THR B N 1
ATOM 7799 C CA . THR B 1 498 ? 13.898 10.148 -22.406 1 84.88 498 THR B CA 1
ATOM 7800 C C . THR B 1 498 ? 14.75 11.414 -22.312 1 84.88 498 THR B C 1
ATOM 7802 O O . THR B 1 498 ? 15.977 11.359 -22.422 1 84.88 498 THR B O 1
ATOM 7805 N N . SER B 1 499 ? 14.141 12.492 -22.062 1 83.19 499 SER B N 1
ATOM 7806 C CA . SER B 1 499 ? 14.852 13.766 -21.953 1 83.19 499 SER B CA 1
ATOM 7807 C C . SER B 1 499 ? 15.734 13.797 -20.703 1 83.19 499 SER B C 1
ATOM 7809 O O . SER B 1 499 ? 16.828 14.383 -20.734 1 83.19 499 SER B O 1
ATOM 7811 N N . ARG B 1 500 ? 15.367 13.188 -19.703 1 85.69 500 ARG B N 1
ATOM 7812 C CA . ARG B 1 500 ? 16.109 13.188 -18.438 1 85.69 500 ARG B CA 1
ATOM 7813 C C . ARG B 1 500 ? 17.281 12.227 -18.5 1 85.69 500 ARG B C 1
ATOM 7815 O O . ARG B 1 500 ? 18.266 12.406 -17.781 1 85.69 500 ARG B O 1
ATOM 7822 N N . SER B 1 501 ? 17.125 11.203 -19.266 1 80.81 501 SER B N 1
ATOM 7823 C CA . SER B 1 501 ? 18.203 10.227 -19.375 1 80.81 501 SER B CA 1
ATOM 7824 C C . SER B 1 501 ? 19.359 10.766 -20.203 1 80.81 501 SER B C 1
ATOM 7826 O O . SER B 1 501 ? 20.5 10.32 -20.047 1 80.81 501 SER B O 1
ATOM 7828 N N . SER B 1 502 ? 19.219 11.734 -21.047 1 69.19 502 SER B N 1
ATOM 7829 C CA . SER B 1 502 ? 20.219 12.281 -21.953 1 69.19 502 SER B CA 1
ATOM 7830 C C . SER B 1 502 ? 21 13.414 -21.297 1 69.19 502 SER B C 1
ATOM 7832 O O . SER B 1 502 ? 22 13.891 -21.844 1 69.19 502 SER B O 1
ATOM 7834 N N . LYS B 1 503 ? 20.641 13.805 -20.125 1 60.25 503 LYS B N 1
ATOM 7835 C CA . LYS B 1 503 ? 21.375 14.867 -19.438 1 60.25 503 LYS B CA 1
ATOM 7836 C C . LYS B 1 503 ? 22.297 14.289 -18.375 1 60.25 503 LYS B C 1
ATOM 7838 O O . LYS B 1 503 ? 21.953 13.305 -17.703 1 60.25 503 LYS B O 1
#

Foldseek 3Di:
DLPPDPPDAGWDDDDLLADTQGLVQLLVLLLQLLVLLVVDPPRDAQEKEKDAWADWADPPPDPDTDDDDIDLLCLSNFLDPDHDKMKMARSPPRAIEMAAADDDPCCCVVPNDDDDFVRVCRNRVGDGYHHQLCVQVCLCPPSSNVGQEYEWEWDAFPVVRDIDDTDDDPNCVVHHYDHPRRHLSSLVSQQFHDPSLVVQLLLQQVQQLLQVLLLLQVFAQQDQLVVSVVSSCCSCCLSHVQPFWQDQKAWDKWQSLQVPPACDPVHNSGDGHHQFIWIWIWTTTDDSLFIDTWIDIDGRHLADDPVRQLQLVLQLVLLVQLQFPDAFQDWLLVSQLSSLLSSLVSCCVVPQWHDDSVLCVVLVVSCLFFQAEQKAWGTSHRRGGDQARPVADDQDDDGSSNRHSHGGGDDARTKMKGKDKGADDPVSVVVLCVDPSRVNTGPPVVSVVCNRHGMDIGIFIWGHHNGGIDTSNDHDRHSVRSSVSNNDHRDDSVVSSVVSSVD/DLPPDPPDAGWDDDDLLADTQGLVQQLVLLLQLLVLLVVDPPRDAQEKEKDAWADWADPPPDPDTDDDDIDLLCLSNFLDPDHDKMKMARSPPRAIEMAAADDDPCCCVVPNDDDDFVRVCRNRVGDGYHHQLCVQVCLCPPSSNVGQEYEWEWDAFPVVRDIDDTDDHPNCVVHHYDHPRRHLSSLVSQQFHDPSLVVQLLLQQVQQLLQVLLLLQVFAAQDQLVVSVVSSCCSCCLSHVFNFWQDQKAWDKWQSLQVPPACDPVHNSGDGHHQPIWIWIWTTTDDSLFIDTWIDIDGRHLADDPVRQLQLVLQLVLLVQLQFPDAFQDWLLVSQVSSLLSSLVSCCVVPQWHDDSVLCVVLVVSCLFPQAEQKAWGTSHRRGGDQARPVADHQDDDGSSNRHSHGGGDDARTKMKGKDKGADDPVSVVVLCVDPSRVNTGPPVVSVVCNRHGMDIGIFIWGHHNGGIDTSNDHDRHSVRSSVSNNDHRDDSVVSSVVSSVD

Nearest PDB structures (foldseek):
  6qsc-assembly1_A  TM=9.958E-01  e=5.566E-71  Homo sapiens
  5mc3-assembly1_A  TM=9.950E-01  e=9.050E-71  Homo sapiens
  5mc1-assembly1_A  TM=9.949E-01  e=9.231E-70  Homo sapiens
  2okn-assembly1_B  TM=9.938E-01  e=7.850E-70  Homo sapiens
  5mc2-assembly1_A  TM=9.811E-01  e=1.354E-66  Homo sapiens

pLDDT: mean 96.05, std 7.96, range [29.72, 98.94]

Radius of gyration: 29.46 Å; Cα contacts (8 Å, |Δi|>4): 2347; chains: 2; bounding box: 71×86×64 Å

InterPro domains:
  IPR000994 Peptidase M24 [PF00557] (200-466)
  IPR007865 Aminopeptidase P, N-terminal [PF05195] (26-144)
  IPR007865 Aminopeptidase P, N-terminal [SM01011] (21-161)
  IPR029149 Creatinase/Aminopeptidase P/Spt16, N-terminal [G3DSA:3.40.350.10] (9-191)
  IPR029149 Creatinase/Aminopeptidase P/Spt16, N-terminal [SSF53092] (21-193)
  IPR036005 Creatinase/aminopeptidase-like [G3DSA:3.90.230.10] (193-497)
  IPR036005 Creatinase/aminopeptidase-like [SSF55920] (194-489)
  IPR052433 Xaa-Pro dipeptidase-like [PTHR48480] (9-496)

Organism: NCBI:txid2509291